Protein AF-M2B1S3-F1 (afdb_monomer_lite)

Foldseek 3Di:
DPDPPVVVLLVVVPDDDDDDDDDDDDDDDDDQPFFQQAAQFLAAAFADALFQADPPLPLPQARPQQFPDRVDFREFVTGQFQFFFDCQPPDPNQWDFGHFAFLLRHTRTHGHSLDLVVLLVLLQLCLVLVHQYYAYEDELVLCVDPSSVVSSVSSLVSRLVSCLVSSHAYAYEYEQPPAFAPSLVSVVVSVCCCCPPVVSVVRSRQHHHPRFGEYEYEDQFFPVQPPPGHYDNVSLQVSLVVVVVVRYAYEYAYAQCVVVCDDGGHVPPSSVVSVLSHQEYEHDCVVVDQALVSLLVSLVVGLLVVCVVCVVSNHAYEYEFFQFWDRCSVVQNPTDSGNRPNVLVLRRLSNLLSNVVSVHRHYYQHHCPNRSGPRHQAFTAQRDTDDPRDHHDHSPPAGSNSSSNSSSVSSCVSVVVDDRDNGDDVCSSDDDDDDDDDDDDDDDDDDDPVVVVVVLLLVLLVLLVVCCVVFPCVQQDDPRHPPRHNPVPDDSPDCLLQDLPNPLQVLLLVLQCLLQQLGPFPVDDGDDPVSSVSNSVSSLVSLLVNCVVFPALAFFDQKFFAALLALQQALCVQQVDGDRSSVQARHQDDDLLASLFPRHDDDPSRLVSLLVVLLVSLCLLLLHQPPFKDKDKDFDDLQDAFQADDPPADPQWTAFDKDKDAHSFWAKKKKAFDWRAAPVRDQFQQPAKWKKFKDKQNHGQDIDIFHFAQLPDPVSHGDCPCRRVPRMDIGTDHGEMIMITITTRHDDDPDDDDPDDQFPGARHCPFRGHNHMHTGMIMMIDDPGGPGRPDYPSCCSQQNPPDPLVPDDLVSVLVSLQVSLCQQLLHGDDPVNSVSLSVQLVVLCPPNDNSRSSSRSSSSSSSDSSRRILGFDDDPPFPPPPPHLKTFGQQSSLQQLLCCLQQVYTHDPVSSVCRVVRNCLDLVNVLVVLVVSLQDPSSLCCLVRQVCSLLVLVCLVVAAADCVQVVNDGVLLSVQLSVFLSVQVVCLSNVLHAPLQLLAFQKIWDAPSNCVLLVHPDHYHSDIDIDGDDVVSVDGHPLLGLSNLQVQQHSYWGDQQSSLQSCCCNFQVNHFDDQDPPQDDLDPPPVCPPDDPVVSVVVSCVPVSSVSRCLARNQLSLLSRLAINSNYGHQDDPNHGRQSWGARSSGHIDRHSVVVSVVSVVCVLSRLLSVLQSSLCSSSSHHDGSSCSSLSNVQSVQCVVVNRGPSSSVSSSSSTDSSGMHGDDDDDDDDDDDD

Sequence (1235 aa):
MLRPAFVFAVLLISGFVEPSLGDDSRDQSEPIQAVDCSTLTGKVMCGYQGWFNCDGDGAGLGWRHWGRNSRKPLGPGNVTVDLWPDMSEYSPEERFATEFKQSDGSVAEVFSSANEQTVRRHFQWMREYAIDGAFVQRFATSLRSPASLANRTAILNHCRRGSEENGRAFAVMYDLSGLREGELDIVRKDWARLVNEEAITDSDSYLHHNGMPLVAIWGVGFAERHQPGAYTLDDCKALIAQLKQAGCSIMLGVPTGWRELERDCVTDPAVRTIFEMADVLSPWTPGRYRNPEQAHRHAEQTWQPDQQECDANRQGYLPVVFPGFSWFNLRNGQAPLDDIPRLKGQFLWSQIVAAKKAGAKMLYVAMFDEVDEATAIFKCTSDPPQGRDAEFLTYEGLPSDHYLKIVGRAAQLLRDEIAPTETLPKEWLTAQVSTSESGDAASDPVQPTALKEKQLVSDDLSAIREFVSDQCLDCHTGNDAEAGLDLQAFDFGSDQFTQPDLATAEWEKILRRVNTRQMPPPDYGQPDETTYSQVTASLVSILDHHAQRFPRPGRMGAMRRMTRVEYQNAIRDLLAVSIDASDYLPKDESSHGFDNITVEELSPTHLNRYVSAAQKIARVAVGGLGNGPAGVTIRLPADRSQEKHVEGLPFGTRGGVLFDQHFPQTGEYEIELKLTRDRDEQVEGLHREHEIDVLVDRARVHQFKVYPPKKTGKYGGPDYTHSDSHLKQRLHFDAGRHSIGVTFPKTFSSLTEGKRQPFDANFNRHRHPRLTPAIYQVSIVGPFAPEGPGITTSRQAIFGENWSGENADRDEAKKILTRLARRAYRRPTTAEELALLMDFFDEGFSAGKFDEGIESALTALLVNPNFLFRIESVDPDASATQEKNVVAVNDNELASRLASFLWSSLPDEELLDLADAKQLRNDDVLAGQVARMLDDPRANSLVTNFASQWLQLRNLDSITPDLRLFPDFDDNLRQSFQRETQLLFQDVLTNDRSVTDLIASQDTFLNERLATHYGIRGVTGSHFRRVKVSPESHRGGILRHGSILMVTSYATRTSPTIRGNWVMENIFGTPAPPPPPNVPNLKEKDTLAAMTVRERLAMHRANPTCASCHDLIDPLGFALENFDAVGRWRQFEGTLDVDSSGQLPDGTELQSVDELEAGIVARPDIFAQTVAEKLMTYALGRAVEPHDGPAIRRIVRGASQSNYTLASLINGIVLSEPFRYREIASEPNNRHTSQ

Organism: NCBI:txid1263867

InterPro domains:
  IPR011429 Cytochrome C, Planctomycete-type [PF07635] (472-523)
  IPR011478 Domain of unknown function DUF1585 [PF07624] (1146-1219)
  IPR013036 Domain of unknown function DUF1587 [PF07626] (560-622)
  IPR013039 Domain of unknown function DUF1588 [PF07627] (1035-1131)
  IPR013042 Domain of unknown function DUF1592 [PF07631] (890-1016)
  IPR013043 Domain of unknown function DUF1595 [PF07637] (813-872)

pLDDT: mean 86.44, std 16.3, range [22.88, 98.44]

Secondary structure (DSSP, 8-state):
--SSHHHHHHHTTS--PPPP--------PPP-----TT-STT-EEEEE------TTSSS---STTTSSSTTSPSBTTB---SB-B--TTS-GGGEEEEEEE-TTSPEEEEE-TTSHHHHHHHHHHHHHTT--EEEEEEEGGGGGSHHHHHHHHHHHHHHHHHHHHHT-EEEEEEE-TTPBTTTTHHHHHHHHHHHHTS-GGGSTTB-EETTEEEEEEE-SSBGGG-STTBPPHHHHHHHHHHHHHTT-EEEEEE-TTTTTT-TTB---GGGHHHHTT-SEEEE--TTT--SHHHHHHHIIIIIHHHHHHHHHTT-EE--EE-S-B--TTTTTT-S-TTSB--GGGHHHHHHHHHHHHTT-S-EEES-SS-TTTT---S-B-SSPPBBTTB--B--TTS-TTHHHHHHHHHHHHHTTSS---SS--GGGSS-----------------THHHHHHHHHHHHHHHHHHHHHHHTTTTS-STT-GGG--STTS-TTSGGGGSTT--HHHHHHHHHHHHTT-SS-TTS-PPPHHHHHHHHHHHHHHHHHHHHHS-------SEEEPPHHHHHHHHHHHH-----GGGTSPPPPPBTTBTTSS-----HHHHHHHHHHHHHHHHHHHT--TTS-EEEEEE--TT---SSPPTTSPTTEEEEEEEEEEESSEEEEEEEEEE---TTS--TT-SS-EEEEEEETTEEEEEEEE-PPBS-STTS--B-TTSSTT-EEEEEE-SEEEEEEEEEE---------SSPPPS---BTTTB--SS--EEEEEEEE-SSEEE--S-HHHHHHH-TT---TT--HHHHHHHHHHHHHHHHTSPPPHHHHHHHHHHHHHHTTTT-HHHHHHHHHHHHHHSHHHHEEE----TT----TTT-EEEPPHHHHHHHHHHHHHSSPPPHHHHHHHHTT-TTSHHHHHHHHHHHHHSGGGGHIIIIIIHHHTTGGGGGG----TTT-TT--HHHHHHHHHHHHHHHHHHHHTT-BGGGGTS-SEEEE-HHHHHHHT--S--SSS-EEEEPPGGGT--SGGGSHHHHHHTS-SSS--HHHHHHHHIIIIIS-PPPPPPTT-------TT-TTS-HHHHHHHHHTSHHHHHHHHHHHHHHHTTTTB-TTS-B-SEETTEEP---EE-TTS-EESSHHHHHHHHHHSHHHHHHHHHHHHHHHHHTS---GGGHHHHHHHHHHHGGGTTBHHHHHHHHHHSHHHHEEE-PPPP-------

Structure (mmCIF, N/CA/C/O backbone):
data_AF-M2B1S3-F1
#
_entry.id   AF-M2B1S3-F1
#
loop_
_atom_site.group_PDB
_atom_site.id
_atom_site.type_symbol
_atom_site.label_atom_id
_atom_site.label_alt_id
_atom_site.label_comp_id
_atom_site.label_asym_id
_atom_site.label_entity_id
_atom_site.label_seq_id
_atom_site.pdbx_PDB_ins_code
_atom_site.Cartn_x
_atom_site.Cartn_y
_atom_site.Cartn_z
_atom_site.occupancy
_atom_site.B_iso_or_equiv
_atom_site.auth_seq_id
_atom_site.auth_comp_id
_atom_site.auth_asym_id
_atom_site.auth_atom_id
_atom_site.pdbx_PDB_model_num
ATOM 1 N N . MET A 1 1 ? 18.880 7.539 -32.821 1.00 27.69 1 MET A N 1
ATOM 2 C CA . MET A 1 1 ? 18.317 8.888 -32.579 1.00 27.69 1 MET A CA 1
ATOM 3 C C . MET A 1 1 ? 16.780 8.851 -32.641 1.00 27.69 1 MET A C 1
ATOM 5 O O . MET A 1 1 ? 16.177 9.655 -33.326 1.00 27.69 1 MET A O 1
ATOM 9 N N . LEU A 1 2 ? 16.134 7.921 -31.925 1.00 27.45 2 LEU A N 1
ATOM 10 C CA . LEU A 1 2 ? 14.690 7.629 -32.025 1.00 27.45 2 LEU A CA 1
ATOM 11 C C . LEU A 1 2 ? 14.097 7.503 -30.612 1.00 27.45 2 LEU A C 1
ATOM 13 O O . LEU A 1 2 ? 13.831 6.407 -30.139 1.00 27.45 2 LEU A O 1
ATOM 17 N N . ARG A 1 3 ? 14.020 8.613 -29.873 1.00 33.34 3 ARG A N 1
ATOM 18 C CA . ARG A 1 3 ? 13.458 8.647 -28.507 1.00 33.34 3 ARG A CA 1
ATOM 19 C C . ARG A 1 3 ? 12.326 9.669 -28.285 1.00 33.34 3 ARG A C 1
ATOM 21 O O . ARG A 1 3 ? 11.502 9.370 -27.433 1.00 33.34 3 ARG A O 1
ATOM 28 N N . PRO A 1 4 ? 12.196 10.793 -29.028 1.00 27.45 4 PRO A N 1
ATOM 29 C CA . PRO A 1 4 ? 11.094 11.735 -28.779 1.00 27.45 4 PRO A CA 1
ATOM 30 C C . PRO A 1 4 ? 9.766 11.375 -29.471 1.00 27.45 4 PRO A C 1
ATOM 32 O O . PRO A 1 4 ? 8.707 11.666 -28.930 1.00 27.45 4 PRO A O 1
ATOM 35 N N . ALA A 1 5 ? 9.797 10.725 -30.642 1.00 28.64 5 ALA A N 1
ATOM 36 C CA . ALA A 1 5 ? 8.591 10.501 -31.456 1.00 28.64 5 ALA A CA 1
ATOM 37 C C . ALA A 1 5 ? 7.623 9.455 -30.860 1.00 28.64 5 ALA A C 1
ATOM 39 O O . ALA A 1 5 ? 6.411 9.622 -30.932 1.00 28.64 5 ALA A O 1
ATOM 40 N N . PHE A 1 6 ? 8.153 8.427 -30.187 1.00 33.50 6 PHE A N 1
ATOM 41 C CA . PHE A 1 6 ? 7.360 7.343 -29.587 1.00 33.50 6 PHE A CA 1
ATOM 42 C C . PHE A 1 6 ? 6.558 7.796 -28.350 1.00 33.50 6 PHE A C 1
ATOM 44 O O . PHE A 1 6 ? 5.521 7.225 -28.038 1.00 33.50 6 PHE A O 1
ATOM 51 N N . VAL A 1 7 ? 7.021 8.843 -27.653 1.00 33.47 7 VAL A N 1
ATOM 52 C CA . VAL A 1 7 ? 6.317 9.443 -26.502 1.00 33.47 7 VAL A CA 1
ATOM 53 C C . VAL A 1 7 ? 5.223 10.408 -26.975 1.00 33.47 7 VAL A C 1
ATOM 55 O O . VAL A 1 7 ? 4.168 10.494 -26.356 1.00 33.47 7 VAL A O 1
ATOM 58 N N . PHE A 1 8 ? 5.439 11.079 -28.110 1.00 29.84 8 PHE A N 1
ATOM 59 C CA . PHE A 1 8 ? 4.474 12.009 -28.704 1.00 29.84 8 PHE A CA 1
ATOM 60 C C . PHE A 1 8 ? 3.248 11.301 -29.308 1.00 29.84 8 PHE A C 1
ATOM 62 O O . PHE A 1 8 ? 2.134 11.794 -29.169 1.00 29.84 8 PHE A O 1
ATOM 69 N N . ALA A 1 9 ? 3.421 10.118 -29.908 1.00 31.81 9 ALA A N 1
ATOM 70 C CA . ALA A 1 9 ? 2.310 9.351 -30.485 1.00 31.81 9 ALA A CA 1
ATOM 71 C C . ALA A 1 9 ? 1.351 8.767 -29.425 1.00 31.81 9 ALA A C 1
ATOM 73 O O . ALA A 1 9 ? 0.152 8.666 -29.666 1.00 31.81 9 ALA A O 1
ATOM 74 N N . VAL A 1 10 ? 1.847 8.449 -28.222 1.00 33.88 10 VAL A N 1
ATOM 75 C CA . VAL A 1 10 ? 1.008 7.970 -27.103 1.00 33.88 10 VAL A CA 1
ATOM 76 C C . VAL A 1 10 ? 0.190 9.111 -26.472 1.00 33.88 10 VAL A C 1
ATOM 78 O O . VAL A 1 10 ? -0.905 8.869 -25.973 1.00 33.88 10 VAL A O 1
ATOM 81 N N . LEU A 1 11 ? 0.660 10.361 -26.564 1.00 32.00 11 LEU A N 1
ATOM 82 C CA . LEU A 1 11 ? -0.074 11.559 -26.122 1.00 32.00 11 LEU A CA 1
ATOM 83 C C . LEU A 1 11 ? -1.186 11.994 -27.096 1.00 32.00 11 LEU A C 1
ATOM 85 O O . LEU A 1 11 ? -2.123 12.676 -26.690 1.00 32.00 11 LEU A O 1
ATOM 89 N N . LEU A 1 12 ? -1.125 11.578 -28.364 1.00 27.98 12 LEU A N 1
ATOM 90 C CA . LEU A 1 12 ? -2.109 11.949 -29.393 1.00 27.98 12 LEU A CA 1
ATOM 91 C C . LEU A 1 12 ? -3.414 11.131 -29.342 1.00 27.98 12 LEU A C 1
ATOM 93 O O . LEU A 1 12 ? -4.394 11.501 -29.983 1.00 27.98 12 LEU A O 1
ATOM 97 N N . ILE A 1 13 ? -3.469 10.055 -28.551 1.00 36.47 13 ILE A N 1
ATOM 98 C CA . ILE A 1 13 ? -4.661 9.192 -28.419 1.00 36.47 13 ILE A CA 1
ATOM 99 C C . ILE A 1 13 ? -5.697 9.804 -27.457 1.00 36.47 13 ILE A C 1
ATOM 101 O O . ILE A 1 13 ? -6.869 9.438 -27.473 1.00 36.47 13 ILE A O 1
ATOM 105 N N . SER A 1 14 ? -5.304 10.798 -26.661 1.00 32.06 14 SER A N 1
ATOM 106 C CA . SER A 1 14 ? -6.197 11.577 -25.804 1.00 32.06 14 SER A CA 1
ATOM 107 C C . SER A 1 14 ? -6.512 12.933 -26.434 1.00 32.06 14 SER A C 1
ATOM 109 O O . SER A 1 14 ? -6.071 13.944 -25.914 1.00 32.06 14 SER A O 1
ATOM 111 N N . GLY A 1 15 ? -7.212 12.962 -27.572 1.00 27.56 15 GLY A N 1
ATOM 112 C CA . GLY A 1 15 ? -8.035 14.088 -28.057 1.00 27.56 15 GLY A CA 1
ATOM 113 C C . GLY A 1 15 ? -7.648 15.546 -27.728 1.00 27.56 15 GLY A C 1
ATOM 114 O O . GLY A 1 15 ? -8.549 16.350 -27.501 1.00 27.56 15 GLY A O 1
ATOM 115 N N . PHE A 1 16 ? -6.368 15.923 -27.727 1.00 27.72 16 PHE A N 1
ATOM 116 C CA . PHE A 1 16 ? -5.937 17.309 -27.550 1.00 27.72 16 PHE A CA 1
ATOM 117 C C . PHE A 1 16 ? -5.551 17.889 -28.907 1.00 27.72 16 PHE A C 1
ATOM 119 O O . PHE A 1 16 ? -4.537 17.543 -29.506 1.00 27.72 16 PHE A O 1
ATOM 126 N N . VAL A 1 17 ? -6.411 18.777 -29.398 1.00 27.77 17 VAL A N 1
ATOM 127 C CA . VAL A 1 17 ? -6.134 19.675 -30.517 1.00 27.77 17 VAL A CA 1
ATOM 128 C C . VAL A 1 17 ? -4.928 20.545 -30.146 1.00 27.77 17 VAL A C 1
ATOM 130 O O . VAL A 1 17 ? -4.989 21.285 -29.166 1.00 27.77 17 VAL A O 1
ATOM 133 N N . GLU A 1 18 ? -3.842 20.477 -30.921 1.00 26.41 18 GLU A N 1
ATOM 134 C CA . GLU A 1 18 ? -2.774 21.483 -30.866 1.00 26.41 18 GLU A CA 1
ATOM 135 C C . GLU A 1 18 ? -3.346 22.853 -31.272 1.00 26.41 18 GLU A C 1
ATOM 137 O O . GLU A 1 18 ? -3.894 22.976 -32.374 1.00 26.41 18 GLU A O 1
ATOM 142 N N . PRO A 1 19 ? -3.187 23.922 -30.471 1.00 27.48 19 PRO A N 1
ATOM 143 C CA . PRO A 1 19 ? -3.256 25.260 -31.012 1.00 27.48 19 PRO A CA 1
ATOM 144 C C . PRO A 1 19 ? -1.906 25.604 -31.645 1.00 27.48 19 PRO A C 1
ATOM 146 O O . PRO A 1 19 ? -0.842 25.512 -31.033 1.00 27.48 19 PRO A O 1
ATOM 149 N N . SER A 1 20 ? -1.988 26.028 -32.901 1.00 23.58 20 SER A N 1
ATOM 150 C CA . SER A 1 20 ? -0.912 26.630 -33.673 1.00 23.58 20 SER A CA 1
ATOM 151 C C . SER A 1 20 ? -0.221 27.768 -32.923 1.00 23.58 20 SER A C 1
ATOM 153 O O . SER A 1 20 ? -0.887 28.605 -32.315 1.00 23.58 20 SER A O 1
ATOM 155 N N . LEU A 1 21 ? 1.098 27.857 -33.103 1.00 32.03 21 LEU A N 1
ATOM 156 C CA . LEU A 1 21 ? 1.920 29.041 -32.852 1.00 32.03 21 LEU A CA 1
ATOM 157 C C . LEU A 1 21 ? 1.231 30.307 -33.394 1.00 32.03 21 LEU A C 1
ATOM 159 O O . LEU A 1 21 ? 1.199 30.538 -34.604 1.00 32.03 21 LEU A O 1
ATOM 163 N N . GLY A 1 22 ? 0.681 31.109 -32.486 1.00 23.58 22 GLY A N 1
ATOM 164 C CA . GLY A 1 22 ? 0.008 32.367 -32.771 1.00 23.58 22 GLY A CA 1
ATOM 165 C C . GLY A 1 22 ? 0.273 33.365 -31.651 1.00 23.58 22 GLY A C 1
ATOM 166 O O . GLY A 1 22 ? -0.320 33.253 -30.589 1.00 23.58 22 GLY A O 1
ATOM 167 N N . ASP A 1 23 ? 1.207 34.272 -31.936 1.00 26.19 23 ASP A N 1
ATOM 168 C CA . ASP A 1 23 ? 1.380 35.642 -31.430 1.00 26.19 23 ASP A CA 1
ATOM 169 C C . ASP A 1 23 ? 0.871 35.971 -30.009 1.00 26.19 23 ASP A C 1
ATOM 171 O O . ASP A 1 23 ? -0.330 36.091 -29.757 1.00 26.19 23 ASP A O 1
ATOM 175 N N . ASP A 1 24 ? 1.832 36.203 -29.109 1.00 34.38 24 ASP A N 1
ATOM 176 C CA . ASP A 1 24 ? 1.674 36.783 -27.773 1.00 34.38 24 ASP A CA 1
ATOM 177 C C . ASP A 1 24 ? 0.819 38.065 -27.804 1.00 34.38 24 ASP A C 1
ATOM 179 O O . ASP A 1 24 ? 1.304 39.150 -28.122 1.00 34.38 24 ASP A O 1
ATOM 183 N N . SER A 1 25 ? -0.458 37.977 -27.420 1.00 38.81 25 SER A N 1
ATOM 184 C CA . SER A 1 25 ? -1.159 39.065 -26.717 1.00 38.81 25 SER A CA 1
ATOM 185 C C . SER A 1 25 ? -2.528 38.624 -26.175 1.00 38.81 25 SER A C 1
ATOM 187 O O . SER A 1 25 ? -3.394 38.212 -26.948 1.00 38.81 25 SER A O 1
ATOM 189 N N . ARG A 1 26 ? -2.704 38.813 -24.848 1.00 30.09 26 ARG A N 1
ATOM 190 C CA . ARG A 1 26 ? -3.867 38.629 -23.929 1.00 30.09 26 ARG A CA 1
ATOM 191 C C . ARG A 1 26 ? -3.518 37.567 -22.874 1.00 30.09 26 ARG A C 1
ATOM 193 O O . ARG A 1 26 ? -3.667 36.384 -23.132 1.00 30.09 26 ARG A O 1
ATOM 200 N N . ASP A 1 27 ? -2.954 37.872 -21.706 1.00 40.31 27 ASP A N 1
ATOM 201 C CA . ASP A 1 27 ? -3.386 38.836 -20.679 1.00 40.31 27 ASP A CA 1
ATOM 202 C C . ASP A 1 27 ? -4.906 39.016 -20.601 1.00 40.31 27 ASP A C 1
ATOM 204 O O . ASP A 1 27 ? -5.467 39.851 -21.308 1.00 40.31 27 ASP A O 1
ATOM 208 N N . GLN A 1 28 ? -5.543 38.181 -19.774 1.00 33.03 28 GLN A N 1
ATOM 209 C CA . GLN A 1 28 ? -6.455 38.619 -18.711 1.00 33.03 28 GLN A CA 1
ATOM 210 C C . GLN A 1 28 ? -6.371 37.595 -17.567 1.00 33.03 28 GLN A C 1
ATOM 212 O O . GLN A 1 28 ? -7.202 36.696 -17.454 1.00 33.03 28 GLN A O 1
ATOM 217 N N . SER A 1 29 ? -5.323 37.694 -16.745 1.00 35.97 29 SER A N 1
ATOM 218 C CA . SER A 1 29 ? -5.337 37.084 -15.412 1.00 35.97 29 SER A CA 1
ATOM 219 C C . SER A 1 29 ? -6.337 37.848 -14.547 1.00 35.97 29 SER A C 1
ATOM 221 O O . SER A 1 29 ? -6.275 39.080 -14.501 1.00 35.97 29 SER A O 1
ATOM 223 N N . GLU A 1 30 ? -7.214 37.154 -13.821 1.00 35.94 30 GLU A N 1
ATOM 224 C CA . GLU A 1 30 ? -7.828 37.771 -12.644 1.00 35.94 30 GLU A CA 1
ATOM 225 C C . GLU A 1 30 ? -6.710 38.366 -11.765 1.00 35.94 30 GLU A C 1
ATOM 227 O O . GLU A 1 30 ? -5.652 37.741 -11.617 1.00 35.94 30 GLU A O 1
ATOM 232 N N . PRO A 1 31 ? -6.872 39.590 -11.237 1.00 38.09 31 PRO A N 1
ATOM 233 C CA . PRO A 1 31 ? -5.813 40.246 -10.487 1.00 38.09 31 PRO A CA 1
ATOM 234 C C . PRO A 1 31 ? -5.434 39.399 -9.268 1.00 38.09 31 PRO A C 1
ATOM 236 O O . PRO A 1 31 ? -6.287 39.055 -8.452 1.00 38.09 31 PRO A O 1
ATOM 239 N N . ILE A 1 32 ? -4.141 39.083 -9.138 1.00 50.06 32 ILE A N 1
ATOM 240 C CA . ILE A 1 32 ? -3.570 38.433 -7.953 1.00 50.06 32 ILE A CA 1
ATOM 241 C C . ILE A 1 32 ? -3.979 39.267 -6.733 1.00 50.06 32 ILE A C 1
ATOM 243 O O . ILE A 1 32 ? -3.533 40.408 -6.593 1.00 50.06 32 ILE A O 1
ATOM 247 N N . GLN A 1 33 ? -4.816 38.724 -5.842 1.00 69.06 33 GLN A N 1
ATOM 248 C CA . GLN A 1 33 ? -5.141 39.399 -4.586 1.00 69.06 33 GLN A CA 1
ATOM 249 C C . GLN A 1 33 ? -3.907 39.352 -3.676 1.00 69.06 33 GLN A C 1
ATOM 251 O O . GLN A 1 33 ? -3.669 38.380 -2.951 1.00 69.06 33 GLN A O 1
ATOM 256 N N . ALA A 1 34 ? -3.077 40.388 -3.777 1.00 82.50 34 ALA A N 1
ATOM 257 C CA . ALA A 1 34 ? -1.895 40.559 -2.951 1.00 82.50 34 ALA A CA 1
ATOM 258 C C . ALA A 1 34 ? -2.287 40.699 -1.473 1.00 82.50 34 ALA A C 1
ATOM 260 O O . ALA A 1 34 ? -3.279 41.346 -1.129 1.00 82.50 34 ALA A O 1
ATOM 261 N N . VAL A 1 35 ? -1.496 40.082 -0.598 1.00 91.94 35 VAL A N 1
ATOM 262 C CA . VAL A 1 35 ? -1.657 40.206 0.852 1.00 91.94 35 VAL A CA 1
ATOM 263 C C . VAL A 1 35 ? -1.312 41.631 1.272 1.00 91.94 35 VAL A C 1
ATOM 265 O O . VAL A 1 35 ? -0.269 42.161 0.895 1.00 91.94 35 VAL A O 1
ATOM 268 N N . ASP A 1 36 ? -2.165 42.243 2.095 1.00 93.00 36 ASP A N 1
ATOM 269 C CA . ASP A 1 36 ? -1.907 43.567 2.670 1.00 93.00 36 ASP A CA 1
ATOM 270 C C . ASP A 1 36 ? -0.669 43.540 3.579 1.00 93.00 36 ASP A C 1
ATOM 272 O O . ASP A 1 36 ? -0.760 43.201 4.754 1.00 93.00 36 ASP A O 1
ATOM 276 N N . CYS A 1 37 ? 0.499 43.911 3.071 1.00 95.88 37 CYS A N 1
ATOM 277 C CA . CYS A 1 37 ? 1.734 43.870 3.849 1.00 95.88 37 CYS A CA 1
ATOM 278 C C . CYS A 1 37 ? 1.880 45.038 4.842 1.00 95.88 37 CYS A C 1
ATOM 280 O O . CYS A 1 37 ? 2.911 45.127 5.499 1.00 95.88 37 CYS A O 1
ATOM 282 N N . SER A 1 38 ? 0.878 45.911 5.014 1.00 94.81 38 SER A N 1
ATOM 283 C CA . SER A 1 38 ? 0.952 47.048 5.949 1.00 94.81 38 SER A CA 1
ATOM 284 C C . SER A 1 38 ? 0.755 46.668 7.426 1.00 94.81 38 SER A C 1
ATOM 286 O O . SER A 1 38 ? 1.123 47.437 8.323 1.00 94.81 38 SER A O 1
ATOM 288 N N . THR A 1 39 ? 0.179 45.490 7.696 1.00 94.62 39 THR A N 1
ATOM 289 C CA . THR A 1 39 ? -0.085 45.005 9.055 1.00 94.62 39 THR A CA 1
ATOM 290 C C . THR A 1 39 ? -0.050 43.482 9.171 1.00 94.62 39 THR A C 1
ATOM 292 O O . THR A 1 39 ? -0.570 42.771 8.315 1.00 94.62 39 THR A O 1
ATOM 295 N N . LEU A 1 40 ? 0.487 42.962 10.282 1.00 95.62 40 LEU A N 1
ATOM 296 C CA . LEU A 1 40 ? 0.368 41.544 10.652 1.00 95.62 40 LEU A CA 1
ATOM 297 C C . LEU A 1 40 ? -1.063 41.144 11.068 1.00 95.62 40 LEU A C 1
ATOM 299 O O . LEU A 1 40 ? -1.425 39.971 11.005 1.00 95.62 40 LEU A O 1
ATOM 303 N N . THR A 1 41 ? -1.895 42.093 11.499 1.00 92.69 41 THR A N 1
ATOM 304 C CA . THR A 1 41 ? -3.263 41.796 11.946 1.00 92.69 41 THR A CA 1
ATOM 305 C C . THR A 1 41 ? -4.102 41.202 10.810 1.00 92.69 41 THR A C 1
ATOM 307 O O . THR A 1 41 ? -4.048 41.676 9.679 1.00 92.69 41 THR A O 1
ATOM 310 N N . GLY A 1 42 ? -4.892 40.171 11.114 1.00 90.44 42 GLY A N 1
ATOM 311 C CA . GLY A 1 42 ? -5.728 39.462 10.143 1.00 90.44 42 GLY A CA 1
ATOM 312 C C . GLY A 1 42 ? -4.980 38.424 9.305 1.00 90.44 42 GLY A C 1
ATOM 313 O O . GLY A 1 42 ? -5.548 37.943 8.326 1.00 90.44 42 GLY A O 1
ATOM 314 N N . LYS A 1 43 ? -3.724 38.099 9.652 1.00 94.31 43 LYS A N 1
ATOM 315 C CA . LYS A 1 43 ? -2.880 37.171 8.885 1.00 94.31 43 LYS A CA 1
ATOM 316 C C . LYS A 1 43 ? -2.626 35.845 9.582 1.00 94.31 43 LYS A C 1
ATOM 318 O O . LYS A 1 43 ? -2.461 35.785 10.803 1.00 94.31 43 LYS A O 1
ATOM 323 N N . VAL A 1 44 ? -2.478 34.811 8.764 1.00 96.38 44 VAL A N 1
ATOM 324 C CA . VAL A 1 44 ? -1.862 33.534 9.123 1.00 96.38 44 VAL A CA 1
ATOM 325 C C . VAL A 1 44 ? -0.477 33.474 8.494 1.00 96.38 44 VAL A C 1
ATOM 327 O O . VAL A 1 44 ? -0.330 33.296 7.285 1.00 96.38 44 VAL A O 1
ATOM 330 N N . MET A 1 45 ? 0.546 33.628 9.330 1.00 97.06 45 MET A N 1
ATOM 331 C CA . MET A 1 45 ? 1.946 33.553 8.918 1.00 97.06 45 MET A CA 1
ATOM 332 C C . MET A 1 45 ? 2.547 32.237 9.401 1.00 97.06 45 MET A C 1
ATOM 334 O O . MET A 1 45 ? 2.297 31.808 10.526 1.00 97.06 45 MET A O 1
ATOM 338 N N . CYS A 1 46 ? 3.373 31.602 8.581 1.00 97.75 46 CYS A N 1
ATOM 339 C CA . CYS A 1 46 ? 4.097 30.394 8.973 1.00 97.75 46 CYS A CA 1
ATOM 340 C C . CYS A 1 46 ? 5.558 30.701 9.320 1.00 97.75 46 CYS A C 1
ATOM 342 O O . CYS A 1 46 ? 6.151 31.646 8.799 1.00 97.75 46 CYS A O 1
ATOM 344 N N . GLY A 1 47 ? 6.157 29.908 10.204 1.00 97.44 47 GLY A N 1
ATOM 345 C CA . GLY A 1 47 ? 7.611 29.883 10.355 1.00 97.44 47 GLY A CA 1
ATOM 346 C C . GLY A 1 47 ? 8.267 29.180 9.171 1.00 97.44 47 GLY A C 1
ATOM 347 O O . GLY A 1 47 ? 7.812 28.106 8.788 1.00 97.44 47 GLY A O 1
ATOM 348 N N . TYR A 1 48 ? 9.320 29.766 8.602 1.00 98.00 48 TYR A N 1
ATOM 349 C CA . TYR A 1 48 ? 10.064 29.198 7.476 1.00 98.00 48 TYR A CA 1
ATOM 350 C C . TYR A 1 48 ? 11.549 29.103 7.812 1.00 98.00 48 TYR A C 1
ATOM 352 O O . TYR A 1 48 ? 12.234 30.118 7.973 1.00 98.00 48 TYR A O 1
ATOM 360 N N . GLN A 1 49 ? 12.047 27.879 7.913 1.00 94.94 49 GLN A N 1
ATOM 361 C CA . GLN A 1 49 ? 13.376 27.569 8.427 1.00 94.94 49 GLN A CA 1
ATOM 362 C C . GLN A 1 49 ? 14.443 27.698 7.350 1.00 94.94 49 GLN A C 1
ATOM 364 O O . GLN A 1 49 ? 15.513 28.276 7.580 1.00 94.94 49 GLN A O 1
ATOM 369 N N . GLY A 1 50 ? 14.156 27.174 6.155 1.00 94.00 50 GLY A N 1
ATOM 370 C CA . GLY A 1 50 ? 15.002 27.287 4.974 1.00 94.00 50 GLY A CA 1
ATOM 371 C C . GLY A 1 50 ? 16.426 26.771 5.184 1.00 94.00 50 GLY A C 1
ATOM 372 O O . GLY A 1 50 ? 17.360 27.327 4.619 1.00 94.00 50 GLY A O 1
ATOM 373 N N . TRP A 1 51 ? 16.638 25.781 6.053 1.00 92.56 51 TRP A N 1
ATOM 374 C CA . TRP A 1 51 ? 17.978 25.361 6.490 1.00 92.56 51 TRP A CA 1
ATOM 375 C C . TRP A 1 51 ? 18.430 23.985 6.014 1.00 92.56 51 TRP A C 1
ATOM 377 O O . TRP A 1 51 ? 19.526 23.543 6.366 1.00 92.56 51 TRP A O 1
ATOM 387 N N . PHE A 1 52 ? 17.602 23.332 5.205 1.00 96.44 52 PHE A N 1
ATOM 388 C CA . PHE A 1 52 ? 17.876 22.022 4.641 1.00 96.44 52 PHE A CA 1
ATOM 389 C C . PHE A 1 52 ? 18.815 22.175 3.443 1.00 96.44 52 PHE A C 1
ATOM 391 O O . PHE A 1 52 ? 18.432 22.713 2.407 1.00 96.44 52 PHE A O 1
ATOM 398 N N . ASN A 1 53 ? 20.066 21.742 3.594 1.00 96.94 53 ASN A N 1
ATOM 399 C CA . ASN A 1 53 ? 21.091 21.819 2.549 1.00 96.94 53 ASN A CA 1
ATOM 400 C C . ASN A 1 53 ? 21.492 20.422 2.087 1.00 96.94 53 ASN A C 1
ATOM 402 O O . ASN A 1 53 ? 21.544 19.502 2.900 1.00 96.94 53 ASN A O 1
ATOM 406 N N . CYS A 1 54 ? 21.840 20.285 0.811 1.00 97.12 54 CYS A N 1
ATOM 407 C CA . CYS A 1 54 ? 22.281 19.021 0.224 1.00 97.12 54 CYS A CA 1
ATOM 408 C C . CYS A 1 54 ? 23.731 19.116 -0.251 1.00 97.12 54 CYS A C 1
ATOM 410 O O . CYS A 1 54 ? 24.243 20.195 -0.549 1.00 97.12 54 CYS A O 1
ATOM 412 N N . ASP A 1 55 ? 24.417 17.979 -0.352 1.00 93.56 55 ASP A N 1
ATOM 413 C CA . ASP A 1 55 ? 25.706 17.970 -1.041 1.00 93.56 55 ASP A CA 1
ATOM 414 C C . ASP A 1 55 ? 25.508 18.271 -2.537 1.00 93.56 55 ASP A C 1
ATOM 416 O O . ASP A 1 55 ? 24.580 17.763 -3.164 1.00 93.56 55 ASP A O 1
ATOM 420 N N . GLY A 1 56 ? 26.357 19.131 -3.103 1.00 90.62 56 GLY A N 1
ATOM 421 C CA . GLY A 1 56 ? 26.228 19.592 -4.492 1.00 90.62 56 GLY A CA 1
ATOM 422 C C . GLY A 1 56 ? 25.219 20.725 -4.744 1.00 90.62 56 GLY A C 1
ATOM 423 O O . GLY A 1 56 ? 25.071 21.132 -5.891 1.00 90.62 56 GLY A O 1
ATOM 424 N N . ASP A 1 57 ? 24.578 21.290 -3.714 1.00 92.94 57 ASP A N 1
ATOM 425 C CA . ASP A 1 57 ? 23.584 22.376 -3.851 1.00 92.94 57 ASP A CA 1
ATOM 426 C C . ASP A 1 57 ? 24.169 23.784 -4.089 1.00 92.94 57 ASP A C 1
ATOM 428 O O . ASP A 1 57 ? 23.435 24.764 -4.200 1.00 92.94 57 ASP A O 1
ATOM 432 N N . GLY A 1 58 ? 25.498 23.903 -4.140 1.00 89.88 58 GLY A N 1
ATOM 433 C CA . GLY A 1 58 ? 26.212 25.170 -4.311 1.00 89.88 58 GLY A CA 1
ATOM 434 C C . GLY A 1 58 ? 26.458 25.962 -3.019 1.00 89.88 58 GLY A C 1
ATOM 435 O O . GLY A 1 58 ? 27.312 26.849 -3.024 1.00 89.88 58 GLY A O 1
ATOM 436 N N . ALA A 1 59 ? 25.816 25.623 -1.894 1.00 91.12 59 ALA A N 1
ATOM 437 C CA . ALA A 1 59 ? 26.038 26.287 -0.605 1.00 91.12 59 ALA A CA 1
ATOM 438 C C . ALA A 1 59 ? 27.288 25.770 0.129 1.00 91.12 59 ALA A C 1
ATOM 440 O O . ALA A 1 59 ? 27.845 26.457 0.990 1.00 91.12 59 ALA A O 1
ATOM 441 N N . GLY A 1 60 ? 27.738 24.549 -0.187 1.00 91.31 60 GLY A N 1
ATOM 442 C CA . GLY A 1 60 ? 28.943 23.950 0.400 1.00 91.31 60 GLY A CA 1
ATOM 443 C C . GLY A 1 60 ? 28.804 23.601 1.888 1.00 91.31 60 GLY A C 1
ATOM 444 O O . GLY A 1 60 ? 29.801 23.540 2.611 1.00 91.31 60 GLY A O 1
ATOM 445 N N . LEU A 1 61 ? 27.571 23.395 2.366 1.00 93.25 61 LEU A N 1
ATOM 446 C CA . LEU A 1 61 ? 27.269 23.060 3.765 1.00 93.25 61 LEU A CA 1
ATOM 447 C C . LEU A 1 61 ? 27.036 21.553 3.995 1.00 93.25 61 LEU A C 1
ATOM 449 O O . LEU A 1 61 ? 26.984 21.118 5.154 1.00 93.25 61 LEU A O 1
ATOM 453 N N . GLY A 1 62 ? 26.977 20.773 2.908 1.00 94.56 62 GLY A N 1
ATOM 454 C CA . GLY A 1 62 ? 26.664 19.344 2.906 1.00 94.56 62 GLY A CA 1
ATOM 455 C C . GLY A 1 62 ? 25.214 19.072 3.314 1.00 94.56 62 GLY A C 1
ATOM 456 O O . GLY A 1 62 ? 24.385 19.974 3.259 1.00 94.56 62 GLY A O 1
ATOM 457 N N . TRP A 1 63 ? 24.931 17.856 3.787 1.00 96.44 63 TRP A N 1
ATOM 458 C CA . TRP A 1 63 ? 23.615 17.361 4.227 1.00 96.44 63 TRP A CA 1
ATOM 459 C C . TRP A 1 63 ? 23.168 17.940 5.580 1.00 96.44 63 TRP A C 1
ATOM 461 O O . TRP A 1 63 ? 22.907 17.215 6.544 1.00 96.44 63 TRP A O 1
ATOM 471 N N . ARG A 1 64 ? 23.184 19.268 5.708 1.00 93.62 64 ARG A N 1
ATOM 472 C CA . ARG A 1 64 ? 22.860 19.975 6.952 1.00 93.62 64 ARG A CA 1
ATOM 473 C C . ARG A 1 64 ? 21.348 19.924 7.205 1.00 93.62 64 ARG A C 1
ATOM 475 O O . ARG A 1 64 ? 20.574 20.098 6.272 1.00 93.62 64 ARG A O 1
ATOM 482 N N . HIS A 1 65 ? 20.957 19.683 8.460 1.00 93.38 65 HIS A N 1
ATOM 483 C CA . HIS A 1 65 ? 19.574 19.460 8.931 1.00 93.38 65 HIS A CA 1
ATOM 484 C C . HIS A 1 65 ? 18.865 18.209 8.377 1.00 93.38 65 HIS A C 1
ATOM 486 O O . HIS A 1 65 ? 17.948 17.706 9.015 1.00 93.38 65 HIS A O 1
ATOM 492 N N . TRP A 1 66 ? 19.356 17.616 7.287 1.00 95.81 66 TRP A N 1
ATOM 493 C CA . TRP A 1 66 ? 18.928 16.289 6.842 1.00 95.81 66 TRP A CA 1
ATOM 494 C C . TRP A 1 66 ? 19.549 15.137 7.649 1.00 95.81 66 TRP A C 1
ATOM 496 O O . TRP A 1 66 ? 18.874 14.148 7.942 1.00 95.81 66 TRP A O 1
ATOM 506 N N . GLY A 1 67 ? 20.842 15.239 7.984 1.00 92.81 67 GLY A N 1
ATOM 507 C CA . GLY A 1 67 ? 21.598 14.179 8.654 1.00 92.81 67 GLY A CA 1
ATOM 508 C C . GLY A 1 67 ? 22.432 14.668 9.839 1.00 92.81 67 GLY A C 1
ATOM 509 O O . GLY A 1 67 ? 22.887 15.812 9.898 1.00 92.81 67 GLY A O 1
ATOM 510 N N . ARG A 1 68 ? 22.703 13.755 10.782 1.00 91.31 68 ARG A N 1
ATOM 511 C CA . ARG A 1 68 ? 23.478 14.018 12.014 1.00 91.31 68 ARG A CA 1
ATOM 512 C C . ARG A 1 68 ? 24.893 14.516 11.737 1.00 91.31 68 ARG A C 1
ATOM 514 O O . ARG A 1 68 ? 25.461 15.276 12.520 1.00 91.31 68 ARG A O 1
ATOM 521 N N . ASN A 1 69 ? 25.488 14.043 10.649 1.00 93.19 69 ASN A N 1
ATOM 522 C CA . ASN A 1 69 ? 26.780 14.481 10.159 1.00 93.19 69 ASN A CA 1
ATOM 523 C C . ASN A 1 69 ? 26.616 15.017 8.739 1.00 93.19 69 ASN A C 1
ATOM 525 O O . ASN A 1 69 ? 26.533 14.241 7.788 1.00 93.19 69 ASN A O 1
ATOM 529 N N . SER A 1 70 ? 26.654 16.343 8.595 1.00 91.62 70 SER A N 1
ATOM 530 C CA . SER A 1 70 ? 26.434 17.005 7.305 1.00 91.62 70 SER A CA 1
ATOM 531 C C . SER A 1 70 ? 27.487 16.670 6.241 1.00 91.62 70 SER A C 1
ATOM 533 O O . SER A 1 70 ? 27.270 16.931 5.065 1.00 91.62 70 SER A O 1
ATOM 535 N N . ARG A 1 71 ? 28.637 16.090 6.615 1.00 92.25 71 ARG A N 1
ATOM 536 C CA . ARG A 1 71 ? 29.683 15.665 5.664 1.00 92.25 71 ARG A CA 1
ATOM 537 C C . ARG A 1 71 ? 29.489 14.245 5.134 1.00 92.25 71 ARG A C 1
ATOM 539 O O . ARG A 1 71 ? 30.285 13.805 4.311 1.00 92.25 71 ARG A O 1
ATOM 546 N N . LYS A 1 72 ? 28.512 13.503 5.655 1.00 94.19 72 LYS A N 1
ATOM 547 C CA . LYS A 1 72 ? 28.153 12.170 5.167 1.00 94.19 72 LYS A CA 1
ATOM 548 C C . LYS A 1 72 ? 26.866 12.262 4.344 1.00 94.19 72 LYS A C 1
ATOM 550 O O . LYS A 1 72 ? 26.034 13.104 4.679 1.00 94.19 72 LYS A O 1
ATOM 555 N N . PRO A 1 73 ? 26.691 11.411 3.318 1.00 92.44 73 PRO A N 1
ATOM 556 C CA . PRO A 1 73 ? 25.430 11.317 2.593 1.00 92.44 73 PRO A CA 1
ATOM 557 C C . PRO A 1 73 ? 24.235 11.088 3.526 1.00 92.44 73 PRO A C 1
ATOM 559 O O . PRO A 1 73 ? 24.374 10.440 4.570 1.00 92.44 73 PRO A O 1
ATOM 562 N N . LEU A 1 74 ? 23.074 11.636 3.166 1.00 94.75 74 LEU A N 1
ATOM 563 C CA . LEU A 1 74 ? 21.811 11.328 3.835 1.00 94.75 74 LEU A CA 1
ATOM 564 C C . LEU A 1 74 ? 21.446 9.869 3.550 1.00 94.75 74 LEU A C 1
ATOM 566 O O . LEU A 1 74 ? 21.319 9.489 2.389 1.00 94.75 74 LEU A O 1
ATOM 570 N N . GLY A 1 75 ? 21.292 9.057 4.592 1.00 92.31 75 GLY A N 1
ATOM 571 C CA . GLY A 1 75 ? 21.131 7.612 4.447 1.00 92.31 75 GLY A CA 1
ATOM 572 C C . GLY A 1 75 ? 20.877 6.893 5.769 1.00 92.31 75 GLY A C 1
ATOM 573 O O . GLY A 1 75 ? 20.894 7.532 6.829 1.00 92.31 75 GLY A O 1
ATOM 574 N N . PRO A 1 76 ? 20.686 5.561 5.740 1.00 87.69 76 PRO A N 1
ATOM 575 C CA . PRO A 1 76 ? 20.568 4.749 6.949 1.00 87.69 76 PRO A CA 1
ATOM 576 C C . PRO A 1 76 ? 21.726 5.009 7.929 1.00 87.69 76 PRO A C 1
ATOM 578 O O . PRO A 1 76 ? 22.900 4.937 7.566 1.00 87.69 76 PRO A O 1
ATOM 581 N N . GLY A 1 77 ? 21.400 5.357 9.177 1.00 86.88 77 GLY A N 1
ATOM 582 C CA . GLY A 1 77 ? 22.380 5.725 10.208 1.00 86.88 77 GLY A CA 1
ATOM 583 C C . GLY A 1 77 ? 22.894 7.176 10.157 1.00 86.88 77 GLY A C 1
ATOM 584 O O . GLY A 1 77 ? 23.664 7.579 11.033 1.00 86.88 77 GLY A O 1
ATOM 585 N N . ASN A 1 78 ? 22.473 7.985 9.178 1.00 93.25 78 ASN A N 1
ATOM 586 C CA . ASN A 1 78 ? 22.753 9.421 9.096 1.00 93.25 78 ASN A CA 1
ATOM 587 C C . ASN A 1 78 ? 21.512 10.211 8.650 1.00 93.25 78 ASN A C 1
ATOM 589 O O . ASN A 1 78 ? 21.493 10.793 7.569 1.00 93.25 78 ASN A O 1
ATOM 593 N N . VAL A 1 79 ? 20.495 10.248 9.511 1.00 93.88 79 VAL A N 1
ATOM 594 C CA . VAL A 1 79 ? 19.223 10.950 9.292 1.00 93.88 79 VAL A CA 1
ATOM 595 C C . VAL A 1 79 ? 18.769 11.638 10.579 1.00 93.88 79 VAL A C 1
ATOM 597 O O . VAL A 1 79 ? 19.074 11.163 11.678 1.00 93.88 79 VAL A O 1
ATOM 600 N N . THR A 1 80 ? 18.095 12.775 10.445 1.00 94.69 80 THR A N 1
ATOM 601 C CA . THR A 1 80 ? 17.485 13.517 11.561 1.00 94.69 80 THR A CA 1
ATOM 602 C C . THR A 1 80 ? 16.017 13.854 11.345 1.00 94.69 80 THR A C 1
ATOM 604 O O . THR A 1 80 ? 15.388 14.302 12.294 1.00 94.69 80 THR A O 1
ATOM 607 N N . VAL A 1 81 ? 15.484 13.642 10.139 1.00 95.38 81 VAL A N 1
ATOM 608 C CA . VAL A 1 81 ? 14.123 14.053 9.771 1.00 95.38 81 VAL A CA 1
ATOM 609 C C . VAL A 1 81 ? 13.086 12.984 10.061 1.00 95.38 81 VAL A C 1
ATOM 611 O O . VAL A 1 81 ? 13.370 11.814 9.842 1.00 95.38 81 VAL A O 1
ATOM 614 N N . ASP A 1 82 ? 11.897 13.380 10.506 1.00 94.94 82 ASP A N 1
ATOM 615 C CA . ASP A 1 82 ? 10.781 12.476 10.809 1.00 94.94 82 ASP A CA 1
ATOM 616 C C . ASP A 1 82 ? 9.666 12.547 9.761 1.00 94.94 82 ASP A C 1
ATOM 618 O O . ASP A 1 82 ? 8.847 11.643 9.692 1.00 94.94 82 ASP A O 1
ATOM 622 N N . LEU A 1 83 ? 9.649 13.566 8.898 1.00 95.50 83 LEU A N 1
ATOM 623 C CA . LEU A 1 83 ? 8.807 13.616 7.699 1.00 95.50 83 LEU A CA 1
ATOM 624 C C . LEU A 1 83 ? 9.670 13.592 6.439 1.00 95.50 83 LEU A C 1
ATOM 626 O O . LEU A 1 83 ? 10.766 14.155 6.415 1.00 95.50 83 LEU A O 1
ATOM 630 N N . TRP A 1 84 ? 9.146 12.989 5.373 1.00 96.25 84 TRP A N 1
ATOM 631 C CA . TRP A 1 84 ? 9.789 13.009 4.063 1.00 96.25 84 TRP A CA 1
ATOM 632 C C . TRP A 1 84 ? 9.010 13.906 3.088 1.00 96.25 84 TRP A C 1
ATOM 634 O O . TRP A 1 84 ? 7.790 13.749 2.977 1.00 96.25 84 TRP A O 1
ATOM 644 N N . PRO A 1 85 ? 9.667 14.846 2.382 1.00 96.44 85 PRO A N 1
ATOM 645 C CA . PRO A 1 85 ? 8.982 15.739 1.450 1.00 96.44 85 PRO A CA 1
ATOM 646 C C . PRO A 1 85 ? 8.403 14.982 0.249 1.00 96.44 85 PRO A C 1
ATOM 648 O O . PRO A 1 85 ? 8.991 14.016 -0.244 1.00 96.44 85 PRO A O 1
ATOM 651 N N . ASP A 1 86 ? 7.256 15.441 -0.245 1.00 96.06 86 ASP A N 1
ATOM 652 C CA . ASP A 1 86 ? 6.686 14.977 -1.507 1.00 96.06 86 ASP A CA 1
ATOM 653 C C . ASP A 1 86 ? 7.427 15.638 -2.672 1.00 96.06 86 ASP A C 1
ATOM 655 O O . ASP A 1 86 ? 7.236 16.813 -2.978 1.00 96.06 86 ASP A O 1
ATOM 659 N N . MET A 1 87 ? 8.284 14.866 -3.337 1.00 95.88 87 MET A N 1
ATOM 660 C CA . MET A 1 87 ? 9.128 15.366 -4.419 1.00 95.88 87 MET A CA 1
ATOM 661 C C . MET A 1 87 ? 8.434 15.380 -5.794 1.00 95.88 87 MET A C 1
ATOM 663 O O . MET A 1 87 ? 9.082 15.699 -6.792 1.00 95.88 87 MET A O 1
ATOM 667 N N . SER A 1 88 ? 7.143 15.033 -5.884 1.00 92.25 88 SER A N 1
ATOM 668 C CA . SER A 1 88 ? 6.429 14.840 -7.157 1.00 92.25 88 SER A CA 1
ATOM 669 C C . SER A 1 88 ? 6.370 16.098 -8.035 1.00 92.25 88 SER A C 1
ATOM 671 O O . SER A 1 88 ? 6.565 15.996 -9.247 1.00 92.25 88 SER A O 1
ATOM 673 N N . GLU A 1 89 ? 6.195 17.277 -7.431 1.00 92.75 89 GLU A N 1
ATOM 674 C CA . GLU A 1 89 ? 6.067 18.569 -8.129 1.00 92.75 89 GLU A CA 1
ATOM 675 C C . GLU A 1 89 ? 7.399 19.297 -8.374 1.00 92.75 89 GLU A C 1
ATOM 677 O O . GLU A 1 89 ? 7.434 20.282 -9.111 1.00 92.75 89 GLU A O 1
ATOM 682 N N . TYR A 1 90 ? 8.499 18.833 -7.780 1.00 95.31 90 TYR A N 1
ATOM 683 C CA . TYR A 1 90 ? 9.817 19.461 -7.918 1.00 95.31 90 TYR A CA 1
ATOM 684 C C . TYR A 1 90 ? 10.443 19.125 -9.275 1.00 95.31 90 TYR A C 1
ATOM 686 O O . TYR A 1 90 ? 10.332 17.993 -9.743 1.00 95.31 90 TYR A O 1
ATOM 694 N N . SER A 1 91 ? 11.131 20.063 -9.920 1.00 92.12 91 SER A N 1
ATOM 695 C CA . SER A 1 91 ? 11.886 19.799 -11.150 1.00 92.12 91 SER A CA 1
ATOM 696 C C . SER A 1 91 ? 13.150 18.969 -10.864 1.00 92.12 91 SER A C 1
ATOM 698 O O . SER A 1 91 ? 13.591 18.895 -9.715 1.00 92.12 91 SER A O 1
ATOM 700 N N . PRO A 1 92 ? 13.769 18.324 -11.870 1.00 91.75 92 PRO A N 1
ATOM 701 C CA . PRO A 1 92 ? 15.022 17.591 -11.677 1.00 91.75 92 PRO A CA 1
ATOM 702 C C . PRO A 1 92 ? 16.145 18.425 -11.039 1.00 91.75 92 PRO A C 1
ATOM 704 O O . PRO A 1 92 ? 16.960 17.882 -10.303 1.00 91.75 92 PRO A O 1
ATOM 707 N N . GLU A 1 93 ? 16.183 19.736 -11.282 1.00 90.00 93 GLU A N 1
ATOM 708 C CA . GLU A 1 93 ? 17.183 20.653 -10.722 1.00 90.00 93 GLU A CA 1
ATOM 709 C C . GLU A 1 93 ? 16.978 20.924 -9.224 1.00 90.00 93 GLU A C 1
ATOM 711 O O . GLU A 1 93 ? 17.901 21.359 -8.534 1.00 90.00 93 GLU A O 1
ATOM 716 N N . GLU A 1 94 ? 15.771 20.684 -8.717 1.00 94.69 94 GLU A N 1
ATOM 717 C CA . GLU A 1 94 ? 15.401 20.844 -7.311 1.00 94.69 94 GLU A CA 1
ATOM 718 C C . GLU A 1 94 ? 15.630 19.560 -6.487 1.00 94.69 94 GLU A C 1
ATOM 720 O O . GLU A 1 94 ? 15.580 19.609 -5.257 1.00 94.69 94 GLU A O 1
ATOM 725 N N . ARG A 1 95 ? 15.879 18.415 -7.140 1.00 97.12 95 ARG A N 1
ATOM 726 C CA . ARG A 1 95 ? 15.943 17.084 -6.514 1.00 97.12 95 ARG A CA 1
ATOM 727 C C . ARG A 1 95 ? 17.383 16.635 -6.261 1.00 97.12 95 ARG A C 1
ATOM 729 O O . ARG A 1 95 ? 18.217 16.613 -7.162 1.00 97.12 95 ARG A O 1
ATOM 736 N N . PHE A 1 96 ? 17.660 16.208 -5.031 1.00 96.94 96 PHE A N 1
ATOM 737 C CA . PHE A 1 96 ? 18.965 15.721 -4.589 1.00 96.94 96 PHE A CA 1
ATOM 738 C C . PHE A 1 96 ? 18.867 14.268 -4.119 1.00 96.94 96 PHE A C 1
ATOM 740 O O . PHE A 1 96 ? 18.137 13.938 -3.184 1.00 96.94 96 PHE A O 1
ATOM 747 N N . ALA A 1 97 ? 19.634 13.400 -4.776 1.00 96.12 97 ALA A N 1
ATOM 748 C CA . ALA A 1 97 ? 19.691 11.967 -4.517 1.00 96.12 97 ALA A CA 1
ATOM 749 C C . ALA A 1 97 ? 20.288 11.629 -3.142 1.00 96.12 97 ALA A C 1
ATOM 751 O O . ALA A 1 97 ? 21.351 12.130 -2.776 1.00 96.12 97 ALA A O 1
ATOM 752 N N . THR A 1 98 ? 19.645 10.712 -2.419 1.00 95.31 98 THR A N 1
ATOM 753 C CA . THR A 1 98 ? 20.087 10.222 -1.103 1.00 95.31 98 THR A CA 1
ATOM 754 C C . THR A 1 98 ? 20.583 8.768 -1.185 1.00 95.31 98 THR A C 1
ATOM 756 O O . THR A 1 98 ? 20.497 8.115 -2.227 1.00 95.31 98 THR A O 1
ATOM 759 N N . GLU A 1 99 ? 21.118 8.222 -0.093 1.00 93.94 99 GLU A N 1
ATOM 760 C CA . GLU A 1 99 ? 21.408 6.783 0.021 1.00 93.94 99 GLU A CA 1
ATOM 761 C C . GLU A 1 99 ? 20.170 5.956 0.398 1.00 93.94 99 GLU A C 1
ATOM 763 O O . GLU A 1 99 ? 20.198 4.726 0.292 1.00 93.94 99 GLU A O 1
ATOM 768 N N . PHE A 1 100 ? 19.079 6.606 0.814 1.00 92.94 100 PHE A N 1
ATOM 769 C CA . PHE A 1 100 ? 17.809 5.933 1.041 1.00 92.94 100 PHE A CA 1
ATOM 770 C C . PHE A 1 100 ? 17.203 5.432 -0.273 1.00 92.94 100 PHE A C 1
ATOM 772 O O . PHE A 1 100 ? 17.429 5.974 -1.361 1.00 92.94 100 PHE A O 1
ATOM 779 N N . LYS A 1 101 ? 16.420 4.360 -0.159 1.00 90.69 101 LYS A N 1
ATOM 780 C CA . LYS A 1 101 ? 15.664 3.779 -1.263 1.00 90.69 101 LYS A CA 1
ATOM 781 C C . LYS A 1 101 ? 14.181 3.869 -0.957 1.00 90.69 101 LYS A C 1
ATOM 783 O O . LYS A 1 101 ? 13.776 3.620 0.177 1.00 90.69 101 LYS A O 1
ATOM 788 N N . GLN A 1 102 ? 13.402 4.203 -1.976 1.00 85.38 102 GLN A N 1
ATOM 789 C CA . GLN A 1 102 ? 11.954 4.077 -1.903 1.00 85.38 102 GLN A CA 1
ATOM 790 C C . GLN A 1 102 ? 11.551 2.601 -1.871 1.00 85.38 102 GLN A C 1
ATOM 792 O O . GLN A 1 102 ? 12.358 1.707 -2.156 1.00 85.38 102 GLN A O 1
ATOM 797 N N . SER A 1 103 ? 10.287 2.353 -1.541 1.00 77.62 103 SER A N 1
ATOM 798 C CA . SER A 1 103 ? 9.669 1.024 -1.521 1.00 77.62 103 SER A CA 1
ATOM 799 C C . SER A 1 103 ? 9.837 0.263 -2.855 1.00 77.62 103 SER A C 1
ATOM 801 O O . SER A 1 103 ? 9.981 -0.962 -2.865 1.00 77.62 103 SER A O 1
ATOM 803 N N . ASP A 1 104 ? 9.917 0.981 -3.982 1.00 74.62 104 ASP A N 1
ATOM 804 C CA . ASP A 1 104 ? 10.141 0.456 -5.338 1.00 74.62 104 ASP A CA 1
ATOM 805 C C . ASP A 1 104 ? 11.629 0.261 -5.726 1.00 74.62 104 ASP A C 1
ATOM 807 O O . ASP A 1 104 ? 11.944 -0.135 -6.854 1.00 74.62 104 ASP A O 1
ATOM 811 N N . GLY A 1 105 ? 12.560 0.539 -4.807 1.00 78.44 105 GLY A N 1
ATOM 812 C CA . GLY A 1 105 ? 14.007 0.442 -5.010 1.00 78.44 105 GLY A CA 1
ATOM 813 C C . GLY A 1 105 ? 14.646 1.627 -5.746 1.00 78.44 105 GLY A C 1
ATOM 814 O O . GLY A 1 105 ? 15.871 1.634 -5.933 1.00 78.44 105 GLY A O 1
ATOM 815 N N . SER A 1 106 ? 13.868 2.634 -6.156 1.00 85.69 106 SER A N 1
ATOM 816 C CA . SER A 1 106 ? 14.402 3.893 -6.679 1.00 85.69 106 SER A CA 1
ATOM 817 C C . SER A 1 106 ? 15.154 4.671 -5.593 1.00 85.69 106 SER A C 1
ATOM 819 O O . SER A 1 106 ? 15.037 4.401 -4.396 1.00 85.69 106 SER A O 1
ATOM 821 N N . VAL A 1 107 ? 16.022 5.593 -6.012 1.00 92.06 107 VAL A N 1
ATOM 822 C CA . VAL A 1 107 ? 16.729 6.479 -5.079 1.00 92.06 107 VAL A CA 1
ATOM 823 C C . VAL A 1 107 ? 15.711 7.443 -4.485 1.00 92.06 107 VAL A C 1
ATOM 825 O O . VAL A 1 107 ? 15.026 8.127 -5.236 1.00 92.06 107 VAL A O 1
ATOM 828 N N . ALA A 1 108 ? 15.621 7.500 -3.157 1.00 94.62 108 ALA A N 1
ATOM 829 C CA . ALA A 1 108 ? 14.828 8.529 -2.505 1.00 94.62 108 ALA A CA 1
ATOM 830 C C . ALA A 1 108 ? 15.544 9.875 -2.642 1.00 94.62 108 ALA A C 1
ATOM 832 O O . ALA A 1 108 ? 16.767 9.958 -2.484 1.00 94.62 108 ALA A O 1
ATOM 833 N N . GLU A 1 109 ? 14.787 10.918 -2.945 1.00 96.94 109 GLU A N 1
ATOM 834 C CA . GLU A 1 109 ? 15.298 12.263 -3.200 1.00 96.94 109 GLU A CA 1
ATOM 835 C C . GLU A 1 109 ? 14.699 13.241 -2.188 1.00 96.94 109 GLU A C 1
ATOM 837 O O . GLU A 1 109 ? 13.619 13.000 -1.643 1.00 96.94 109 GLU A O 1
ATOM 842 N N . VAL A 1 110 ? 15.411 14.338 -1.939 1.00 97.56 110 VAL A N 1
ATOM 843 C CA . VAL A 1 110 ? 14.956 15.480 -1.129 1.00 97.56 110 VAL A CA 1
ATOM 844 C C . VAL A 1 110 ? 15.326 16.791 -1.825 1.00 97.56 110 VAL A C 1
ATOM 846 O O . VAL A 1 110 ? 16.078 16.784 -2.799 1.00 97.56 110 VAL A O 1
ATOM 849 N N . PHE A 1 111 ? 14.818 17.923 -1.340 1.00 97.50 111 PHE A N 1
ATOM 850 C CA . PHE A 1 111 ? 15.169 19.249 -1.859 1.00 97.50 111 PHE A CA 1
ATOM 851 C C . PHE A 1 111 ? 16.330 19.902 -1.085 1.00 97.50 111 PHE A C 1
ATOM 853 O O . PHE A 1 111 ? 16.694 19.486 0.019 1.00 97.50 111 PHE A O 1
ATOM 860 N N . SER A 1 112 ? 16.879 20.989 -1.640 1.00 97.38 112 SER A N 1
ATOM 861 C CA . SER A 1 112 ? 17.725 21.937 -0.900 1.00 97.38 112 SER A CA 1
ATOM 862 C C . SER A 1 112 ? 17.088 23.324 -0.867 1.00 97.38 112 SER A C 1
ATOM 864 O O . SER A 1 112 ? 16.736 23.876 -1.906 1.00 97.38 112 SER A O 1
ATOM 866 N N . SER A 1 113 ? 17.013 23.935 0.317 1.00 96.12 113 SER A N 1
ATOM 867 C CA . SER A 1 113 ? 16.583 25.327 0.497 1.00 96.12 113 SER A CA 1
ATOM 868 C C . SER A 1 113 ? 17.538 26.336 -0.155 1.00 96.12 113 SER A C 1
ATOM 870 O O . SER A 1 113 ? 17.157 27.487 -0.361 1.00 96.12 113 SER A O 1
ATOM 872 N N . ALA A 1 114 ? 18.772 25.935 -0.488 1.00 95.94 114 ALA A N 1
ATOM 873 C CA . ALA A 1 114 ? 19.693 26.777 -1.252 1.00 95.94 114 ALA A CA 1
ATOM 874 C C . ALA A 1 114 ? 19.255 26.956 -2.715 1.00 95.94 114 ALA A C 1
ATOM 876 O O . ALA A 1 114 ? 19.682 27.915 -3.359 1.00 95.94 114 ALA A O 1
ATOM 877 N N . ASN A 1 115 ? 18.403 26.064 -3.235 1.00 96.81 115 ASN A N 1
ATOM 878 C CA . ASN A 1 115 ? 17.862 26.171 -4.582 1.00 96.81 115 ASN A CA 1
ATOM 879 C C . ASN A 1 115 ? 16.725 27.210 -4.630 1.00 96.81 115 ASN A C 1
ATOM 881 O O . ASN A 1 115 ? 15.737 27.121 -3.903 1.00 96.81 115 ASN A O 1
ATOM 885 N N . GLU A 1 116 ? 16.853 28.192 -5.525 1.00 95.69 116 GLU A N 1
ATOM 886 C CA . GLU A 1 116 ? 15.863 29.256 -5.710 1.00 95.69 116 GLU A CA 1
ATOM 887 C C . GLU A 1 116 ? 14.477 28.739 -6.114 1.00 95.69 116 GLU A C 1
ATOM 889 O O . GLU A 1 116 ? 13.471 29.215 -5.587 1.00 95.69 116 GLU A O 1
ATOM 894 N N . GLN A 1 117 ? 14.414 27.778 -7.040 1.00 96.06 117 GLN A N 1
ATOM 895 C CA . GLN A 1 117 ? 13.150 27.255 -7.569 1.00 96.06 117 GLN A CA 1
ATOM 896 C C . GLN A 1 117 ? 12.342 26.563 -6.470 1.00 96.06 117 GLN A C 1
ATOM 898 O O . GLN A 1 117 ? 11.140 26.796 -6.369 1.00 96.06 117 GLN A O 1
ATOM 903 N N . THR A 1 118 ? 13.024 25.836 -5.580 1.00 97.31 118 THR A N 1
ATOM 904 C CA . THR A 1 118 ? 12.424 25.199 -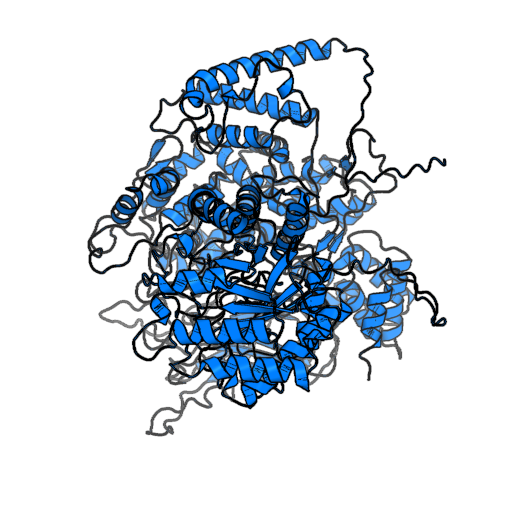4.400 1.00 97.31 118 THR A CA 1
ATOM 905 C C . THR A 1 118 ? 11.716 26.220 -3.519 1.00 97.31 118 THR A C 1
ATOM 907 O O . THR A 1 118 ? 10.544 26.057 -3.186 1.00 97.31 118 THR A O 1
ATOM 910 N N . VAL A 1 119 ? 12.394 27.313 -3.168 1.00 97.75 119 VAL A N 1
ATOM 911 C CA . VAL A 1 119 ? 11.793 28.347 -2.315 1.00 97.75 119 VAL A CA 1
ATOM 912 C C . VAL A 1 119 ? 10.651 29.060 -3.042 1.00 97.75 119 VAL A C 1
ATOM 914 O O . VAL A 1 119 ? 9.596 29.284 -2.454 1.00 97.75 119 VAL A O 1
ATOM 917 N N . ARG A 1 120 ? 10.802 29.377 -4.333 1.00 96.94 120 ARG A N 1
ATOM 918 C CA . ARG A 1 120 ? 9.729 30.008 -5.122 1.00 96.94 120 ARG A CA 1
ATOM 919 C C . ARG A 1 120 ? 8.484 29.122 -5.207 1.00 96.94 120 ARG A C 1
ATOM 921 O O . ARG A 1 120 ? 7.377 29.632 -5.049 1.00 96.94 120 ARG A O 1
ATOM 928 N N . ARG A 1 121 ? 8.655 27.805 -5.353 1.00 96.81 121 ARG A N 1
ATOM 929 C CA . ARG A 1 121 ? 7.570 26.814 -5.305 1.00 96.81 121 ARG A CA 1
ATOM 930 C C . ARG A 1 121 ? 6.852 26.805 -3.961 1.00 96.81 121 ARG A C 1
ATOM 932 O O . ARG A 1 121 ? 5.628 26.767 -3.920 1.00 96.81 121 ARG A O 1
ATOM 939 N N . HIS A 1 122 ? 7.587 26.902 -2.857 1.00 98.25 122 HIS A N 1
ATOM 940 C CA . HIS A 1 122 ? 6.977 26.981 -1.530 1.00 98.25 122 HIS A CA 1
ATOM 941 C C . HIS A 1 122 ? 6.056 28.207 -1.394 1.00 98.25 122 HIS A C 1
ATOM 943 O O . HIS A 1 122 ? 4.941 28.085 -0.888 1.00 98.25 122 HIS A O 1
ATOM 949 N N . PHE A 1 123 ? 6.468 29.370 -1.910 1.00 97.88 123 PHE A N 1
ATOM 950 C CA . PHE A 1 123 ? 5.623 30.574 -1.937 1.00 97.88 123 PHE A CA 1
ATOM 951 C C . PHE A 1 123 ? 4.475 30.492 -2.953 1.00 97.88 123 PHE A C 1
ATOM 953 O O . PHE A 1 123 ? 3.401 31.049 -2.711 1.00 97.88 123 PHE A O 1
ATOM 960 N N . GLN A 1 124 ? 4.657 29.755 -4.051 1.00 96.62 124 GLN A N 1
ATOM 961 C CA . GLN A 1 124 ? 3.572 29.422 -4.971 1.00 96.62 124 GLN A CA 1
ATOM 962 C C . GLN A 1 124 ? 2.482 28.609 -4.263 1.00 96.62 124 GLN A C 1
ATOM 964 O O . GLN A 1 124 ? 1.309 28.972 -4.350 1.00 96.62 124 GLN A O 1
ATOM 969 N N . TRP A 1 125 ? 2.853 27.578 -3.498 1.00 97.31 125 TRP A N 1
ATOM 970 C CA . TRP A 1 125 ? 1.898 26.835 -2.676 1.00 97.31 125 TRP A CA 1
ATOM 971 C C . TRP A 1 125 ? 1.225 27.739 -1.639 1.00 97.31 125 TRP A C 1
ATOM 973 O O . TRP A 1 125 ? 0.008 27.698 -1.498 1.00 97.31 125 TRP A O 1
ATOM 983 N N . MET A 1 126 ? 1.965 28.621 -0.956 1.00 97.25 126 MET A N 1
ATOM 984 C CA . MET A 1 126 ? 1.341 29.572 -0.023 1.00 97.25 126 MET A CA 1
ATOM 985 C C . MET A 1 126 ? 0.241 30.403 -0.700 1.00 97.25 126 MET A C 1
ATOM 987 O O . MET A 1 126 ? -0.819 30.597 -0.115 1.00 97.25 126 MET A O 1
ATOM 991 N N . ARG A 1 127 ? 0.438 30.842 -1.948 1.00 94.69 127 ARG A N 1
ATOM 992 C CA . ARG A 1 127 ? -0.612 31.522 -2.722 1.00 94.69 127 ARG A CA 1
ATOM 993 C C . ARG A 1 127 ? -1.775 30.594 -3.064 1.00 94.69 127 ARG A C 1
ATOM 995 O O . ARG A 1 127 ? -2.917 30.973 -2.829 1.00 94.69 127 ARG A O 1
ATOM 1002 N N . GLU A 1 128 ? -1.496 29.413 -3.612 1.00 93.25 128 GLU A N 1
ATOM 1003 C CA . GLU A 1 128 ? -2.518 28.434 -4.023 1.00 93.25 128 GLU A CA 1
ATOM 1004 C C . GLU A 1 128 ? -3.456 28.045 -2.876 1.00 93.25 128 GLU A C 1
ATOM 1006 O O . GLU A 1 128 ? -4.658 27.902 -3.084 1.00 93.25 128 GLU A O 1
ATOM 1011 N N . TYR A 1 129 ? -2.920 27.944 -1.659 1.00 92.88 129 TYR A N 1
ATOM 1012 C CA . TYR A 1 129 ? -3.676 27.577 -0.463 1.00 92.88 129 TYR A CA 1
ATOM 1013 C C . TYR A 1 129 ? -4.024 28.774 0.429 1.00 92.88 129 TYR A C 1
ATOM 1015 O O . TYR A 1 129 ? -4.380 28.579 1.584 1.00 92.88 129 TYR A O 1
ATOM 1023 N N . ALA A 1 130 ? -3.942 30.008 -0.079 1.00 91.12 130 ALA A N 1
ATOM 1024 C CA . ALA A 1 130 ? -4.334 31.226 0.641 1.00 91.12 130 ALA A CA 1
ATOM 1025 C C . ALA A 1 130 ? -3.644 31.437 2.011 1.00 91.12 130 ALA A C 1
ATOM 1027 O O . ALA A 1 130 ? -4.228 32.006 2.934 1.00 91.12 130 ALA A O 1
ATOM 1028 N N . ILE A 1 131 ? -2.387 31.013 2.137 1.00 94.81 131 ILE A N 1
ATOM 1029 C CA . ILE A 1 131 ? -1.504 31.315 3.269 1.00 94.81 131 ILE A CA 1
ATOM 1030 C C . ILE A 1 131 ? -0.910 32.713 3.045 1.00 94.81 131 ILE A C 1
ATOM 1032 O O . ILE A 1 131 ? -0.445 33.032 1.947 1.00 94.81 131 ILE A O 1
ATOM 1036 N N . ASP A 1 132 ? -0.939 33.577 4.063 1.00 96.00 132 ASP A N 1
ATOM 1037 C CA . ASP A 1 132 ? -0.623 35.000 3.877 1.00 96.00 132 ASP A CA 1
ATOM 1038 C C . ASP A 1 132 ? 0.878 35.264 3.686 1.00 96.00 132 ASP A C 1
ATOM 1040 O O . ASP A 1 132 ? 1.256 36.237 3.033 1.00 96.00 132 ASP A O 1
ATOM 1044 N N . GLY A 1 133 ? 1.748 34.406 4.219 1.00 96.94 133 GLY A N 1
ATOM 1045 C CA . GLY A 1 133 ? 3.189 34.577 4.088 1.00 96.94 133 GLY A CA 1
ATOM 1046 C C . GLY A 1 133 ? 4.003 33.829 5.134 1.00 96.94 133 GLY A C 1
ATOM 1047 O O . GLY A 1 133 ? 3.495 32.947 5.835 1.00 96.94 133 GLY A O 1
ATOM 1048 N N . ALA A 1 134 ? 5.279 34.204 5.253 1.00 98.06 134 ALA A N 1
ATOM 1049 C CA . ALA A 1 134 ? 6.212 33.519 6.139 1.00 98.06 134 ALA A CA 1
ATOM 1050 C C . ALA A 1 134 ? 7.165 34.434 6.927 1.00 98.06 134 ALA A C 1
ATOM 1052 O O . ALA A 1 134 ? 7.670 35.441 6.429 1.00 98.06 134 ALA A O 1
ATOM 1053 N N . PHE A 1 135 ? 7.470 34.035 8.160 1.00 98.44 135 PHE A N 1
ATOM 1054 C CA . PHE A 1 135 ? 8.602 34.543 8.925 1.00 98.44 135 PHE A CA 1
ATOM 1055 C C . PHE A 1 135 ? 9.845 33.717 8.596 1.00 98.44 135 PHE A C 1
ATOM 1057 O O . PHE A 1 135 ? 9.934 32.546 8.959 1.00 98.44 135 PHE A O 1
ATOM 1064 N N . VAL A 1 136 ? 10.813 34.328 7.916 1.00 97.88 136 VAL A N 1
ATOM 1065 C CA . VAL A 1 136 ? 12.042 33.665 7.468 1.00 97.88 136 VAL A CA 1
ATOM 1066 C C . VAL A 1 136 ? 13.055 33.654 8.609 1.00 97.88 136 VAL A C 1
ATOM 1068 O O . VAL A 1 136 ? 13.578 34.703 9.005 1.00 97.88 136 VAL A O 1
ATOM 1071 N N . GLN A 1 137 ? 13.333 32.468 9.144 1.00 94.00 137 GLN A N 1
ATOM 1072 C CA . GLN A 1 137 ? 14.114 32.298 10.360 1.00 94.00 137 GLN A CA 1
ATOM 1073 C C . GLN A 1 137 ? 15.625 32.379 10.115 1.00 94.00 137 GLN A C 1
ATOM 1075 O O . GLN A 1 137 ? 16.197 31.826 9.171 1.00 94.00 137 GLN A O 1
ATOM 1080 N N . ARG A 1 138 ? 16.303 33.092 11.015 1.00 93.12 138 ARG A N 1
ATOM 1081 C CA . ARG A 1 138 ? 17.743 33.344 11.018 1.00 93.12 138 ARG A CA 1
ATOM 1082 C C . ARG A 1 138 ? 18.289 33.091 12.416 1.00 93.12 138 ARG A C 1
ATOM 1084 O O . ARG A 1 138 ? 18.226 33.946 13.296 1.00 93.12 138 ARG A O 1
ATOM 1091 N N . PHE A 1 139 ? 18.893 31.927 12.623 1.00 91.81 139 PHE A N 1
ATOM 1092 C CA . PHE A 1 139 ? 19.618 31.650 13.863 1.00 91.81 139 PHE A CA 1
ATOM 1093 C C . PHE A 1 139 ? 20.863 32.526 13.934 1.00 91.81 139 PHE A C 1
ATOM 1095 O O . PHE A 1 139 ? 21.774 32.382 13.114 1.00 91.81 139 PHE A O 1
ATOM 1102 N N . ALA A 1 140 ? 20.931 33.411 14.923 1.00 92.00 140 ALA A N 1
ATOM 1103 C CA . ALA A 1 140 ? 22.002 34.396 15.030 1.00 92.00 140 ALA A CA 1
ATOM 1104 C C . ALA A 1 140 ? 23.390 33.746 15.177 1.00 92.00 140 ALA A C 1
ATOM 1106 O O . ALA A 1 140 ? 24.385 34.245 14.650 1.00 92.00 140 ALA A O 1
ATOM 1107 N N . THR A 1 141 ? 23.466 32.574 15.811 1.00 90.69 141 THR A N 1
ATOM 1108 C CA . THR A 1 141 ? 24.696 31.769 15.898 1.00 90.69 141 THR A CA 1
ATOM 1109 C C . THR A 1 141 ? 25.228 31.338 14.531 1.00 90.69 141 THR A C 1
ATOM 1111 O O . THR A 1 141 ? 26.446 31.279 14.341 1.00 90.69 141 THR A O 1
ATOM 1114 N N . SER A 1 142 ? 24.345 31.082 13.560 1.00 87.31 142 SER A N 1
ATOM 1115 C CA . SER A 1 142 ? 24.732 30.671 12.206 1.00 87.31 142 SER A CA 1
ATOM 1116 C C . SER A 1 142 ? 25.402 31.799 11.415 1.00 87.31 142 SER A C 1
ATOM 1118 O O . SER A 1 142 ? 26.231 31.533 10.549 1.00 87.31 142 SER A O 1
ATOM 1120 N N . LEU A 1 143 ? 25.141 33.059 11.773 1.00 91.19 143 LEU A N 1
ATOM 1121 C CA . LEU A 1 143 ? 25.665 34.240 11.079 1.00 91.19 143 LEU A CA 1
ATOM 1122 C C . LEU A 1 143 ? 27.155 34.502 11.363 1.00 91.19 143 LEU A C 1
ATOM 1124 O O . LEU A 1 143 ? 27.779 35.322 10.697 1.00 91.19 143 LEU A O 1
ATOM 1128 N N . ARG A 1 144 ? 27.760 33.775 12.315 1.00 88.12 144 ARG A N 1
ATOM 1129 C CA . ARG A 1 144 ? 29.205 33.844 12.613 1.00 88.12 144 ARG A CA 1
ATOM 1130 C C . ARG A 1 144 ? 30.075 33.341 11.467 1.00 88.12 144 ARG A C 1
ATOM 1132 O O . ARG A 1 144 ? 31.217 33.766 11.318 1.00 88.12 144 ARG A O 1
ATOM 1139 N N . SER A 1 145 ? 29.570 32.366 10.716 1.00 89.25 145 SER A N 1
ATOM 1140 C CA . SER A 1 145 ? 30.299 31.754 9.612 1.00 89.25 145 SER A CA 1
ATOM 1141 C C . SER A 1 145 ? 29.977 32.503 8.321 1.00 89.25 145 SER A C 1
ATOM 1143 O O . SER A 1 145 ? 28.804 32.539 7.954 1.00 89.25 145 SER A O 1
ATOM 1145 N N . PRO A 1 146 ? 30.977 33.015 7.578 1.00 89.56 146 PRO A N 1
ATOM 1146 C CA . PRO A 1 146 ? 30.736 33.680 6.297 1.00 89.56 146 PRO A CA 1
ATOM 1147 C C . PRO A 1 146 ? 29.936 32.822 5.307 1.00 89.56 146 PRO A C 1
ATOM 1149 O O . PRO A 1 146 ? 29.033 33.326 4.651 1.00 89.56 146 PRO A O 1
ATOM 1152 N N . ALA A 1 147 ? 30.207 31.513 5.251 1.00 88.81 147 ALA A N 1
ATOM 1153 C CA . ALA A 1 147 ? 29.483 30.589 4.375 1.00 88.81 147 ALA A CA 1
ATOM 1154 C C . ALA A 1 147 ? 28.010 30.428 4.787 1.00 88.81 147 ALA A C 1
ATOM 1156 O O . ALA A 1 147 ? 27.117 30.443 3.947 1.00 88.81 147 ALA A O 1
ATOM 1157 N N . SER A 1 148 ? 27.738 30.313 6.092 1.00 90.38 148 SER A N 1
ATOM 1158 C CA . SER A 1 148 ? 26.357 30.206 6.580 1.00 90.38 148 SER A CA 1
ATOM 1159 C C . SER A 1 148 ? 25.608 31.536 6.455 1.00 90.38 148 SER A C 1
ATOM 1161 O O . SER A 1 148 ? 24.443 31.526 6.079 1.00 90.38 148 SER A O 1
ATOM 1163 N N . LEU A 1 149 ? 26.274 32.673 6.680 1.00 92.56 149 LEU A N 1
ATOM 1164 C CA . LEU A 1 149 ? 25.725 34.008 6.438 1.00 92.56 149 LEU A CA 1
ATOM 1165 C C . LEU A 1 149 ? 25.338 34.206 4.964 1.00 92.56 149 LEU A C 1
ATOM 1167 O O . LEU A 1 149 ? 24.233 34.672 4.681 1.00 92.56 149 LEU A O 1
ATOM 1171 N N . ALA A 1 150 ? 26.217 33.821 4.034 1.00 92.31 150 ALA A N 1
ATOM 1172 C CA . ALA A 1 150 ? 25.947 33.891 2.601 1.00 92.31 150 ALA A CA 1
ATOM 1173 C C . ALA A 1 150 ? 24.738 33.024 2.217 1.00 92.31 150 ALA A C 1
ATOM 1175 O O . ALA A 1 150 ? 23.800 33.530 1.606 1.00 92.31 150 ALA A O 1
ATOM 1176 N N . ASN A 1 151 ? 24.703 31.764 2.667 1.00 94.81 151 ASN A N 1
ATOM 1177 C CA . ASN A 1 151 ? 23.574 30.861 2.429 1.00 94.81 151 ASN A CA 1
ATOM 1178 C C . ASN A 1 151 ? 22.254 31.441 2.972 1.00 94.81 151 ASN A C 1
ATOM 1180 O O . ASN A 1 151 ? 21.274 31.550 2.242 1.00 94.81 151 ASN A O 1
ATOM 1184 N N . ARG A 1 152 ? 22.235 31.904 4.230 1.00 94.56 152 ARG A N 1
ATOM 1185 C CA . ARG A 1 152 ? 21.040 32.508 4.848 1.00 94.56 152 ARG A CA 1
ATOM 1186 C C . ARG A 1 152 ? 20.570 33.762 4.123 1.00 94.56 152 ARG A C 1
ATOM 1188 O O . ARG A 1 152 ? 19.377 34.044 4.098 1.00 94.56 152 ARG A O 1
ATOM 1195 N N . THR A 1 153 ? 21.489 34.547 3.575 1.00 94.19 153 THR A N 1
ATOM 1196 C CA . THR A 1 153 ? 21.143 35.744 2.797 1.00 94.19 153 THR A CA 1
ATOM 1197 C C . THR A 1 153 ? 20.552 35.359 1.443 1.00 94.19 153 THR A C 1
ATOM 1199 O O . THR A 1 153 ? 19.516 35.898 1.073 1.00 94.19 153 THR A O 1
ATOM 1202 N N . ALA A 1 154 ? 21.118 34.354 0.767 1.00 94.62 154 ALA A N 1
ATOM 1203 C CA . ALA A 1 154 ? 20.558 33.824 -0.474 1.00 94.62 154 ALA A CA 1
ATOM 1204 C C . ALA A 1 154 ? 19.125 33.306 -0.279 1.00 94.62 154 ALA A C 1
ATOM 1206 O O . ALA A 1 154 ? 18.228 33.732 -0.997 1.00 94.62 154 ALA A O 1
ATOM 1207 N N . ILE A 1 155 ? 18.885 32.474 0.743 1.00 96.69 155 ILE A N 1
ATOM 1208 C CA . ILE A 1 155 ? 17.548 31.953 1.079 1.00 96.69 155 ILE A CA 1
ATOM 1209 C C . ILE A 1 155 ? 16.550 33.084 1.341 1.00 96.69 155 ILE A C 1
ATOM 1211 O O . ILE A 1 155 ? 15.449 33.053 0.805 1.00 96.69 155 ILE A O 1
ATOM 1215 N N . LEU A 1 156 ? 16.939 34.114 2.100 1.00 97.06 156 LEU A N 1
ATOM 1216 C CA . LEU A 1 156 ? 16.080 35.278 2.336 1.00 97.06 156 LEU A CA 1
ATOM 1217 C C . LEU A 1 156 ? 15.717 35.999 1.027 1.00 97.06 156 LEU A C 1
ATOM 1219 O O . LEU A 1 156 ? 14.561 36.362 0.830 1.00 97.06 156 LEU A O 1
ATOM 1223 N N . ASN A 1 157 ? 16.674 36.146 0.110 1.00 96.00 157 ASN A N 1
ATOM 1224 C CA . ASN A 1 157 ? 16.434 36.743 -1.204 1.00 96.00 157 ASN A CA 1
ATOM 1225 C C . ASN A 1 157 ? 15.596 35.830 -2.123 1.00 96.00 157 ASN A C 1
ATOM 1227 O O . ASN A 1 157 ? 14.847 36.326 -2.965 1.00 96.00 157 ASN A O 1
ATOM 1231 N N . HIS A 1 158 ? 15.676 34.503 -1.974 1.00 97.62 158 HIS A N 1
ATOM 1232 C CA . HIS A 1 158 ? 14.746 33.571 -2.621 1.00 97.62 158 HIS A CA 1
ATOM 1233 C C . HIS A 1 158 ? 13.321 33.748 -2.083 1.00 97.62 158 HIS A C 1
ATOM 1235 O O . HIS A 1 158 ? 12.390 33.842 -2.878 1.00 97.62 158 HIS A O 1
ATOM 1241 N N . CYS A 1 159 ? 13.155 33.863 -0.759 1.00 97.81 159 CYS A N 1
ATOM 1242 C CA . CYS A 1 159 ? 11.856 34.114 -0.134 1.00 97.81 159 CYS A CA 1
ATOM 1243 C C . CYS A 1 159 ? 11.265 35.448 -0.593 1.00 97.81 159 CYS A C 1
ATOM 1245 O O . CYS A 1 159 ? 10.110 35.478 -0.987 1.00 97.81 159 CYS A O 1
ATOM 1247 N N . ARG A 1 160 ? 12.063 36.528 -0.624 1.00 97.31 160 ARG A N 1
ATOM 1248 C CA . ARG A 1 160 ? 11.635 37.835 -1.148 1.00 97.31 160 ARG A CA 1
ATOM 1249 C C . ARG A 1 160 ? 11.058 37.716 -2.560 1.00 97.31 160 ARG A C 1
ATOM 1251 O O . ARG A 1 160 ? 9.948 38.172 -2.800 1.00 97.31 160 ARG A O 1
ATOM 1258 N N . ARG A 1 161 ? 11.789 37.076 -3.476 1.00 96.62 161 ARG A N 1
ATOM 1259 C CA . ARG A 1 161 ? 11.338 36.897 -4.866 1.00 96.62 161 ARG A CA 1
ATOM 1260 C C . ARG A 1 161 ? 10.091 36.023 -4.956 1.00 96.62 161 ARG A C 1
ATOM 1262 O O . ARG A 1 161 ? 9.139 36.389 -5.634 1.00 96.62 161 ARG A O 1
ATOM 1269 N N . GLY A 1 162 ? 10.068 34.905 -4.229 1.00 96.88 162 GLY A N 1
ATOM 1270 C CA . GLY A 1 162 ? 8.891 34.040 -4.139 1.00 96.88 162 GLY A CA 1
ATOM 1271 C C . GLY A 1 162 ? 7.659 34.790 -3.626 1.00 96.88 162 GLY A C 1
ATOM 1272 O O . GLY A 1 162 ? 6.578 34.638 -4.190 1.00 96.88 162 GLY A O 1
ATOM 1273 N N . SER A 1 163 ? 7.829 35.637 -2.612 1.00 97.44 163 SER A N 1
ATOM 1274 C CA . SER A 1 163 ? 6.797 36.521 -2.073 1.00 97.44 163 SER A CA 1
ATOM 1275 C C . SER A 1 163 ? 6.290 37.534 -3.096 1.00 97.44 163 SER A C 1
ATOM 1277 O O . SER A 1 163 ? 5.082 37.598 -3.319 1.00 97.44 163 SER A O 1
ATOM 1279 N N . GLU A 1 164 ? 7.194 38.275 -3.744 1.00 95.06 164 GLU A N 1
ATOM 1280 C CA . GLU A 1 164 ? 6.868 39.309 -4.738 1.00 95.06 164 GLU A CA 1
ATOM 1281 C C . GLU A 1 164 ? 6.088 38.726 -5.928 1.00 95.06 164 GLU A C 1
ATOM 1283 O O . GLU A 1 164 ? 5.077 39.282 -6.348 1.00 95.06 164 GLU A O 1
ATOM 1288 N N . GLU A 1 165 ? 6.496 37.558 -6.428 1.00 95.00 165 GLU A N 1
ATOM 1289 C CA . GLU A 1 165 ? 5.844 36.887 -7.560 1.00 95.00 165 GLU A CA 1
ATOM 1290 C C . GLU A 1 165 ? 4.464 36.310 -7.227 1.00 95.00 165 GLU A C 1
ATOM 1292 O O . GLU A 1 165 ? 3.607 36.178 -8.102 1.00 95.00 165 GLU A O 1
ATOM 1297 N N . ASN A 1 166 ? 4.245 35.935 -5.967 1.00 95.06 166 ASN A N 1
ATOM 1298 C CA . ASN A 1 166 ? 3.026 35.262 -5.524 1.00 95.06 166 ASN A CA 1
ATOM 1299 C C . ASN A 1 166 ? 2.117 36.164 -4.672 1.00 95.06 166 ASN A C 1
ATOM 1301 O O . ASN A 1 166 ? 1.087 35.711 -4.160 1.00 95.06 166 ASN A O 1
ATOM 1305 N N . GLY A 1 167 ? 2.481 37.440 -4.509 1.00 95.31 167 GLY A N 1
ATOM 1306 C CA . GLY A 1 167 ? 1.761 38.417 -3.695 1.00 95.31 167 GLY A CA 1
ATOM 1307 C C . GLY A 1 167 ? 1.604 37.988 -2.234 1.00 95.31 167 GLY A C 1
ATOM 1308 O O . GLY A 1 167 ? 0.527 38.186 -1.669 1.00 95.31 167 GLY A O 1
ATOM 1309 N N . ARG A 1 168 ? 2.615 37.323 -1.660 1.00 97.00 168 ARG A N 1
ATOM 1310 C CA . ARG A 1 168 ? 2.639 36.846 -0.263 1.00 97.00 168 ARG A CA 1
ATOM 1311 C C . ARG A 1 168 ? 3.559 37.719 0.588 1.00 97.00 168 ARG A C 1
ATOM 1313 O O . ARG A 1 168 ? 4.520 38.277 0.077 1.00 97.00 168 ARG A O 1
ATOM 1320 N N . ALA A 1 169 ? 3.321 37.789 1.893 1.00 97.69 169 ALA A N 1
ATOM 1321 C CA . ALA A 1 169 ? 4.161 38.550 2.813 1.00 97.69 169 ALA A CA 1
ATOM 1322 C C . ALA A 1 169 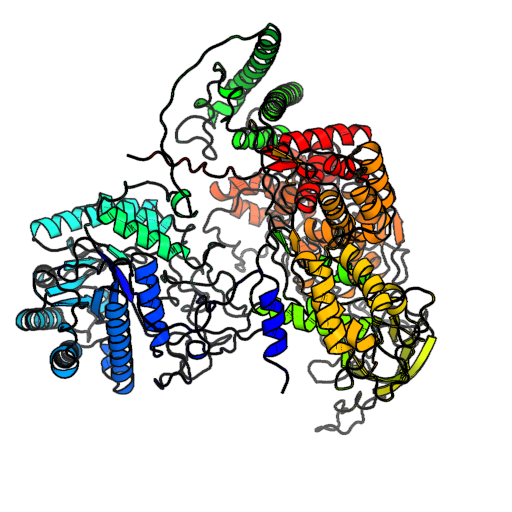? 5.423 37.773 3.235 1.00 97.69 169 ALA A C 1
ATOM 1324 O O . ALA A 1 169 ? 5.416 36.544 3.339 1.00 97.69 169 ALA A O 1
ATOM 1325 N N . PHE A 1 170 ? 6.504 38.482 3.558 1.00 98.38 170 PHE A N 1
ATOM 1326 C CA . PHE A 1 170 ? 7.628 37.910 4.301 1.00 98.38 170 PHE A CA 1
ATOM 1327 C C . PHE A 1 170 ? 8.184 38.880 5.350 1.00 98.38 170 PHE A C 1
ATOM 1329 O O . PHE A 1 170 ? 8.116 40.095 5.187 1.00 98.38 170 PHE A O 1
ATOM 1336 N N . ALA A 1 171 ? 8.746 38.347 6.434 1.00 98.19 171 ALA A N 1
ATOM 1337 C CA . ALA A 1 171 ? 9.469 39.128 7.442 1.00 98.19 171 ALA A CA 1
ATOM 1338 C C . ALA A 1 171 ? 10.670 38.361 7.988 1.00 98.19 171 ALA A C 1
ATOM 1340 O O . ALA A 1 171 ? 10.667 37.131 8.038 1.00 98.19 171 ALA A O 1
ATOM 1341 N N . VAL A 1 172 ? 11.692 39.088 8.440 1.00 98.06 172 VAL A N 1
ATOM 1342 C CA . VAL A 1 172 ? 12.870 38.486 9.074 1.00 98.06 172 VAL A CA 1
ATOM 1343 C C . VAL A 1 172 ? 12.569 38.120 10.527 1.00 98.06 172 VAL A C 1
ATOM 1345 O O . VAL A 1 172 ? 12.074 38.944 11.299 1.00 98.06 172 VAL A O 1
ATOM 1348 N N . MET A 1 173 ? 12.935 36.897 10.912 1.00 97.88 173 MET A N 1
ATOM 1349 C CA . MET A 1 173 ? 12.887 36.415 12.290 1.00 97.88 173 MET A CA 1
ATOM 1350 C C . MET A 1 173 ? 14.280 35.993 12.760 1.00 97.88 173 MET A C 1
ATOM 1352 O O . MET A 1 173 ? 14.871 35.085 12.188 1.00 97.88 173 MET A O 1
ATOM 1356 N N . TYR A 1 174 ? 14.805 36.604 13.820 1.00 97.38 174 TYR A N 1
ATOM 1357 C CA . TYR A 1 174 ? 16.063 36.187 14.441 1.00 97.38 174 TYR A CA 1
ATOM 1358 C C . TYR A 1 174 ? 15.820 35.256 15.622 1.00 97.38 174 TYR A C 1
ATOM 1360 O O . TYR A 1 174 ? 15.062 35.603 16.518 1.00 97.38 174 TYR A O 1
ATOM 1368 N N . ASP A 1 175 ? 16.526 34.128 15.677 1.00 94.06 175 ASP A N 1
ATOM 1369 C CA . ASP A 1 175 ? 16.550 33.255 16.855 1.00 94.06 175 ASP A CA 1
ATOM 1370 C C . ASP A 1 175 ? 17.857 33.441 17.638 1.00 94.06 175 ASP A C 1
ATOM 1372 O O . ASP A 1 175 ? 18.959 33.344 17.081 1.00 94.06 175 ASP A O 1
ATOM 1376 N N . LEU A 1 176 ? 17.729 33.729 18.936 1.00 93.69 176 LEU A N 1
ATOM 1377 C CA . LEU A 1 176 ? 18.846 34.031 19.835 1.00 93.69 176 LEU A CA 1
ATOM 1378 C C . LEU A 1 176 ? 19.503 32.782 20.457 1.00 93.69 176 LEU A C 1
ATOM 1380 O O . LEU A 1 176 ? 20.484 32.903 21.194 1.00 93.69 176 LEU A O 1
ATOM 1384 N N . SER A 1 177 ? 18.996 31.578 20.178 1.00 88.88 177 SER A N 1
ATOM 1385 C CA . SER A 1 177 ? 19.486 30.318 20.751 1.00 88.88 177 SER A CA 1
ATOM 1386 C C . SER A 1 177 ? 20.992 30.141 20.555 1.00 88.88 177 SER A C 1
ATOM 1388 O O . SER A 1 177 ? 21.509 30.188 19.436 1.00 88.88 177 SER A O 1
ATOM 1390 N N . GLY A 1 178 ? 21.701 29.883 21.657 1.00 86.81 178 GLY A N 1
ATOM 1391 C CA . GLY A 1 178 ? 23.138 29.592 21.667 1.00 86.81 178 GLY A CA 1
ATOM 1392 C C . GLY A 1 178 ? 24.065 30.813 21.590 1.00 86.81 178 GLY A C 1
ATOM 1393 O O . GLY A 1 178 ? 25.284 30.637 21.473 1.00 86.81 178 GLY A O 1
ATOM 1394 N N . LEU A 1 179 ? 23.528 32.036 21.648 1.00 89.62 179 LEU A N 1
ATOM 1395 C CA . LEU A 1 179 ? 24.333 33.246 21.821 1.00 89.62 179 LEU A CA 1
ATOM 1396 C C . LEU A 1 179 ? 24.837 33.387 23.265 1.00 89.62 179 LEU A C 1
ATOM 1398 O O . LEU A 1 179 ? 24.161 33.014 24.222 1.00 89.62 179 LEU A O 1
ATOM 1402 N N . ARG A 1 180 ? 26.039 33.941 23.410 1.00 88.44 180 ARG A N 1
ATOM 1403 C CA . ARG A 1 180 ? 26.688 34.246 24.688 1.00 88.44 180 ARG A CA 1
ATOM 1404 C C . ARG A 1 180 ? 26.552 35.731 25.010 1.00 88.44 180 ARG A C 1
ATOM 1406 O O . ARG A 1 180 ? 26.158 36.534 24.160 1.00 88.44 180 ARG A O 1
ATOM 1413 N N . GLU A 1 181 ? 26.924 36.088 26.231 1.00 84.69 181 GLU A N 1
ATOM 1414 C CA . GLU A 1 181 ? 27.028 37.481 26.671 1.00 84.69 181 GLU A CA 1
ATOM 1415 C C . GLU A 1 181 ? 27.828 38.337 25.667 1.00 84.69 181 GLU A C 1
ATOM 1417 O O . GLU A 1 181 ? 28.889 37.931 25.181 1.00 84.69 181 GLU A O 1
ATOM 1422 N N . GLY A 1 182 ? 27.286 39.505 25.307 1.00 83.19 182 GLY A N 1
ATOM 1423 C CA . GLY A 1 182 ? 27.884 40.430 24.337 1.00 83.19 182 GLY A CA 1
ATOM 1424 C C . GLY A 1 182 ? 27.739 40.057 22.851 1.00 83.19 182 GLY A C 1
ATOM 1425 O O . GLY A 1 182 ? 28.146 40.840 21.992 1.00 83.19 182 GLY A O 1
ATOM 1426 N N . GLU A 1 183 ? 27.149 38.908 22.498 1.00 88.44 183 GLU A N 1
ATOM 1427 C CA . GLU A 1 183 ? 27.031 38.468 21.094 1.00 88.44 183 GLU A CA 1
ATOM 1428 C C . GLU A 1 183 ? 25.734 38.910 20.386 1.00 88.44 183 GLU A C 1
ATOM 1430 O O . GLU A 1 183 ? 25.618 38.719 19.173 1.00 88.44 183 GLU A O 1
ATOM 1435 N N . LEU A 1 184 ? 24.777 39.547 21.080 1.00 89.12 184 LEU A N 1
ATOM 1436 C CA . LEU A 1 184 ? 23.538 40.065 20.459 1.00 89.12 184 LEU A CA 1
ATOM 1437 C C . LEU A 1 184 ? 23.800 41.122 19.376 1.00 89.12 184 LEU A C 1
ATOM 1439 O O . LEU A 1 184 ? 22.978 41.319 18.481 1.00 89.12 184 LEU A O 1
ATOM 1443 N N . ASP A 1 185 ? 24.975 41.752 19.400 1.00 88.12 185 ASP A N 1
ATOM 1444 C CA . ASP A 1 185 ? 25.403 42.712 18.385 1.00 88.12 185 ASP A CA 1
ATOM 1445 C C . ASP A 1 185 ? 25.458 42.119 16.961 1.00 88.12 185 ASP A C 1
ATOM 1447 O O . ASP A 1 185 ? 25.386 42.850 15.973 1.00 88.12 185 ASP A O 1
ATOM 1451 N N . ILE A 1 186 ? 25.543 40.788 16.838 1.00 93.12 186 ILE A N 1
ATOM 1452 C CA . ILE A 1 186 ? 25.452 40.079 15.553 1.00 93.12 186 ILE A CA 1
ATOM 1453 C C . ILE A 1 186 ? 24.106 40.357 14.871 1.00 93.12 186 ILE A C 1
ATOM 1455 O O . ILE A 1 186 ? 24.085 40.635 13.674 1.00 93.12 186 ILE A O 1
ATOM 1459 N N . VAL A 1 187 ? 23.002 40.333 15.625 1.00 94.69 187 VAL A N 1
ATOM 1460 C CA . VAL A 1 187 ? 21.651 40.584 15.095 1.00 94.69 187 VAL A CA 1
ATOM 1461 C C . VAL A 1 187 ? 21.547 42.008 14.570 1.00 94.69 187 VAL A C 1
ATOM 1463 O O . VAL A 1 187 ? 21.087 42.235 13.455 1.00 94.69 187 VAL A O 1
ATOM 1466 N N . ARG A 1 188 ? 22.049 42.976 15.344 1.00 90.88 188 ARG A N 1
ATOM 1467 C CA . ARG A 1 188 ? 22.055 44.388 14.951 1.00 90.88 188 ARG A CA 1
ATOM 1468 C C . ARG A 1 188 ? 22.847 44.612 13.665 1.00 90.88 188 ARG A C 1
ATOM 1470 O O . ARG A 1 188 ? 22.378 45.314 12.772 1.00 90.88 188 ARG A O 1
ATOM 1477 N N . LYS A 1 189 ? 24.047 44.032 13.575 1.00 92.56 189 LYS A N 1
ATOM 1478 C CA . LYS A 1 189 ? 24.908 44.153 12.393 1.00 92.56 189 LYS A CA 1
ATOM 1479 C C . LYS A 1 189 ? 24.272 43.518 11.162 1.00 92.56 189 LYS A C 1
ATOM 1481 O O . LYS A 1 189 ? 24.298 44.144 10.108 1.00 92.56 189 LYS A O 1
ATOM 1486 N N . ASP A 1 190 ? 23.690 42.323 11.288 1.00 95.50 190 ASP A N 1
ATOM 1487 C CA . ASP A 1 190 ? 23.012 41.678 10.157 1.00 95.50 190 ASP A CA 1
ATOM 1488 C C . ASP A 1 190 ? 21.776 42.472 9.730 1.00 95.50 190 ASP A C 1
ATOM 1490 O O . ASP A 1 190 ? 21.613 42.724 8.546 1.00 95.50 190 ASP A O 1
ATOM 1494 N N . TRP A 1 191 ? 20.957 42.965 10.665 1.00 95.88 191 TRP A N 1
ATOM 1495 C CA . TRP A 1 191 ? 19.797 43.791 10.322 1.00 95.88 191 TRP A CA 1
ATOM 1496 C C . TRP A 1 191 ? 20.193 45.073 9.584 1.00 95.88 191 TRP A C 1
ATOM 1498 O O . TRP A 1 191 ? 19.657 45.362 8.517 1.00 95.88 191 TRP A O 1
ATOM 1508 N N . ALA A 1 192 ? 21.187 45.803 10.098 1.00 93.81 192 ALA A N 1
ATOM 1509 C CA . ALA A 1 192 ? 21.701 46.992 9.428 1.00 93.81 192 ALA A CA 1
ATOM 1510 C C . ALA A 1 192 ? 22.234 46.669 8.023 1.00 93.81 192 ALA A C 1
ATOM 1512 O O . ALA A 1 192 ? 22.033 47.454 7.102 1.00 93.81 192 ALA A O 1
ATOM 1513 N N . ARG A 1 193 ? 22.882 45.515 7.843 1.00 95.06 193 ARG A N 1
ATOM 1514 C CA . ARG A 1 193 ? 23.345 45.039 6.537 1.00 95.06 193 ARG A CA 1
ATOM 1515 C C . ARG A 1 193 ? 22.174 44.737 5.598 1.00 95.06 193 ARG A C 1
ATOM 1517 O O . ARG A 1 193 ? 22.166 45.214 4.474 1.00 95.06 193 ARG A O 1
ATOM 1524 N N . LEU A 1 194 ? 21.165 43.994 6.052 1.00 95.94 194 LEU A N 1
ATOM 1525 C CA . LEU A 1 194 ? 19.996 43.644 5.237 1.00 95.94 194 LEU A CA 1
ATOM 1526 C C . LEU A 1 194 ? 19.202 44.881 4.789 1.00 95.94 194 LEU A C 1
ATOM 1528 O O . LEU A 1 194 ? 18.729 44.931 3.658 1.00 95.94 194 LEU A O 1
ATOM 1532 N N . VAL A 1 195 ? 19.074 45.890 5.650 1.00 94.38 195 VAL A N 1
ATOM 1533 C CA . VAL A 1 195 ? 18.389 47.142 5.297 1.00 94.38 195 VAL A CA 1
ATOM 1534 C C . VAL A 1 195 ? 19.242 47.991 4.355 1.00 94.38 195 VAL A C 1
ATOM 1536 O O . VAL A 1 195 ? 18.757 48.422 3.317 1.00 94.38 195 VAL A O 1
ATOM 1539 N N . ASN A 1 196 ? 20.516 48.221 4.683 1.00 92.56 196 ASN A N 1
ATOM 1540 C CA . ASN A 1 196 ? 21.338 49.182 3.942 1.00 92.56 196 ASN A CA 1
ATOM 1541 C C . ASN A 1 196 ? 21.959 48.613 2.658 1.00 92.56 196 ASN A C 1
ATOM 1543 O O . ASN A 1 196 ? 22.205 49.369 1.722 1.00 92.56 196 ASN A O 1
ATOM 1547 N N . GLU A 1 197 ? 22.271 47.316 2.626 1.00 92.31 197 GLU A N 1
ATOM 1548 C CA . GLU A 1 197 ? 22.970 46.673 1.504 1.00 92.31 197 GLU A CA 1
ATOM 1549 C C . GLU A 1 197 ? 22.021 45.842 0.631 1.00 92.31 197 GLU A C 1
ATOM 1551 O O . GLU A 1 197 ? 22.130 45.900 -0.590 1.00 92.31 197 GLU A O 1
ATOM 1556 N N . GLU A 1 198 ? 21.078 45.101 1.229 1.00 90.62 198 GLU A N 1
ATOM 1557 C CA . GLU A 1 198 ? 20.130 44.244 0.485 1.00 90.62 198 GLU A CA 1
ATOM 1558 C C . GLU A 1 198 ? 18.780 44.930 0.207 1.00 90.62 198 GLU A C 1
ATOM 1560 O O . GLU A 1 198 ? 17.937 44.364 -0.494 1.00 90.62 198 GLU A O 1
ATOM 1565 N N . ALA A 1 199 ? 18.552 46.126 0.770 1.00 92.88 199 ALA A N 1
ATOM 1566 C CA . ALA A 1 199 ? 17.293 46.867 0.668 1.00 92.88 199 ALA A CA 1
ATOM 1567 C C . ALA A 1 199 ? 16.070 45.973 0.954 1.00 92.88 199 ALA A C 1
ATOM 1569 O O . ALA A 1 199 ? 15.085 45.971 0.211 1.00 92.88 199 ALA A O 1
ATOM 1570 N N . ILE A 1 200 ? 16.163 45.126 1.991 1.00 93.62 200 ILE A N 1
ATOM 1571 C CA . ILE A 1 200 ? 15.176 44.060 2.213 1.00 93.62 200 ILE A CA 1
ATOM 1572 C C . ILE A 1 200 ? 13.777 44.613 2.515 1.00 93.62 200 ILE A C 1
ATOM 1574 O O . ILE A 1 200 ? 12.778 44.019 2.117 1.00 93.62 200 ILE A O 1
ATOM 1578 N N . THR A 1 201 ? 13.715 45.761 3.191 1.00 94.06 201 THR A N 1
ATOM 1579 C CA . THR A 1 201 ? 12.477 46.431 3.612 1.00 94.06 201 THR A CA 1
ATOM 1580 C C . THR A 1 201 ? 11.820 47.248 2.506 1.00 94.06 201 THR A C 1
ATOM 1582 O O . THR A 1 201 ? 10.684 47.668 2.678 1.00 94.06 201 THR A O 1
ATOM 1585 N N . ASP A 1 202 ? 12.509 47.456 1.382 1.00 92.44 202 ASP A N 1
ATOM 1586 C CA . ASP A 1 202 ? 11.990 48.219 0.239 1.00 92.44 202 ASP A CA 1
ATOM 1587 C C . ASP A 1 202 ? 11.058 47.369 -0.641 1.00 92.44 202 ASP A C 1
ATOM 1589 O O . ASP A 1 202 ? 10.465 47.870 -1.591 1.00 92.44 202 ASP A O 1
ATOM 1593 N N . SER A 1 203 ? 10.949 46.066 -0.360 1.00 94.38 203 SER A N 1
ATOM 1594 C CA . SER A 1 203 ? 9.994 45.184 -1.026 1.00 94.38 203 SER A CA 1
ATOM 1595 C C . SER A 1 203 ? 8.570 45.488 -0.562 1.00 94.38 203 SER A C 1
ATOM 1597 O O . SER A 1 203 ? 8.293 45.448 0.637 1.00 94.38 203 SER A O 1
ATOM 1599 N N . ASP A 1 204 ? 7.642 45.661 -1.506 1.00 92.12 204 ASP A N 1
ATOM 1600 C CA . ASP A 1 204 ? 6.203 45.801 -1.218 1.00 92.12 204 ASP A CA 1
ATOM 1601 C C . ASP A 1 204 ? 5.615 44.561 -0.519 1.00 92.12 204 ASP A C 1
ATOM 1603 O O . ASP A 1 204 ? 4.546 44.622 0.086 1.00 92.12 204 ASP A O 1
ATOM 1607 N N . SER A 1 205 ? 6.322 43.428 -0.589 1.00 96.38 205 SER A N 1
ATOM 1608 C CA . SER A 1 205 ? 5.965 42.179 0.088 1.00 96.38 205 SER A CA 1
ATOM 1609 C C . SER A 1 205 ? 6.589 42.033 1.485 1.00 96.38 205 SER A C 1
ATOM 1611 O O . SER A 1 205 ? 6.318 41.047 2.175 1.00 96.38 205 SER A O 1
ATOM 1613 N N . TYR A 1 206 ? 7.431 42.978 1.926 1.00 98.06 206 TYR A N 1
ATOM 1614 C CA . TYR A 1 206 ? 7.979 42.963 3.283 1.00 98.06 206 TYR A CA 1
ATOM 1615 C C . TYR A 1 206 ? 6.896 43.375 4.284 1.00 98.06 206 TYR A C 1
ATOM 1617 O O . TYR A 1 206 ? 6.271 44.430 4.159 1.00 98.06 206 TYR A O 1
ATOM 1625 N N . LEU A 1 207 ? 6.674 42.559 5.311 1.00 98.19 207 LEU A N 1
ATOM 1626 C CA . LEU A 1 207 ? 5.610 42.801 6.275 1.00 98.19 207 LEU A CA 1
ATOM 1627 C C . LEU A 1 207 ? 5.944 43.977 7.199 1.00 98.19 207 LEU A C 1
ATOM 1629 O O . LEU A 1 207 ? 6.981 44.019 7.864 1.00 98.19 207 LEU A O 1
ATOM 1633 N N . HIS A 1 208 ? 5.004 44.903 7.288 1.00 97.75 208 HIS A N 1
ATOM 1634 C CA . HIS A 1 208 ? 5.007 46.030 8.199 1.00 97.75 208 HIS A CA 1
ATOM 1635 C C . HIS A 1 208 ? 3.955 45.828 9.290 1.00 97.75 208 HIS A C 1
ATOM 1637 O O . HIS A 1 208 ? 3.004 45.057 9.158 1.00 97.75 208 HIS A O 1
ATOM 1643 N N . HIS A 1 209 ? 4.136 46.524 10.404 1.00 96.88 209 HIS A N 1
ATOM 1644 C CA . HIS A 1 209 ? 3.133 46.653 11.446 1.00 96.88 209 HIS A CA 1
ATOM 1645 C C . HIS A 1 209 ? 3.297 48.019 12.111 1.00 96.88 209 HIS A C 1
ATOM 1647 O O . HIS A 1 209 ? 4.414 48.507 12.278 1.00 96.88 209 HIS A O 1
ATOM 1653 N N . ASN A 1 210 ? 2.186 48.683 12.431 1.00 93.38 210 ASN A N 1
ATOM 1654 C CA . ASN A 1 210 ? 2.190 50.059 12.946 1.00 93.38 210 ASN A CA 1
ATOM 1655 C C . ASN A 1 210 ? 2.980 51.052 12.061 1.00 93.38 210 ASN A C 1
ATOM 1657 O O . ASN A 1 210 ? 3.607 51.983 12.563 1.00 93.38 210 ASN A O 1
ATOM 1661 N N . GLY A 1 211 ? 2.958 50.845 10.737 1.00 91.88 211 GLY A N 1
ATOM 1662 C CA . GLY A 1 211 ? 3.641 51.699 9.756 1.00 91.88 211 GLY A CA 1
ATOM 1663 C C . GLY A 1 211 ? 5.165 51.539 9.697 1.00 91.88 211 GLY A C 1
ATOM 1664 O O . GLY A 1 211 ? 5.823 52.324 9.021 1.00 91.88 211 GLY A O 1
ATOM 1665 N N . MET A 1 212 ? 5.728 50.546 10.389 1.00 97.06 212 MET A N 1
ATOM 1666 C CA . MET A 1 212 ? 7.165 50.261 10.434 1.00 97.06 212 MET A CA 1
ATOM 1667 C C . MET A 1 212 ? 7.449 48.823 9.973 1.00 97.06 212 MET A C 1
ATOM 1669 O O . MET A 1 212 ? 6.610 47.951 10.211 1.00 97.06 212 MET A O 1
ATOM 1673 N N . PRO A 1 213 ? 8.613 48.534 9.360 1.00 97.62 213 PRO A N 1
ATOM 1674 C CA . PRO A 1 213 ? 9.005 47.167 9.023 1.00 97.62 213 PRO A CA 1
ATOM 1675 C C . PRO A 1 213 ? 8.999 46.274 10.266 1.00 97.62 213 PRO A C 1
ATOM 1677 O O . PRO A 1 213 ? 9.569 46.639 11.299 1.00 97.62 213 PRO A O 1
ATOM 1680 N N . LEU A 1 214 ? 8.355 45.109 10.182 1.00 98.25 214 LEU A N 1
ATOM 1681 C CA . LEU A 1 214 ? 8.289 44.166 11.292 1.00 98.25 214 LEU A CA 1
ATOM 1682 C C . LEU A 1 214 ? 9.558 43.301 11.341 1.00 98.25 214 LEU A C 1
ATOM 1684 O O . LEU A 1 214 ? 9.973 42.716 10.337 1.00 98.25 214 LEU A O 1
ATOM 1688 N N . VAL A 1 215 ? 10.150 43.184 12.528 1.00 97.81 215 VAL A N 1
ATOM 1689 C CA . VAL A 1 215 ? 11.262 42.273 12.823 1.00 97.81 215 VAL A CA 1
ATOM 1690 C C . VAL A 1 215 ? 10.868 41.387 13.996 1.00 97.81 215 VAL A C 1
ATOM 1692 O O . VAL A 1 215 ? 10.504 41.884 15.064 1.00 97.81 215 VAL A O 1
ATOM 1695 N N . ALA A 1 216 ? 10.949 40.072 13.809 1.00 97.88 216 ALA A N 1
ATOM 1696 C CA . ALA A 1 216 ? 10.667 39.111 14.867 1.00 97.88 216 ALA A CA 1
ATOM 1697 C C . ALA A 1 216 ? 11.956 38.679 15.580 1.00 97.88 216 ALA A C 1
ATOM 1699 O O . ALA A 1 216 ? 12.961 38.391 14.933 1.00 97.88 216 ALA A O 1
ATOM 1700 N N . ILE A 1 217 ? 11.936 38.615 16.912 1.00 97.25 217 ILE A N 1
ATOM 1701 C CA . ILE A 1 217 ? 13.063 38.184 17.749 1.00 97.25 217 ILE A CA 1
ATOM 1702 C C . ILE A 1 217 ? 12.598 37.056 18.671 1.00 97.25 217 ILE A C 1
ATOM 1704 O O . ILE A 1 217 ? 11.758 37.260 19.545 1.00 97.25 217 ILE A O 1
ATOM 1708 N N . TRP A 1 218 ? 13.162 35.867 18.494 1.00 94.19 218 TRP A N 1
ATOM 1709 C CA . TRP A 1 218 ? 12.818 34.658 19.229 1.00 94.19 218 TRP A CA 1
ATOM 1710 C C . TRP A 1 218 ? 13.825 34.353 20.339 1.00 94.19 218 TRP A C 1
ATOM 1712 O O . TRP A 1 218 ? 15.038 34.369 20.110 1.00 94.19 218 TRP A O 1
ATOM 1722 N N . GLY A 1 219 ? 13.334 34.018 21.537 1.00 87.75 219 GLY A N 1
ATOM 1723 C CA . GLY A 1 219 ? 14.179 33.582 22.655 1.00 87.75 219 GLY A CA 1
ATOM 1724 C C . GLY A 1 219 ? 14.341 34.580 23.798 1.00 87.75 219 GLY A C 1
ATOM 1725 O O . GLY A 1 219 ? 15.239 34.412 24.623 1.00 87.75 219 GLY A O 1
ATOM 1726 N N . VAL A 1 220 ? 13.505 35.614 23.870 1.00 91.25 220 VAL A N 1
ATOM 1727 C CA . VAL A 1 220 ? 13.572 36.617 24.941 1.00 91.25 220 VAL A CA 1
ATOM 1728 C C . VAL A 1 220 ? 12.779 36.130 26.154 1.00 91.25 220 VAL A C 1
ATOM 1730 O O . VAL A 1 220 ? 11.591 35.858 26.039 1.00 91.25 220 VAL A O 1
ATOM 1733 N N . GLY A 1 221 ? 13.423 36.036 27.322 1.00 89.69 221 GLY A N 1
ATOM 1734 C CA . GLY A 1 221 ? 12.762 35.739 28.599 1.00 89.69 221 GLY A CA 1
ATOM 1735 C C . GLY A 1 221 ? 12.640 34.258 28.976 1.00 89.69 221 GLY A C 1
ATOM 1736 O O . GLY A 1 221 ? 12.074 33.959 30.025 1.00 89.69 221 GLY A O 1
ATOM 1737 N N . PHE A 1 222 ? 13.172 33.328 28.177 1.00 90.31 222 PHE A N 1
ATOM 1738 C CA . PHE A 1 222 ? 13.174 31.891 28.491 1.00 90.31 222 PHE A CA 1
ATOM 1739 C C . PHE A 1 222 ? 14.176 31.554 29.600 1.00 90.31 222 PHE A C 1
ATOM 1741 O O . PHE A 1 222 ? 15.372 31.797 29.447 1.00 90.31 222 PHE A O 1
ATOM 1748 N N . ALA A 1 223 ? 13.718 30.928 30.688 1.00 84.31 223 ALA A N 1
ATOM 1749 C CA . ALA A 1 223 ? 14.543 30.612 31.858 1.00 84.31 223 ALA A CA 1
ATOM 1750 C C . ALA A 1 223 ? 15.776 29.757 31.521 1.00 84.31 223 ALA A C 1
ATOM 1752 O O . ALA A 1 223 ? 16.872 30.001 32.025 1.00 84.31 223 ALA A O 1
ATOM 1753 N N . GLU A 1 224 ? 15.625 28.796 30.607 1.00 75.88 224 GLU A N 1
ATOM 1754 C CA . GLU A 1 224 ? 16.718 27.936 30.135 1.00 75.88 224 GLU A CA 1
ATOM 1755 C C . GLU A 1 224 ? 17.837 28.703 29.406 1.00 75.88 224 GLU A C 1
ATOM 1757 O O . GLU A 1 224 ? 18.962 28.211 29.317 1.00 75.88 224 GLU A O 1
ATOM 1762 N N . ARG A 1 225 ? 17.550 29.917 28.913 1.00 73.19 225 ARG A N 1
ATOM 1763 C CA . ARG A 1 225 ? 18.467 30.745 28.115 1.00 73.19 225 ARG A CA 1
ATOM 1764 C C . ARG A 1 225 ? 19.219 31.793 28.938 1.00 73.19 225 ARG A C 1
ATOM 1766 O O . ARG A 1 225 ? 20.017 32.528 28.373 1.00 73.19 225 ARG A O 1
ATOM 1773 N N . HIS A 1 226 ? 19.026 31.827 30.258 1.00 68.88 226 HIS A N 1
ATOM 1774 C CA . HIS A 1 226 ? 19.697 32.757 31.177 1.00 68.88 226 HIS A CA 1
ATOM 1775 C C . HIS A 1 226 ? 20.652 32.051 32.160 1.00 68.88 226 HIS A C 1
ATOM 1777 O O . HIS A 1 226 ? 20.813 32.458 33.310 1.00 68.88 226 HIS A O 1
ATOM 1783 N N . GLN A 1 227 ? 21.309 30.977 31.708 1.00 72.12 227 GLN A N 1
ATOM 1784 C CA . GLN A 1 227 ? 22.390 30.329 32.461 1.00 72.12 227 GLN A CA 1
ATOM 1785 C C . GLN A 1 227 ? 23.678 31.182 32.462 1.00 72.12 227 GLN A C 1
ATOM 1787 O O . GLN A 1 227 ? 23.871 31.993 31.552 1.00 72.12 227 GLN A O 1
ATOM 1792 N N . PRO A 1 228 ? 24.595 31.005 33.439 1.00 69.75 228 PRO A N 1
ATOM 1793 C CA . PRO A 1 228 ? 25.854 31.751 33.485 1.00 69.75 228 PRO A CA 1
ATOM 1794 C C . PRO A 1 228 ? 26.632 31.688 32.156 1.00 69.75 228 PRO A C 1
ATOM 1796 O O . PRO A 1 228 ? 26.992 30.605 31.696 1.00 69.75 228 PRO A O 1
ATOM 1799 N N . GLY A 1 229 ? 26.900 32.852 31.551 1.00 69.81 229 GLY A N 1
ATOM 1800 C CA . GLY A 1 229 ? 27.603 32.995 30.266 1.00 69.81 229 GLY A CA 1
ATOM 1801 C C . GLY A 1 229 ? 26.708 33.149 29.023 1.00 69.81 229 GLY A C 1
ATOM 1802 O O . GLY A 1 229 ? 27.237 33.366 27.929 1.00 69.81 229 GLY A O 1
ATOM 1803 N N . ALA A 1 230 ? 25.382 33.057 29.163 1.00 82.50 230 ALA A N 1
ATOM 1804 C CA . ALA A 1 230 ? 24.418 33.420 28.119 1.00 82.50 230 ALA A CA 1
ATOM 1805 C C . ALA A 1 230 ? 24.165 34.943 28.072 1.00 82.50 230 ALA A C 1
ATOM 1807 O O . ALA A 1 230 ? 24.594 35.674 28.964 1.00 82.50 230 ALA A O 1
ATOM 1808 N N . TYR A 1 231 ? 23.482 35.432 27.031 1.00 87.19 231 TYR A N 1
ATOM 1809 C CA . TYR A 1 231 ? 23.106 36.849 26.934 1.00 87.19 231 TYR A CA 1
ATOM 1810 C C . TYR A 1 231 ? 22.152 37.271 28.063 1.00 87.19 231 TYR A C 1
ATOM 1812 O O . TYR A 1 231 ? 21.335 36.491 28.560 1.00 87.19 231 TYR A O 1
ATOM 1820 N N . THR A 1 232 ? 22.257 38.529 28.480 1.00 89.50 232 THR A N 1
ATOM 1821 C CA . THR A 1 232 ? 21.502 39.063 29.619 1.00 89.50 232 THR A CA 1
ATOM 1822 C C . THR A 1 232 ? 20.168 39.685 29.194 1.00 89.50 232 THR A C 1
ATOM 1824 O O . THR A 1 232 ? 19.911 39.937 28.012 1.00 89.50 232 THR A O 1
ATOM 1827 N N . LEU A 1 233 ? 19.292 39.951 30.169 1.00 90.31 233 LEU A N 1
ATOM 1828 C CA . LEU A 1 233 ? 18.076 40.739 29.936 1.00 90.31 233 LEU A CA 1
ATOM 1829 C C . LEU A 1 233 ? 18.409 42.176 29.511 1.00 90.31 233 LEU A C 1
ATOM 1831 O O . LEU A 1 233 ? 17.733 42.721 28.640 1.00 90.31 233 LEU A O 1
ATOM 1835 N N . ASP A 1 234 ? 19.482 42.756 30.051 1.00 89.56 234 ASP A N 1
ATOM 1836 C CA . ASP A 1 234 ? 19.962 44.078 29.643 1.00 89.56 234 ASP A CA 1
ATOM 1837 C C . ASP A 1 234 ? 20.428 44.085 28.182 1.00 89.56 234 ASP A C 1
ATOM 1839 O O . ASP A 1 234 ? 20.084 45.006 27.437 1.00 89.56 234 ASP A O 1
ATOM 1843 N N . ASP A 1 235 ? 21.118 43.030 27.735 1.00 88.88 235 ASP A N 1
ATOM 1844 C CA . ASP A 1 235 ? 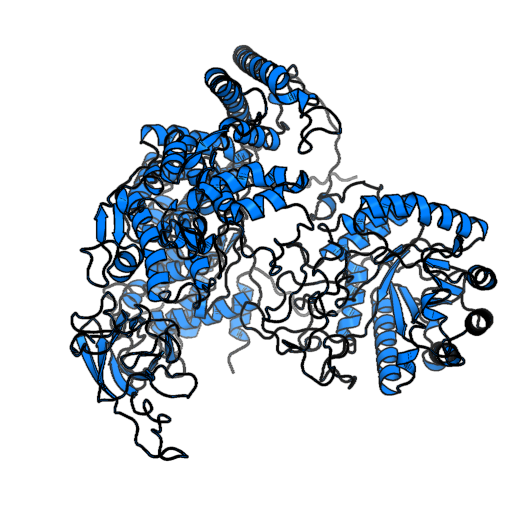21.484 42.868 26.325 1.00 88.88 235 ASP A CA 1
ATOM 1845 C C . ASP A 1 235 ? 20.225 42.809 25.437 1.00 88.88 235 ASP A C 1
ATOM 1847 O O . ASP A 1 235 ? 20.149 43.498 24.415 1.00 88.88 235 ASP A O 1
ATOM 1851 N N . CYS A 1 236 ? 19.212 42.022 25.830 1.00 92.69 236 CYS A N 1
ATOM 1852 C CA . CYS A 1 236 ? 17.948 41.913 25.086 1.00 92.69 236 CYS A CA 1
ATOM 1853 C C . CYS A 1 236 ? 17.241 43.266 24.986 1.00 92.69 236 CYS A C 1
ATOM 1855 O O . CYS A 1 236 ? 16.810 43.679 23.907 1.00 92.69 236 CYS A O 1
ATOM 1857 N N . LYS A 1 237 ? 17.156 43.978 26.114 1.00 93.44 237 LYS A N 1
ATOM 1858 C CA . LYS A 1 237 ? 16.556 45.308 26.197 1.00 93.44 237 LYS A CA 1
ATOM 1859 C C . LYS A 1 237 ? 17.281 46.301 25.294 1.00 93.44 237 LYS A C 1
ATOM 1861 O O . LYS A 1 237 ? 16.631 47.063 24.579 1.00 93.44 237 LYS A O 1
ATOM 1866 N N . ALA A 1 238 ? 18.613 46.271 25.291 1.00 92.56 238 ALA A N 1
ATOM 1867 C CA . ALA A 1 238 ? 19.432 47.122 24.438 1.00 92.56 238 ALA A CA 1
ATOM 1868 C C . ALA A 1 238 ? 19.199 46.833 22.948 1.00 92.56 238 ALA A C 1
ATOM 1870 O O . ALA A 1 238 ? 18.996 47.774 22.179 1.00 92.56 238 ALA A O 1
ATOM 1871 N N . LEU A 1 239 ? 19.163 45.558 22.545 1.00 94.31 239 LEU A N 1
ATOM 1872 C CA . LEU A 1 239 ? 18.882 45.157 21.163 1.00 94.31 239 LEU A CA 1
ATOM 1873 C C . LEU A 1 239 ? 17.508 45.664 20.697 1.00 94.31 239 LEU A C 1
ATOM 1875 O O . LEU A 1 239 ? 17.409 46.294 19.645 1.00 94.31 239 LEU A O 1
ATOM 1879 N N . ILE A 1 240 ? 16.458 45.441 21.491 1.00 96.25 240 ILE A N 1
ATOM 1880 C CA . ILE A 1 240 ? 15.086 45.844 21.140 1.00 96.25 240 ILE A CA 1
ATOM 1881 C C . ILE A 1 240 ? 14.969 47.369 21.066 1.00 96.25 240 ILE A C 1
ATOM 1883 O O . ILE A 1 240 ? 14.395 47.898 20.112 1.00 96.25 240 ILE A O 1
ATOM 1887 N N . ALA A 1 241 ? 15.560 48.094 22.022 1.00 95.19 241 ALA A N 1
ATOM 1888 C CA . ALA A 1 241 ? 15.592 49.555 21.993 1.00 95.19 241 ALA A CA 1
ATOM 1889 C C . ALA A 1 241 ? 16.273 50.086 20.722 1.00 95.19 241 ALA A C 1
ATOM 1891 O O . ALA A 1 241 ? 15.789 51.038 20.113 1.00 95.19 241 ALA A O 1
ATOM 1892 N N . GLN A 1 242 ? 17.374 49.462 20.303 1.00 93.19 242 GLN A N 1
ATOM 1893 C CA . GLN A 1 242 ? 18.116 49.861 19.108 1.00 93.19 242 GLN A CA 1
ATOM 1894 C C . GLN A 1 242 ? 17.353 49.559 17.815 1.00 93.19 242 GLN A C 1
ATOM 1896 O O . GLN A 1 242 ? 17.333 50.404 16.924 1.00 93.19 242 GLN A O 1
ATOM 1901 N N . LEU A 1 243 ? 16.689 48.404 17.708 1.00 95.75 243 LEU A N 1
ATOM 1902 C CA . LEU A 1 243 ? 15.855 48.087 16.543 1.00 95.75 243 LEU A CA 1
ATOM 1903 C C . LEU A 1 243 ? 14.653 49.039 16.436 1.00 95.75 243 LEU A C 1
ATOM 1905 O O . LEU A 1 243 ? 14.362 49.536 15.351 1.00 95.75 243 LEU A O 1
ATOM 1909 N N . LYS A 1 244 ? 14.016 49.396 17.560 1.00 95.25 244 LYS A N 1
ATOM 1910 C CA . LYS A 1 244 ? 12.976 50.439 17.573 1.00 95.25 244 LYS A CA 1
ATOM 1911 C C . LYS A 1 244 ? 13.514 51.816 17.176 1.00 95.25 244 LYS A C 1
ATOM 1913 O O . LYS A 1 244 ? 12.860 52.526 16.421 1.00 95.25 244 LYS A O 1
ATOM 1918 N N . GLN A 1 245 ? 14.711 52.195 17.633 1.00 93.56 245 GLN A N 1
ATOM 1919 C CA . GLN A 1 245 ? 15.371 53.436 17.192 1.00 93.56 245 GLN A CA 1
ATOM 1920 C C . GLN A 1 245 ? 15.697 53.425 15.693 1.00 93.56 245 GLN A C 1
ATOM 1922 O O . GLN A 1 245 ? 15.682 54.480 15.064 1.00 93.56 245 GLN A O 1
ATOM 1927 N N . ALA A 1 246 ? 15.947 52.247 15.119 1.00 91.00 246 ALA A N 1
ATOM 1928 C CA . ALA A 1 246 ? 16.104 52.044 13.682 1.00 91.00 246 ALA A CA 1
ATOM 1929 C C . ALA A 1 246 ? 14.763 52.009 12.918 1.00 91.00 246 ALA A C 1
ATOM 1931 O O . ALA A 1 246 ? 14.750 51.675 11.738 1.00 91.00 246 ALA A O 1
ATOM 1932 N N . GLY A 1 247 ? 13.644 52.348 13.569 1.00 93.88 247 GLY A N 1
ATOM 1933 C CA . GLY A 1 247 ? 12.331 52.456 12.934 1.00 93.88 247 GLY A CA 1
ATOM 1934 C C . GLY A 1 247 ? 11.648 51.117 12.670 1.00 93.88 247 GLY A C 1
ATOM 1935 O O . GLY A 1 247 ? 10.884 51.024 11.719 1.00 93.88 247 GLY A O 1
ATOM 1936 N N . CYS A 1 248 ? 11.932 50.080 13.464 1.00 97.12 248 CYS A N 1
ATOM 1937 C CA . CYS A 1 248 ? 11.294 48.767 13.327 1.00 97.12 248 CYS A CA 1
ATOM 1938 C C . CYS A 1 248 ? 10.119 48.593 14.293 1.00 97.12 248 CYS A C 1
ATOM 1940 O O . CYS A 1 248 ? 10.178 49.016 15.453 1.00 97.12 248 CYS A O 1
ATOM 1942 N N . SER A 1 249 ? 9.096 47.870 13.838 1.00 97.94 249 SER A N 1
ATOM 1943 C CA . SER A 1 249 ? 8.140 47.225 14.731 1.00 97.94 249 SER A CA 1
ATOM 1944 C C . SER A 1 249 ? 8.697 45.876 15.192 1.00 97.94 249 SER A C 1
ATOM 1946 O O . SER A 1 249 ? 9.362 45.184 14.421 1.00 97.94 249 SER A O 1
ATOM 1948 N N . ILE A 1 250 ? 8.463 45.503 16.450 1.00 98.19 250 ILE A N 1
ATOM 1949 C CA . ILE A 1 250 ? 9.077 44.333 17.082 1.00 98.19 250 ILE A CA 1
ATOM 1950 C C . ILE A 1 250 ? 8.022 43.302 17.460 1.00 98.19 250 ILE A C 1
ATOM 1952 O O . ILE A 1 250 ? 7.142 43.571 18.277 1.00 98.19 250 ILE A O 1
ATOM 1956 N N . MET A 1 251 ? 8.181 42.091 16.934 1.00 98.19 251 MET A N 1
ATOM 1957 C CA . MET A 1 251 ? 7.516 40.897 17.446 1.00 98.19 251 MET A CA 1
ATOM 1958 C C . MET A 1 251 ? 8.486 40.126 18.350 1.00 98.19 251 MET A C 1
ATOM 1960 O O . MET A 1 251 ? 9.597 39.817 17.921 1.00 98.19 251 MET A O 1
ATOM 1964 N N . LEU A 1 252 ? 8.084 39.768 19.570 1.00 98.00 252 LEU A N 1
ATOM 1965 C CA . LEU A 1 252 ? 8.879 38.902 20.448 1.00 98.00 252 LEU A CA 1
ATOM 1966 C C . LEU A 1 252 ? 8.283 37.497 20.547 1.00 98.00 252 LEU A C 1
ATOM 1968 O O . LEU A 1 252 ? 7.120 37.329 20.908 1.00 98.00 252 LEU A O 1
ATOM 1972 N N . GLY A 1 253 ? 9.123 36.498 20.285 1.00 96.38 253 GLY A N 1
ATOM 1973 C CA . GLY A 1 253 ? 8.890 35.106 20.651 1.00 96.38 253 GLY A CA 1
ATOM 1974 C C . GLY A 1 253 ? 9.225 34.891 22.122 1.00 96.38 253 GLY A C 1
ATOM 1975 O O . GLY A 1 253 ? 10.406 34.944 22.495 1.00 96.38 253 GLY A O 1
ATOM 1976 N N . VAL A 1 254 ? 8.198 34.678 22.943 1.00 95.62 254 VAL A N 1
ATOM 1977 C CA . VAL A 1 254 ? 8.277 34.672 24.412 1.00 95.62 254 VAL A CA 1
ATOM 1978 C C . VAL A 1 254 ? 7.921 33.300 25.010 1.00 95.62 254 VAL A C 1
ATOM 1980 O O . VAL A 1 254 ? 7.352 32.448 24.321 1.00 95.62 254 VAL A O 1
ATOM 1983 N N . PRO A 1 255 ? 8.258 33.048 26.288 1.00 94.69 255 PRO A N 1
ATOM 1984 C CA . PRO A 1 255 ? 7.838 31.846 27.003 1.00 94.69 255 PRO A CA 1
ATOM 1985 C C . PRO A 1 255 ? 6.321 31.764 27.143 1.00 94.69 255 PRO A C 1
ATOM 1987 O O . PRO A 1 255 ? 5.629 32.780 27.149 1.00 94.69 255 PRO A O 1
ATOM 1990 N N . THR A 1 256 ? 5.796 30.559 27.341 1.00 93.12 256 THR A N 1
ATOM 1991 C CA . THR A 1 256 ? 4.360 30.349 27.553 1.00 93.12 256 THR A CA 1
ATOM 1992 C C . THR A 1 256 ? 3.867 31.025 28.838 1.00 93.12 256 THR A C 1
ATOM 1994 O O . THR A 1 256 ? 2.754 31.533 28.875 1.00 93.12 256 THR A O 1
ATOM 1997 N N . GLY A 1 257 ? 4.685 31.052 29.897 1.00 92.62 257 GLY A N 1
ATOM 1998 C CA . GLY A 1 257 ? 4.355 31.672 31.188 1.00 92.62 257 GLY A CA 1
ATOM 1999 C C . GLY A 1 257 ? 4.710 33.160 31.327 1.00 92.62 257 GLY A C 1
ATOM 2000 O O . GLY A 1 257 ? 4.876 33.631 32.453 1.00 92.62 257 GLY A O 1
ATOM 2001 N N . TRP A 1 258 ? 4.877 33.905 30.227 1.00 95.31 258 TRP A N 1
ATOM 2002 C CA . TRP A 1 258 ? 5.399 35.284 30.234 1.00 95.31 258 TRP A CA 1
ATOM 2003 C C . TRP A 1 258 ? 4.568 36.278 31.067 1.00 95.31 258 TRP A C 1
ATOM 2005 O O . TRP A 1 258 ? 5.139 37.142 31.733 1.00 95.31 258 TRP A O 1
ATOM 2015 N N . ARG A 1 259 ? 3.232 36.157 31.070 1.00 94.69 259 ARG A N 1
ATOM 2016 C CA . ARG A 1 259 ? 2.334 37.083 31.783 1.00 94.69 259 ARG A CA 1
ATOM 2017 C C . ARG A 1 259 ? 2.510 36.994 33.298 1.00 94.69 259 ARG A C 1
ATOM 2019 O O . ARG A 1 259 ? 2.508 38.011 33.996 1.00 94.69 259 ARG A O 1
ATOM 2026 N N . GLU A 1 260 ? 2.702 35.786 33.817 1.00 93.75 260 GLU A N 1
ATOM 2027 C CA . GLU A 1 260 ? 2.807 35.514 35.258 1.00 93.75 260 GLU A CA 1
ATOM 2028 C C . GLU A 1 260 ? 4.265 35.418 35.739 1.00 93.75 260 GLU A C 1
ATOM 2030 O O . GLU A 1 260 ? 4.512 35.536 36.935 1.00 93.75 260 GLU A O 1
ATOM 2035 N N . LEU A 1 261 ? 5.236 35.350 34.816 1.00 93.75 261 LEU A N 1
ATOM 2036 C CA . LEU A 1 261 ? 6.654 35.054 35.083 1.00 93.75 261 LEU A CA 1
ATOM 2037 C C . LEU A 1 261 ? 6.856 33.689 35.747 1.00 93.75 261 LEU A C 1
ATOM 2039 O O . LEU A 1 261 ? 7.661 33.526 36.664 1.00 93.75 261 LEU A O 1
ATOM 2043 N N . GLU A 1 262 ? 6.108 32.703 35.266 1.00 90.00 262 GLU A N 1
ATOM 2044 C CA . GLU A 1 262 ? 6.134 31.339 35.779 1.00 90.00 262 GLU A CA 1
ATOM 2045 C C . GLU A 1 262 ? 6.562 30.340 34.696 1.00 90.00 262 GLU A C 1
ATOM 2047 O O . GLU A 1 262 ? 6.779 30.684 33.531 1.00 90.00 262 GLU A O 1
ATOM 2052 N N . ARG A 1 263 ? 6.656 29.064 35.091 1.00 86.38 263 ARG A N 1
ATOM 2053 C CA . ARG A 1 263 ? 6.977 27.918 34.228 1.00 86.38 263 ARG A CA 1
ATOM 2054 C C . ARG A 1 263 ? 8.325 28.061 33.515 1.00 86.38 263 ARG A C 1
ATOM 2056 O O . ARG A 1 263 ? 9.360 27.756 34.094 1.00 86.38 263 ARG A O 1
ATOM 2063 N N . ASP A 1 264 ? 8.292 28.438 32.243 1.00 89.94 264 ASP A N 1
ATOM 2064 C CA . ASP A 1 264 ? 9.425 28.537 31.330 1.00 89.94 264 ASP A CA 1
ATOM 2065 C C . ASP A 1 264 ? 9.967 29.967 31.203 1.00 89.94 264 ASP A C 1
ATOM 2067 O O . ASP A 1 264 ? 10.968 30.186 30.518 1.00 89.94 264 ASP A O 1
ATOM 2071 N N . CYS A 1 265 ? 9.338 30.934 31.873 1.00 92.88 265 CYS A N 1
ATOM 2072 C CA . CYS A 1 265 ? 9.795 32.314 31.921 1.00 92.88 265 CYS A CA 1
ATOM 2073 C C . CYS A 1 265 ? 10.797 32.550 33.059 1.00 92.88 265 CYS A C 1
ATOM 2075 O O . CYS A 1 265 ? 10.724 31.927 34.119 1.00 92.88 265 CYS A O 1
ATOM 2077 N N . VAL A 1 266 ? 11.741 33.470 32.853 1.00 91.12 266 VAL A N 1
ATOM 2078 C CA . VAL A 1 266 ? 12.566 33.989 33.948 1.00 91.12 266 VAL A CA 1
ATOM 2079 C C . VAL A 1 266 ? 11.702 34.683 34.992 1.00 91.12 266 VAL A C 1
ATOM 2081 O O . VAL A 1 266 ? 10.803 35.454 34.673 1.00 91.12 266 VAL A O 1
ATOM 2084 N N . THR A 1 267 ? 12.037 34.466 36.260 1.00 90.06 267 THR A N 1
ATOM 2085 C CA . THR A 1 267 ? 11.321 35.071 37.389 1.00 90.06 267 THR A CA 1
ATOM 2086 C C . THR A 1 267 ? 11.762 36.508 37.682 1.00 90.06 267 THR A C 1
ATOM 2088 O O . THR A 1 267 ? 11.212 37.135 38.583 1.00 90.06 267 THR A O 1
ATOM 2091 N N . ASP A 1 268 ? 12.782 37.025 36.984 1.00 88.88 268 ASP A N 1
ATOM 2092 C CA . ASP A 1 268 ? 13.260 38.401 37.151 1.00 88.88 268 ASP A CA 1
ATOM 2093 C C . ASP A 1 268 ? 12.204 39.392 36.623 1.00 88.88 268 ASP A C 1
ATOM 2095 O O . ASP A 1 268 ? 11.944 39.414 35.415 1.00 88.88 268 ASP A O 1
ATOM 2099 N N . PRO A 1 269 ? 11.616 40.251 37.480 1.00 88.31 269 PRO A N 1
ATOM 2100 C CA . PRO A 1 269 ? 10.600 41.212 37.061 1.00 88.31 269 PRO A CA 1
ATOM 2101 C C . PRO A 1 269 ? 11.057 42.177 35.959 1.00 88.31 269 PRO A C 1
ATOM 2103 O O . PRO A 1 269 ? 10.212 42.723 35.249 1.00 88.31 269 PRO A O 1
ATOM 2106 N N . ALA A 1 270 ? 12.368 42.385 35.782 1.00 87.56 270 ALA A N 1
ATOM 2107 C CA . ALA A 1 270 ? 12.916 43.265 34.752 1.00 87.56 270 ALA A CA 1
ATOM 2108 C C . ALA A 1 270 ? 12.512 42.849 33.326 1.00 87.56 270 ALA A C 1
ATOM 2110 O O . ALA A 1 270 ? 12.384 43.720 32.456 1.00 87.56 270 ALA A O 1
ATOM 2111 N N . VAL A 1 271 ? 12.242 41.557 33.085 1.00 93.19 271 VAL A N 1
ATOM 2112 C CA . VAL A 1 271 ? 11.820 41.050 31.768 1.00 93.19 271 VAL A CA 1
ATOM 2113 C C . VAL A 1 271 ? 10.479 41.636 31.312 1.00 93.19 271 VAL A C 1
ATOM 2115 O O . VAL A 1 271 ? 10.287 41.840 30.116 1.00 93.19 271 VAL A O 1
ATOM 2118 N N . ARG A 1 272 ? 9.583 42.009 32.241 1.00 92.50 272 ARG A N 1
ATOM 2119 C CA . ARG A 1 272 ? 8.290 42.640 31.906 1.00 92.50 272 ARG A CA 1
ATOM 2120 C C . ARG A 1 272 ? 8.484 43.926 31.114 1.00 92.50 272 ARG A C 1
ATOM 2122 O O . ARG A 1 272 ? 7.826 44.125 30.102 1.00 92.50 272 ARG A O 1
ATOM 2129 N N . THR A 1 273 ? 9.484 44.723 31.497 1.00 92.38 273 THR A N 1
ATOM 2130 C CA . THR A 1 273 ? 9.814 45.966 30.783 1.00 92.38 273 THR A CA 1
ATOM 2131 C C . THR A 1 273 ? 10.282 45.721 29.351 1.00 92.38 273 THR A C 1
ATOM 2133 O O . THR A 1 273 ? 10.227 46.630 28.535 1.00 92.38 273 THR A O 1
ATOM 2136 N N . ILE A 1 274 ? 10.756 44.512 29.038 1.00 94.94 274 ILE A N 1
ATOM 2137 C CA . ILE A 1 274 ? 11.156 44.114 27.688 1.00 94.94 274 ILE A CA 1
ATOM 2138 C C . ILE A 1 274 ? 9.933 43.648 26.896 1.00 94.94 274 ILE A C 1
ATOM 2140 O O . ILE A 1 274 ? 9.786 44.020 25.735 1.00 94.94 274 ILE A O 1
ATOM 2144 N N . PHE A 1 275 ? 9.034 42.881 27.519 1.00 96.25 275 PHE A N 1
ATOM 2145 C CA . PHE A 1 275 ? 7.775 42.474 26.891 1.00 96.25 275 PHE A CA 1
ATOM 2146 C C . PHE A 1 275 ? 6.896 43.680 26.551 1.00 96.25 275 PHE A C 1
ATOM 2148 O O . PHE A 1 275 ? 6.382 43.741 25.443 1.00 96.25 275 PHE A O 1
ATOM 2155 N N . GLU A 1 276 ? 6.817 44.684 27.426 1.00 93.81 276 GLU A N 1
ATOM 2156 C CA . GLU A 1 276 ? 6.121 45.961 27.182 1.00 93.81 276 GLU A CA 1
ATOM 2157 C C . GLU A 1 276 ? 6.716 46.765 26.010 1.00 93.81 276 GLU A C 1
ATOM 2159 O O . GLU A 1 276 ? 6.033 47.590 25.406 1.00 93.81 276 GLU A O 1
ATOM 2164 N N . MET A 1 277 ? 7.989 46.537 25.662 1.00 95.25 277 MET A N 1
ATOM 2165 C CA . MET A 1 277 ? 8.619 47.162 24.495 1.00 95.25 277 MET A CA 1
ATOM 2166 C C . MET A 1 277 ? 8.240 46.478 23.177 1.00 95.25 277 MET A C 1
ATOM 2168 O O . MET A 1 277 ? 8.576 47.015 22.126 1.00 95.25 277 MET A O 1
ATOM 2172 N N . ALA A 1 278 ? 7.602 45.308 23.182 1.00 97.06 278 ALA A N 1
ATOM 2173 C CA . ALA A 1 278 ? 7.175 44.646 21.954 1.00 97.06 278 ALA A CA 1
ATOM 2174 C C . ALA A 1 278 ? 5.930 45.320 21.362 1.00 97.06 278 ALA A C 1
ATOM 2176 O O . ALA A 1 278 ? 5.079 45.820 22.091 1.00 97.06 278 ALA A O 1
ATOM 2177 N N . ASP A 1 279 ? 5.788 45.289 20.041 1.00 98.12 279 ASP A N 1
ATOM 2178 C CA . ASP A 1 279 ? 4.521 45.627 19.387 1.00 98.12 279 ASP A CA 1
ATOM 2179 C C . ASP A 1 279 ? 3.634 44.385 19.236 1.00 98.12 279 ASP A C 1
ATOM 2181 O O . ASP A 1 279 ? 2.415 44.509 19.236 1.00 98.12 279 ASP A O 1
ATOM 2185 N N . VAL A 1 280 ? 4.236 43.191 19.139 1.00 98.25 280 VAL A N 1
ATOM 2186 C CA . VAL A 1 280 ? 3.537 41.899 19.086 1.00 98.25 280 VAL A CA 1
ATOM 2187 C C . VAL A 1 280 ? 4.227 40.885 20.003 1.00 98.25 280 VAL A C 1
ATOM 2189 O O . VAL A 1 280 ? 5.450 40.754 19.971 1.00 98.25 280 VAL A O 1
ATOM 2192 N N . LEU A 1 281 ? 3.461 40.131 20.788 1.00 98.06 281 LEU A N 1
ATOM 2193 C CA . LEU A 1 281 ? 3.949 39.009 21.593 1.00 98.06 281 LEU A CA 1
ATOM 2194 C C . LEU A 1 281 ? 3.445 37.682 21.021 1.00 98.06 281 LEU A C 1
ATOM 2196 O O . LEU A 1 281 ? 2.272 37.546 20.676 1.00 98.06 281 LEU A O 1
ATOM 2200 N N . SER A 1 282 ? 4.338 36.697 20.930 1.00 97.50 282 SER A N 1
ATOM 2201 C CA . SER A 1 282 ? 4.034 35.358 20.427 1.00 97.50 282 SER A CA 1
ATOM 2202 C C . SER A 1 282 ? 4.606 34.289 21.361 1.00 97.50 282 SER A C 1
ATOM 2204 O O . SER A 1 282 ? 5.819 34.062 21.365 1.00 97.50 282 SER A O 1
ATOM 2206 N N . PRO A 1 283 ? 3.777 33.659 22.210 1.00 95.56 283 PRO A N 1
ATOM 2207 C CA . PRO A 1 283 ? 4.248 32.629 23.124 1.00 95.56 283 PRO A CA 1
ATOM 2208 C C . PRO A 1 283 ? 4.461 31.291 22.405 1.00 95.56 283 PRO A C 1
ATOM 2210 O O . PRO A 1 283 ? 3.598 30.840 21.653 1.00 95.56 283 PRO A O 1
ATOM 2213 N N . TRP A 1 284 ? 5.584 30.616 22.672 1.00 93.31 284 TRP A N 1
ATOM 2214 C CA . TRP A 1 284 ? 5.843 29.280 22.117 1.00 93.31 284 TRP A CA 1
ATOM 2215 C C . TRP A 1 284 ? 4.926 28.229 22.749 1.00 93.31 284 TRP A C 1
ATOM 2217 O O . TRP A 1 284 ? 4.894 28.081 23.973 1.00 93.31 284 TRP A O 1
ATOM 2227 N N . THR A 1 285 ? 4.205 27.474 21.925 1.00 92.00 285 THR A N 1
ATOM 2228 C CA . THR A 1 285 ? 3.248 26.439 22.349 1.00 92.00 285 THR A CA 1
ATOM 2229 C C . THR A 1 285 ? 3.553 25.006 21.887 1.00 92.00 285 THR A C 1
ATOM 2231 O O . THR A 1 285 ? 3.032 24.098 22.545 1.00 92.00 285 THR A O 1
ATOM 2234 N N . PRO A 1 286 ? 4.387 24.731 20.854 1.00 91.81 286 PRO A N 1
ATOM 2235 C CA . PRO A 1 286 ? 4.797 23.366 20.537 1.00 91.81 286 PRO A CA 1
ATOM 2236 C C . PRO A 1 286 ? 5.337 22.634 21.770 1.00 91.81 286 PRO A C 1
ATOM 2238 O O . PRO A 1 286 ? 6.172 23.151 22.516 1.00 91.81 286 PRO A O 1
ATOM 2241 N N . GLY A 1 287 ? 4.788 21.447 22.035 1.00 86.88 287 GLY A N 1
ATOM 2242 C CA . GLY A 1 287 ? 5.115 20.639 23.214 1.00 86.88 287 GLY A CA 1
ATOM 2243 C C . GLY A 1 287 ? 4.397 21.022 24.520 1.00 86.88 287 GLY A C 1
ATOM 2244 O O . GLY A 1 287 ? 4.604 20.349 25.531 1.00 86.88 287 GLY A O 1
ATOM 2245 N N . ARG A 1 288 ? 3.550 22.065 24.548 1.00 90.44 288 ARG A N 1
ATOM 2246 C CA . ARG A 1 288 ? 2.816 22.495 25.764 1.00 90.44 288 ARG A CA 1
ATOM 2247 C C . ARG A 1 288 ? 1.509 21.748 26.006 1.00 90.44 288 ARG A C 1
ATOM 2249 O O . ARG A 1 288 ? 1.078 21.628 27.150 1.00 90.44 288 ARG A O 1
ATOM 2256 N N . TYR A 1 289 ? 0.907 21.239 24.945 1.00 92.94 289 TYR A N 1
ATOM 2257 C CA . TYR A 1 289 ? -0.297 20.418 24.952 1.00 92.94 289 TYR A CA 1
ATOM 2258 C C . TYR A 1 289 ? -0.197 19.390 23.825 1.00 92.94 289 TYR A C 1
ATOM 2260 O O . TYR A 1 289 ? 0.571 19.575 22.882 1.00 92.94 289 TYR A O 1
ATOM 2268 N N . ARG A 1 290 ? -0.936 18.284 23.946 1.00 92.56 290 ARG A N 1
ATOM 2269 C CA . ARG A 1 290 ? -0.760 17.094 23.095 1.00 92.56 290 ARG A CA 1
ATOM 2270 C C . ARG A 1 290 ? -2.046 16.580 22.444 1.00 92.56 290 ARG A C 1
ATOM 2272 O O . ARG A 1 290 ? -1.999 15.610 21.700 1.00 92.56 290 ARG A O 1
ATOM 2279 N N . ASN A 1 291 ? -3.193 17.182 22.754 1.00 92.06 291 ASN A N 1
ATOM 2280 C CA . ASN A 1 291 ? -4.494 16.802 22.201 1.00 92.06 291 ASN A CA 1
ATOM 2281 C C . ASN A 1 291 ? -5.467 18.002 22.178 1.00 92.06 291 ASN A C 1
ATOM 2283 O O . ASN A 1 291 ? -5.169 19.028 22.808 1.00 92.06 291 ASN A O 1
ATOM 2287 N N . PRO A 1 292 ? -6.601 17.906 21.455 1.00 93.00 292 PRO A N 1
ATOM 2288 C CA . PRO A 1 292 ? -7.581 18.989 21.345 1.00 93.00 292 PRO A CA 1
ATOM 2289 C C . PRO A 1 292 ? -8.106 19.507 22.691 1.00 93.00 292 PRO A C 1
ATOM 2291 O O . PRO A 1 292 ? -8.243 20.714 22.878 1.00 93.00 292 PRO A O 1
ATOM 2294 N N . GLU A 1 293 ? -8.335 18.631 23.670 1.00 91.81 293 GLU A N 1
ATOM 2295 C CA . GLU A 1 293 ? -8.876 19.011 24.981 1.00 91.81 293 GLU A CA 1
ATOM 2296 C C . GLU A 1 293 ? -7.865 19.834 25.791 1.00 91.81 293 GLU A C 1
ATOM 2298 O O . GLU A 1 293 ? -8.216 20.778 26.502 1.00 91.81 293 GLU A O 1
ATOM 2303 N N . GLN A 1 294 ? -6.580 19.482 25.712 1.00 93.88 294 GLN A N 1
ATOM 2304 C CA . GLN A 1 294 ? -5.503 20.262 26.317 1.00 93.88 294 GLN A CA 1
ATOM 2305 C C . GLN A 1 294 ? -5.294 21.592 25.591 1.00 93.88 294 GLN A C 1
ATOM 2307 O O . GLN A 1 294 ? -5.052 22.591 26.263 1.00 93.88 294 GLN A O 1
ATOM 2312 N N . ALA A 1 295 ? -5.416 21.625 24.260 1.00 92.62 295 ALA A N 1
ATOM 2313 C CA . ALA A 1 295 ? -5.352 22.863 23.486 1.00 92.62 295 ALA A CA 1
ATOM 2314 C C . ALA A 1 295 ? -6.499 23.818 23.862 1.00 92.62 295 ALA A C 1
ATOM 2316 O O . ALA A 1 295 ? -6.261 25.002 24.089 1.00 92.62 295 ALA A O 1
ATOM 2317 N N . HIS A 1 296 ? -7.720 23.301 24.026 1.00 92.06 296 HIS A N 1
ATOM 2318 C CA . HIS A 1 296 ? -8.868 24.086 24.480 1.00 92.06 296 HIS A CA 1
ATOM 2319 C C . HIS A 1 296 ? -8.651 24.659 25.888 1.00 92.06 296 HIS A C 1
ATOM 2321 O O . HIS A 1 296 ? -8.762 25.867 26.086 1.00 92.06 296 HIS A O 1
ATOM 2327 N N . ARG A 1 297 ? -8.219 23.828 26.848 1.00 94.19 297 ARG A N 1
ATOM 2328 C CA . ARG A 1 297 ? -7.866 24.307 28.198 1.00 94.19 297 ARG A CA 1
ATOM 2329 C C . ARG A 1 297 ? -6.746 25.341 28.178 1.00 94.19 297 ARG A C 1
ATOM 2331 O O . ARG A 1 297 ? -6.780 26.292 28.950 1.00 94.19 297 ARG A O 1
ATOM 2338 N N . HIS A 1 298 ? -5.748 25.168 27.314 1.00 94.69 298 HIS A N 1
ATOM 2339 C CA . HIS A 1 298 ? -4.674 26.143 27.152 1.00 94.69 298 HIS A CA 1
ATOM 2340 C C . HIS A 1 298 ? -5.195 27.475 26.601 1.00 94.69 298 HIS A C 1
ATOM 2342 O O . HIS A 1 298 ? -4.772 28.536 27.060 1.00 94.69 298 HIS A O 1
ATOM 2348 N N . ALA A 1 299 ? -6.150 27.431 25.672 1.00 94.50 299 ALA A N 1
ATOM 2349 C CA . ALA A 1 299 ? -6.779 28.628 25.145 1.00 94.50 299 ALA A CA 1
ATOM 2350 C C . ALA A 1 299 ? -7.535 29.406 26.234 1.00 94.50 299 ALA A C 1
ATOM 2352 O O . ALA A 1 299 ? -7.346 30.613 26.358 1.00 94.50 299 ALA A O 1
ATOM 2353 N N . GLU A 1 300 ? -8.320 28.722 27.069 1.00 93.25 300 GLU A N 1
ATOM 2354 C CA . GLU A 1 300 ? -9.073 29.348 28.166 1.00 93.25 300 GLU A CA 1
ATOM 2355 C C . GLU A 1 300 ? -8.165 29.876 29.288 1.00 93.25 300 GLU A C 1
ATOM 2357 O O . GLU A 1 300 ? -8.366 30.972 29.804 1.00 93.25 300 GLU A O 1
ATOM 2362 N N . GLN A 1 301 ? -7.155 29.099 29.685 1.00 93.62 301 GLN A N 1
ATOM 2363 C CA . GLN A 1 301 ? -6.328 29.402 30.859 1.00 93.62 301 GLN A CA 1
ATOM 2364 C C . GLN A 1 301 ? -5.126 30.294 30.549 1.00 93.62 301 GLN A C 1
ATOM 2366 O O . GLN A 1 301 ? -4.559 30.897 31.460 1.00 93.62 301 GLN A O 1
ATOM 2371 N N . THR A 1 302 ? -4.678 30.332 29.295 1.00 94.75 302 THR A N 1
ATOM 2372 C CA . THR A 1 302 ? -3.460 31.047 28.898 1.00 94.75 302 THR A CA 1
ATOM 2373 C C . THR A 1 302 ? -3.739 32.034 27.776 1.00 94.75 302 THR A C 1
ATOM 2375 O O . THR A 1 302 ? -3.575 33.229 28.000 1.00 94.75 302 THR A O 1
ATOM 2378 N N . TRP A 1 303 ? -4.220 31.592 26.609 1.00 96.44 303 TRP A N 1
ATOM 2379 C CA . TRP A 1 303 ? -4.377 32.509 25.470 1.00 96.44 303 TRP A CA 1
ATOM 2380 C C . TRP A 1 303 ? -5.395 33.617 25.713 1.00 96.44 303 TRP A C 1
ATOM 2382 O O . TRP A 1 303 ? -5.126 34.757 25.358 1.00 96.44 303 TRP A O 1
ATOM 2392 N N . GLN A 1 304 ? -6.540 33.323 26.326 1.00 96.62 304 GLN A N 1
ATOM 2393 C CA . GLN A 1 304 ? -7.574 34.328 26.564 1.00 96.62 304 GLN A CA 1
ATOM 2394 C C . GLN A 1 304 ? -7.116 35.403 27.575 1.00 96.62 304 GLN A C 1
ATOM 2396 O O . GLN A 1 304 ? -7.247 36.588 27.260 1.00 96.62 304 GLN A O 1
ATOM 2401 N N . PRO A 1 305 ? -6.535 35.063 28.745 1.00 96.94 305 PRO A N 1
ATOM 2402 C CA . PRO A 1 305 ? -5.928 36.060 29.631 1.00 96.94 305 PRO A CA 1
ATOM 2403 C C . PRO A 1 305 ? -4.762 36.828 28.995 1.00 96.94 305 PRO A C 1
ATOM 2405 O O . PRO A 1 305 ? -4.646 38.035 29.191 1.00 96.94 305 PRO A O 1
ATOM 2408 N N . ASP A 1 306 ? -3.907 36.155 28.223 1.00 96.62 306 ASP A N 1
ATOM 2409 C CA . ASP A 1 306 ? -2.777 36.799 27.547 1.00 96.62 306 ASP A CA 1
ATOM 2410 C C . ASP A 1 306 ? -3.243 37.780 26.463 1.00 96.62 306 ASP A C 1
ATOM 2412 O O . ASP A 1 306 ? -2.718 38.888 26.369 1.00 96.62 306 ASP A O 1
ATOM 2416 N N . GLN A 1 307 ? -4.264 37.409 25.684 1.00 96.62 307 GLN A N 1
ATOM 2417 C CA . GLN A 1 307 ? -4.904 38.280 24.699 1.00 96.62 307 GLN A CA 1
ATOM 2418 C C . GLN A 1 307 ? -5.473 39.534 25.374 1.00 96.62 307 GLN A C 1
ATOM 2420 O O . GLN A 1 307 ? -5.256 40.638 24.880 1.00 96.62 307 GLN A O 1
ATOM 2425 N N . GLN A 1 308 ? -6.152 39.384 26.518 1.00 96.06 308 GLN A N 1
ATOM 2426 C CA . GLN A 1 308 ? -6.688 40.514 27.286 1.00 96.06 308 GLN A CA 1
ATOM 2427 C C . GLN A 1 308 ? -5.582 41.448 27.797 1.00 96.06 308 GLN A C 1
ATOM 2429 O O . GLN A 1 308 ? -5.735 42.668 27.730 1.00 96.06 308 GLN A O 1
ATOM 2434 N N . GLU A 1 309 ? -4.469 40.893 28.281 1.00 95.94 309 GLU A N 1
ATOM 2435 C CA . GLU A 1 309 ? -3.303 41.666 28.724 1.00 95.94 309 GLU A CA 1
ATOM 2436 C C . GLU A 1 309 ? -2.666 42.433 27.553 1.00 95.94 309 GLU A C 1
ATOM 2438 O O . GLU A 1 309 ? -2.404 43.633 27.657 1.00 95.94 309 GLU A O 1
ATOM 2443 N N . CYS A 1 310 ? -2.468 41.778 26.406 1.00 96.69 310 CYS A N 1
ATOM 2444 C CA . CYS A 1 310 ? -1.959 42.431 25.201 1.00 96.69 310 CYS A CA 1
ATOM 2445 C C . CYS A 1 310 ? -2.901 43.538 24.709 1.00 96.69 310 CYS A C 1
ATOM 2447 O O . CYS A 1 310 ? -2.437 44.642 24.423 1.00 96.69 310 CYS A O 1
ATOM 2449 N N . ASP A 1 311 ? -4.215 43.298 24.679 1.00 94.44 311 ASP A N 1
ATOM 2450 C CA . ASP A 1 311 ? -5.207 44.307 24.297 1.00 94.44 311 ASP A CA 1
ATOM 2451 C C . ASP A 1 311 ? -5.177 45.518 25.250 1.00 94.44 311 ASP A C 1
ATOM 2453 O O . ASP A 1 311 ? -5.212 46.667 24.794 1.00 94.44 311 ASP A O 1
ATOM 2457 N N . ALA A 1 312 ? -5.041 45.289 26.563 1.00 94.88 312 ALA A N 1
ATOM 2458 C CA . ALA A 1 312 ? -4.906 46.350 27.565 1.00 94.88 312 ALA A CA 1
ATOM 2459 C C . ALA A 1 312 ? -3.641 47.199 27.348 1.00 94.88 312 ALA A C 1
ATOM 2461 O O . ALA A 1 312 ? -3.684 48.427 27.481 1.00 94.88 312 ALA A O 1
ATOM 2462 N N . ASN A 1 313 ? -2.545 46.559 26.936 1.00 94.25 313 ASN A N 1
ATOM 2463 C CA . ASN A 1 313 ? -1.263 47.202 26.647 1.00 94.25 313 ASN A CA 1
ATOM 2464 C C . ASN A 1 313 ? -1.139 47.712 25.199 1.00 94.25 313 ASN A C 1
ATOM 2466 O O . ASN A 1 313 ? -0.118 48.299 24.841 1.00 94.25 313 ASN A O 1
ATOM 2470 N N . ARG A 1 314 ? -2.187 47.553 24.374 1.00 94.06 314 ARG A N 1
ATOM 2471 C CA . ARG A 1 314 ? -2.209 47.899 22.938 1.00 94.06 314 ARG A CA 1
ATOM 2472 C C . ARG A 1 314 ? -1.117 47.190 22.128 1.00 94.06 314 ARG A C 1
ATOM 2474 O O . ARG A 1 314 ? -0.562 47.765 21.194 1.00 94.06 314 ARG A O 1
ATOM 2481 N N . GLN A 1 315 ? -0.828 45.948 22.493 1.00 96.06 315 GLN A N 1
ATOM 2482 C CA . GLN A 1 315 ? 0.093 45.057 21.800 1.00 96.06 315 GLN A CA 1
ATOM 2483 C C . GLN A 1 315 ? -0.694 44.024 20.991 1.00 96.06 315 GLN A C 1
ATOM 2485 O O . GLN A 1 315 ? -1.795 43.620 21.358 1.00 96.06 315 GLN A O 1
ATOM 2490 N N . GLY A 1 316 ? -0.118 43.565 19.889 1.00 96.12 316 GLY A N 1
ATOM 2491 C CA . GLY A 1 316 ? -0.608 42.403 19.172 1.00 96.12 316 GLY A CA 1
ATOM 2492 C C . GLY A 1 316 ? -0.330 41.111 19.938 1.00 96.12 316 GLY A C 1
ATOM 2493 O O . GLY A 1 316 ? 0.745 40.945 20.509 1.00 96.12 316 GLY A O 1
ATOM 2494 N N . TYR A 1 317 ? -1.264 40.166 19.888 1.00 97.56 317 TYR A N 1
ATOM 2495 C CA . TYR A 1 317 ? -1.058 38.806 20.379 1.00 97.56 317 TYR A CA 1
ATOM 2496 C C . TYR A 1 317 ? -1.114 37.814 19.215 1.00 97.56 317 TYR A C 1
ATOM 2498 O O . TYR A 1 317 ? -2.050 37.842 18.412 1.00 97.56 317 TYR A O 1
ATOM 2506 N N . LEU A 1 318 ? -0.082 36.979 19.098 1.00 97.50 318 LEU A N 1
ATOM 2507 C CA . LEU A 1 318 ? 0.110 36.034 18.000 1.00 97.50 318 LEU A CA 1
ATOM 2508 C C . LEU A 1 318 ? 0.306 34.617 18.566 1.00 97.50 318 LEU A C 1
ATOM 2510 O O . LEU A 1 318 ? 1.450 34.191 18.762 1.00 97.50 318 LEU A O 1
ATOM 2514 N N . PRO A 1 319 ? -0.778 33.879 18.862 1.00 97.19 319 PRO A N 1
ATOM 2515 C CA . PRO A 1 319 ? -0.668 32.510 19.341 1.00 97.19 319 PRO A CA 1
ATOM 2516 C C . PRO A 1 319 ? -0.052 31.594 18.281 1.00 97.19 319 PRO A C 1
ATOM 2518 O O . PRO A 1 319 ? -0.286 31.744 17.076 1.00 97.19 319 PRO A O 1
ATOM 2521 N N . VAL A 1 320 ? 0.739 30.635 18.760 1.00 97.75 320 VAL A N 1
ATOM 2522 C CA . VAL A 1 320 ? 1.377 29.607 17.936 1.00 97.75 320 VAL A CA 1
ATOM 2523 C C . VAL A 1 320 ? 0.491 28.361 17.892 1.00 97.75 320 VAL A C 1
ATOM 2525 O O . VAL A 1 320 ? 0.020 27.894 18.934 1.00 97.75 320 VAL A O 1
ATOM 2528 N N . VAL A 1 321 ? 0.291 27.811 16.696 1.00 97.69 321 VAL A N 1
ATOM 2529 C CA . VAL A 1 321 ? -0.406 26.539 16.445 1.00 97.69 321 VAL A CA 1
ATOM 2530 C C . VAL A 1 321 ? 0.471 25.614 15.602 1.00 97.69 321 VAL A C 1
ATOM 2532 O O . VAL A 1 321 ? 1.313 26.091 14.840 1.00 97.69 321 VAL A O 1
ATOM 2535 N N . PHE A 1 322 ? 0.300 24.299 15.729 1.00 97.88 322 PHE A N 1
ATOM 2536 C CA . PHE A 1 322 ? 1.162 23.313 15.063 1.00 97.88 322 PHE A CA 1
ATOM 2537 C C . PHE A 1 322 ? 0.404 22.025 14.692 1.00 97.88 322 PHE A C 1
ATOM 2539 O O . PHE A 1 322 ? -0.537 21.640 15.393 1.00 97.88 322 PHE A O 1
ATOM 2546 N N . PRO A 1 323 ? 0.767 21.353 13.579 1.00 95.94 323 PRO A N 1
ATOM 2547 C CA . PRO A 1 323 ? -0.010 20.233 13.049 1.00 95.94 323 PRO A CA 1
ATOM 2548 C C . PRO A 1 323 ? 0.136 18.934 13.839 1.00 95.94 323 PRO A C 1
ATOM 2550 O O . PRO A 1 323 ? -0.761 18.103 13.790 1.00 95.94 323 PRO A O 1
ATOM 2553 N N . GLY A 1 324 ? 1.254 18.772 14.538 1.00 95.81 324 GLY A N 1
ATOM 2554 C CA . GLY A 1 324 ? 1.688 17.609 15.309 1.00 95.81 324 GLY A CA 1
ATOM 2555 C C . GLY A 1 324 ? 3.193 17.727 15.542 1.00 95.81 324 GLY A C 1
ATOM 2556 O O . GLY A 1 324 ? 3.771 18.761 15.202 1.00 95.81 324 GLY A O 1
ATOM 2557 N N . PHE A 1 325 ? 3.818 16.721 16.148 1.00 95.38 325 PHE A N 1
ATOM 2558 C CA . PHE A 1 325 ? 5.219 16.821 16.562 1.00 95.38 325 PHE A CA 1
ATOM 2559 C C . PHE A 1 325 ? 5.885 15.452 16.738 1.00 95.38 325 PHE A C 1
ATOM 2561 O O . PHE A 1 325 ? 5.259 14.521 17.252 1.00 95.38 325 PHE A O 1
ATOM 2568 N N . SER A 1 326 ? 7.165 15.364 16.369 1.00 93.62 326 SER A N 1
ATOM 2569 C CA . SER A 1 326 ? 8.027 14.196 16.570 1.00 93.62 326 SER A CA 1
ATOM 2570 C C . SER A 1 326 ? 9.495 14.585 16.699 1.00 93.62 326 SER A C 1
ATOM 2572 O O . SER A 1 326 ? 9.908 15.627 16.213 1.00 93.62 326 SER A O 1
ATOM 2574 N N . TRP A 1 327 ? 10.281 13.726 17.343 1.00 92.56 327 TRP A N 1
ATOM 2575 C CA . TRP A 1 327 ? 11.745 13.817 17.376 1.00 92.56 327 TRP A CA 1
ATOM 2576 C C . TRP A 1 327 ? 12.395 12.430 17.323 1.00 92.56 327 TRP A C 1
ATOM 2578 O O . TRP A 1 327 ? 13.483 12.221 17.869 1.00 92.56 327 TRP A O 1
ATOM 2588 N N . PHE A 1 328 ? 11.726 11.444 16.742 1.00 93.25 328 PHE A N 1
ATOM 2589 C CA . PHE A 1 328 ? 12.162 10.054 16.749 1.00 93.25 328 PHE A CA 1
ATOM 2590 C C . PHE A 1 328 ? 13.555 9.897 16.135 1.00 93.25 328 PHE A C 1
ATOM 2592 O O . PHE A 1 328 ? 14.501 9.521 16.840 1.00 93.25 328 PHE A O 1
ATOM 2599 N N . ASN A 1 329 ? 13.746 10.268 14.869 1.00 93.31 329 ASN A N 1
ATOM 2600 C CA . ASN A 1 329 ? 15.037 10.150 14.197 1.00 93.31 329 ASN A CA 1
ATOM 2601 C C . ASN A 1 329 ? 16.048 11.136 14.769 1.00 93.31 329 ASN A C 1
ATOM 2603 O O . ASN A 1 329 ? 17.212 10.766 14.945 1.00 93.31 329 ASN A O 1
ATOM 2607 N N . LEU A 1 330 ? 15.627 12.341 15.171 1.00 91.00 330 LEU A N 1
ATOM 2608 C CA . LEU A 1 330 ? 16.492 13.322 15.836 1.00 91.00 330 LEU A CA 1
ATOM 2609 C C . LEU A 1 330 ? 17.022 12.817 17.197 1.00 91.00 330 LEU A C 1
ATOM 2611 O O . LEU A 1 330 ? 18.165 13.109 17.577 1.00 91.00 330 LEU A O 1
ATOM 2615 N N . ARG A 1 331 ? 16.270 11.960 17.900 1.00 89.69 331 ARG A N 1
ATOM 2616 C CA . ARG A 1 331 ? 16.628 11.344 19.195 1.00 89.69 331 ARG A CA 1
ATOM 2617 C C . ARG A 1 331 ? 17.049 9.873 19.097 1.00 89.69 331 ARG A C 1
ATOM 2619 O O . ARG A 1 331 ? 17.172 9.228 20.132 1.00 89.69 331 ARG A O 1
ATOM 2626 N N . ASN A 1 332 ? 17.353 9.356 17.903 1.00 87.38 332 ASN A N 1
ATOM 2627 C CA . ASN A 1 332 ? 17.785 7.962 17.684 1.00 87.38 332 ASN A CA 1
ATOM 2628 C C . ASN A 1 332 ? 16.754 6.933 18.191 1.00 87.38 332 ASN A C 1
ATOM 2630 O O . ASN A 1 332 ? 17.112 6.002 18.913 1.00 87.38 332 ASN A O 1
ATOM 2634 N N . GLY A 1 333 ? 15.474 7.141 17.890 1.00 84.81 333 GLY A N 1
ATOM 2635 C CA . GLY A 1 333 ? 14.373 6.260 18.288 1.00 84.81 333 GLY A CA 1
ATOM 2636 C C . GLY A 1 333 ? 14.055 6.260 19.788 1.00 84.81 333 GLY A C 1
ATOM 2637 O O . GLY A 1 333 ? 13.337 5.389 20.267 1.00 84.81 333 GLY A O 1
ATOM 2638 N N . GLN A 1 334 ? 14.611 7.201 20.564 1.00 85.12 334 GLN A N 1
ATOM 2639 C CA . GLN A 1 334 ? 14.355 7.302 22.010 1.00 85.12 334 GLN A CA 1
ATOM 2640 C C . GLN A 1 334 ? 13.068 8.064 22.355 1.00 85.12 334 GLN A C 1
ATOM 2642 O O . GLN A 1 334 ? 12.592 7.965 23.486 1.00 85.12 334 GLN A O 1
ATOM 2647 N N . ALA A 1 335 ? 12.538 8.843 21.412 1.00 84.31 335 ALA A N 1
ATOM 2648 C CA . ALA A 1 335 ? 11.249 9.520 21.517 1.00 84.31 335 ALA A CA 1
ATOM 2649 C C . ALA A 1 335 ? 10.213 8.779 20.654 1.00 84.31 335 ALA A C 1
ATOM 2651 O O . ALA A 1 335 ? 10.629 8.154 19.682 1.00 84.31 335 ALA A O 1
ATOM 2652 N N . PRO A 1 336 ? 8.908 8.825 20.975 1.00 85.38 336 PRO A N 1
ATOM 2653 C CA . PRO A 1 336 ? 7.862 8.289 20.101 1.00 85.38 336 PRO A CA 1
ATOM 2654 C C . PRO A 1 336 ? 7.868 8.959 18.719 1.00 85.38 336 PRO A C 1
ATOM 2656 O O . PRO A 1 336 ? 8.153 10.153 18.621 1.00 85.38 336 PRO A O 1
ATOM 2659 N N . LEU A 1 337 ? 7.535 8.198 17.669 1.00 85.56 337 LEU A N 1
ATOM 2660 C CA . LEU A 1 337 ? 7.441 8.711 16.297 1.00 85.56 337 LEU A CA 1
ATOM 2661 C C . LEU A 1 337 ? 6.278 9.687 16.117 1.00 85.56 337 LEU A C 1
ATOM 2663 O O . LEU A 1 337 ? 6.396 10.613 15.333 1.00 85.56 337 LEU A O 1
ATOM 2667 N N . ASP A 1 338 ? 5.202 9.550 16.875 1.00 87.75 338 ASP A N 1
ATOM 2668 C CA . ASP A 1 338 ? 4.009 10.395 16.859 1.00 87.75 338 ASP A CA 1
ATOM 2669 C C . ASP A 1 338 ? 3.764 11.051 18.233 1.00 87.75 338 ASP A C 1
ATOM 2671 O O . ASP A 1 338 ? 2.643 11.060 18.738 1.00 87.75 338 ASP A O 1
ATOM 2675 N N . ASP A 1 339 ? 4.817 11.608 18.856 1.00 90.19 339 ASP A N 1
ATOM 2676 C CA . ASP A 1 339 ? 4.778 12.159 20.229 1.00 90.19 339 ASP A CA 1
ATOM 2677 C C . ASP A 1 339 ? 3.630 13.164 20.461 1.00 90.19 339 ASP A C 1
ATOM 2679 O O . ASP A 1 339 ? 3.066 13.234 21.563 1.00 90.19 339 ASP A O 1
ATOM 2683 N N . ILE A 1 340 ? 3.261 13.921 19.419 1.00 95.06 340 ILE A N 1
ATOM 2684 C CA . ILE A 1 340 ? 1.977 14.624 19.336 1.00 95.06 340 ILE A CA 1
ATOM 2685 C C . ILE A 1 340 ? 1.292 14.260 18.009 1.00 95.06 340 ILE A C 1
ATOM 2687 O O . ILE A 1 340 ? 1.751 14.707 16.950 1.00 95.06 340 ILE A O 1
ATOM 2691 N N . PRO A 1 341 ? 0.192 13.484 18.043 1.00 92.69 341 PRO A N 1
ATOM 2692 C CA . PRO A 1 341 ? -0.456 12.991 16.837 1.00 92.69 341 PRO A CA 1
ATOM 2693 C C . PRO A 1 341 ? -1.163 14.117 16.081 1.00 92.69 341 PRO A C 1
ATOM 2695 O O . PRO A 1 341 ? -1.742 15.029 16.675 1.00 92.69 341 PRO A O 1
ATOM 2698 N N . ARG A 1 342 ? -1.164 14.024 14.747 1.00 93.81 342 ARG A N 1
ATOM 2699 C CA . ARG A 1 342 ? -1.780 15.039 13.882 1.00 93.81 342 ARG A CA 1
ATOM 2700 C C . ARG A 1 342 ? -3.300 14.894 13.747 1.00 93.81 342 ARG A C 1
ATOM 2702 O O . ARG A 1 342 ? -3.979 15.857 13.375 1.00 93.81 342 ARG A O 1
ATOM 2709 N N . LEU A 1 343 ? -3.838 13.714 14.074 1.00 93.31 343 LEU A N 1
ATOM 2710 C CA . LEU A 1 343 ? -5.271 13.396 14.108 1.00 93.31 343 LEU A CA 1
ATOM 2711 C C . LEU A 1 343 ? -5.996 13.799 12.819 1.00 93.31 343 LEU A C 1
ATOM 2713 O O . LEU A 1 343 ? -7.052 14.435 12.859 1.00 93.31 343 LEU A O 1
ATOM 2717 N N . LYS A 1 344 ? -5.394 13.504 11.666 1.00 91.50 344 LYS A N 1
ATOM 2718 C CA . LYS A 1 344 ? -5.902 13.855 10.334 1.00 91.50 344 LYS A CA 1
ATOM 2719 C C . LYS A 1 344 ? -6.212 15.346 10.171 1.00 91.50 344 LYS A C 1
ATOM 2721 O O . LYS A 1 344 ? -7.089 15.733 9.404 1.00 91.50 344 LYS A O 1
ATOM 2726 N N . GLY A 1 345 ? -5.507 16.205 10.908 1.00 93.06 345 GLY A N 1
ATOM 2727 C CA . GLY A 1 345 ? -5.696 17.655 10.902 1.00 93.06 345 GLY A CA 1
ATOM 2728 C C . GLY A 1 345 ? -6.659 18.192 11.964 1.00 93.06 345 GLY A C 1
ATOM 2729 O O . GLY A 1 345 ? -6.676 19.402 12.192 1.00 93.06 345 GLY A O 1
ATOM 2730 N N . GLN A 1 346 ? -7.401 17.333 12.674 1.00 93.88 346 GLN A N 1
ATOM 2731 C CA . GLN A 1 346 ? -8.293 17.760 13.759 1.00 93.88 346 GLN A CA 1
ATOM 2732 C C . GLN A 1 346 ? -7.514 18.432 14.899 1.00 93.88 346 GLN A C 1
ATOM 2734 O O . GLN A 1 346 ? -7.999 19.395 15.494 1.00 93.88 346 GLN A O 1
ATOM 2739 N N . PHE A 1 347 ? -6.288 17.975 15.179 1.00 96.00 347 PHE A N 1
ATOM 2740 C CA . PHE A 1 347 ? -5.442 18.595 16.198 1.00 96.00 347 PHE A CA 1
ATOM 2741 C C . PHE A 1 347 ? -5.106 20.051 15.846 1.00 96.00 347 PHE A C 1
ATOM 2743 O O . PHE A 1 347 ? -5.320 20.940 16.672 1.00 96.00 347 PHE A O 1
ATOM 2750 N N . LEU A 1 348 ? -4.670 20.315 14.610 1.00 96.50 348 LEU A N 1
ATOM 2751 C CA . LEU A 1 348 ? -4.393 21.671 14.125 1.00 96.50 348 LEU A CA 1
ATOM 2752 C C . LEU A 1 348 ? -5.653 22.547 14.125 1.00 96.50 348 LEU A C 1
ATOM 2754 O O . LEU A 1 348 ? -5.631 23.672 14.624 1.00 96.50 348 LEU A O 1
ATOM 2758 N N . TRP A 1 349 ? -6.761 22.025 13.591 1.00 95.88 349 TRP A N 1
ATOM 2759 C CA . TRP A 1 349 ? -8.015 22.770 13.479 1.00 95.88 349 TRP A CA 1
ATOM 2760 C C . TRP A 1 349 ? -8.575 23.185 14.845 1.00 95.88 349 TRP A C 1
ATOM 2762 O O . TRP A 1 349 ? -8.975 24.334 15.031 1.00 95.88 349 TRP A O 1
ATOM 2772 N N . SER A 1 350 ? -8.521 22.286 15.832 1.00 95.25 350 SER A N 1
ATOM 2773 C CA . SER A 1 350 ? -8.971 22.579 17.198 1.00 95.25 350 SER A CA 1
ATOM 2774 C C . SER A 1 350 ? -8.211 23.751 17.828 1.00 95.25 350 SER A C 1
ATOM 2776 O O . SER A 1 350 ? -8.821 24.613 18.458 1.00 95.25 350 SER A O 1
ATOM 2778 N N . GLN A 1 351 ? -6.897 23.842 17.594 1.00 96.56 351 GLN A N 1
ATOM 2779 C CA . GLN A 1 351 ? -6.071 24.954 18.069 1.00 96.56 351 GLN A CA 1
ATOM 2780 C C . GLN A 1 351 ? -6.454 26.268 17.383 1.00 96.56 351 GLN A C 1
ATOM 2782 O O . GLN A 1 351 ? -6.587 27.288 18.054 1.00 96.56 351 GLN A O 1
ATOM 2787 N N . ILE A 1 352 ? -6.664 26.240 16.062 1.00 96.06 352 ILE A N 1
ATOM 2788 C CA . ILE A 1 352 ? -7.071 27.407 15.267 1.00 96.06 352 ILE A CA 1
ATOM 2789 C C . ILE A 1 352 ? -8.392 27.986 15.796 1.00 96.06 352 ILE A C 1
ATOM 2791 O O . ILE A 1 352 ? -8.490 29.185 16.067 1.00 96.06 352 ILE A O 1
ATOM 2795 N N . VAL A 1 353 ? -9.396 27.130 16.000 1.00 95.12 353 VAL A N 1
ATOM 2796 C CA . VAL A 1 353 ? -10.710 27.537 16.517 1.00 95.12 353 VAL A CA 1
ATOM 2797 C C . VAL A 1 353 ? -10.606 28.030 17.958 1.00 95.12 353 VAL A C 1
ATOM 2799 O O . VAL A 1 353 ? -11.194 29.057 18.300 1.00 95.12 353 VAL A O 1
ATOM 2802 N N . ALA A 1 354 ? -9.831 27.346 18.802 1.00 95.44 354 ALA A N 1
ATOM 2803 C CA . ALA A 1 354 ? -9.622 27.749 20.188 1.00 95.44 354 ALA A CA 1
ATOM 2804 C C . ALA A 1 354 ? -8.909 29.110 20.292 1.00 95.44 354 ALA A C 1
ATOM 2806 O O . ALA A 1 354 ? -9.317 29.953 21.089 1.00 95.44 354 ALA A O 1
ATOM 2807 N N . ALA A 1 355 ? -7.913 29.374 19.443 1.00 95.19 355 ALA A N 1
ATOM 2808 C CA . ALA A 1 355 ? -7.238 30.666 19.370 1.00 95.19 355 ALA A CA 1
ATOM 2809 C C . ALA A 1 355 ? -8.190 31.786 18.918 1.00 95.19 355 ALA A C 1
ATOM 2811 O O . ALA A 1 355 ? -8.232 32.845 19.547 1.00 95.19 355 ALA A O 1
ATOM 2812 N N . LYS A 1 356 ? -9.016 31.549 17.886 1.00 94.12 356 LYS A N 1
ATOM 2813 C CA . LYS A 1 356 ? -10.051 32.507 17.449 1.00 94.12 356 LYS A CA 1
ATOM 2814 C C . LYS A 1 356 ? -11.040 32.813 18.580 1.00 94.12 356 LYS A C 1
ATOM 2816 O O . LYS A 1 356 ? -11.322 33.981 18.835 1.00 94.12 356 LYS A O 1
ATOM 2821 N N . LYS A 1 357 ? -11.519 31.789 19.299 1.00 93.38 357 LYS A N 1
ATOM 2822 C CA . LYS A 1 357 ? -12.413 31.944 20.465 1.00 93.38 357 LYS A CA 1
ATOM 2823 C C . LYS A 1 357 ? -11.753 32.697 21.625 1.00 93.38 357 LYS A C 1
ATOM 2825 O O . LYS A 1 357 ? -12.431 33.456 22.311 1.00 93.38 357 LYS A O 1
ATOM 2830 N N . ALA A 1 358 ? -10.443 32.537 21.814 1.00 93.81 358 ALA A N 1
ATOM 2831 C CA . ALA A 1 358 ? -9.667 33.293 22.797 1.00 93.81 358 ALA A CA 1
ATOM 2832 C C . ALA A 1 358 ? -9.481 34.779 22.421 1.00 93.81 358 ALA A C 1
ATOM 2834 O O . ALA A 1 358 ? -9.019 35.556 23.252 1.00 93.81 358 ALA A O 1
ATOM 2835 N N . GLY A 1 359 ? -9.872 35.184 21.205 1.00 93.44 359 GLY A N 1
ATOM 2836 C CA . GLY A 1 359 ? -9.813 36.565 20.718 1.00 93.44 359 GLY A CA 1
ATOM 2837 C C . GLY A 1 359 ? -8.655 36.855 19.760 1.00 93.44 359 GLY A C 1
ATOM 2838 O O . GLY A 1 359 ? -8.450 38.016 19.399 1.00 93.44 359 GLY A O 1
ATOM 2839 N N . ALA A 1 360 ? -7.915 35.831 19.322 1.00 93.94 360 ALA A N 1
ATOM 2840 C CA . ALA A 1 360 ? -6.781 36.005 18.422 1.00 93.94 360 ALA A CA 1
ATOM 2841 C C . ALA A 1 360 ? -7.208 36.591 17.067 1.00 93.94 360 ALA A C 1
ATOM 2843 O O . ALA A 1 360 ? -8.171 36.141 16.440 1.00 93.94 360 ALA A O 1
ATOM 2844 N N . LYS A 1 361 ? -6.444 37.580 16.591 1.00 93.12 361 LYS A N 1
ATOM 2845 C CA . LYS A 1 361 ? -6.653 38.254 15.291 1.00 93.12 361 LYS A CA 1
ATOM 2846 C C . LYS A 1 361 ? -5.611 37.876 14.241 1.00 93.12 361 LYS A C 1
ATOM 2848 O O . LYS A 1 361 ? -5.639 38.392 13.132 1.00 93.12 361 LYS A O 1
ATOM 2853 N N . MET A 1 362 ? -4.647 37.049 14.612 1.00 95.31 362 MET A N 1
ATOM 2854 C CA . MET A 1 362 ? -3.524 36.618 13.787 1.00 95.31 362 MET A CA 1
ATOM 2855 C C . MET A 1 362 ? -3.002 35.300 14.345 1.00 95.31 362 MET A C 1
ATOM 2857 O O . MET A 1 362 ? -3.163 35.036 15.537 1.00 95.31 362 MET A O 1
ATOM 2861 N N . LEU A 1 363 ? -2.398 34.473 13.496 1.00 97.44 363 LEU A N 1
ATOM 2862 C CA . LEU A 1 363 ? -1.882 33.159 13.881 1.00 97.44 363 LEU A CA 1
ATOM 2863 C C . LEU A 1 363 ? -0.469 32.947 13.354 1.00 97.44 363 LEU A C 1
ATOM 2865 O O . LEU A 1 363 ? -0.160 33.308 12.216 1.00 97.44 363 LEU A O 1
ATOM 2869 N N . TYR A 1 364 ? 0.360 32.317 14.183 1.00 97.94 364 TYR A N 1
ATOM 2870 C CA . TYR A 1 364 ? 1.645 31.776 13.770 1.00 97.94 364 TYR A CA 1
ATOM 2871 C C . TYR A 1 364 ? 1.543 30.257 13.638 1.00 97.94 364 TYR A C 1
ATOM 2873 O O . TYR A 1 364 ? 1.223 29.571 14.608 1.00 97.94 364 TYR A O 1
ATOM 2881 N N . VAL A 1 365 ? 1.843 29.719 12.459 1.00 98.12 365 VAL A N 1
ATOM 2882 C CA . VAL A 1 365 ? 1.899 28.268 12.238 1.00 98.12 365 VAL A CA 1
ATOM 2883 C C . VAL A 1 365 ? 3.340 27.789 12.355 1.00 98.12 365 VAL A C 1
ATOM 2885 O O . VAL A 1 365 ? 4.193 28.181 11.555 1.00 98.12 365 VAL A O 1
ATOM 2888 N N . ALA A 1 366 ? 3.600 26.928 13.337 1.00 95.62 366 ALA A N 1
ATOM 2889 C CA . ALA A 1 366 ? 4.872 26.248 13.508 1.00 95.62 366 ALA A CA 1
ATOM 2890 C C . ALA A 1 366 ? 4.774 24.826 12.916 1.00 95.62 366 ALA A C 1
ATOM 2892 O O . ALA A 1 366 ? 4.114 23.983 13.514 1.00 95.62 366 ALA A O 1
ATOM 2893 N N . MET A 1 367 ? 5.346 24.519 11.747 1.00 94.50 367 MET A N 1
ATOM 2894 C CA . MET A 1 367 ? 6.103 25.379 10.816 1.00 94.50 367 MET A CA 1
ATOM 2895 C C . MET A 1 367 ? 5.789 25.013 9.353 1.00 94.50 367 MET A C 1
ATOM 2897 O O . MET A 1 367 ? 5.090 24.039 9.091 1.00 94.50 367 MET A O 1
ATOM 2901 N N . PHE A 1 368 ? 6.296 25.773 8.378 1.00 98.19 368 PHE A N 1
ATOM 2902 C CA . PHE A 1 368 ? 6.126 25.450 6.958 1.00 98.19 368 PHE A CA 1
ATOM 2903 C C . PHE A 1 368 ? 6.919 24.201 6.547 1.00 98.19 368 PHE A C 1
ATOM 2905 O O . PHE A 1 368 ? 6.319 23.239 6.071 1.00 98.19 368 PHE A O 1
ATOM 2912 N N . ASP A 1 369 ? 8.237 24.202 6.776 1.00 97.00 369 ASP A N 1
ATOM 2913 C CA . ASP A 1 369 ? 9.206 23.234 6.234 1.00 97.00 369 ASP A CA 1
ATOM 2914 C C . ASP A 1 369 ? 9.969 22.406 7.291 1.00 97.00 369 ASP A C 1
ATOM 2916 O O . ASP A 1 369 ? 10.855 21.636 6.930 1.00 97.00 369 ASP A O 1
ATOM 2920 N N . GLU A 1 370 ? 9.641 22.518 8.583 1.00 94.62 370 GLU A N 1
ATOM 2921 C CA . GLU A 1 370 ? 10.355 21.835 9.681 1.00 94.62 370 GLU A CA 1
ATOM 2922 C C . GLU A 1 370 ? 10.034 20.328 9.759 1.00 94.62 370 GLU A C 1
ATOM 2924 O O . GLU A 1 370 ? 9.128 19.872 10.472 1.00 94.62 370 GLU A O 1
ATOM 2929 N N . VAL A 1 371 ? 10.760 19.537 8.970 1.00 95.38 371 VAL A N 1
ATOM 2930 C CA . VAL A 1 371 ? 10.583 18.079 8.866 1.00 95.38 371 VAL A CA 1
ATOM 2931 C C . VAL A 1 371 ? 11.350 17.268 9.914 1.00 95.38 371 VAL A C 1
ATOM 2933 O O . VAL A 1 371 ? 11.033 16.097 10.115 1.00 95.38 371 VAL A O 1
ATOM 2936 N N . ASP A 1 372 ? 12.329 17.855 10.601 1.00 92.12 372 ASP A N 1
ATOM 2937 C CA . ASP A 1 372 ? 13.084 17.243 11.707 1.00 92.12 372 ASP A CA 1
ATOM 2938 C C . ASP A 1 372 ? 12.356 17.234 13.045 1.00 92.12 372 ASP A C 1
ATOM 2940 O O . ASP A 1 372 ? 12.587 16.327 13.841 1.00 92.12 372 ASP A O 1
ATOM 2944 N N . GLU A 1 373 ? 11.424 18.163 13.255 1.00 93.00 373 GLU A N 1
ATOM 2945 C CA . GLU A 1 373 ? 10.493 18.126 14.394 1.00 93.00 373 GLU A CA 1
ATOM 2946 C C . GLU A 1 373 ? 9.090 17.624 14.013 1.00 93.00 373 GLU A C 1
ATOM 2948 O O . GLU A 1 373 ? 8.147 17.655 14.809 1.00 93.00 373 GLU A O 1
ATOM 2953 N N . ALA A 1 374 ? 8.927 17.214 12.752 1.00 94.06 374 ALA A N 1
ATOM 2954 C CA . ALA A 1 374 ? 7.654 16.857 12.139 1.00 94.06 374 ALA A CA 1
ATOM 2955 C C . ALA A 1 374 ? 6.527 17.879 12.382 1.00 94.06 374 ALA A C 1
ATOM 2957 O O . ALA A 1 374 ? 5.359 17.499 12.496 1.00 94.06 374 ALA A O 1
ATOM 2958 N N . THR A 1 375 ? 6.851 19.174 12.418 1.00 95.69 375 THR A N 1
ATOM 2959 C CA . THR A 1 375 ? 5.873 20.271 12.525 1.00 95.69 375 THR A CA 1
ATOM 2960 C C . THR A 1 375 ? 5.538 20.890 11.162 1.00 95.69 375 THR A C 1
ATOM 2962 O O . THR A 1 375 ? 4.660 21.744 11.080 1.00 95.69 375 THR A O 1
ATOM 2965 N N . ALA A 1 376 ? 6.173 20.430 10.078 1.00 96.62 376 ALA A N 1
ATOM 2966 C CA . ALA A 1 376 ? 5.941 20.905 8.713 1.00 96.62 376 ALA A CA 1
ATOM 2967 C C . ALA A 1 376 ? 4.479 20.756 8.230 1.00 96.62 376 ALA A C 1
ATOM 2969 O O . ALA A 1 376 ? 3.845 19.710 8.444 1.00 96.62 376 ALA A O 1
ATOM 2970 N N . ILE A 1 377 ? 3.972 21.773 7.524 1.00 97.25 377 ILE A N 1
ATOM 2971 C CA . ILE A 1 377 ? 2.661 21.778 6.839 1.00 97.25 377 ILE A CA 1
ATOM 2972 C C . ILE A 1 377 ? 2.760 21.660 5.312 1.00 97.25 377 ILE A C 1
ATOM 2974 O O . ILE A 1 377 ? 1.733 21.485 4.662 1.00 97.25 377 ILE A O 1
ATOM 2978 N N . PHE A 1 378 ? 3.956 21.814 4.736 1.00 96.50 378 PHE A N 1
ATOM 2979 C CA . PHE A 1 378 ? 4.177 21.669 3.295 1.00 96.50 378 PHE A CA 1
ATOM 2980 C C . PHE A 1 378 ? 3.991 20.222 2.806 1.00 96.50 378 PHE A C 1
ATOM 2982 O O . PHE A 1 378 ? 3.821 19.306 3.606 1.00 96.50 378 PHE A O 1
ATOM 2989 N N . LYS A 1 379 ? 4.020 20.001 1.490 1.00 96.81 379 LYS A N 1
ATOM 2990 C CA . LYS A 1 379 ? 3.676 18.691 0.930 1.00 96.81 379 LYS A CA 1
ATOM 2991 C C . LYS A 1 379 ? 4.675 17.603 1.348 1.00 96.81 379 LYS A C 1
ATOM 2993 O O . LYS A 1 379 ? 5.838 17.639 0.950 1.00 96.81 379 LYS A O 1
ATOM 2998 N N . CYS A 1 380 ? 4.206 16.624 2.123 1.00 95.44 380 CYS A N 1
ATOM 2999 C CA . CYS A 1 380 ? 4.961 15.433 2.526 1.00 95.44 380 CYS A CA 1
ATOM 3000 C C . CYS A 1 380 ? 4.354 14.172 1.913 1.00 95.44 380 CYS A C 1
ATOM 3002 O O . CYS A 1 380 ? 3.137 14.073 1.752 1.00 95.44 380 CYS A O 1
ATOM 3004 N N . THR A 1 381 ? 5.202 13.196 1.596 1.00 90.50 381 THR A N 1
ATOM 3005 C CA . THR A 1 381 ? 4.750 11.919 1.036 1.00 90.50 381 THR A CA 1
ATOM 3006 C C . THR A 1 381 ? 4.152 11.021 2.121 1.00 90.50 381 THR A C 1
ATOM 3008 O O . THR A 1 381 ? 4.622 10.998 3.262 1.00 90.50 381 THR A O 1
ATOM 3011 N N . SER A 1 382 ? 3.128 10.249 1.753 1.00 87.62 382 SER A N 1
ATOM 3012 C CA . SER A 1 382 ? 2.629 9.137 2.573 1.00 87.62 382 SER A CA 1
ATOM 3013 C C . SER A 1 382 ? 3.379 7.819 2.317 1.00 87.62 382 SER A C 1
ATOM 3015 O O . SER A 1 382 ? 3.165 6.860 3.052 1.00 87.62 382 SER A O 1
ATOM 3017 N N . ASP A 1 383 ? 4.299 7.798 1.346 1.00 87.44 383 ASP A N 1
ATOM 3018 C CA . ASP A 1 383 ? 5.259 6.715 1.081 1.00 87.44 383 ASP A CA 1
ATOM 3019 C C . ASP A 1 383 ? 6.703 7.233 1.268 1.00 87.44 383 ASP A C 1
ATOM 3021 O O . ASP A 1 383 ? 7.380 7.574 0.290 1.00 87.44 383 ASP A O 1
ATOM 3025 N N . PRO A 1 384 ? 7.169 7.426 2.518 1.00 92.44 384 PRO A N 1
ATOM 3026 C CA . PRO A 1 384 ? 8.556 7.780 2.800 1.00 92.44 384 PRO A CA 1
ATOM 3027 C C . PRO A 1 384 ? 9.492 6.573 2.583 1.00 92.44 384 PRO A C 1
ATOM 3029 O O . PRO A 1 384 ? 9.058 5.419 2.656 1.00 92.44 384 PRO A O 1
ATOM 3032 N N . PRO A 1 385 ? 10.801 6.795 2.364 1.00 90.38 385 PRO A N 1
ATOM 3033 C CA . PRO A 1 385 ? 11.736 5.703 2.126 1.00 90.38 385 PRO A CA 1
ATOM 3034 C C . PRO A 1 385 ? 11.863 4.756 3.319 1.00 90.38 385 PRO A C 1
ATOM 3036 O O . PRO A 1 385 ? 11.812 5.166 4.476 1.00 90.38 385 PRO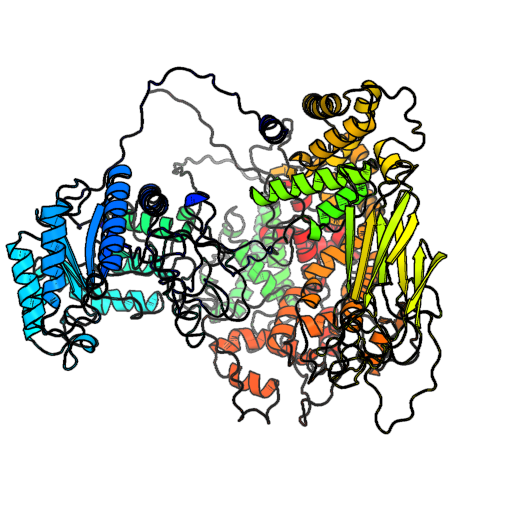 A O 1
ATOM 3039 N N . GLN A 1 386 ? 12.122 3.478 3.041 1.00 75.06 386 GLN A N 1
ATOM 3040 C CA . GLN A 1 386 ? 12.256 2.454 4.079 1.00 75.06 386 GLN A CA 1
ATOM 3041 C C . GLN A 1 386 ? 13.729 2.230 4.449 1.00 75.06 386 GLN A C 1
ATOM 3043 O O . GLN A 1 386 ? 14.592 2.056 3.584 1.00 75.06 386 GLN A O 1
ATOM 3048 N N . GLY A 1 387 ? 14.036 2.191 5.749 1.00 60.06 387 GLY A N 1
ATOM 3049 C CA . GLY A 1 387 ? 15.382 1.933 6.265 1.00 60.06 387 GLY A CA 1
ATOM 3050 C C . GLY A 1 387 ? 15.352 1.139 7.570 1.00 60.06 387 GLY A C 1
ATOM 3051 O O . GLY A 1 387 ? 14.463 1.318 8.386 1.00 60.06 387 GLY A O 1
ATOM 3052 N N . ARG A 1 388 ? 16.337 0.255 7.792 1.00 58.03 388 ARG A N 1
ATOM 3053 C CA . ARG A 1 388 ? 16.399 -0.592 9.005 1.00 58.03 388 ARG A CA 1
ATOM 3054 C C . ARG A 1 388 ? 16.581 0.188 10.317 1.00 58.03 388 ARG A C 1
ATOM 3056 O O . ARG A 1 388 ? 16.307 -0.374 11.368 1.00 58.03 388 ARG A O 1
ATOM 3063 N N . ASP A 1 389 ? 17.048 1.436 10.236 1.00 70.12 389 ASP A N 1
ATOM 3064 C CA . ASP A 1 389 ? 17.469 2.260 11.380 1.00 70.12 389 ASP A CA 1
ATOM 3065 C C . ASP A 1 389 ? 16.790 3.650 11.404 1.00 70.12 389 ASP A C 1
ATOM 3067 O O . ASP A 1 389 ? 17.291 4.564 12.061 1.00 70.12 389 ASP A O 1
ATOM 3071 N N . ALA A 1 390 ? 15.710 3.843 10.636 1.00 82.56 390 ALA A N 1
ATOM 3072 C CA . ALA A 1 390 ? 14.971 5.104 10.552 1.00 82.56 390 ALA A CA 1
ATOM 3073 C C . ALA A 1 390 ? 13.488 4.839 10.274 1.00 82.56 390 ALA A C 1
ATOM 3075 O O . ALA A 1 390 ? 13.169 4.015 9.418 1.00 82.56 390 ALA A O 1
ATOM 3076 N N . GLU A 1 391 ? 12.604 5.554 10.964 1.00 90.19 391 GLU A N 1
ATOM 3077 C CA . GLU A 1 391 ? 11.153 5.494 10.751 1.00 90.19 391 GLU A CA 1
ATOM 3078 C C . GLU A 1 391 ? 10.621 6.898 10.479 1.00 90.19 391 GLU A C 1
ATOM 3080 O O . GLU A 1 391 ? 11.100 7.856 11.075 1.00 90.19 391 GLU A O 1
ATOM 3085 N N . PHE A 1 392 ? 9.645 7.033 9.588 1.00 93.69 392 PHE A N 1
ATOM 3086 C CA . PHE A 1 392 ? 9.108 8.332 9.185 1.00 93.69 392 PHE A CA 1
ATOM 3087 C C . PHE A 1 392 ? 7.601 8.384 9.434 1.00 93.69 392 PHE A C 1
ATOM 3089 O O . PHE A 1 392 ? 6.883 7.414 9.191 1.00 93.69 392 PHE A O 1
ATOM 3096 N N . LEU A 1 393 ? 7.125 9.537 9.890 1.00 92.25 393 LEU A N 1
ATOM 3097 C CA . LEU A 1 393 ? 5.719 9.900 9.896 1.00 92.25 393 LEU A CA 1
ATOM 3098 C C . LEU A 1 393 ? 5.198 10.097 8.471 1.00 92.25 393 LEU A C 1
ATOM 3100 O O . LEU A 1 393 ? 5.930 10.447 7.545 1.00 92.25 393 LEU A O 1
ATOM 3104 N N . THR A 1 394 ? 3.887 9.935 8.331 1.00 91.31 394 THR A N 1
ATOM 3105 C CA . THR A 1 394 ? 3.143 10.193 7.097 1.00 91.31 394 THR A CA 1
ATOM 3106 C C . THR A 1 394 ? 2.008 11.171 7.372 1.00 91.31 394 THR A C 1
ATOM 3108 O O . THR A 1 394 ? 1.708 11.499 8.523 1.00 91.31 394 THR A O 1
ATOM 3111 N N . TYR A 1 395 ? 1.325 11.621 6.321 1.00 88.50 395 TYR A N 1
ATOM 3112 C CA . TYR A 1 395 ? 0.080 12.385 6.448 1.00 88.50 395 TYR A CA 1
ATOM 3113 C C . TYR A 1 395 ? -1.134 11.472 6.677 1.00 88.50 395 TYR A C 1
ATOM 3115 O O . TYR A 1 395 ? -2.241 11.780 6.256 1.00 88.50 395 TYR A O 1
ATOM 3123 N N . GLU A 1 396 ? -0.941 10.335 7.356 1.00 86.50 396 GLU A N 1
ATOM 3124 C CA . GLU A 1 396 ? -2.013 9.420 7.774 1.00 86.50 396 GLU A CA 1
ATOM 3125 C C . GLU A 1 396 ? -2.870 8.903 6.594 1.00 86.50 396 GLU A C 1
ATOM 3127 O O . GLU A 1 396 ? -4.068 8.651 6.748 1.00 86.50 396 GLU A O 1
ATOM 3132 N N . GLY A 1 397 ? -2.253 8.756 5.411 1.00 78.56 397 GLY A N 1
ATOM 3133 C CA . GLY A 1 397 ? -2.910 8.327 4.169 1.00 78.56 397 GLY A CA 1
ATOM 3134 C C . GLY A 1 397 ? -3.725 9.420 3.467 1.00 78.56 397 GLY A C 1
ATOM 3135 O O . GLY A 1 397 ? -4.515 9.115 2.577 1.00 78.56 397 GLY A O 1
ATOM 3136 N N . LEU A 1 398 ? -3.575 10.681 3.879 1.00 86.06 398 LEU A N 1
ATOM 3137 C CA . LEU A 1 398 ? -4.244 11.836 3.278 1.00 86.06 398 LEU A CA 1
ATOM 3138 C C . LEU A 1 398 ? -3.412 12.427 2.125 1.00 86.06 398 LEU A C 1
ATOM 3140 O O . LEU A 1 398 ? -2.201 12.183 2.057 1.00 86.06 398 LEU A O 1
ATOM 3144 N N . PRO A 1 399 ? -4.032 13.234 1.239 1.00 89.88 399 PRO A N 1
ATOM 3145 C CA . PRO A 1 399 ? -3.314 13.973 0.203 1.00 89.88 399 PRO A CA 1
ATOM 3146 C C . PRO A 1 399 ? -2.156 14.801 0.774 1.00 89.88 399 PRO A C 1
ATOM 3148 O O . PRO A 1 399 ? -2.261 15.368 1.866 1.00 89.88 399 PRO A O 1
ATOM 3151 N N . SER A 1 400 ? -1.055 14.915 0.026 1.00 93.56 400 SER A N 1
ATOM 3152 C CA . SER A 1 400 ? 0.149 15.616 0.494 1.00 93.56 400 SER A CA 1
ATOM 3153 C C . SER A 1 400 ? -0.091 17.108 0.766 1.00 93.56 400 SER A C 1
ATOM 3155 O O . SER A 1 400 ? 0.613 17.709 1.568 1.00 93.56 400 SER A O 1
ATOM 3157 N N . ASP A 1 401 ? -1.133 17.714 0.194 1.00 94.12 401 ASP A N 1
ATOM 3158 C CA . ASP A 1 401 ? -1.518 19.115 0.400 1.00 94.12 401 ASP A CA 1
ATOM 3159 C C . ASP A 1 401 ? -2.479 19.365 1.584 1.00 94.12 401 ASP A C 1
ATOM 3161 O O . ASP A 1 401 ? -2.909 20.499 1.814 1.00 94.12 401 ASP A O 1
ATOM 3165 N N . HIS A 1 402 ? -2.823 18.328 2.356 1.00 93.62 402 HIS A N 1
ATOM 3166 C CA . HIS A 1 402 ? -3.876 18.372 3.378 1.00 93.62 402 HIS A CA 1
ATOM 3167 C C . HIS A 1 402 ? -3.703 19.495 4.415 1.00 93.62 402 HIS A C 1
ATOM 3169 O O . HIS A 1 402 ? -4.642 20.244 4.695 1.00 93.62 402 HIS A O 1
ATOM 3175 N N . TYR A 1 403 ? -2.499 19.669 4.968 1.00 95.19 403 TYR A N 1
ATOM 3176 C CA . TYR A 1 403 ? -2.255 20.699 5.988 1.00 95.19 403 TYR A CA 1
ATOM 3177 C C . TYR A 1 403 ? -2.176 22.112 5.399 1.00 95.19 403 TYR A C 1
ATOM 3179 O O . TYR A 1 403 ? -2.545 23.063 6.089 1.00 95.19 403 TYR A O 1
ATOM 3187 N N . LEU A 1 404 ? -1.801 22.260 4.123 1.00 95.62 404 LEU A N 1
ATOM 3188 C CA . LEU A 1 404 ? -1.880 23.545 3.422 1.00 95.62 404 LEU A CA 1
ATOM 3189 C C . LEU A 1 404 ? -3.342 24.001 3.297 1.00 95.62 404 LEU A C 1
ATOM 3191 O O . LEU A 1 404 ? -3.650 25.151 3.607 1.00 95.62 404 LEU A O 1
ATOM 3195 N N . LYS A 1 405 ? -4.265 23.088 2.954 1.00 93.62 405 LYS A N 1
ATOM 3196 C CA . LYS A 1 405 ? -5.713 23.373 2.891 1.00 93.62 405 LYS A CA 1
ATOM 3197 C C . LYS A 1 405 ? -6.274 23.840 4.235 1.00 93.62 405 LYS A C 1
ATOM 3199 O O . LYS A 1 405 ? -7.003 24.829 4.280 1.00 93.62 405 LYS A O 1
ATOM 3204 N N . ILE A 1 406 ? -5.923 23.165 5.333 1.00 94.25 406 ILE A N 1
ATOM 3205 C CA . ILE A 1 406 ? -6.390 23.534 6.684 1.00 94.25 406 ILE A CA 1
ATOM 3206 C C . ILE A 1 406 ? -5.911 24.938 7.063 1.00 94.25 406 ILE A C 1
ATOM 3208 O O . ILE A 1 406 ? -6.697 25.750 7.553 1.00 94.25 406 ILE A O 1
ATOM 3212 N N . VAL A 1 407 ? -4.635 25.240 6.818 1.00 94.75 407 VAL A N 1
ATOM 3213 C CA . VAL A 1 407 ? -4.059 26.555 7.128 1.00 94.75 407 VAL A CA 1
ATOM 3214 C C . VAL A 1 407 ? -4.688 27.651 6.263 1.00 94.75 407 VAL A C 1
ATOM 3216 O O . VAL A 1 407 ? -4.995 28.724 6.781 1.00 94.75 407 VAL A O 1
ATOM 3219 N N . GLY A 1 408 ? -4.997 27.364 4.997 1.00 90.81 408 GLY A N 1
ATOM 3220 C CA . GLY A 1 408 ? -5.777 28.262 4.143 1.00 90.81 408 GLY A CA 1
ATOM 3221 C C . GLY A 1 408 ? -7.149 28.614 4.716 1.00 90.81 408 GLY A C 1
ATOM 3222 O O . GLY A 1 408 ? -7.547 29.780 4.733 1.00 90.81 408 GLY A O 1
ATOM 3223 N N . ARG A 1 409 ? -7.866 27.628 5.273 1.00 90.31 409 ARG A N 1
ATOM 3224 C CA . ARG A 1 409 ? -9.150 27.863 5.961 1.00 90.31 409 ARG A CA 1
ATOM 3225 C C . ARG A 1 409 ? -8.990 28.653 7.258 1.00 90.31 409 ARG A C 1
ATOM 3227 O O . ARG A 1 409 ? -9.868 29.445 7.589 1.00 90.31 409 ARG A O 1
ATOM 3234 N N . ALA A 1 410 ? -7.870 28.509 7.967 1.00 88.81 410 ALA A N 1
ATOM 3235 C CA . ALA A 1 410 ? -7.580 29.319 9.152 1.00 88.81 410 ALA A CA 1
ATOM 3236 C C . ALA A 1 410 ? -7.560 30.822 8.827 1.00 88.81 410 ALA A C 1
ATOM 3238 O O . ALA A 1 410 ? -8.065 31.629 9.608 1.00 88.81 410 ALA A O 1
ATOM 3239 N N . ALA A 1 411 ? -7.029 31.194 7.658 1.00 83.69 411 ALA A N 1
ATOM 3240 C CA . ALA A 1 411 ? -6.985 32.583 7.212 1.00 83.69 411 ALA A CA 1
ATOM 3241 C C . ALA A 1 411 ? -8.392 33.147 6.958 1.00 83.69 411 ALA A C 1
ATOM 3243 O O . ALA A 1 411 ? -8.703 34.254 7.398 1.00 83.69 411 ALA A O 1
ATOM 3244 N N . GLN A 1 412 ? -9.268 32.349 6.344 1.00 87.44 412 GLN A N 1
ATOM 3245 C CA . GLN A 1 412 ? -10.681 32.692 6.145 1.00 87.44 412 GLN A CA 1
ATOM 3246 C C . GLN A 1 412 ? -11.422 32.833 7.485 1.00 87.44 412 GLN A C 1
ATOM 3248 O O . GLN A 1 412 ? -12.169 33.788 7.689 1.00 87.44 412 GLN A O 1
ATOM 3253 N N . LEU A 1 413 ? -11.171 31.927 8.440 1.00 90.38 413 LEU A N 1
ATOM 3254 C CA . LEU A 1 413 ? -11.775 31.978 9.776 1.00 90.38 413 LEU A CA 1
ATOM 3255 C C . LEU A 1 413 ? -11.344 33.227 10.557 1.00 90.38 413 LEU A C 1
ATOM 3257 O O . LEU A 1 413 ? -12.164 33.872 11.210 1.00 90.38 413 LEU A O 1
ATOM 3261 N N . LEU A 1 414 ? -10.059 33.590 10.510 1.00 88.50 414 LEU A N 1
ATOM 3262 C CA . LEU A 1 414 ? -9.570 34.794 11.184 1.00 88.50 414 LEU A CA 1
ATOM 3263 C C . LEU A 1 414 ? -10.234 36.061 10.644 1.00 88.50 414 LEU A C 1
ATOM 3265 O O . LEU A 1 414 ? -10.540 36.946 11.445 1.00 88.50 414 LEU A O 1
ATOM 3269 N N . ARG A 1 415 ? -10.489 36.114 9.332 1.00 85.88 415 ARG A N 1
ATOM 3270 C CA . ARG A 1 415 ? -11.170 37.217 8.639 1.00 85.88 415 ARG A CA 1
ATOM 3271 C C . ARG A 1 415 ? -12.700 37.173 8.732 1.00 85.88 415 ARG A C 1
ATOM 3273 O O . ARG A 1 415 ? -13.357 38.001 8.112 1.00 85.88 415 ARG A O 1
ATOM 3280 N N . ASP A 1 416 ? -13.254 36.246 9.518 1.00 87.06 416 ASP A N 1
ATOM 3281 C CA . ASP A 1 416 ? -14.699 36.055 9.705 1.00 87.06 416 ASP A CA 1
ATOM 3282 C C . ASP A 1 416 ? -15.452 35.732 8.394 1.00 87.06 416 ASP A C 1
ATOM 3284 O O . ASP A 1 416 ? -16.651 35.972 8.273 1.00 87.06 416 ASP A O 1
ATOM 3288 N N . GLU A 1 417 ? -14.753 35.153 7.411 1.00 85.88 417 GLU A N 1
ATOM 3289 C CA . GLU A 1 417 ? -15.325 34.712 6.128 1.00 85.88 417 GLU A CA 1
ATOM 3290 C C . GLU A 1 417 ? -16.056 33.365 6.261 1.00 85.88 417 GLU A C 1
ATOM 3292 O O . GLU A 1 417 ? -16.956 33.056 5.482 1.00 85.88 417 GLU A O 1
ATOM 3297 N N . ILE A 1 418 ? -15.674 32.562 7.259 1.00 87.25 418 ILE A N 1
ATOM 3298 C CA . ILE A 1 418 ? -16.300 31.282 7.606 1.00 87.25 418 ILE A CA 1
ATOM 3299 C C . ILE A 1 418 ? -16.558 31.215 9.114 1.00 87.25 418 ILE A C 1
ATOM 3301 O O . ILE A 1 418 ? -15.832 31.817 9.905 1.00 87.25 418 ILE A O 1
ATOM 3305 N N . ALA A 1 419 ? -17.586 30.469 9.523 1.00 82.75 419 ALA A N 1
ATOM 3306 C CA . ALA A 1 419 ? -17.911 30.284 10.935 1.00 82.75 419 ALA A CA 1
ATOM 3307 C C . ALA A 1 419 ? -16.961 29.271 11.612 1.00 82.75 419 ALA A C 1
ATOM 3309 O O . ALA A 1 419 ? -16.542 28.303 10.971 1.00 82.75 419 ALA A O 1
ATOM 3310 N N . PRO A 1 420 ? -16.638 29.444 12.909 1.00 85.94 420 PRO A N 1
ATOM 3311 C CA . PRO A 1 420 ? -15.892 28.442 13.663 1.00 85.94 420 PRO A CA 1
ATOM 3312 C C . PRO A 1 420 ? -16.710 27.152 13.800 1.00 85.94 420 PRO A C 1
ATOM 3314 O O . PRO A 1 420 ? -17.874 27.188 14.195 1.00 85.94 420 PRO A O 1
ATOM 3317 N N . THR A 1 421 ? -16.082 26.010 13.530 1.00 87.62 421 THR A N 1
ATOM 3318 C CA . THR A 1 421 ? -16.671 24.672 13.685 1.00 87.62 421 THR A CA 1
ATOM 3319 C C . THR A 1 421 ? -15.855 23.854 14.683 1.00 87.62 421 THR A C 1
ATOM 3321 O O . THR A 1 421 ? -14.628 23.894 14.652 1.00 87.62 421 THR A O 1
ATOM 3324 N N . GLU A 1 422 ? -16.507 23.095 15.570 1.00 76.25 422 GLU A N 1
ATOM 3325 C CA . GLU A 1 422 ? -15.793 22.279 16.576 1.00 76.25 422 GLU A CA 1
ATOM 3326 C C . GLU A 1 422 ? -14.990 21.133 15.936 1.00 76.25 422 GLU A C 1
ATOM 3328 O O . GLU A 1 422 ? -13.894 20.782 16.375 1.00 76.25 422 GLU A O 1
ATOM 3333 N N . THR A 1 423 ? -15.515 20.564 14.851 1.00 79.31 423 THR A N 1
ATOM 3334 C CA . THR A 1 423 ? -14.852 19.523 14.062 1.00 79.31 423 THR A CA 1
ATOM 3335 C C . THR A 1 423 ? -14.462 20.057 12.696 1.00 79.31 423 THR A C 1
ATOM 3337 O O . THR A 1 423 ? -15.212 20.836 12.102 1.00 79.31 423 THR A O 1
ATOM 3340 N N . LEU A 1 424 ? -13.321 19.599 12.178 1.00 80.19 424 LEU A N 1
ATOM 3341 C CA . LEU A 1 424 ? -12.872 19.909 10.826 1.00 80.19 424 LEU A CA 1
ATOM 3342 C C . LEU A 1 424 ? -13.916 19.399 9.808 1.00 80.19 424 LEU A C 1
ATOM 3344 O O . LEU A 1 424 ? -14.125 18.185 9.713 1.00 80.19 424 LEU A O 1
ATOM 3348 N N . PRO A 1 425 ? -14.601 20.285 9.063 1.00 75.56 425 PRO A N 1
ATOM 3349 C CA . PRO A 1 425 ? -15.646 19.882 8.130 1.00 75.56 425 PRO A CA 1
ATOM 3350 C C . PRO A 1 425 ? -15.080 19.035 6.993 1.00 75.56 425 PRO A C 1
ATOM 3352 O O . PRO A 1 425 ? -14.173 19.456 6.272 1.00 75.56 425 PRO A O 1
ATOM 3355 N N . LYS A 1 426 ? -15.646 17.840 6.800 1.00 66.88 426 LYS A N 1
ATOM 3356 C CA . LYS A 1 426 ? -15.223 16.899 5.746 1.00 66.88 426 LYS A CA 1
ATOM 3357 C C . LYS A 1 426 ? -15.422 17.472 4.334 1.00 66.88 426 LYS A C 1
ATOM 3359 O O . LYS A 1 426 ? -14.682 17.133 3.415 1.00 66.88 426 LYS A O 1
ATOM 3364 N N . GLU A 1 427 ? -16.373 18.390 4.190 1.00 62.00 427 GLU A N 1
ATOM 3365 C CA . GLU A 1 427 ? -16.694 19.117 2.956 1.00 62.00 427 GLU A CA 1
ATOM 3366 C C . GLU A 1 427 ? -15.577 20.070 2.513 1.00 62.00 427 GLU A C 1
ATOM 3368 O O . GLU A 1 427 ? -15.434 20.346 1.332 1.00 62.00 427 GLU A O 1
ATOM 3373 N N . TRP A 1 428 ? -14.736 20.561 3.433 1.00 61.16 428 TRP A N 1
ATOM 3374 C CA . TRP A 1 428 ? -13.593 21.417 3.077 1.00 61.16 428 TRP A CA 1
ATOM 3375 C C . TRP A 1 428 ? -12.380 20.622 2.593 1.00 61.16 428 TRP A C 1
ATOM 3377 O O . TRP A 1 428 ? -11.436 21.202 2.054 1.00 61.16 428 TRP A O 1
ATOM 3387 N N . LEU A 1 429 ? -12.412 19.306 2.811 1.00 58.06 429 LEU A N 1
ATOM 3388 C CA . LEU A 1 429 ? -11.378 18.339 2.448 1.00 58.06 429 LEU A CA 1
ATOM 3389 C C . LEU A 1 429 ? -11.720 17.584 1.156 1.00 58.06 429 LEU A C 1
ATOM 3391 O O . LEU A 1 429 ? -10.882 16.868 0.616 1.00 58.06 429 LEU A O 1
ATOM 3395 N N . THR A 1 430 ? -12.936 17.776 0.647 1.00 48.28 430 THR A N 1
ATOM 3396 C CA . THR A 1 430 ? -13.397 17.326 -0.666 1.00 48.28 430 THR A CA 1
ATOM 3397 C C . THR A 1 430 ? -13.617 18.556 -1.544 1.00 48.28 430 THR A C 1
ATOM 3399 O O . THR A 1 430 ? -14.099 19.583 -1.081 1.00 48.28 430 THR A O 1
ATOM 3402 N N . ALA A 1 431 ? -13.225 18.511 -2.817 1.00 33.94 431 ALA A N 1
ATOM 3403 C CA . ALA A 1 431 ? -13.600 19.574 -3.744 1.00 33.94 431 ALA A CA 1
ATOM 3404 C C . ALA A 1 431 ? -15.132 19.541 -3.909 1.00 33.94 431 ALA A C 1
ATOM 3406 O O . ALA A 1 431 ? -15.650 18.601 -4.509 1.00 33.94 431 ALA A O 1
ATOM 3407 N N . GLN A 1 432 ? -15.865 20.511 -3.350 1.00 31.48 432 GLN A N 1
ATOM 3408 C CA . GLN A 1 432 ? -17.322 20.588 -3.499 1.00 31.48 432 GLN A CA 1
ATOM 3409 C C . GLN A 1 432 ? -17.813 21.946 -4.015 1.00 31.48 432 GLN A C 1
ATOM 3411 O O . GLN A 1 432 ? -17.495 23.011 -3.489 1.00 31.48 432 GLN A O 1
ATOM 3416 N N . VAL A 1 433 ? -18.631 21.833 -5.062 1.00 27.44 433 VAL A N 1
ATOM 3417 C CA . VAL A 1 433 ? -19.594 22.800 -5.594 1.00 27.44 433 VAL A CA 1
ATOM 3418 C C . VAL A 1 433 ? -20.795 22.852 -4.641 1.00 27.44 433 VAL A C 1
ATOM 3420 O O . VAL A 1 433 ? -21.289 21.803 -4.234 1.00 27.44 433 VAL A O 1
ATOM 3423 N N . SER A 1 434 ? -21.270 24.050 -4.294 1.00 26.58 434 SER A N 1
ATOM 3424 C CA . SER A 1 434 ? -22.431 24.269 -3.421 1.00 26.58 434 SER A CA 1
ATOM 3425 C C . SER A 1 434 ? -23.699 24.605 -4.218 1.00 26.58 434 SER A C 1
ATOM 3427 O O . SER A 1 434 ? -23.643 25.330 -5.211 1.00 26.58 434 SER A O 1
ATOM 3429 N N . THR A 1 435 ? -24.864 24.140 -3.752 1.00 26.98 435 THR A N 1
ATOM 3430 C CA . THR A 1 435 ? -26.180 24.676 -4.147 1.00 26.98 435 THR A CA 1
ATOM 3431 C C . THR A 1 435 ? -27.126 24.714 -2.949 1.00 26.98 435 THR A C 1
ATOM 3433 O O . THR A 1 435 ? -27.244 23.739 -2.213 1.00 26.98 435 THR A O 1
ATOM 3436 N N . SER A 1 436 ? -27.790 25.858 -2.782 1.00 25.39 436 SER A N 1
ATOM 3437 C CA . SER A 1 436 ? -28.750 26.214 -1.734 1.00 25.39 436 SER A CA 1
ATOM 3438 C C . SER A 1 436 ? -30.182 25.744 -2.024 1.00 25.39 436 SER A C 1
ATOM 3440 O O . SER A 1 436 ? -30.618 25.750 -3.175 1.00 25.39 436 SER A O 1
ATOM 3442 N N . GLU A 1 437 ? -30.930 25.441 -0.962 1.00 30.28 437 GLU A N 1
ATOM 3443 C CA . GLU A 1 437 ? -32.358 25.095 -0.959 1.00 30.28 437 GLU A CA 1
ATOM 3444 C C . GLU A 1 437 ? -33.296 26.271 -1.299 1.00 30.28 437 GLU A C 1
ATOM 3446 O O . GLU A 1 437 ? -33.093 27.402 -0.859 1.00 30.28 437 GLU A O 1
ATOM 3451 N N . SER A 1 438 ? -34.406 25.968 -1.983 1.00 25.00 438 SER A N 1
ATOM 3452 C CA . SER A 1 438 ? -35.731 26.547 -1.695 1.00 25.00 438 SER A CA 1
ATOM 3453 C C . SER A 1 438 ? -36.824 25.609 -2.231 1.00 25.00 438 SER A C 1
ATOM 3455 O O . SER A 1 438 ? -36.667 25.024 -3.302 1.00 25.00 438 SER A O 1
ATOM 3457 N N . GLY A 1 439 ? -37.874 25.394 -1.433 1.00 28.42 439 GLY A N 1
ATOM 3458 C CA . GLY A 1 439 ? -38.880 24.353 -1.650 1.00 28.42 439 GLY A CA 1
ATOM 3459 C C . GLY A 1 439 ? -40.088 24.761 -2.491 1.00 28.42 439 GLY A C 1
ATOM 3460 O O . GLY A 1 439 ? -40.255 25.924 -2.833 1.00 28.42 439 GLY A O 1
ATOM 3461 N N . ASP A 1 440 ? -40.951 23.781 -2.765 1.00 23.34 440 ASP A N 1
ATOM 3462 C CA . ASP A 1 440 ? -42.404 23.932 -2.647 1.00 23.34 440 ASP A CA 1
ATOM 3463 C C . ASP A 1 440 ? -43.109 22.568 -2.709 1.00 23.34 440 ASP A C 1
ATOM 3465 O O . ASP A 1 440 ? -42.684 21.640 -3.399 1.00 23.34 440 ASP A O 1
ATOM 3469 N N . ALA A 1 441 ? -44.184 22.454 -1.933 1.00 35.09 441 ALA A N 1
ATOM 3470 C CA . ALA A 1 441 ? -44.972 21.248 -1.726 1.00 35.09 441 ALA A CA 1
ATOM 3471 C C . ALA A 1 441 ? -45.991 21.004 -2.854 1.00 35.09 441 ALA A C 1
ATOM 3473 O O . ALA A 1 441 ? -46.663 21.930 -3.306 1.00 35.09 441 ALA A O 1
ATOM 3474 N N . ALA A 1 442 ? -46.207 19.735 -3.216 1.00 22.88 442 ALA A N 1
ATOM 3475 C CA . ALA A 1 442 ? -47.414 19.297 -3.914 1.00 22.88 442 ALA A CA 1
ATOM 3476 C C . ALA A 1 442 ? -47.825 17.886 -3.460 1.00 22.88 442 ALA A C 1
ATOM 3478 O O . ALA A 1 442 ? -47.073 16.921 -3.571 1.00 22.88 442 ALA A O 1
ATOM 3479 N N . SER A 1 443 ? -49.035 17.811 -2.915 1.00 32.12 443 SER A N 1
ATOM 3480 C CA . SER A 1 443 ? -49.765 16.628 -2.461 1.00 32.12 443 SER A CA 1
ATOM 3481 C C . SER A 1 443 ? -50.481 15.913 -3.611 1.00 32.12 443 SER A C 1
ATOM 3483 O O . SER A 1 443 ? -51.060 16.615 -4.435 1.00 32.12 443 SER A O 1
ATOM 3485 N N . ASP A 1 444 ? -50.510 14.569 -3.605 1.00 25.50 444 ASP A N 1
ATOM 3486 C CA . ASP A 1 444 ? -51.650 13.687 -3.979 1.00 25.50 444 ASP A CA 1
ATOM 3487 C C . ASP A 1 444 ? -51.208 12.187 -4.032 1.00 25.50 444 ASP A C 1
ATOM 3489 O O . ASP A 1 444 ? -50.018 11.904 -3.912 1.00 25.50 444 ASP A O 1
ATOM 3493 N N . PRO A 1 445 ? -52.104 11.174 -4.119 1.00 31.50 445 PRO A N 1
ATOM 3494 C CA . PRO A 1 445 ? -52.777 10.508 -3.000 1.00 31.50 445 PRO A CA 1
ATOM 3495 C C . PRO A 1 445 ? -52.398 9.008 -2.881 1.00 31.50 445 PRO A C 1
ATOM 3497 O O . PRO A 1 445 ? -52.184 8.308 -3.869 1.00 31.50 445 PRO A O 1
ATOM 3500 N N . VAL A 1 446 ? -52.367 8.455 -1.664 1.00 28.33 446 VAL A N 1
ATOM 3501 C CA . VAL A 1 446 ? -51.920 7.067 -1.429 1.00 28.33 446 VAL A CA 1
ATOM 3502 C C . VAL A 1 446 ? -53.075 6.049 -1.473 1.00 28.33 446 VAL A C 1
ATOM 3504 O O . VAL A 1 446 ? -54.095 6.203 -0.802 1.00 28.33 446 VAL A O 1
ATOM 3507 N N . GLN A 1 447 ? -52.877 4.989 -2.269 1.00 31.52 447 GLN A N 1
ATOM 3508 C CA . GLN A 1 447 ? -53.739 3.813 -2.471 1.00 31.52 447 GLN A CA 1
ATOM 3509 C C . GLN A 1 447 ? -53.477 2.664 -1.446 1.00 31.52 447 GLN A C 1
ATOM 3511 O O . GLN A 1 447 ? -52.462 2.672 -0.752 1.00 31.52 447 GLN A O 1
ATOM 3516 N N . PRO A 1 448 ? -54.369 1.649 -1.340 1.00 32.03 448 PRO A N 1
ATOM 3517 C CA . PRO A 1 448 ? -54.540 0.747 -0.180 1.00 32.03 448 PRO A CA 1
ATOM 3518 C C . PRO A 1 448 ? -53.380 -0.192 0.207 1.00 32.03 448 PRO A C 1
ATOM 3520 O O . PRO A 1 448 ? -53.465 -0.846 1.246 1.00 32.03 448 PRO A O 1
ATOM 3523 N N . THR A 1 449 ? -52.317 -0.300 -0.592 1.00 45.75 449 THR A N 1
ATOM 3524 C CA . THR A 1 449 ? -51.127 -1.119 -0.289 1.00 45.75 449 THR A CA 1
ATOM 3525 C C . THR A 1 449 ? -50.274 -0.523 0.831 1.00 45.75 449 THR A C 1
ATOM 3527 O O . THR A 1 449 ? -49.786 -1.265 1.680 1.00 45.75 449 THR A O 1
ATOM 3530 N N . ALA A 1 450 ? -50.205 0.806 0.919 1.00 49.56 450 ALA A N 1
ATOM 3531 C CA . ALA A 1 450 ? -49.394 1.496 1.920 1.00 49.56 450 ALA A CA 1
ATOM 3532 C C . ALA A 1 450 ? -49.890 1.302 3.363 1.00 49.56 450 ALA A C 1
ATOM 3534 O O . ALA A 1 450 ? -49.107 1.394 4.298 1.00 49.56 450 ALA A O 1
ATOM 3535 N N . LEU A 1 451 ? -51.183 1.018 3.572 1.00 47.28 451 LEU A N 1
ATOM 3536 C CA . LEU A 1 451 ? -51.744 0.825 4.918 1.00 47.28 451 LEU A CA 1
ATOM 3537 C C . LEU A 1 451 ? -51.315 -0.507 5.547 1.00 47.28 451 LEU A C 1
ATOM 3539 O O . LEU A 1 451 ? -51.065 -0.562 6.745 1.00 47.28 451 LEU A O 1
ATOM 3543 N N . LYS A 1 452 ? -51.202 -1.572 4.742 1.00 52.44 452 LYS A N 1
ATOM 3544 C CA . LYS A 1 452 ? -50.727 -2.886 5.206 1.00 52.44 452 LYS A CA 1
ATOM 3545 C C . LYS A 1 452 ? -49.222 -2.876 5.475 1.00 52.44 452 LYS A C 1
ATOM 3547 O O . LYS A 1 452 ? -48.760 -3.499 6.421 1.00 52.44 452 LYS A O 1
ATOM 3552 N N . GLU A 1 453 ? -48.490 -2.140 4.648 1.00 54.56 453 GLU A N 1
ATOM 3553 C CA . GLU A 1 453 ? -47.045 -1.937 4.754 1.00 54.56 453 GLU A CA 1
ATOM 3554 C C . GLU A 1 453 ? -46.687 -1.082 5.979 1.00 54.56 453 GLU A C 1
ATOM 3556 O O . GLU A 1 453 ? -45.835 -1.469 6.772 1.00 54.56 453 GLU A O 1
ATOM 3561 N N . LYS A 1 454 ? -47.430 0.006 6.227 1.00 60.16 454 LYS A N 1
ATOM 3562 C CA . LYS A 1 454 ? -47.256 0.852 7.419 1.00 60.16 454 LYS A CA 1
ATOM 3563 C C . LYS A 1 454 ? -47.552 0.103 8.727 1.00 60.16 454 LYS A C 1
ATOM 3565 O O . LYS A 1 454 ? -46.944 0.406 9.746 1.00 60.16 454 LYS A O 1
ATOM 3570 N N . GLN A 1 455 ? -48.449 -0.886 8.689 1.00 62.03 455 GLN A N 1
ATOM 3571 C CA . GLN A 1 455 ? -48.796 -1.715 9.847 1.00 62.03 455 GLN A CA 1
ATOM 3572 C C . GLN A 1 455 ? -47.727 -2.778 10.166 1.00 62.03 455 GLN A C 1
ATOM 3574 O O . GLN A 1 455 ? -47.390 -2.967 11.327 1.00 62.03 455 GLN A O 1
ATOM 3579 N N . LEU A 1 456 ? -47.137 -3.416 9.148 1.00 62.50 456 LEU A N 1
ATOM 3580 C CA . LEU A 1 456 ? -45.998 -4.332 9.328 1.00 62.50 456 LEU A CA 1
ATOM 3581 C C . LEU A 1 456 ? -44.772 -3.612 9.903 1.00 62.50 456 LEU A C 1
ATOM 3583 O O . LEU A 1 456 ? -44.195 -4.069 10.884 1.00 62.50 456 LEU A O 1
ATOM 3587 N N . VAL A 1 457 ? -44.431 -2.443 9.348 1.00 70.12 457 VAL A N 1
ATOM 3588 C CA . VAL A 1 457 ? -43.327 -1.616 9.858 1.00 70.12 457 VAL A CA 1
ATOM 3589 C C . VAL A 1 457 ? -43.606 -1.141 11.289 1.00 70.12 457 VAL A C 1
ATOM 3591 O O . VAL A 1 457 ? -42.680 -1.085 12.092 1.00 70.12 457 VAL A O 1
ATOM 3594 N N . SER A 1 458 ? -44.863 -0.848 11.657 1.00 74.62 458 SER A N 1
ATOM 3595 C CA . SER A 1 458 ? -45.184 -0.451 13.037 1.00 74.62 458 SER A CA 1
ATOM 3596 C C . SER A 1 458 ? -45.036 -1.588 14.048 1.00 74.62 458 SER A C 1
ATOM 3598 O O . SER A 1 458 ? -44.589 -1.340 15.167 1.00 74.62 458 SER A O 1
ATOM 3600 N N . ASP A 1 459 ? -45.396 -2.817 13.667 1.00 76.75 459 ASP A N 1
ATOM 3601 C CA . ASP A 1 459 ? -45.263 -3.989 14.538 1.00 76.75 459 ASP A CA 1
ATOM 3602 C C . ASP A 1 459 ? -43.774 -4.330 14.764 1.00 76.75 459 ASP A C 1
ATOM 3604 O O . ASP A 1 459 ? -43.353 -4.520 15.907 1.00 76.75 459 ASP A O 1
ATOM 3608 N N . ASP A 1 460 ? -42.956 -4.301 13.701 1.00 83.44 460 ASP A N 1
ATOM 3609 C CA . ASP A 1 460 ? -41.499 -4.506 13.776 1.00 83.44 460 ASP A CA 1
ATOM 3610 C C . ASP A 1 460 ? -40.801 -3.420 14.619 1.00 83.44 460 ASP A C 1
ATOM 3612 O O . ASP A 1 460 ? -39.943 -3.721 15.453 1.00 83.44 460 ASP A O 1
ATOM 3616 N N . LEU A 1 461 ? -41.196 -2.150 14.463 1.00 84.44 461 LEU A N 1
ATOM 3617 C CA . LEU A 1 461 ? -40.657 -1.041 15.258 1.00 84.44 461 LEU A CA 1
ATOM 3618 C C . LEU A 1 461 ? -41.016 -1.146 16.741 1.00 84.44 461 LEU A C 1
ATOM 3620 O O . LEU A 1 461 ? -40.207 -0.762 17.587 1.00 84.44 461 LEU A O 1
ATOM 3624 N N . SER A 1 462 ? -42.195 -1.680 17.072 1.00 84.50 462 SER A N 1
ATOM 3625 C CA . SER A 1 462 ? -42.586 -1.907 18.466 1.00 84.50 462 SER A CA 1
ATOM 3626 C C . SER A 1 462 ? -41.662 -2.917 19.145 1.00 84.50 462 SER A C 1
ATOM 3628 O O . SER A 1 462 ? -41.210 -2.661 20.260 1.00 84.50 462 SER A O 1
ATOM 3630 N N . ALA A 1 463 ? -41.345 -4.027 18.470 1.00 84.81 463 ALA A N 1
ATOM 3631 C CA . ALA A 1 463 ? -40.446 -5.050 19.002 1.00 84.81 463 ALA A CA 1
ATOM 3632 C C . ALA A 1 463 ? -39.019 -4.511 19.209 1.00 84.81 463 ALA A C 1
ATOM 3634 O O . ALA A 1 463 ? -38.401 -4.749 20.246 1.00 84.81 463 ALA A O 1
ATOM 3635 N N . ILE A 1 464 ? -38.507 -3.728 18.252 1.00 88.12 464 ILE A N 1
ATOM 3636 C CA . ILE A 1 464 ? -37.183 -3.095 18.368 1.00 88.12 464 ILE A CA 1
ATOM 3637 C C . ILE A 1 464 ? -37.169 -2.074 19.506 1.00 88.12 464 ILE A C 1
ATOM 3639 O O . ILE A 1 464 ? -36.209 -2.025 20.270 1.00 88.12 464 ILE A O 1
ATOM 3643 N N . ARG A 1 465 ? -38.227 -1.270 19.643 1.00 89.44 465 ARG A N 1
ATOM 3644 C CA . ARG A 1 465 ? -38.341 -0.272 20.708 1.00 89.44 465 ARG A CA 1
ATOM 3645 C C . ARG A 1 465 ? -38.318 -0.912 22.093 1.00 89.44 465 ARG A C 1
ATOM 3647 O O . ARG A 1 465 ? -37.637 -0.392 22.972 1.00 89.44 465 ARG A O 1
ATOM 3654 N N . GLU A 1 466 ? -39.070 -1.993 22.290 1.00 89.19 466 GLU A N 1
ATOM 3655 C CA . GLU A 1 466 ? -39.100 -2.733 23.557 1.00 89.19 466 GLU A CA 1
ATOM 3656 C C . GLU A 1 466 ? -37.708 -3.282 23.886 1.00 89.19 466 GLU A C 1
ATOM 3658 O O . GLU A 1 466 ? -37.179 -3.017 24.961 1.00 89.19 466 GLU A O 1
ATOM 3663 N N . PHE A 1 467 ? -37.044 -3.905 22.909 1.00 90.94 467 PHE A N 1
ATOM 3664 C CA . PHE A 1 467 ? -35.676 -4.388 23.076 1.00 90.94 467 PHE A CA 1
ATOM 3665 C C . PHE A 1 467 ? -34.676 -3.276 23.418 1.00 90.94 467 PHE A C 1
ATOM 3667 O O . PHE A 1 467 ? -33.922 -3.404 24.376 1.00 90.94 467 PHE A O 1
ATOM 3674 N N . VAL A 1 468 ? -34.669 -2.173 22.663 1.00 90.75 468 VAL A N 1
ATOM 3675 C CA . VAL A 1 468 ? -33.764 -1.039 22.909 1.00 90.75 468 VAL A CA 1
ATOM 3676 C C . VAL A 1 468 ? -34.001 -0.465 24.304 1.00 90.75 468 VAL A C 1
ATOM 3678 O O . VAL A 1 468 ? -33.037 -0.221 25.030 1.00 90.75 468 VAL A O 1
ATOM 3681 N N . SER A 1 469 ? -35.270 -0.297 24.688 1.00 89.31 469 SER A N 1
ATOM 3682 C CA . SER A 1 469 ? -35.665 0.205 26.004 1.00 89.31 469 SER A CA 1
ATOM 3683 C C . SER A 1 469 ? -35.169 -0.686 27.137 1.00 89.31 469 SER A C 1
ATOM 3685 O O . SER A 1 469 ? -34.644 -0.170 28.119 1.00 89.31 469 SER A O 1
ATOM 3687 N N . ASP A 1 470 ? -35.320 -2.001 26.995 1.00 88.38 470 ASP A N 1
ATOM 3688 C CA . ASP A 1 470 ? -35.046 -2.952 28.072 1.00 88.38 470 ASP A CA 1
ATOM 3689 C C . ASP A 1 470 ? -33.574 -3.377 28.148 1.00 88.38 470 ASP A C 1
ATOM 3691 O O . ASP A 1 470 ? -33.117 -3.786 29.212 1.00 88.38 470 ASP A O 1
ATOM 3695 N N . GLN A 1 471 ? -32.844 -3.330 27.028 1.00 90.31 471 GLN A N 1
ATOM 3696 C CA . GLN A 1 471 ? -31.525 -3.962 26.895 1.00 90.31 471 GLN A CA 1
ATOM 3697 C C . GLN A 1 471 ? -30.395 -2.995 26.520 1.00 90.31 471 GLN A C 1
ATOM 3699 O O . GLN A 1 471 ? -29.228 -3.353 26.665 1.00 90.31 471 GLN A O 1
ATOM 3704 N N . CYS A 1 472 ? -30.696 -1.800 25.994 1.00 89.75 472 CYS A N 1
ATOM 3705 C CA . CYS A 1 472 ? -29.669 -0.921 25.418 1.00 89.75 472 CYS A CA 1
ATOM 3706 C C . CYS A 1 472 ? -29.604 0.475 26.051 1.00 89.75 472 CYS A C 1
ATOM 3708 O O . CYS A 1 472 ? -28.514 1.042 26.134 1.00 89.75 472 CYS A O 1
ATOM 3710 N N . LEU A 1 473 ? -30.732 1.045 26.492 1.00 89.25 473 LEU A N 1
ATOM 3711 C CA . LEU A 1 473 ? -30.772 2.435 26.970 1.00 89.25 473 LEU A CA 1
ATOM 3712 C C . LEU A 1 473 ? -29.966 2.681 28.253 1.00 89.25 473 LEU A C 1
ATOM 3714 O O . LEU A 1 473 ? -29.562 3.817 28.485 1.00 89.25 473 LEU A O 1
ATOM 3718 N N . ASP A 1 474 ? -29.656 1.659 29.047 1.00 86.00 474 ASP A N 1
ATOM 3719 C CA . ASP A 1 474 ? -28.814 1.833 30.238 1.00 86.00 474 ASP A CA 1
ATOM 3720 C C . ASP A 1 474 ? -27.397 2.341 29.895 1.00 86.00 474 ASP A C 1
ATOM 3722 O O . ASP A 1 474 ? -26.830 3.124 30.657 1.00 86.00 474 ASP A O 1
ATOM 3726 N N . CYS A 1 475 ? -26.851 1.955 28.733 1.00 86.25 475 CYS A N 1
ATOM 3727 C CA . CYS A 1 475 ? -25.513 2.357 28.268 1.00 86.25 475 CYS A CA 1
ATOM 3728 C C . CYS A 1 475 ? -25.542 3.324 27.070 1.00 86.25 475 CYS A C 1
ATOM 3730 O O . CYS A 1 475 ? -24.613 4.108 26.880 1.00 86.25 475 CYS A O 1
ATOM 3732 N N . HIS A 1 476 ? -26.596 3.285 26.251 1.00 90.19 476 HIS A N 1
ATOM 3733 C CA . HIS A 1 476 ? -26.706 4.042 24.999 1.00 90.19 476 HIS A CA 1
ATOM 3734 C C . HIS A 1 476 ? -27.680 5.224 25.098 1.00 90.19 476 HIS A C 1
ATOM 3736 O O . HIS A 1 476 ? -28.522 5.410 24.218 1.00 90.19 476 HIS A O 1
ATOM 3742 N N . THR A 1 477 ? -27.582 6.013 26.173 1.00 87.88 477 THR A N 1
ATOM 3743 C CA . THR A 1 477 ? -28.440 7.188 26.398 1.00 87.88 477 THR A CA 1
ATOM 3744 C C . THR A 1 477 ? -27.627 8.445 26.703 1.00 87.88 477 THR A C 1
ATOM 3746 O O . THR A 1 477 ? -26.800 8.457 27.615 1.00 87.88 477 THR A O 1
ATOM 3749 N N . GLY A 1 478 ? -27.936 9.539 26.002 1.00 79.62 478 GLY A N 1
ATOM 3750 C CA . GLY A 1 478 ? -27.426 10.880 26.301 1.00 79.62 478 GLY A CA 1
ATOM 3751 C C . GLY A 1 478 ? -25.965 11.121 25.899 1.00 79.62 478 GLY A C 1
ATOM 3752 O O . GLY A 1 478 ? -25.367 10.372 25.135 1.00 79.62 478 GLY A O 1
ATOM 3753 N N . ASN A 1 479 ? -25.374 12.207 26.412 1.00 72.38 479 ASN A N 1
ATOM 3754 C CA . ASN A 1 479 ? -24.054 12.692 25.972 1.00 72.38 479 ASN A CA 1
ATOM 3755 C C . ASN A 1 479 ? -22.871 11.776 26.342 1.00 72.38 479 ASN A C 1
ATOM 3757 O O . ASN A 1 479 ? -21.810 11.902 25.736 1.00 72.38 479 ASN A O 1
ATOM 3761 N N . ASP A 1 480 ? -23.053 10.879 27.315 1.00 72.62 480 ASP A N 1
ATOM 3762 C CA . ASP A 1 480 ? -22.039 9.918 27.772 1.00 72.62 480 ASP A CA 1
ATOM 3763 C C . ASP A 1 480 ? -22.292 8.503 27.216 1.00 72.62 480 ASP A C 1
ATOM 3765 O O . ASP A 1 480 ? -21.738 7.528 27.725 1.00 72.62 480 ASP A O 1
ATOM 3769 N N . ALA A 1 481 ? -23.142 8.377 26.188 1.00 80.06 481 ALA A N 1
ATOM 3770 C CA . ALA A 1 481 ? -23.499 7.094 25.601 1.00 80.06 481 ALA A CA 1
ATOM 3771 C C . ALA A 1 481 ? -22.268 6.321 25.103 1.00 80.06 481 ALA A C 1
ATOM 3773 O O . ALA A 1 481 ? -21.387 6.861 24.420 1.00 80.06 481 ALA A O 1
ATOM 3774 N N . GLU A 1 482 ? -22.227 5.024 25.408 1.00 75.69 482 GLU A N 1
ATOM 3775 C CA . GLU A 1 482 ? -21.107 4.173 25.023 1.00 75.69 482 GLU A CA 1
ATOM 3776 C C . GLU A 1 482 ? -20.916 4.144 23.502 1.00 75.69 482 GLU A C 1
ATOM 3778 O O . GLU A 1 482 ? -21.868 4.133 22.715 1.00 75.69 482 GLU A O 1
ATOM 3783 N N . ALA A 1 483 ? -19.647 4.168 23.082 1.00 70.94 483 ALA A N 1
ATOM 3784 C CA . ALA A 1 483 ? -19.233 4.270 21.682 1.00 70.94 483 ALA A CA 1
ATOM 3785 C C . ALA A 1 483 ? -19.822 5.479 20.911 1.00 70.94 483 ALA A C 1
ATOM 3787 O O . ALA A 1 483 ? -19.763 5.498 19.680 1.00 70.94 483 ALA A O 1
ATOM 3788 N N . GLY A 1 484 ? -20.359 6.488 21.612 1.00 73.38 484 GLY A N 1
ATOM 3789 C CA . GLY A 1 484 ? -20.992 7.664 21.011 1.00 73.38 484 GLY A CA 1
ATOM 3790 C C . GLY A 1 484 ? -22.322 7.367 20.310 1.00 73.38 484 GLY A C 1
ATOM 3791 O O . GLY A 1 484 ? -22.734 8.143 19.449 1.00 73.38 484 GLY A O 1
ATOM 3792 N N . LEU A 1 485 ? -22.970 6.239 20.627 1.00 84.00 485 LEU A N 1
ATOM 3793 C CA . LEU A 1 485 ? -24.257 5.837 20.057 1.00 84.00 485 LEU A CA 1
ATOM 3794 C C . LEU A 1 485 ? -25.392 6.154 21.040 1.00 84.00 485 LEU A C 1
ATOM 3796 O O . LEU A 1 485 ? -25.603 5.397 21.984 1.00 84.00 485 LEU A O 1
ATOM 3800 N N . ASP A 1 486 ? -26.134 7.236 20.793 1.00 86.88 486 ASP A N 1
ATOM 3801 C CA . ASP A 1 486 ? -27.328 7.603 21.568 1.00 86.88 486 ASP A CA 1
ATOM 3802 C C . ASP A 1 486 ? -28.597 7.032 20.916 1.00 86.88 486 ASP A C 1
ATOM 3804 O O . ASP A 1 486 ? -29.096 7.546 19.912 1.00 86.88 486 ASP A O 1
ATOM 3808 N N . LEU A 1 487 ? -29.120 5.942 21.481 1.00 87.69 487 LEU A N 1
ATOM 3809 C CA . LEU A 1 487 ? -30.333 5.284 20.994 1.00 87.69 487 LEU A CA 1
ATOM 3810 C C . LEU A 1 487 ? -31.614 6.003 21.438 1.00 87.69 487 LEU A C 1
ATOM 3812 O O . LEU A 1 487 ? -32.664 5.788 20.830 1.00 87.69 487 LEU A O 1
ATOM 3816 N N . GLN A 1 488 ? -31.541 6.885 22.443 1.00 84.56 488 GLN A N 1
ATOM 3817 C CA . GLN A 1 488 ? -32.683 7.693 22.878 1.00 84.56 488 GLN A CA 1
ATOM 3818 C C . GLN A 1 488 ? -33.060 8.761 21.839 1.00 84.56 488 GLN A C 1
ATOM 3820 O O . GLN A 1 488 ? -34.219 9.173 21.769 1.00 84.56 488 GLN A O 1
ATOM 3825 N N . ALA A 1 489 ? -32.104 9.181 21.004 1.00 81.06 489 ALA A N 1
ATOM 3826 C CA . ALA A 1 489 ? -32.320 10.163 19.946 1.00 81.06 489 ALA A CA 1
ATOM 3827 C C . ALA A 1 489 ? -33.219 9.657 18.797 1.00 81.06 489 ALA A C 1
ATOM 3829 O O . ALA A 1 489 ? -33.718 10.467 18.015 1.00 81.06 489 ALA A O 1
ATOM 3830 N N . PHE A 1 490 ? -33.446 8.343 18.680 1.00 80.88 490 PHE A N 1
ATOM 3831 C CA . PHE A 1 490 ? -34.275 7.765 17.621 1.00 80.88 490 PHE A CA 1
ATOM 3832 C C . PHE A 1 490 ? -35.755 7.702 18.027 1.00 80.88 490 PHE A C 1
ATOM 3834 O O . PHE A 1 490 ? -36.123 7.038 18.996 1.00 80.88 490 PHE A O 1
ATOM 3841 N N . ASP A 1 491 ? -36.636 8.315 17.229 1.00 80.19 491 ASP A N 1
ATOM 3842 C CA . ASP A 1 491 ? -38.085 8.211 17.432 1.00 80.19 491 ASP A CA 1
ATOM 3843 C C . ASP A 1 491 ? -38.682 6.993 16.703 1.00 80.19 491 ASP A C 1
ATOM 3845 O O . ASP A 1 491 ? -39.084 7.063 15.536 1.00 80.19 491 ASP A O 1
ATOM 3849 N N . PHE A 1 492 ? -38.795 5.878 17.431 1.00 79.56 492 PHE A N 1
ATOM 3850 C CA . PHE A 1 492 ? -39.430 4.626 16.987 1.00 79.56 492 PHE A CA 1
ATOM 3851 C C . PHE A 1 492 ? -40.944 4.724 16.726 1.00 79.56 492 PHE A C 1
ATOM 3853 O O . PHE A 1 492 ? -41.542 3.750 16.275 1.00 79.56 492 PHE A O 1
ATOM 3860 N N . GLY A 1 493 ? -41.585 5.862 17.019 1.00 68.94 493 GLY A N 1
ATOM 3861 C CA . GLY A 1 493 ? -42.991 6.129 16.705 1.00 68.94 493 GLY A CA 1
ATOM 3862 C C . GLY A 1 493 ? -43.215 6.998 15.461 1.00 68.94 493 GLY A C 1
ATOM 3863 O O . GLY A 1 493 ? -44.368 7.191 15.070 1.00 68.94 493 GLY A O 1
ATOM 3864 N N . SER A 1 494 ? -42.150 7.531 14.853 1.00 64.50 494 SER A N 1
ATOM 3865 C CA . SER A 1 494 ? -42.224 8.439 13.701 1.00 64.50 494 SER A CA 1
ATOM 3866 C C . SER A 1 494 ? -42.058 7.727 12.354 1.00 64.50 494 SER A C 1
ATOM 3868 O O . SER A 1 494 ? -41.565 6.603 12.265 1.00 64.50 494 SER A O 1
ATOM 3870 N N . ASP A 1 495 ? -42.398 8.426 11.267 1.00 71.69 495 ASP A N 1
ATOM 3871 C CA . ASP A 1 495 ? -42.192 7.942 9.897 1.00 71.69 495 ASP A CA 1
ATOM 3872 C C . ASP A 1 495 ? -40.688 7.906 9.491 1.00 71.69 495 ASP A C 1
ATOM 3874 O O . ASP A 1 495 ? -40.392 7.573 8.342 1.00 71.69 495 ASP A O 1
ATOM 3878 N N . GLN A 1 496 ? -39.729 8.205 10.393 1.00 77.19 496 GLN A N 1
ATOM 3879 C CA . GLN A 1 496 ? -38.282 8.309 10.098 1.00 77.19 496 GLN A CA 1
ATOM 3880 C C . GLN A 1 496 ? -37.694 7.051 9.434 1.00 77.19 496 GLN A C 1
ATOM 3882 O O . GLN A 1 496 ? -36.865 7.146 8.535 1.00 77.19 496 GLN A O 1
ATOM 3887 N N . PHE A 1 497 ? -38.173 5.859 9.807 1.00 76.19 497 PHE A N 1
ATOM 3888 C CA . PHE A 1 497 ? -37.710 4.579 9.249 1.00 76.19 497 PHE A CA 1
ATOM 3889 C C . PHE A 1 497 ? -38.198 4.316 7.817 1.00 76.19 497 PHE A C 1
ATOM 3891 O O . PHE A 1 497 ? -37.779 3.351 7.182 1.00 76.19 497 PHE A O 1
ATOM 3898 N N . THR A 1 498 ? -39.067 5.182 7.293 1.00 78.75 498 THR A N 1
ATOM 3899 C CA . THR A 1 498 ? -39.579 5.124 5.916 1.00 78.75 498 THR A CA 1
ATOM 3900 C C . THR A 1 498 ? -39.029 6.238 5.021 1.00 78.75 498 THR A C 1
ATOM 3902 O O . THR A 1 498 ? -39.335 6.265 3.828 1.00 78.75 498 THR A O 1
ATOM 3905 N N . GLN A 1 499 ? -38.217 7.146 5.574 1.00 81.25 499 GLN A N 1
ATOM 3906 C CA . GLN A 1 499 ? -37.627 8.271 4.849 1.00 81.25 499 GLN A CA 1
ATOM 3907 C C . GLN A 1 499 ? -36.307 7.882 4.160 1.00 81.25 499 GLN A C 1
ATOM 3909 O O . GLN A 1 499 ? -35.604 6.987 4.636 1.00 81.25 499 GLN A O 1
ATOM 3914 N N . PRO A 1 500 ? -35.936 8.533 3.041 1.00 77.06 500 PRO A N 1
ATOM 3915 C CA . PRO A 1 500 ? -34.708 8.219 2.303 1.00 77.06 500 PRO A CA 1
ATOM 3916 C C . PRO A 1 500 ? -33.410 8.454 3.096 1.00 77.06 500 PRO A C 1
ATOM 3918 O O . PRO A 1 500 ? -32.394 7.839 2.780 1.00 77.06 500 PRO A O 1
ATOM 3921 N N . ASP A 1 501 ? -33.432 9.315 4.111 1.00 77.50 501 ASP A N 1
ATOM 3922 C CA . ASP A 1 501 ? -32.292 9.745 4.930 1.00 77.50 501 ASP A CA 1
ATOM 3923 C C . ASP A 1 501 ? -32.085 8.915 6.210 1.00 77.50 501 ASP A C 1
ATOM 3925 O O . ASP A 1 501 ? -31.272 9.285 7.058 1.00 77.50 501 ASP A O 1
ATOM 3929 N N . LEU A 1 502 ? -32.766 7.767 6.345 1.00 82.56 502 LEU A N 1
ATOM 3930 C CA . LEU A 1 502 ? -32.537 6.827 7.444 1.00 82.56 502 LEU A CA 1
ATOM 3931 C C . LEU A 1 502 ? -31.035 6.535 7.615 1.00 82.56 502 LEU A C 1
ATOM 3933 O O . LEU A 1 502 ? -30.343 6.171 6.657 1.00 82.56 502 LEU A O 1
ATOM 3937 N N . ALA A 1 503 ? -30.571 6.618 8.866 1.00 82.38 503 ALA A N 1
ATOM 3938 C CA . ALA A 1 503 ? -29.224 6.293 9.345 1.00 82.38 503 ALA A CA 1
ATOM 3939 C C . ALA A 1 503 ? -28.896 4.785 9.218 1.00 82.38 503 ALA A C 1
ATOM 3941 O O . ALA A 1 503 ? -28.626 4.075 10.186 1.00 82.38 503 ALA A O 1
ATOM 3942 N N . THR A 1 504 ? -28.989 4.252 7.999 1.00 84.44 504 THR A N 1
ATOM 3943 C CA . THR A 1 504 ? -28.812 2.830 7.666 1.00 84.44 504 THR A CA 1
ATOM 3944 C C . THR A 1 504 ? -27.428 2.319 8.055 1.00 84.44 504 THR A C 1
ATOM 3946 O O . THR A 1 504 ? -27.290 1.157 8.424 1.00 84.44 504 THR A O 1
ATOM 3949 N N . ALA A 1 505 ? -26.407 3.181 8.050 1.00 86.31 505 ALA A N 1
ATOM 3950 C CA . ALA A 1 505 ? -25.054 2.817 8.452 1.00 86.31 505 ALA A CA 1
ATOM 3951 C C . ALA A 1 505 ? -24.951 2.422 9.931 1.00 86.31 505 ALA A C 1
ATOM 3953 O O . ALA A 1 505 ? -24.256 1.468 10.279 1.00 86.31 505 ALA A O 1
ATOM 3954 N N . GLU A 1 506 ? -25.639 3.149 10.799 1.00 87.12 506 GLU A N 1
ATOM 3955 C CA . GLU A 1 506 ? -25.707 2.927 12.235 1.00 87.12 506 GLU A CA 1
ATOM 3956 C C . GLU A 1 506 ? -26.514 1.659 12.530 1.00 87.12 506 GLU A C 1
ATOM 3958 O O . GLU A 1 506 ? -26.052 0.788 13.267 1.00 87.12 506 GLU A O 1
ATOM 3963 N N . TRP A 1 507 ? -27.664 1.493 11.872 1.00 90.19 507 TRP A N 1
ATOM 3964 C CA . TRP A 1 507 ? -28.528 0.322 12.046 1.00 90.19 507 TRP A CA 1
ATOM 3965 C C . TRP A 1 507 ? -27.908 -0.986 11.546 1.00 90.19 507 TRP A C 1
ATOM 3967 O O . TRP A 1 507 ? -28.046 -2.010 12.211 1.00 90.19 507 TRP A O 1
ATOM 3977 N N . GLU A 1 508 ? -27.163 -0.966 10.440 1.00 91.56 508 GLU A N 1
ATOM 3978 C CA . GLU A 1 508 ? -26.412 -2.136 9.963 1.00 91.56 508 GLU A CA 1
ATOM 3979 C C . GLU A 1 508 ? -25.300 -2.538 10.952 1.00 91.56 508 GLU A C 1
ATOM 3981 O O . GLU A 1 508 ? -25.078 -3.726 11.199 1.00 91.56 508 GLU A O 1
ATOM 3986 N N . LYS A 1 509 ? -24.638 -1.568 11.604 1.00 89.31 509 LYS A N 1
ATOM 3987 C CA . LYS A 1 509 ? -23.661 -1.851 12.675 1.00 89.31 509 LYS A CA 1
ATOM 3988 C C . LYS A 1 509 ? -24.329 -2.459 13.910 1.00 89.31 509 LYS A C 1
ATOM 3990 O O . LYS A 1 509 ? -23.790 -3.420 14.463 1.00 89.31 509 LYS A O 1
ATOM 3995 N N . ILE A 1 510 ? -25.479 -1.922 14.329 1.00 90.94 510 ILE A N 1
ATOM 3996 C CA . ILE A 1 510 ? -26.263 -2.447 15.460 1.00 90.94 510 ILE A CA 1
ATOM 3997 C C . ILE A 1 510 ? -26.691 -3.884 15.166 1.00 90.94 510 ILE A C 1
ATOM 3999 O O . ILE A 1 510 ? -26.383 -4.784 15.948 1.00 90.94 510 ILE A O 1
ATOM 4003 N N . LEU A 1 511 ? -27.314 -4.118 14.004 1.00 92.75 511 LEU A N 1
ATOM 4004 C CA . LEU A 1 511 ? -27.724 -5.448 13.559 1.00 92.75 511 LEU A CA 1
ATOM 4005 C C . LEU A 1 511 ? -26.549 -6.425 13.619 1.00 92.75 511 LEU A C 1
ATOM 4007 O O . LEU A 1 511 ? -26.699 -7.534 14.125 1.00 92.75 511 LEU A O 1
ATOM 4011 N N . ARG A 1 512 ? -25.368 -6.007 13.155 1.00 90.31 512 ARG A N 1
ATOM 4012 C CA . ARG A 1 512 ? -24.174 -6.848 13.171 1.00 90.31 512 ARG A CA 1
ATOM 4013 C C . ARG A 1 512 ? -23.749 -7.243 14.585 1.00 90.31 512 ARG A C 1
ATOM 4015 O O . ARG A 1 512 ? -23.563 -8.431 14.834 1.00 90.31 512 ARG A O 1
ATOM 4022 N N . ARG A 1 513 ? -23.634 -6.283 15.511 1.00 89.44 513 ARG A N 1
ATOM 4023 C CA . ARG A 1 513 ? -23.209 -6.544 16.902 1.00 89.44 513 ARG A CA 1
ATOM 4024 C C . ARG A 1 513 ? -24.224 -7.410 17.661 1.00 89.44 513 ARG A C 1
ATOM 4026 O O . ARG A 1 513 ? -23.808 -8.328 18.369 1.00 89.44 513 ARG A O 1
ATOM 4033 N N . VAL A 1 514 ? -25.525 -7.184 17.455 1.00 91.62 514 VAL A N 1
ATOM 4034 C CA . VAL A 1 514 ? -26.612 -8.003 18.029 1.00 91.62 514 VAL A CA 1
ATOM 4035 C C . VAL A 1 514 ? -26.622 -9.412 17.418 1.00 91.62 514 VAL A C 1
ATOM 4037 O O . VAL A 1 514 ? -26.744 -10.412 18.129 1.00 91.62 514 VAL A O 1
ATOM 4040 N N . ASN A 1 515 ? -26.418 -9.541 16.102 1.00 89.94 515 ASN A N 1
ATOM 4041 C CA . ASN A 1 515 ? -26.383 -10.849 15.440 1.00 89.94 515 ASN A CA 1
ATOM 4042 C C . ASN A 1 515 ? -25.204 -11.717 15.911 1.00 89.94 515 ASN A C 1
ATOM 4044 O O . ASN A 1 515 ? -25.343 -12.934 16.032 1.00 89.94 515 ASN A O 1
ATOM 4048 N N . THR A 1 516 ? -24.072 -11.091 16.245 1.00 88.50 516 THR A N 1
ATOM 4049 C CA . THR A 1 516 ? -22.901 -11.754 16.841 1.00 88.50 516 THR A CA 1
ATOM 4050 C C . THR A 1 516 ? -22.946 -11.854 18.369 1.00 88.50 516 THR A C 1
ATOM 4052 O O . THR A 1 516 ? -21.954 -12.278 18.950 1.00 88.50 516 THR A O 1
ATOM 4055 N N . ARG A 1 517 ? -24.052 -11.445 19.016 1.00 89.19 517 ARG A N 1
ATOM 4056 C CA . ARG A 1 517 ? -24.259 -11.470 20.483 1.00 89.19 517 ARG A CA 1
ATOM 4057 C C . ARG A 1 517 ? -23.187 -10.718 21.277 1.00 89.19 517 ARG A C 1
ATOM 4059 O O . ARG A 1 517 ? -22.910 -11.019 22.424 1.00 89.19 517 ARG A O 1
ATOM 4066 N N . GLN A 1 518 ? -22.600 -9.699 20.657 1.00 87.19 518 GLN A N 1
ATOM 4067 C CA . GLN A 1 518 ? -21.700 -8.772 21.346 1.00 87.19 518 GLN A CA 1
ATOM 4068 C C . GLN A 1 518 ? -22.477 -7.701 22.109 1.00 87.19 518 GLN A C 1
ATOM 4070 O O . GLN A 1 518 ? -21.902 -7.011 22.946 1.00 87.19 518 GLN A O 1
ATOM 4075 N N . MET A 1 519 ? -23.754 -7.521 21.755 1.00 89.06 519 MET A N 1
ATOM 4076 C CA . MET A 1 519 ? -24.659 -6.565 22.374 1.00 89.06 519 MET A CA 1
ATOM 4077 C C . MET A 1 519 ? -26.014 -7.224 22.678 1.00 89.06 519 MET A C 1
ATOM 4079 O O . MET A 1 519 ? -26.638 -7.727 21.735 1.00 89.06 519 MET A O 1
ATOM 4083 N N . PRO A 1 520 ? -26.489 -7.162 23.938 1.00 89.75 520 PRO A N 1
ATOM 4084 C CA . PRO A 1 520 ? -25.765 -6.652 25.115 1.00 89.75 520 PRO A CA 1
ATOM 4085 C C . PRO A 1 520 ? -24.456 -7.423 25.401 1.00 89.75 520 PRO A C 1
ATOM 4087 O O . PRO A 1 520 ? -24.323 -8.552 24.930 1.00 89.75 520 PRO A O 1
ATOM 4090 N N . PRO A 1 521 ? -23.467 -6.855 26.116 1.00 83.12 521 PRO A N 1
ATOM 4091 C CA . PRO A 1 521 ? -22.237 -7.574 26.458 1.00 83.12 521 PRO A CA 1
ATOM 4092 C C . PRO A 1 521 ? -22.488 -8.706 27.476 1.00 83.12 521 PRO A C 1
ATOM 4094 O O . PRO A 1 521 ? -23.421 -8.591 28.275 1.00 83.12 521 PRO A O 1
ATOM 4097 N N . PRO A 1 522 ? -21.660 -9.771 27.522 1.00 75.81 522 PRO A N 1
ATOM 4098 C CA . PRO A 1 522 ? -21.888 -10.941 28.386 1.00 75.81 522 PRO A CA 1
ATOM 4099 C C . PRO A 1 522 ? -22.013 -10.641 29.887 1.00 75.81 522 PRO A C 1
ATOM 4101 O O . PRO A 1 522 ? -22.711 -11.359 30.600 1.00 75.81 522 PRO A O 1
ATOM 4104 N N . ASP A 1 523 ? -21.371 -9.571 30.363 1.00 74.38 523 ASP A N 1
ATOM 4105 C CA . ASP A 1 523 ? -21.425 -9.134 31.766 1.00 74.38 523 ASP A CA 1
ATOM 4106 C C . ASP A 1 523 ? -22.766 -8.468 32.152 1.00 74.38 523 ASP A C 1
ATOM 4108 O O . ASP A 1 523 ? -23.001 -8.156 33.322 1.00 74.38 523 ASP A O 1
ATOM 4112 N N . TYR A 1 524 ? -23.662 -8.277 31.179 1.00 78.50 524 TYR A N 1
ATOM 4113 C CA . TYR A 1 524 ? -25.015 -7.746 31.334 1.00 78.50 524 TYR A CA 1
ATOM 4114 C C . TYR A 1 524 ? -26.057 -8.831 31.033 1.00 78.50 524 TYR A C 1
ATOM 4116 O O . TYR A 1 524 ? -25.757 -9.864 30.434 1.00 78.50 524 TYR A O 1
ATOM 4124 N N . GLY A 1 525 ? -27.302 -8.615 31.471 1.00 77.88 525 GLY A N 1
ATOM 4125 C CA . GLY A 1 525 ? -28.390 -9.569 31.257 1.00 77.88 525 GLY A CA 1
ATOM 4126 C C . GLY A 1 525 ? -28.573 -9.892 29.772 1.00 77.88 525 GLY A C 1
ATOM 4127 O O . GLY A 1 525 ? -28.997 -9.036 29.007 1.00 77.88 525 GLY A O 1
ATOM 4128 N N . GLN A 1 526 ? -28.250 -11.124 29.374 1.00 83.38 526 GLN A N 1
ATOM 4129 C CA . GLN A 1 526 ? -28.395 -11.575 27.993 1.00 83.38 526 GLN A CA 1
ATOM 4130 C C . GLN A 1 526 ? -29.861 -11.923 27.683 1.00 83.38 526 GLN A C 1
ATOM 4132 O O . GLN A 1 526 ? -30.469 -12.701 28.429 1.00 83.38 526 GLN A O 1
ATOM 4137 N N . PRO A 1 527 ? -30.426 -11.410 26.578 1.00 88.94 527 PRO A N 1
ATOM 4138 C CA . PRO A 1 527 ? -31.684 -11.892 26.025 1.00 88.94 527 PRO A CA 1
ATOM 4139 C C . PRO A 1 527 ? -31.625 -13.389 25.708 1.00 88.94 527 PRO A C 1
ATOM 4141 O O . PRO A 1 527 ? -30.564 -13.943 25.417 1.00 88.94 527 PRO A O 1
ATOM 4144 N N . ASP A 1 528 ? -32.783 -14.051 25.701 1.00 89.06 528 ASP A N 1
ATOM 4145 C CA . ASP A 1 528 ? -32.850 -15.411 25.173 1.00 89.06 528 ASP A CA 1
ATOM 4146 C C . ASP A 1 528 ? -32.715 -15.428 23.636 1.00 89.06 528 ASP A C 1
ATOM 4148 O O . ASP A 1 528 ? -32.935 -14.433 22.937 1.00 89.06 528 ASP A O 1
ATOM 4152 N N . GLU A 1 529 ? -32.362 -16.588 23.075 1.00 87.25 529 GLU A N 1
ATOM 4153 C CA . GLU A 1 529 ? -32.173 -16.738 21.623 1.00 87.25 529 GLU A CA 1
ATOM 4154 C C . GLU A 1 529 ? -33.445 -16.450 20.810 1.00 87.25 529 GLU A C 1
ATOM 4156 O O . GLU A 1 529 ? -33.365 -16.058 19.642 1.00 87.25 529 GLU A O 1
ATOM 4161 N N . THR A 1 530 ? -34.627 -16.596 21.419 1.00 89.50 530 THR A N 1
ATOM 4162 C CA . THR A 1 530 ? -35.900 -16.263 20.765 1.00 89.50 530 THR A CA 1
ATOM 4163 C C . THR A 1 530 ? -36.008 -14.756 20.567 1.00 89.50 530 THR A C 1
ATOM 4165 O O . THR A 1 530 ? -36.318 -14.304 19.466 1.00 89.50 530 THR A O 1
ATOM 4168 N N . THR A 1 531 ? -35.680 -13.987 21.601 1.00 90.50 531 THR A N 1
ATOM 4169 C CA . THR A 1 531 ? -35.672 -12.523 21.598 1.00 90.50 531 THR A CA 1
ATOM 4170 C C . THR A 1 531 ? -34.640 -11.998 20.605 1.00 90.50 531 THR A C 1
ATOM 4172 O O . THR A 1 531 ? -34.973 -11.183 19.745 1.00 90.50 531 THR A O 1
ATOM 4175 N N . TYR A 1 532 ? -33.412 -12.533 20.632 1.00 91.38 532 TYR A N 1
ATOM 4176 C CA . TYR A 1 532 ? -32.385 -12.183 19.647 1.00 91.38 532 TYR A CA 1
ATOM 4177 C C . TYR A 1 532 ? -32.845 -12.433 18.208 1.00 91.38 532 TYR A C 1
ATOM 4179 O O . TYR A 1 532 ? -32.655 -11.586 17.332 1.00 91.38 532 TYR A O 1
ATOM 4187 N N . SER A 1 533 ? -33.461 -13.587 17.950 1.00 89.38 533 SER A N 1
ATOM 4188 C CA . SER A 1 533 ? -33.951 -13.953 16.618 1.00 89.38 533 SER A CA 1
ATOM 4189 C C . SER A 1 533 ? -35.094 -13.048 16.153 1.00 89.38 533 SER A C 1
ATOM 4191 O O . SER A 1 533 ? -35.133 -12.663 14.988 1.00 89.38 533 SER A O 1
ATOM 4193 N N . GLN A 1 534 ? -36.008 -12.674 17.052 1.00 90.44 534 GLN A N 1
ATOM 4194 C CA . GLN A 1 534 ? -37.120 -11.771 16.742 1.00 90.44 534 GLN A CA 1
ATOM 4195 C C . GLN A 1 534 ? -36.624 -10.365 16.393 1.00 90.44 534 GLN A C 1
ATOM 4197 O O . GLN A 1 534 ? -36.954 -9.848 15.330 1.00 90.44 534 GLN A O 1
ATOM 4202 N N . VAL A 1 535 ? -35.772 -9.775 17.234 1.00 92.38 535 VAL A N 1
ATOM 4203 C CA . VAL A 1 535 ? -35.278 -8.402 17.039 1.00 92.38 535 VAL A CA 1
ATOM 4204 C C . VAL A 1 535 ? -34.409 -8.293 15.790 1.00 92.38 535 VAL A C 1
ATOM 4206 O O . VAL A 1 535 ? -34.564 -7.358 15.005 1.00 92.38 535 VAL A O 1
ATOM 4209 N N . THR A 1 536 ? -33.519 -9.264 15.559 1.00 92.38 536 THR A N 1
ATOM 4210 C CA . THR A 1 536 ? -32.710 -9.293 14.331 1.00 92.38 536 THR A CA 1
ATOM 4211 C C . THR A 1 536 ? -33.579 -9.469 13.088 1.00 92.38 536 THR A C 1
ATOM 4213 O O . THR A 1 536 ? -33.340 -8.783 12.097 1.00 92.38 536 THR A O 1
ATOM 4216 N N . ALA A 1 537 ? -34.620 -10.309 13.129 1.00 90.75 537 ALA A N 1
ATOM 4217 C CA . ALA A 1 537 ? -35.557 -10.457 12.016 1.00 90.75 537 ALA A CA 1
ATOM 4218 C C . ALA A 1 537 ? -36.319 -9.155 11.714 1.00 90.75 537 ALA A C 1
ATOM 4220 O O . ALA A 1 537 ? -36.411 -8.780 10.544 1.00 90.75 537 ALA A O 1
ATOM 4221 N N . SER A 1 538 ? -36.797 -8.440 12.737 1.00 90.81 538 SER A N 1
ATOM 4222 C CA . SER A 1 538 ? -37.472 -7.144 12.574 1.00 90.81 538 SER A CA 1
ATOM 4223 C C . SER A 1 538 ? -36.528 -6.056 12.047 1.00 90.81 538 SER A C 1
ATOM 4225 O O . SER A 1 538 ? -36.889 -5.317 11.133 1.00 90.81 538 SER A O 1
ATOM 4227 N N . LEU A 1 539 ? -35.282 -5.989 12.534 1.00 91.25 539 LEU A N 1
ATOM 4228 C CA . LEU A 1 539 ? -34.272 -5.064 11.995 1.00 91.25 539 LEU A CA 1
ATOM 4229 C C . LEU A 1 539 ? -33.951 -5.356 10.525 1.00 91.25 539 LEU A C 1
ATOM 4231 O O . LEU A 1 539 ? -33.905 -4.439 9.707 1.00 91.25 539 LEU A O 1
ATOM 4235 N N . VAL A 1 540 ? -33.761 -6.632 10.176 1.00 92.56 540 VAL A N 1
ATOM 4236 C CA . VAL A 1 540 ? -33.534 -7.064 8.789 1.00 92.56 540 VAL A CA 1
ATOM 4237 C C . VAL A 1 540 ? -34.726 -6.709 7.907 1.00 92.56 540 VAL A C 1
ATOM 4239 O O . VAL A 1 540 ? -34.522 -6.188 6.816 1.00 92.56 540 VAL A O 1
ATOM 4242 N N . SER A 1 541 ? -35.951 -6.955 8.381 1.00 89.75 541 SER A N 1
ATOM 4243 C CA . SER A 1 541 ? -37.196 -6.599 7.691 1.00 89.75 541 SER A CA 1
ATOM 4244 C C . SER A 1 541 ? -37.208 -5.112 7.323 1.00 89.75 541 SER A C 1
ATOM 4246 O O . SER A 1 541 ? -37.310 -4.772 6.143 1.00 89.75 541 SER A O 1
ATOM 4248 N N . ILE A 1 542 ? -36.989 -4.223 8.298 1.00 88.19 542 ILE A N 1
ATOM 4249 C CA . ILE A 1 542 ? -36.987 -2.768 8.085 1.00 88.19 542 ILE A CA 1
ATOM 4250 C C . ILE A 1 542 ? -35.897 -2.336 7.099 1.00 88.19 542 ILE A C 1
ATOM 4252 O O . ILE A 1 542 ? -36.182 -1.593 6.159 1.00 88.19 542 ILE A O 1
ATOM 4256 N N . LEU A 1 543 ? -34.659 -2.803 7.285 1.00 90.62 543 LEU A N 1
ATOM 4257 C CA . LEU A 1 543 ? -33.529 -2.410 6.437 1.00 90.62 543 LEU A CA 1
ATOM 4258 C C . LEU A 1 543 ? -33.677 -2.927 4.999 1.00 90.62 543 LEU A C 1
ATOM 4260 O O . LEU A 1 543 ? -33.403 -2.196 4.047 1.00 90.62 543 LEU A O 1
ATOM 4264 N N . ASP A 1 544 ? -34.158 -4.159 4.822 1.00 89.94 544 ASP A N 1
ATOM 4265 C CA . ASP A 1 544 ? -34.401 -4.738 3.499 1.00 89.94 544 ASP A CA 1
ATOM 4266 C C . ASP A 1 544 ? -35.569 -4.029 2.788 1.00 89.94 544 ASP A C 1
ATOM 4268 O O . ASP A 1 544 ? -35.491 -3.777 1.582 1.00 89.94 544 ASP A O 1
ATOM 4272 N N . HIS A 1 545 ? -36.636 -3.668 3.512 1.00 85.69 545 HIS A N 1
ATOM 4273 C CA . HIS A 1 545 ? -37.746 -2.877 2.970 1.00 85.69 545 HIS A CA 1
ATOM 4274 C C . HIS A 1 545 ? -37.301 -1.468 2.560 1.00 85.69 545 HIS A C 1
ATOM 4276 O O . HIS A 1 545 ? -37.643 -1.004 1.468 1.00 85.69 545 HIS A O 1
ATOM 4282 N N . HIS A 1 546 ? -36.493 -0.806 3.392 1.00 86.75 546 HIS A N 1
ATOM 4283 C CA . HIS A 1 546 ? -35.921 0.504 3.079 1.00 86.75 546 HIS A CA 1
ATOM 4284 C C . HIS A 1 546 ? -35.075 0.457 1.803 1.00 86.75 546 HIS A C 1
ATOM 4286 O O . HIS A 1 546 ? -35.301 1.243 0.882 1.00 86.75 546 HIS A O 1
ATOM 4292 N N . ALA A 1 547 ? -34.188 -0.533 1.682 1.00 86.12 547 ALA A N 1
ATOM 4293 C CA . ALA A 1 547 ? -33.336 -0.703 0.509 1.00 86.12 547 ALA A CA 1
ATOM 4294 C C . ALA A 1 547 ? -34.117 -1.010 -0.781 1.00 86.12 547 ALA A C 1
ATOM 4296 O O . ALA A 1 547 ? -33.722 -0.571 -1.859 1.00 86.12 547 ALA A O 1
ATOM 4297 N N . GLN A 1 548 ? -35.255 -1.712 -0.702 1.00 84.50 548 GLN A N 1
ATOM 4298 C CA . GLN A 1 548 ? -36.142 -1.909 -1.859 1.00 84.50 548 GLN A CA 1
ATOM 4299 C C . GLN A 1 548 ? -36.784 -0.595 -2.325 1.00 84.50 548 GLN A C 1
ATOM 4301 O O . GLN A 1 548 ? -36.953 -0.364 -3.528 1.00 84.50 548 GLN A O 1
ATOM 4306 N N . ARG A 1 549 ? -37.145 0.279 -1.379 1.00 83.12 549 ARG A N 1
ATOM 4307 C CA . ARG A 1 549 ? -37.726 1.595 -1.669 1.00 83.12 549 ARG A CA 1
ATOM 4308 C C . ARG A 1 549 ? -36.678 2.555 -2.238 1.00 83.12 549 ARG A C 1
ATOM 4310 O O . ARG A 1 549 ? -36.978 3.261 -3.206 1.00 83.12 549 ARG A O 1
ATOM 4317 N N . PHE A 1 550 ? -35.471 2.534 -1.673 1.00 83.56 550 PHE A N 1
ATOM 4318 C CA . PHE A 1 550 ? -34.356 3.437 -1.966 1.00 83.56 550 PHE A CA 1
ATOM 4319 C C . PHE A 1 550 ? -33.081 2.650 -2.338 1.00 83.56 550 PHE A C 1
ATOM 4321 O O . PHE A 1 550 ? -32.127 2.604 -1.559 1.00 83.56 550 PHE A O 1
ATOM 4328 N N . PRO A 1 551 ? -33.042 2.008 -3.522 1.00 82.44 551 PRO A N 1
ATOM 4329 C CA . PRO A 1 551 ? -31.930 1.143 -3.903 1.00 82.44 551 PRO A CA 1
ATOM 4330 C C . PRO A 1 551 ? -30.634 1.934 -4.086 1.00 82.44 551 PRO A C 1
ATOM 4332 O O . PRO A 1 551 ? -30.597 2.915 -4.831 1.00 82.44 551 PRO A O 1
ATOM 4335 N N . ARG A 1 552 ? -29.558 1.463 -3.446 1.00 83.88 552 ARG A N 1
ATOM 4336 C CA . ARG A 1 552 ? -28.199 2.004 -3.579 1.00 83.88 552 ARG A CA 1
ATOM 4337 C C . ARG A 1 552 ? -27.220 0.875 -3.916 1.00 83.88 552 ARG A C 1
ATOM 4339 O O . ARG A 1 552 ? -26.752 0.208 -3.004 1.00 83.88 552 ARG A O 1
ATOM 4346 N N . PRO A 1 553 ? -26.909 0.631 -5.203 1.00 79.50 553 PRO A N 1
ATOM 4347 C CA . PRO A 1 553 ? -25.925 -0.382 -5.610 1.00 79.50 553 PRO A CA 1
ATOM 4348 C C . PRO A 1 553 ? -24.464 0.056 -5.368 1.00 79.50 553 PRO A C 1
ATOM 4350 O O . PRO A 1 553 ? -23.529 -0.713 -5.606 1.00 79.50 553 PRO A O 1
ATOM 4353 N N . GLY A 1 554 ? -24.269 1.295 -4.910 1.00 79.00 554 GLY A N 1
ATOM 4354 C CA . GLY A 1 554 ? -22.972 1.899 -4.645 1.00 79.00 554 GLY A CA 1
ATOM 4355 C C . GLY A 1 554 ? -22.340 2.549 -5.872 1.00 79.00 554 GLY A C 1
ATOM 4356 O O . GLY A 1 554 ? -22.745 2.340 -7.023 1.00 79.00 554 GLY A O 1
ATOM 4357 N N . ARG A 1 555 ? -21.319 3.365 -5.607 1.00 75.00 555 ARG A N 1
ATOM 4358 C CA . ARG A 1 555 ? -20.494 4.004 -6.635 1.00 75.00 555 ARG A CA 1
ATOM 4359 C C . ARG A 1 555 ? -19.286 3.135 -6.930 1.00 75.00 555 ARG A C 1
ATOM 4361 O O . ARG A 1 555 ? -18.666 2.591 -6.024 1.00 75.00 555 ARG A O 1
ATOM 4368 N N . MET A 1 556 ? -18.952 3.030 -8.205 1.00 67.56 556 MET A N 1
ATOM 4369 C CA . MET A 1 556 ? -17.719 2.413 -8.683 1.00 67.56 556 MET A CA 1
ATOM 4370 C C . MET A 1 556 ? -16.917 3.511 -9.378 1.00 67.56 556 MET A C 1
ATOM 4372 O O . MET A 1 556 ? -17.504 4.307 -10.117 1.00 67.56 556 MET A O 1
ATOM 4376 N N . GLY A 1 557 ? -15.604 3.576 -9.145 1.00 61.78 557 GLY A N 1
ATOM 4377 C CA . GLY A 1 557 ? -14.731 4.462 -9.912 1.00 61.78 557 GLY A CA 1
ATOM 4378 C C . GLY A 1 557 ? -14.896 4.177 -11.408 1.00 61.78 557 GLY A C 1
ATOM 4379 O O . GLY A 1 557 ? -14.911 3.018 -11.823 1.00 61.78 557 GLY A O 1
ATOM 4380 N N . ALA A 1 558 ? -15.062 5.219 -12.230 1.00 63.97 558 ALA A N 1
ATOM 4381 C CA . ALA A 1 558 ? -15.312 5.056 -13.668 1.00 63.97 558 ALA A CA 1
ATOM 4382 C C . ALA A 1 558 ? -14.150 4.358 -14.402 1.00 63.97 558 ALA A C 1
ATOM 4384 O O . ALA A 1 558 ? -14.339 3.809 -15.488 1.00 63.97 558 ALA A O 1
ATOM 4385 N N . MET A 1 559 ? -12.952 4.381 -13.809 1.00 78.19 559 MET A N 1
ATOM 4386 C CA . MET A 1 559 ? -11.743 3.764 -14.334 1.00 78.19 559 MET A CA 1
ATOM 4387 C C . MET A 1 559 ? -10.971 3.086 -13.205 1.00 78.19 559 MET A C 1
ATOM 4389 O O . MET A 1 559 ? -10.684 3.709 -12.188 1.00 78.19 559 MET A O 1
ATOM 4393 N N . ARG A 1 560 ? -10.585 1.825 -13.414 1.00 86.19 560 ARG A N 1
ATOM 4394 C CA . ARG A 1 560 ? -9.714 1.086 -12.494 1.00 86.19 560 ARG A CA 1
ATOM 4395 C C . ARG A 1 560 ? -8.585 0.399 -13.245 1.00 86.19 560 ARG A C 1
ATOM 4397 O O . ARG A 1 560 ? -8.849 -0.413 -14.130 1.00 86.19 560 ARG A O 1
ATOM 4404 N N . ARG A 1 561 ? -7.336 0.654 -12.867 1.00 90.00 561 ARG A N 1
ATOM 4405 C CA . ARG A 1 561 ? -6.164 -0.025 -13.427 1.00 90.00 561 ARG A CA 1
ATOM 4406 C C . ARG A 1 561 ? -6.179 -1.520 -13.076 1.00 90.00 561 ARG A C 1
ATOM 4408 O O . ARG A 1 561 ? -6.702 -1.927 -12.038 1.00 90.00 561 ARG A O 1
ATOM 4415 N N . MET A 1 562 ? -5.595 -2.351 -13.936 1.00 91.81 562 MET A N 1
ATOM 4416 C CA . MET A 1 562 ? -5.286 -3.746 -13.607 1.00 91.81 562 MET A CA 1
ATOM 4417 C C . MET A 1 562 ? -4.160 -3.822 -12.566 1.00 91.81 562 MET A C 1
ATOM 4419 O O . MET A 1 562 ? -3.152 -3.120 -12.687 1.00 91.81 562 MET A O 1
ATOM 4423 N N . THR A 1 563 ? -4.291 -4.694 -11.565 1.00 92.56 563 THR A N 1
ATOM 4424 C CA . THR A 1 563 ? -3.191 -4.979 -10.622 1.00 92.56 563 THR A CA 1
ATOM 4425 C C . THR A 1 563 ? -2.037 -5.703 -11.326 1.00 92.56 563 THR A C 1
ATOM 4427 O O . THR A 1 563 ? -2.203 -6.224 -12.431 1.00 92.56 563 THR A O 1
ATOM 4430 N N . ARG A 1 564 ? -0.857 -5.806 -10.700 1.00 92.06 564 ARG A N 1
ATOM 4431 C CA . ARG A 1 564 ? 0.275 -6.612 -11.203 1.00 92.06 564 ARG A CA 1
ATOM 4432 C C . ARG A 1 564 ? -0.145 -8.034 -11.577 1.00 92.06 564 ARG A C 1
ATOM 4434 O O . ARG A 1 564 ? 0.265 -8.546 -12.617 1.00 92.06 564 ARG A O 1
ATOM 4441 N N . VAL A 1 565 ? -0.954 -8.667 -10.725 1.00 93.44 565 VAL A N 1
ATOM 4442 C CA . VAL A 1 565 ? -1.440 -10.040 -10.928 1.00 93.44 565 VAL A CA 1
ATOM 4443 C C . VAL A 1 565 ? -2.393 -10.102 -12.118 1.00 93.44 565 VAL A C 1
ATOM 4445 O O . VAL A 1 565 ? -2.268 -10.993 -12.956 1.00 93.44 565 VAL A O 1
ATOM 4448 N N . GLU A 1 566 ? -3.308 -9.139 -12.228 1.00 95.38 566 GLU A N 1
ATOM 4449 C CA . GLU A 1 566 ? -4.240 -9.061 -13.354 1.00 95.38 566 GLU A CA 1
ATOM 4450 C C . GLU A 1 566 ? -3.524 -8.776 -14.675 1.00 95.38 566 GLU A C 1
ATOM 4452 O O . GLU A 1 566 ? -3.821 -9.422 -15.673 1.00 95.38 566 GLU A O 1
ATOM 4457 N N . TYR A 1 567 ? -2.530 -7.884 -14.682 1.00 95.62 567 TYR A N 1
ATOM 4458 C CA . TYR A 1 567 ? -1.693 -7.615 -15.850 1.00 95.62 567 TYR A CA 1
ATOM 4459 C C . TYR A 1 567 ? -0.942 -8.878 -16.291 1.00 95.62 567 TYR A C 1
ATOM 4461 O O . TYR A 1 567 ? -0.995 -9.256 -17.458 1.00 95.62 567 TYR A O 1
ATOM 4469 N N . GLN A 1 568 ? -0.302 -9.589 -15.358 1.00 95.56 568 GLN A N 1
ATOM 4470 C CA . GLN A 1 568 ? 0.393 -10.847 -15.640 1.00 95.56 568 GLN A CA 1
ATOM 4471 C C . GLN A 1 568 ? -0.534 -11.912 -16.244 1.00 95.56 568 GLN A C 1
ATOM 4473 O O . GLN A 1 568 ? -0.181 -12.552 -17.237 1.00 95.56 568 GLN A O 1
ATOM 4478 N N . ASN A 1 569 ? -1.721 -12.094 -15.665 1.00 96.75 569 ASN A N 1
ATOM 4479 C CA . ASN A 1 569 ? -2.709 -13.043 -16.170 1.00 96.75 569 ASN A CA 1
ATOM 4480 C C . ASN A 1 569 ? -3.283 -12.608 -17.524 1.00 96.75 569 ASN A C 1
ATOM 4482 O O . ASN A 1 569 ? -3.437 -13.447 -18.408 1.00 96.75 569 ASN A O 1
ATOM 4486 N N . ALA A 1 570 ? -3.527 -11.310 -17.721 1.00 97.00 570 ALA A N 1
ATOM 4487 C CA . ALA A 1 570 ? -4.010 -10.769 -18.984 1.00 97.00 570 ALA A CA 1
ATOM 4488 C C . ALA A 1 570 ? -2.997 -10.992 -20.114 1.00 97.00 570 ALA A C 1
ATOM 4490 O O . ALA A 1 570 ? -3.384 -11.413 -21.199 1.00 97.00 570 ALA A O 1
ATOM 4491 N N . ILE A 1 571 ? -1.698 -10.794 -19.859 1.00 96.75 571 ILE A N 1
ATOM 4492 C CA . ILE A 1 571 ? -0.633 -11.112 -20.822 1.00 96.75 571 ILE A CA 1
ATOM 4493 C C . ILE A 1 571 ? -0.597 -12.612 -21.134 1.00 96.75 571 ILE A C 1
ATOM 4495 O O . ILE A 1 571 ? -0.519 -12.990 -22.306 1.00 96.75 571 ILE A O 1
ATOM 4499 N N . ARG A 1 572 ? -0.712 -13.471 -20.114 1.00 95.19 572 ARG A N 1
ATOM 4500 C CA . ARG A 1 572 ? -0.789 -14.927 -20.301 1.00 95.19 572 ARG A CA 1
ATOM 4501 C C . ARG A 1 572 ? -1.980 -15.314 -21.176 1.00 95.19 572 ARG A C 1
ATOM 4503 O O . ARG A 1 572 ? -1.809 -16.102 -22.098 1.00 95.19 572 ARG A O 1
ATOM 4510 N N . ASP A 1 573 ? -3.163 -14.772 -20.917 1.00 95.56 573 ASP A N 1
ATOM 4511 C CA . ASP A 1 573 ? -4.390 -15.192 -21.602 1.00 95.56 573 ASP A CA 1
ATOM 4512 C C . ASP A 1 573 ? -4.549 -14.551 -22.990 1.00 95.56 573 ASP A C 1
ATOM 4514 O O . ASP A 1 573 ? -5.189 -15.134 -23.873 1.00 95.56 573 ASP A O 1
ATOM 4518 N N . LEU A 1 574 ? -3.956 -13.372 -23.204 1.00 96.75 574 LEU A N 1
ATOM 4519 C CA . LEU A 1 574 ? -3.946 -12.681 -24.492 1.00 96.75 574 LEU A CA 1
ATOM 4520 C C . LEU A 1 574 ? -2.874 -13.237 -25.435 1.00 96.75 574 LEU A C 1
ATOM 4522 O O . LEU A 1 574 ? -3.158 -13.455 -26.611 1.00 96.75 574 LEU A O 1
ATOM 4526 N N . LEU A 1 575 ? -1.656 -13.456 -24.925 1.00 95.94 575 LEU A N 1
ATOM 4527 C CA . LEU A 1 575 ? -0.460 -13.722 -25.732 1.00 95.94 575 LEU A CA 1
ATOM 4528 C C . LEU A 1 575 ? 0.179 -15.090 -25.465 1.00 95.94 575 LEU A C 1
ATOM 4530 O O . LEU A 1 575 ? 1.173 -15.411 -26.095 1.00 95.94 575 LEU A O 1
ATOM 4534 N N . ALA A 1 576 ? -0.327 -15.899 -24.529 1.00 93.44 576 ALA A N 1
ATOM 4535 C CA . ALA A 1 576 ? 0.299 -17.164 -24.114 1.00 93.44 576 ALA A CA 1
ATOM 4536 C C . ALA A 1 576 ? 1.770 -17.022 -23.656 1.00 93.44 576 ALA A C 1
ATOM 4538 O O . ALA A 1 576 ? 2.555 -17.975 -23.720 1.00 93.44 576 ALA A O 1
ATOM 4539 N N . VAL A 1 577 ? 2.139 -15.841 -23.144 1.00 91.00 577 VAL A N 1
ATOM 4540 C CA . VAL A 1 577 ? 3.456 -15.553 -22.558 1.00 91.00 577 VAL A CA 1
ATOM 4541 C C . VAL A 1 577 ? 3.334 -15.467 -21.042 1.00 91.00 577 VAL A C 1
ATOM 4543 O O . VAL A 1 577 ? 2.493 -14.747 -20.511 1.00 91.00 577 VAL A O 1
ATOM 4546 N N . SER A 1 578 ? 4.187 -16.197 -20.326 1.00 88.25 578 SER A N 1
ATOM 4547 C CA . SER A 1 578 ? 4.297 -16.091 -18.869 1.00 88.25 578 SER A CA 1
ATOM 4548 C C . SER A 1 578 ? 5.362 -15.065 -18.504 1.00 88.25 578 SER A C 1
ATOM 4550 O O . SER A 1 578 ? 6.488 -15.139 -18.991 1.00 88.25 578 SER A O 1
ATOM 4552 N N . ILE A 1 579 ? 4.994 -14.121 -17.643 1.00 89.69 579 ILE A N 1
ATOM 4553 C CA . ILE A 1 579 ? 5.887 -13.096 -17.100 1.00 89.69 579 ILE A CA 1
ATOM 4554 C C . ILE A 1 579 ? 5.815 -13.109 -15.577 1.00 89.69 579 ILE A C 1
ATOM 4556 O O . ILE A 1 579 ? 4.823 -13.578 -15.025 1.00 89.69 579 ILE A O 1
ATOM 4560 N N . ASP A 1 580 ? 6.830 -12.552 -14.924 1.00 88.50 580 ASP A N 1
ATOM 4561 C CA . ASP A 1 580 ? 6.741 -12.106 -13.536 1.00 88.50 580 ASP A CA 1
ATOM 4562 C C . ASP A 1 580 ? 6.542 -10.586 -13.536 1.00 88.50 580 ASP A C 1
ATOM 4564 O O . ASP A 1 580 ? 7.455 -9.831 -13.868 1.00 88.50 580 ASP A O 1
ATOM 4568 N N . ALA A 1 581 ? 5.336 -10.112 -13.215 1.00 90.25 581 ALA A N 1
ATOM 4569 C CA . ALA A 1 581 ? 5.041 -8.678 -13.216 1.00 90.25 581 ALA A CA 1
ATOM 4570 C C . ALA A 1 581 ? 5.858 -7.887 -12.178 1.00 90.25 581 ALA A C 1
ATOM 4572 O O . ALA A 1 581 ? 6.011 -6.673 -12.339 1.00 90.25 581 ALA A O 1
ATOM 4573 N N . SER A 1 582 ? 6.409 -8.541 -11.147 1.00 87.75 582 SER A N 1
ATOM 4574 C CA . SER A 1 582 ? 7.233 -7.879 -10.129 1.00 87.75 582 SER A CA 1
ATOM 4575 C C . SER A 1 582 ? 8.587 -7.400 -10.664 1.00 87.75 582 SER A C 1
ATOM 4577 O O . SER A 1 582 ? 9.126 -6.423 -10.143 1.00 87.75 582 SER A O 1
ATOM 4579 N N . ASP A 1 583 ? 9.073 -7.990 -11.764 1.00 85.38 583 ASP A N 1
ATOM 4580 C CA . ASP A 1 583 ? 10.279 -7.542 -12.476 1.00 85.38 583 ASP A CA 1
ATOM 4581 C C . ASP A 1 583 ? 10.064 -6.223 -13.241 1.00 85.38 583 ASP A C 1
ATOM 4583 O O . ASP A 1 583 ? 11.022 -5.528 -13.602 1.00 85.38 583 ASP A O 1
ATOM 4587 N N . TYR A 1 584 ? 8.804 -5.878 -13.526 1.00 85.94 584 TYR A N 1
ATOM 4588 C CA . TYR A 1 584 ? 8.446 -4.781 -14.425 1.00 85.94 584 TYR A CA 1
ATOM 4589 C C . TYR A 1 584 ? 7.745 -3.624 -13.725 1.00 85.94 584 TYR A C 1
ATOM 4591 O O . TYR A 1 584 ? 8.059 -2.471 -14.011 1.00 85.94 584 TYR A O 1
ATOM 4599 N N . LEU A 1 585 ? 6.800 -3.913 -12.838 1.00 88.19 585 LEU A N 1
ATOM 4600 C CA . LEU A 1 585 ? 5.883 -2.943 -12.233 1.00 88.19 585 LEU A CA 1
ATOM 4601 C C . LEU A 1 585 ? 6.119 -2.895 -10.719 1.00 88.19 585 LEU A C 1
ATOM 4603 O O . LEU A 1 585 ? 6.527 -3.923 -10.197 1.00 88.19 585 LEU A O 1
ATOM 4607 N N . PRO A 1 586 ? 5.874 -1.787 -9.992 1.00 84.81 586 PRO A N 1
ATOM 4608 C CA . PRO A 1 586 ? 5.955 -1.684 -8.519 1.00 84.81 586 PRO A CA 1
ATOM 4609 C C . PRO A 1 586 ? 4.702 -2.256 -7.817 1.00 84.81 586 PRO A C 1
ATOM 4611 O O . PRO A 1 586 ? 3.715 -2.559 -8.485 1.00 84.81 586 PRO A O 1
ATOM 4614 N N . LYS A 1 587 ? 4.788 -2.531 -6.501 1.00 83.50 587 LYS A N 1
ATOM 4615 C CA . LYS A 1 587 ? 3.787 -3.332 -5.763 1.00 83.50 587 LYS A CA 1
ATOM 4616 C C . LYS A 1 587 ? 2.514 -2.522 -5.594 1.00 83.50 587 LYS A C 1
ATOM 4618 O O . LYS A 1 587 ? 2.594 -1.370 -5.199 1.00 83.50 587 LYS A O 1
ATOM 4623 N N . ASP A 1 588 ? 1.371 -3.141 -5.873 1.00 86.44 588 ASP A N 1
ATOM 4624 C CA . ASP A 1 588 ? 0.078 -2.519 -5.612 1.00 86.44 588 ASP A CA 1
ATOM 4625 C C . ASP A 1 588 ? -0.165 -2.437 -4.094 1.00 86.44 588 ASP A C 1
ATOM 4627 O O . ASP A 1 588 ? 0.168 -3.364 -3.341 1.00 86.44 588 ASP A O 1
ATOM 4631 N N . GLU A 1 589 ? -0.723 -1.317 -3.643 1.00 81.06 589 GLU A N 1
ATOM 4632 C CA . GLU A 1 589 ? -1.116 -1.125 -2.250 1.00 81.06 589 GLU A CA 1
ATOM 4633 C C . GLU A 1 589 ? -2.369 -1.937 -1.924 1.00 81.06 589 GLU A C 1
ATOM 4635 O O . GLU A 1 589 ? -3.265 -2.079 -2.750 1.00 81.06 589 GLU A O 1
ATOM 4640 N N . SER A 1 590 ? -2.440 -2.463 -0.702 1.00 79.75 590 SER A N 1
ATOM 4641 C CA . SER A 1 590 ? -3.609 -3.200 -0.223 1.00 79.75 590 SER A CA 1
ATOM 4642 C C . SER A 1 590 ? -4.487 -2.292 0.628 1.00 79.75 590 SER A C 1
ATOM 4644 O O . SER A 1 590 ? -4.013 -1.717 1.605 1.00 79.75 590 SER A O 1
ATOM 4646 N N . SER A 1 591 ? -5.782 -2.258 0.333 1.00 81.94 591 SER A N 1
ATOM 4647 C CA . SER A 1 591 ? -6.811 -1.604 1.143 1.00 81.94 591 SER A CA 1
ATOM 4648 C C . SER A 1 591 ? -7.925 -2.598 1.460 1.00 81.94 591 SER A C 1
ATOM 4650 O O . SER A 1 591 ? -8.227 -3.468 0.650 1.00 81.94 591 SER A O 1
ATOM 4652 N N . HIS A 1 592 ? -8.491 -2.550 2.670 1.00 85.12 592 HIS A N 1
ATOM 4653 C CA . HIS A 1 592 ? -9.489 -3.524 3.156 1.00 85.12 592 HIS A CA 1
ATOM 4654 C C . HIS A 1 592 ? -9.102 -5.012 2.956 1.00 85.12 592 HIS A C 1
ATOM 4656 O O . HIS A 1 592 ? -9.964 -5.886 2.858 1.00 85.12 592 HIS A O 1
ATOM 4662 N N . GLY A 1 593 ? -7.796 -5.304 2.914 1.00 85.69 593 GLY A N 1
ATOM 4663 C CA . GLY A 1 593 ? -7.241 -6.643 2.689 1.00 85.69 593 GLY A CA 1
ATOM 4664 C C . GLY A 1 593 ? -7.039 -7.043 1.222 1.00 85.69 593 GLY A C 1
ATOM 4665 O O . GLY A 1 593 ? -6.647 -8.184 0.990 1.00 85.69 593 GLY A O 1
ATOM 4666 N N . PHE A 1 594 ? -7.279 -6.151 0.252 1.00 92.38 594 PHE A N 1
ATOM 4667 C CA . PHE A 1 594 ? -7.141 -6.437 -1.179 1.00 92.38 594 PHE A CA 1
ATOM 4668 C C . PHE A 1 594 ? -6.388 -5.340 -1.948 1.00 92.38 594 PHE A C 1
ATOM 4670 O O . PHE A 1 594 ? -6.554 -4.147 -1.710 1.00 92.38 594 PHE A O 1
ATOM 4677 N N . ASP A 1 595 ? -5.585 -5.757 -2.923 1.00 88.88 595 ASP A N 1
ATOM 4678 C CA . ASP A 1 595 ? -4.749 -4.916 -3.789 1.00 88.88 595 ASP A CA 1
ATOM 4679 C C . ASP A 1 595 ? -5.477 -4.345 -5.015 1.00 88.88 595 ASP A C 1
ATOM 4681 O O . ASP A 1 595 ? -4.900 -3.612 -5.815 1.00 88.88 595 ASP A O 1
ATOM 4685 N N . ASN A 1 596 ? -6.754 -4.690 -5.179 1.00 87.62 596 ASN A N 1
ATOM 4686 C CA . ASN A 1 596 ? -7.550 -4.356 -6.353 1.00 87.62 596 ASN A CA 1
ATOM 4687 C C . ASN A 1 596 ? -8.574 -3.232 -6.089 1.00 87.62 596 ASN A C 1
ATOM 4689 O O . ASN A 1 596 ? -9.496 -3.064 -6.892 1.00 87.62 596 ASN A O 1
ATOM 4693 N N . ILE A 1 597 ? -8.393 -2.481 -4.989 1.00 83.12 597 ILE A N 1
ATOM 4694 C CA . ILE A 1 597 ? -9.265 -1.382 -4.538 1.00 83.12 597 ILE A CA 1
ATOM 4695 C C . ILE A 1 597 ? -8.679 0.008 -4.847 1.00 83.12 597 ILE A C 1
ATOM 4697 O O . ILE A 1 597 ? -9.377 0.845 -5.399 1.00 83.12 597 ILE A O 1
ATOM 4701 N N . THR A 1 598 ? -7.407 0.278 -4.534 1.00 65.44 598 THR A N 1
ATOM 4702 C CA . THR A 1 598 ? -6.793 1.630 -4.608 1.00 65.44 598 THR A CA 1
ATOM 4703 C C . THR A 1 598 ? -6.101 1.942 -5.941 1.00 65.44 598 THR A C 1
ATOM 4705 O O . THR A 1 598 ? -5.299 2.865 -6.054 1.00 65.44 598 THR A O 1
ATOM 4708 N N . VAL A 1 599 ? -6.376 1.161 -6.982 1.00 66.81 599 VAL A N 1
ATOM 4709 C CA . VAL A 1 599 ? -5.637 1.191 -8.254 1.00 66.81 599 VAL A CA 1
ATOM 4710 C C . VAL A 1 599 ? -6.270 2.142 -9.281 1.00 66.81 599 VAL A C 1
ATOM 4712 O O . VAL A 1 599 ? -6.593 1.736 -10.396 1.00 66.81 599 VAL A O 1
ATOM 4715 N N . GLU A 1 600 ? -6.457 3.411 -8.920 1.00 63.75 600 GLU A N 1
ATOM 4716 C CA . GLU A 1 600 ? -7.114 4.412 -9.786 1.00 63.75 600 GLU A CA 1
ATOM 4717 C C . GLU A 1 600 ? -6.122 5.303 -10.561 1.00 63.75 600 GLU A C 1
ATOM 4719 O O . GLU A 1 600 ? -6.443 5.781 -11.648 1.00 63.75 600 GLU A O 1
ATOM 4724 N N . GLU A 1 601 ? -4.883 5.454 -10.081 1.00 64.88 601 GLU A N 1
ATOM 4725 C CA . GLU A 1 601 ? -3.911 6.405 -10.639 1.00 64.88 601 GLU A CA 1
ATOM 4726 C C . GLU A 1 601 ? -2.705 5.736 -11.336 1.00 64.88 601 GLU A C 1
ATOM 4728 O O . GLU A 1 601 ? -2.246 4.646 -10.973 1.00 64.88 601 GLU A O 1
ATOM 4733 N N . LEU A 1 602 ? -2.157 6.417 -12.352 1.00 68.56 602 LEU A N 1
ATOM 4734 C CA . LEU A 1 602 ? -0.891 6.081 -13.015 1.00 68.56 602 LEU A CA 1
ATOM 4735 C C . LEU A 1 602 ? 0.102 7.231 -12.838 1.00 68.56 602 LEU A C 1
ATOM 4737 O O . LEU A 1 602 ? -0.012 8.267 -13.490 1.00 68.56 602 LEU A O 1
ATOM 4741 N N . SER A 1 603 ? 1.135 7.027 -12.022 1.00 70.25 603 SER A N 1
ATOM 4742 C CA . SER A 1 603 ? 2.263 7.964 -11.988 1.00 70.25 603 SER A CA 1
ATOM 4743 C C . SER A 1 603 ? 3.072 7.910 -13.302 1.00 70.25 603 SER A C 1
ATOM 4745 O O . SER A 1 603 ? 3.102 6.871 -13.975 1.00 70.25 603 SER A O 1
ATOM 4747 N N . PRO A 1 604 ? 3.812 8.970 -13.674 1.00 70.75 604 PRO A N 1
ATOM 4748 C CA . PRO A 1 604 ? 4.686 8.943 -14.853 1.00 70.75 604 PRO A CA 1
ATOM 4749 C C . PRO A 1 604 ? 5.708 7.791 -14.834 1.00 70.75 604 PRO A C 1
ATOM 4751 O O . PRO A 1 604 ? 6.036 7.212 -15.873 1.00 70.75 604 PRO A O 1
ATOM 4754 N N . THR A 1 605 ? 6.184 7.404 -13.644 1.00 73.31 605 THR A N 1
ATOM 4755 C CA . THR A 1 605 ? 7.063 6.240 -13.459 1.00 73.31 605 THR A CA 1
ATOM 4756 C C . THR A 1 605 ? 6.349 4.940 -13.817 1.00 73.31 605 THR A C 1
ATOM 4758 O O . THR A 1 605 ? 6.924 4.120 -14.535 1.00 73.31 605 THR A O 1
ATOM 4761 N N . HIS A 1 606 ? 5.095 4.761 -13.384 1.00 75.06 606 HIS A N 1
ATOM 4762 C CA . HIS A 1 606 ? 4.287 3.608 -13.780 1.00 75.06 606 HIS A CA 1
ATOM 4763 C C . HIS A 1 606 ? 4.138 3.530 -15.299 1.00 75.06 606 HIS A C 1
ATOM 4765 O O . HIS A 1 606 ? 4.393 2.473 -15.870 1.00 75.06 606 HIS A O 1
ATOM 4771 N N . LEU A 1 607 ? 3.806 4.637 -15.969 1.00 82.12 607 LEU A N 1
ATOM 4772 C CA . LEU A 1 607 ? 3.640 4.651 -17.424 1.00 82.12 607 LEU A CA 1
ATOM 4773 C C . LEU A 1 607 ? 4.928 4.229 -18.152 1.00 82.12 607 LEU A C 1
ATOM 4775 O O . LEU A 1 607 ? 4.896 3.349 -19.011 1.00 82.12 607 LEU A O 1
ATOM 4779 N N . ASN A 1 608 ? 6.085 4.771 -17.755 1.00 83.19 608 ASN A N 1
ATOM 4780 C CA . ASN A 1 608 ? 7.382 4.381 -18.323 1.00 83.19 608 ASN A CA 1
ATOM 4781 C C . ASN A 1 608 ? 7.706 2.892 -18.105 1.00 83.19 608 ASN A C 1
ATOM 4783 O O . ASN A 1 608 ? 8.285 2.235 -18.981 1.00 83.19 608 ASN A O 1
ATOM 4787 N N . ARG A 1 609 ? 7.332 2.343 -16.942 1.00 89.50 609 ARG A N 1
ATOM 4788 C CA . ARG A 1 609 ? 7.478 0.915 -16.629 1.00 89.50 609 ARG A CA 1
ATOM 4789 C C . ARG A 1 609 ? 6.550 0.058 -17.489 1.00 89.50 609 ARG A C 1
ATOM 4791 O O . ARG A 1 609 ? 7.032 -0.923 -18.048 1.00 89.50 609 ARG A O 1
ATOM 4798 N N . TYR A 1 610 ? 5.294 0.463 -17.687 1.00 90.69 610 TYR A N 1
ATOM 4799 C CA . TYR A 1 610 ? 4.357 -0.209 -18.595 1.00 90.69 610 TYR A CA 1
ATOM 4800 C C . TYR A 1 610 ? 4.845 -0.197 -20.043 1.00 90.69 610 TYR A C 1
ATOM 4802 O O . TYR A 1 610 ? 4.820 -1.242 -20.681 1.00 90.69 610 TYR A O 1
ATOM 4810 N N . VAL A 1 611 ? 5.375 0.922 -20.548 1.00 90.94 611 VAL A N 1
ATOM 4811 C CA . VAL A 1 611 ? 5.962 0.985 -21.901 1.00 90.94 611 VAL A CA 1
ATOM 4812 C C . VAL A 1 611 ? 7.152 0.036 -22.030 1.00 90.94 611 VAL A C 1
ATOM 4814 O O . VAL A 1 611 ? 7.235 -0.741 -22.981 1.00 90.94 611 VAL A O 1
ATOM 4817 N N . SER A 1 612 ? 8.053 0.043 -21.046 1.00 90.62 612 SER A N 1
ATOM 4818 C CA . SER A 1 612 ? 9.216 -0.852 -21.038 1.00 90.62 612 SER A CA 1
ATOM 4819 C C . SER A 1 612 ? 8.814 -2.328 -20.943 1.00 90.62 612 SER A C 1
ATOM 4821 O O . SER A 1 612 ? 9.457 -3.183 -21.556 1.00 90.62 612 SER A O 1
ATOM 4823 N N . ALA A 1 613 ? 7.764 -2.635 -20.176 1.00 92.94 613 ALA A N 1
ATOM 4824 C CA . ALA A 1 613 ? 7.193 -3.970 -20.062 1.00 92.94 613 ALA A CA 1
ATOM 4825 C C . ALA A 1 613 ? 6.555 -4.397 -21.387 1.00 92.94 613 ALA A C 1
ATOM 4827 O O . ALA A 1 613 ? 6.949 -5.419 -21.938 1.00 92.94 613 ALA A O 1
ATOM 4828 N N . ALA A 1 614 ? 5.660 -3.580 -21.944 1.00 94.81 614 ALA A N 1
ATOM 4829 C CA . ALA A 1 614 ? 4.961 -3.827 -23.200 1.00 94.81 614 ALA A CA 1
ATOM 4830 C C . ALA A 1 614 ? 5.928 -4.090 -24.357 1.00 94.81 614 ALA A C 1
ATOM 4832 O O . ALA A 1 614 ? 5.757 -5.072 -25.067 1.00 94.81 614 ALA A O 1
ATOM 4833 N N . GLN A 1 615 ? 6.994 -3.294 -24.491 1.00 91.31 615 GLN A N 1
ATOM 4834 C CA . GLN A 1 615 ? 8.028 -3.515 -25.508 1.00 91.31 615 GLN A CA 1
ATOM 4835 C C . GLN A 1 615 ? 8.719 -4.874 -25.349 1.00 91.31 615 GLN A C 1
ATOM 4837 O O . GLN A 1 615 ? 8.917 -5.596 -26.325 1.00 91.31 615 GLN A O 1
ATOM 4842 N N . LYS A 1 616 ? 9.105 -5.242 -24.120 1.00 90.31 616 LYS A N 1
ATOM 4843 C CA . LYS A 1 616 ? 9.754 -6.535 -23.853 1.00 90.31 616 LYS A CA 1
ATOM 4844 C C . LYS A 1 616 ? 8.793 -7.701 -24.080 1.00 90.31 616 LYS A C 1
ATOM 4846 O O . LYS A 1 616 ? 9.194 -8.704 -24.658 1.00 90.31 616 LYS A O 1
ATOM 4851 N N . ILE A 1 617 ? 7.544 -7.559 -23.652 1.00 93.12 617 ILE A N 1
ATOM 4852 C CA . ILE A 1 617 ? 6.508 -8.584 -23.763 1.00 93.12 617 ILE A CA 1
ATOM 4853 C C . ILE A 1 617 ? 6.116 -8.792 -25.220 1.00 93.12 617 ILE A C 1
ATOM 4855 O O . ILE A 1 617 ? 6.162 -9.926 -25.680 1.00 93.12 617 ILE A O 1
ATOM 4859 N N . ALA A 1 618 ? 5.790 -7.725 -25.955 1.00 94.06 618 ALA A N 1
ATOM 4860 C CA . ALA A 1 618 ? 5.435 -7.793 -27.369 1.00 94.06 618 ALA A CA 1
ATOM 4861 C C . ALA A 1 618 ? 6.552 -8.459 -28.175 1.00 94.06 618 ALA A C 1
ATOM 4863 O O . ALA A 1 618 ? 6.290 -9.396 -28.925 1.00 94.06 618 ALA A O 1
ATOM 4864 N N . ARG A 1 619 ? 7.805 -8.059 -27.926 1.00 90.38 619 ARG A N 1
ATOM 4865 C CA . ARG A 1 619 ? 8.983 -8.677 -28.536 1.00 90.38 619 ARG A CA 1
ATOM 4866 C C . ARG A 1 619 ? 9.079 -10.165 -28.250 1.00 90.38 619 ARG A C 1
ATOM 4868 O O . ARG A 1 619 ? 9.253 -10.949 -29.175 1.00 90.38 619 ARG A O 1
ATOM 4875 N N . VAL A 1 620 ? 8.983 -10.568 -26.984 1.00 89.81 620 VAL A N 1
ATOM 4876 C CA . VAL A 1 620 ? 9.042 -11.989 -26.618 1.00 89.81 620 VAL A CA 1
ATOM 4877 C C . VAL A 1 620 ? 7.885 -12.755 -27.256 1.00 89.81 620 VAL A C 1
ATOM 4879 O O . VAL A 1 620 ? 8.097 -13.847 -27.771 1.00 89.81 620 VAL A O 1
ATOM 4882 N N . ALA A 1 621 ? 6.694 -12.159 -27.292 1.00 92.44 621 ALA A N 1
ATOM 4883 C CA . ALA A 1 621 ? 5.487 -12.793 -27.791 1.00 92.44 621 ALA A CA 1
ATOM 4884 C C . ALA A 1 621 ? 5.528 -13.054 -29.306 1.00 92.44 621 ALA A C 1
ATOM 4886 O O . ALA A 1 621 ? 5.133 -14.135 -29.753 1.00 92.44 621 ALA A O 1
ATOM 4887 N N . VAL A 1 622 ? 6.048 -12.105 -30.094 1.00 92.31 622 VAL A N 1
ATOM 4888 C CA . VAL A 1 622 ? 6.275 -12.313 -31.534 1.00 92.31 622 VAL A CA 1
ATOM 4889 C C . VAL A 1 622 ? 7.569 -13.078 -31.820 1.00 92.31 622 VAL A C 1
ATOM 4891 O O . VAL A 1 622 ? 7.753 -13.558 -32.929 1.00 92.31 622 VAL A O 1
ATOM 4894 N N . GLY A 1 623 ? 8.473 -13.227 -30.853 1.00 89.25 623 GLY A N 1
ATOM 4895 C CA . GLY A 1 623 ? 9.781 -13.854 -31.052 1.00 89.25 623 GLY A CA 1
ATOM 4896 C C . GLY A 1 623 ? 10.830 -12.934 -31.690 1.00 89.25 623 GLY A C 1
ATOM 4897 O O . GLY A 1 623 ? 11.671 -13.385 -32.464 1.00 89.25 623 GLY A O 1
ATOM 4898 N N . GLY A 1 624 ? 10.795 -11.634 -31.399 1.00 85.25 624 GLY A N 1
ATOM 4899 C CA . GLY A 1 624 ? 11.799 -10.658 -31.827 1.00 85.25 624 GLY A CA 1
ATOM 4900 C C . GLY A 1 624 ? 13.099 -10.720 -31.003 1.00 85.25 624 GLY A C 1
ATOM 4901 O O . GLY A 1 624 ? 13.107 -11.131 -29.843 1.00 85.25 624 GLY A O 1
ATOM 4902 N N . LEU A 1 625 ? 14.223 -10.281 -31.589 1.00 75.00 625 LEU A N 1
ATOM 4903 C CA . LEU A 1 625 ? 15.562 -10.331 -30.959 1.00 75.00 625 LEU A CA 1
ATOM 4904 C C . LEU A 1 625 ? 15.976 -9.042 -30.242 1.00 75.00 625 LEU A C 1
ATOM 4906 O O . LEU A 1 625 ? 16.849 -9.062 -29.375 1.00 75.00 625 LEU A O 1
ATOM 4910 N N . GLY A 1 626 ? 15.380 -7.902 -30.593 1.00 72.94 626 GLY A N 1
ATOM 4911 C CA . GLY A 1 626 ? 15.842 -6.604 -30.104 1.00 72.94 626 GLY A CA 1
ATOM 4912 C C . GLY A 1 626 ? 17.297 -6.306 -30.494 1.00 72.94 626 GLY A C 1
ATOM 4913 O O . GLY A 1 626 ? 17.761 -6.706 -31.557 1.00 72.94 626 GLY A O 1
ATOM 4914 N N . ASN A 1 627 ? 18.028 -5.597 -29.623 1.00 67.44 627 ASN A N 1
ATOM 4915 C CA . ASN A 1 627 ? 19.394 -5.116 -29.894 1.00 67.44 627 ASN A CA 1
ATOM 4916 C C . ASN A 1 627 ? 20.512 -6.051 -29.378 1.00 67.44 627 ASN A C 1
ATOM 4918 O O . ASN A 1 627 ? 21.658 -5.614 -29.259 1.00 67.44 627 ASN A O 1
ATOM 4922 N N . GLY A 1 628 ? 20.201 -7.306 -29.038 1.00 76.19 628 GLY A N 1
ATOM 4923 C CA . GLY A 1 628 ? 21.187 -8.295 -28.587 1.00 76.19 628 GLY A CA 1
ATOM 4924 C C . GLY A 1 628 ? 20.630 -9.324 -27.595 1.00 76.19 628 GLY A C 1
ATOM 4925 O O . GLY A 1 628 ? 19.437 -9.294 -27.292 1.00 76.19 628 GLY A O 1
ATOM 4926 N N . PRO A 1 629 ? 21.490 -10.217 -27.067 1.00 80.38 629 PRO A N 1
ATOM 4927 C CA . PRO A 1 629 ? 21.097 -11.234 -26.094 1.00 80.38 629 PRO A CA 1
ATOM 4928 C C . PRO A 1 629 ? 20.441 -10.624 -24.849 1.00 80.38 629 PRO A C 1
ATOM 4930 O O . PRO A 1 629 ? 20.979 -9.692 -24.248 1.00 80.38 629 PRO A O 1
ATOM 4933 N N . ALA A 1 630 ? 19.301 -11.176 -24.443 1.00 81.94 630 ALA A N 1
ATOM 4934 C CA . ALA A 1 630 ? 18.613 -10.838 -23.201 1.00 81.94 630 ALA A CA 1
ATOM 4935 C C . ALA A 1 630 ? 18.797 -11.970 -22.187 1.00 81.94 630 ALA A C 1
ATOM 4937 O O . ALA A 1 630 ? 19.085 -13.103 -22.569 1.00 81.94 630 ALA A O 1
ATOM 4938 N N . GLY A 1 631 ? 18.643 -11.680 -20.894 1.00 84.94 631 GLY A N 1
ATOM 4939 C CA . GLY A 1 631 ? 18.789 -12.711 -19.876 1.00 84.94 631 GLY A CA 1
ATOM 4940 C C . GLY A 1 631 ? 17.811 -12.612 -18.722 1.00 84.94 631 GLY A C 1
ATOM 4941 O O . GLY A 1 631 ? 17.374 -11.524 -18.353 1.00 84.94 631 GLY A O 1
ATOM 4942 N N . VAL A 1 632 ? 17.509 -13.775 -18.152 1.00 88.94 632 VAL A N 1
ATOM 4943 C CA . VAL A 1 632 ? 16.734 -13.962 -16.924 1.00 88.94 632 VAL A CA 1
ATOM 4944 C C . VAL A 1 632 ? 17.666 -14.467 -15.828 1.00 88.94 632 VAL A C 1
ATOM 4946 O O . VAL A 1 632 ? 18.653 -15.155 -16.099 1.00 88.94 632 VAL A O 1
ATOM 4949 N N . THR A 1 633 ? 17.393 -14.108 -14.578 1.00 93.00 633 THR A N 1
ATOM 4950 C CA . THR A 1 633 ? 18.153 -14.601 -13.430 1.00 93.00 633 THR A CA 1
ATOM 4951 C C . THR A 1 633 ? 17.209 -15.015 -12.316 1.00 93.00 633 THR A C 1
ATOM 4953 O O . THR A 1 633 ? 16.517 -14.183 -11.746 1.00 93.00 633 THR A O 1
ATOM 4956 N N . ILE A 1 634 ? 17.241 -16.298 -11.972 1.00 94.00 634 ILE A N 1
ATOM 4957 C CA . ILE A 1 634 ? 16.475 -16.893 -10.882 1.00 94.00 634 ILE A CA 1
ATOM 4958 C C . ILE A 1 634 ? 17.387 -17.018 -9.665 1.00 94.00 634 ILE A C 1
ATOM 4960 O O . ILE A 1 634 ? 18.419 -17.693 -9.721 1.00 94.00 634 ILE A O 1
ATOM 4964 N N . ARG A 1 635 ? 17.020 -16.367 -8.558 1.00 94.81 635 ARG A N 1
ATOM 4965 C CA . ARG A 1 635 ? 17.741 -16.440 -7.277 1.00 94.81 635 ARG A CA 1
ATOM 4966 C C . ARG A 1 635 ? 16.938 -17.238 -6.262 1.00 94.81 635 ARG A C 1
ATOM 4968 O O . ARG A 1 635 ? 15.736 -17.039 -6.130 1.00 94.81 635 ARG A O 1
ATOM 4975 N N . LEU A 1 636 ? 17.608 -18.126 -5.535 1.00 93.69 636 LEU A N 1
ATOM 4976 C CA . LEU A 1 636 ? 16.986 -18.915 -4.475 1.00 93.69 636 LEU A CA 1
ATOM 4977 C C . LEU A 1 636 ? 17.185 -18.220 -3.113 1.00 93.69 636 LEU A C 1
ATOM 4979 O O . LEU A 1 636 ? 18.278 -17.699 -2.866 1.00 93.69 636 LEU A O 1
ATOM 4983 N N . PRO A 1 637 ? 16.181 -18.235 -2.210 1.00 92.00 637 PRO A N 1
ATOM 4984 C CA . PRO A 1 637 ? 16.328 -17.722 -0.848 1.00 92.00 637 PRO A CA 1
ATOM 4985 C C . PRO A 1 637 ? 17.499 -18.374 -0.106 1.00 92.00 637 PRO A C 1
ATOM 4987 O O . PRO A 1 637 ? 17.747 -19.578 -0.225 1.00 92.00 637 PRO A O 1
ATOM 4990 N N . ALA A 1 638 ? 18.234 -17.579 0.674 1.00 88.69 638 ALA A N 1
ATOM 4991 C CA . ALA A 1 638 ? 19.425 -18.052 1.382 1.00 88.69 638 ALA A CA 1
ATOM 4992 C C . ALA A 1 638 ? 19.096 -19.103 2.456 1.00 88.69 638 ALA A C 1
ATOM 4994 O O . ALA A 1 638 ? 19.915 -19.983 2.724 1.00 88.69 638 ALA A O 1
ATOM 4995 N N . ASP A 1 639 ? 17.894 -19.028 3.029 1.00 90.62 639 ASP A N 1
ATOM 4996 C CA . ASP A 1 639 ? 17.319 -19.956 4.001 1.00 90.62 639 ASP A CA 1
ATOM 4997 C C . ASP A 1 639 ? 16.590 -21.146 3.354 1.00 90.62 639 ASP A C 1
ATOM 4999 O O . ASP A 1 639 ? 15.935 -21.916 4.049 1.00 90.62 639 ASP A O 1
ATOM 5003 N N . ARG A 1 640 ? 16.723 -21.361 2.036 1.00 93.06 640 ARG A N 1
ATOM 5004 C CA . ARG A 1 640 ? 16.206 -22.564 1.370 1.00 93.06 640 ARG A CA 1
ATOM 5005 C C . ARG A 1 640 ? 17.145 -23.758 1.562 1.00 93.06 640 ARG A C 1
ATOM 5007 O O . ARG A 1 640 ? 18.312 -23.753 1.130 1.00 93.06 640 ARG A O 1
ATOM 5014 N N . SER A 1 641 ? 16.606 -24.823 2.148 1.00 93.12 641 SER A N 1
ATOM 5015 C CA . SER A 1 641 ? 17.256 -26.127 2.247 1.00 93.12 641 SER A CA 1
ATOM 5016 C C . SER A 1 641 ? 17.224 -26.841 0.891 1.00 93.12 641 SER A C 1
ATOM 5018 O O . SER A 1 641 ? 16.207 -26.882 0.200 1.00 93.12 641 SER A O 1
ATOM 5020 N N . GLN A 1 642 ? 18.351 -27.437 0.493 1.00 94.38 642 GLN A N 1
ATOM 5021 C CA . GLN A 1 642 ? 18.513 -28.098 -0.817 1.00 94.38 642 GLN A CA 1
ATOM 5022 C C . GLN A 1 642 ? 18.980 -29.557 -0.699 1.00 94.38 642 GLN A C 1
ATOM 5024 O O . GLN A 1 642 ? 19.585 -30.114 -1.614 1.00 94.38 642 GLN A O 1
ATOM 5029 N N . GLU A 1 643 ? 18.684 -30.186 0.438 1.00 90.12 643 GLU A N 1
ATOM 5030 C CA . GLU A 1 643 ? 19.071 -31.570 0.754 1.00 90.12 643 GLU A CA 1
ATOM 5031 C C . GLU A 1 643 ? 18.017 -32.604 0.319 1.00 90.12 643 GLU A C 1
ATOM 5033 O O . GLU A 1 643 ? 18.278 -33.808 0.245 1.00 90.12 643 GLU A O 1
ATOM 5038 N N . LYS A 1 644 ? 16.797 -32.142 0.030 1.00 90.69 644 LYS A N 1
ATOM 5039 C CA . LYS A 1 644 ? 15.640 -32.976 -0.307 1.00 90.69 644 LYS A CA 1
ATOM 5040 C C . LYS A 1 644 ? 15.200 -32.748 -1.753 1.00 90.69 644 LYS A C 1
ATOM 5042 O O . LYS A 1 644 ? 15.644 -31.819 -2.422 1.00 90.69 644 LYS A O 1
ATOM 5047 N N . HIS A 1 645 ? 14.355 -33.652 -2.236 1.00 94.06 645 HIS A N 1
ATOM 5048 C CA . HIS A 1 645 ? 13.757 -33.579 -3.565 1.00 94.06 645 HIS A CA 1
ATOM 5049 C C . HIS A 1 645 ? 12.847 -32.349 -3.690 1.00 94.06 645 HIS A C 1
ATOM 5051 O O . HIS A 1 645 ? 12.130 -32.021 -2.744 1.00 94.06 645 HIS A O 1
ATOM 5057 N N . VAL A 1 646 ? 12.861 -31.707 -4.856 1.00 93.38 646 VAL A N 1
ATOM 5058 C CA . VAL A 1 646 ? 11.970 -30.593 -5.207 1.00 93.38 646 VAL A CA 1
ATOM 5059 C C . VAL A 1 646 ? 10.851 -31.143 -6.090 1.00 93.38 646 VAL A C 1
ATOM 5061 O O . VAL A 1 646 ? 11.115 -31.901 -7.019 1.00 93.38 646 VAL A O 1
ATOM 5064 N N . GLU A 1 647 ? 9.595 -30.812 -5.788 1.00 91.69 647 GLU A N 1
ATOM 5065 C CA . GLU A 1 647 ? 8.447 -31.294 -6.565 1.00 91.69 647 GLU A CA 1
ATOM 5066 C C . GLU A 1 647 ? 8.560 -30.915 -8.053 1.00 91.69 647 GLU A C 1
ATOM 5068 O O . GLU A 1 647 ? 9.016 -29.830 -8.398 1.00 91.69 647 GLU A O 1
ATOM 5073 N N . GLY A 1 648 ? 8.184 -31.844 -8.937 1.00 92.31 648 GLY A N 1
ATOM 5074 C CA . GLY A 1 648 ? 8.266 -31.682 -10.393 1.00 92.31 648 GLY A CA 1
ATOM 5075 C C . GLY A 1 648 ? 9.595 -32.111 -11.030 1.00 92.31 648 GLY A C 1
ATOM 5076 O O . GLY A 1 648 ? 9.593 -32.466 -12.212 1.00 92.31 648 GLY A O 1
ATOM 5077 N N . LEU A 1 649 ? 10.695 -32.152 -10.268 1.00 95.19 649 LEU A N 1
ATOM 5078 C CA . LEU A 1 649 ? 11.985 -32.670 -10.742 1.00 95.19 649 LEU A CA 1
ATOM 5079 C C . LEU A 1 649 ? 12.009 -34.216 -10.754 1.00 95.19 649 LEU A C 1
ATOM 5081 O O . LEU A 1 649 ? 11.152 -34.856 -10.140 1.00 95.19 649 LEU A O 1
ATOM 5085 N N . PRO A 1 650 ? 12.947 -34.853 -11.488 1.00 94.50 650 PRO A N 1
ATOM 5086 C CA . PRO A 1 650 ? 13.048 -36.308 -11.536 1.00 94.50 650 PRO A CA 1
ATOM 5087 C C . PRO A 1 650 ? 13.340 -36.927 -10.168 1.00 94.50 650 PRO A C 1
ATOM 5089 O O . PRO A 1 650 ? 14.185 -36.442 -9.409 1.00 94.50 650 PRO A O 1
ATOM 5092 N N . PHE A 1 651 ? 12.714 -38.071 -9.886 1.00 91.50 651 PHE A N 1
ATOM 5093 C CA . PHE A 1 651 ? 13.052 -38.863 -8.708 1.00 91.50 651 PHE A CA 1
ATOM 5094 C C . PHE A 1 651 ? 14.533 -39.255 -8.708 1.00 91.50 651 PHE A C 1
ATOM 5096 O O . PHE A 1 651 ? 15.133 -39.510 -9.749 1.00 91.50 651 PHE A O 1
ATOM 5103 N N . GLY A 1 652 ? 15.122 -39.323 -7.514 1.00 91.25 652 GLY A N 1
ATOM 5104 C CA . GLY A 1 652 ? 16.563 -39.533 -7.370 1.00 91.25 652 GLY A CA 1
ATOM 5105 C C . GLY A 1 652 ? 17.390 -38.254 -7.512 1.00 91.25 652 GLY A C 1
ATOM 5106 O O . GLY A 1 652 ? 18.611 -38.350 -7.546 1.00 91.25 652 GLY A O 1
ATOM 5107 N N . THR A 1 653 ? 16.767 -37.073 -7.536 1.00 95.00 653 THR A N 1
ATOM 5108 C CA . THR A 1 653 ? 17.453 -35.774 -7.456 1.00 95.00 653 THR A CA 1
ATOM 5109 C C . THR A 1 653 ? 17.209 -35.084 -6.108 1.00 95.00 653 THR A C 1
ATOM 5111 O O . THR A 1 653 ? 16.399 -35.542 -5.288 1.00 95.00 653 THR A O 1
ATOM 5114 N N . ARG A 1 654 ? 17.956 -34.011 -5.835 1.00 94.75 654 ARG A N 1
ATOM 5115 C CA . ARG A 1 654 ? 17.831 -33.176 -4.635 1.00 94.75 654 ARG A CA 1
ATOM 5116 C C . ARG A 1 654 ? 18.247 -31.732 -4.911 1.00 94.75 654 ARG A C 1
ATOM 5118 O O . ARG A 1 654 ? 19.191 -31.485 -5.658 1.00 94.75 654 ARG A O 1
ATOM 5125 N N . GLY A 1 655 ? 17.589 -30.799 -4.231 1.00 94.50 655 GLY A N 1
ATOM 5126 C CA . GLY A 1 655 ? 17.906 -29.377 -4.292 1.00 94.50 655 GLY A CA 1
ATOM 5127 C C . GLY A 1 655 ? 17.704 -28.745 -5.667 1.00 94.50 655 GLY A C 1
ATOM 5128 O O . GLY A 1 655 ? 17.188 -29.369 -6.597 1.00 94.50 655 GLY A O 1
ATOM 5129 N N . GLY A 1 656 ? 18.147 -27.495 -5.779 1.00 95.19 656 GLY A N 1
ATOM 5130 C CA . GLY A 1 656 ? 18.017 -26.700 -6.987 1.00 95.19 656 GLY A CA 1
ATOM 5131 C C . GLY A 1 656 ? 16.633 -26.071 -7.167 1.00 95.19 656 GLY A C 1
ATOM 5132 O O . GLY A 1 656 ? 15.974 -25.721 -6.186 1.00 95.19 656 GLY A O 1
ATOM 5133 N N . VAL A 1 657 ? 16.224 -25.873 -8.419 1.00 96.44 657 VAL A N 1
ATOM 5134 C CA . VAL A 1 657 ? 15.015 -25.124 -8.793 1.00 96.44 657 VAL A CA 1
ATOM 5135 C C . VAL A 1 657 ? 14.382 -25.695 -10.063 1.00 96.44 657 VAL A C 1
ATOM 5137 O O . VAL A 1 657 ? 15.088 -26.201 -10.934 1.00 96.44 657 VAL A O 1
ATOM 5140 N N . LEU A 1 658 ? 13.056 -25.597 -10.153 1.00 95.81 658 LEU A N 1
ATOM 5141 C CA . LEU A 1 658 ? 12.259 -25.829 -11.356 1.00 95.81 658 LEU A CA 1
ATOM 5142 C C . LEU A 1 658 ? 11.462 -24.553 -11.636 1.00 95.81 658 LEU A C 1
ATOM 5144 O O . LEU A 1 658 ? 10.795 -24.053 -10.731 1.00 95.81 658 LEU A O 1
ATOM 5148 N N . PHE A 1 659 ? 11.553 -24.020 -12.848 1.00 93.88 659 PHE A N 1
ATOM 5149 C CA . PHE A 1 659 ? 10.815 -22.830 -13.271 1.00 93.88 659 PHE A CA 1
ATOM 5150 C C . PHE A 1 659 ? 10.525 -22.891 -14.769 1.00 93.88 659 PHE A C 1
ATOM 5152 O O . PHE A 1 659 ? 11.240 -23.557 -15.513 1.00 93.88 659 PHE A O 1
ATOM 5159 N N . ASP A 1 660 ? 9.493 -22.186 -15.218 1.00 91.81 660 ASP A N 1
ATOM 5160 C CA . ASP A 1 660 ? 9.188 -22.087 -16.642 1.00 91.81 660 ASP A CA 1
ATOM 5161 C C . ASP A 1 660 ? 9.882 -20.872 -17.252 1.00 91.81 660 ASP A C 1
ATOM 5163 O O . ASP A 1 660 ? 9.881 -19.787 -16.670 1.00 91.81 660 ASP A O 1
ATOM 5167 N N . GLN A 1 661 ? 10.448 -21.050 -18.442 1.00 90.69 661 GLN A N 1
ATOM 5168 C CA . GLN A 1 661 ? 11.115 -20.003 -19.200 1.00 90.69 661 GLN A CA 1
ATOM 5169 C C . GLN A 1 661 ? 10.542 -19.937 -20.613 1.00 90.69 661 GLN A C 1
ATOM 5171 O O . GLN A 1 661 ? 10.438 -20.954 -21.298 1.00 90.69 661 GLN A O 1
ATOM 5176 N N . HIS A 1 662 ? 10.196 -18.731 -21.066 1.00 90.00 662 HIS A N 1
ATOM 5177 C CA . HIS A 1 662 ? 9.838 -18.488 -22.461 1.00 90.00 662 HIS A CA 1
ATOM 5178 C C . HIS A 1 662 ? 11.080 -18.062 -23.252 1.00 90.00 662 HIS A C 1
ATOM 5180 O O . HIS A 1 662 ? 11.728 -17.067 -22.919 1.00 90.00 662 HIS A O 1
ATOM 5186 N N . PHE A 1 663 ? 11.415 -18.813 -24.296 1.00 91.06 663 PHE A N 1
ATOM 5187 C CA . PHE A 1 663 ? 12.514 -18.526 -25.209 1.00 91.06 663 PHE A CA 1
ATOM 5188 C C . PHE A 1 663 ? 11.948 -17.856 -26.467 1.00 91.06 663 PHE A C 1
ATOM 5190 O O . PHE A 1 663 ? 11.148 -18.473 -27.167 1.00 91.06 663 PHE A O 1
ATOM 5197 N N . PRO A 1 664 ? 12.310 -16.595 -26.766 1.00 88.75 664 PRO A N 1
ATOM 5198 C CA . PRO A 1 664 ? 11.725 -15.875 -27.899 1.00 88.75 664 PRO A CA 1
ATOM 5199 C C . PRO A 1 664 ? 12.116 -16.467 -29.260 1.00 88.75 664 PRO A C 1
ATOM 5201 O O . PRO A 1 664 ? 11.368 -16.315 -30.219 1.00 88.75 664 PRO A O 1
ATOM 5204 N N . GLN A 1 665 ? 13.272 -17.129 -29.365 1.00 91.62 665 GLN A N 1
ATOM 5205 C CA . GLN A 1 665 ? 13.743 -17.750 -30.600 1.00 91.62 665 GLN A CA 1
ATOM 5206 C C . GLN A 1 665 ? 14.456 -19.069 -30.322 1.00 91.62 665 GLN A C 1
ATOM 5208 O O . GLN A 1 665 ? 15.006 -19.271 -29.243 1.00 91.62 665 GLN A O 1
ATOM 5213 N N . THR A 1 666 ? 14.499 -19.930 -31.333 1.00 94.31 666 THR A N 1
ATOM 5214 C CA . THR A 1 666 ? 15.372 -21.096 -31.341 1.00 94.31 666 THR A CA 1
ATOM 5215 C C . THR A 1 666 ? 16.814 -20.619 -31.491 1.00 94.31 666 THR A C 1
ATOM 5217 O O . THR A 1 666 ? 17.092 -19.713 -32.283 1.00 94.31 666 THR A O 1
ATOM 5220 N N . GLY A 1 667 ? 17.741 -21.205 -30.739 1.00 94.44 667 GLY A N 1
ATOM 5221 C CA . GLY A 1 667 ? 19.165 -20.914 -30.879 1.00 94.44 667 GLY A CA 1
ATOM 5222 C C . GLY A 1 667 ? 19.990 -21.224 -29.636 1.00 94.44 667 GLY A C 1
ATOM 5223 O O . GLY A 1 667 ? 19.546 -21.898 -28.709 1.00 94.44 667 GLY A O 1
ATOM 5224 N N . GLU A 1 668 ? 21.223 -20.715 -29.609 1.00 96.19 668 GLU A N 1
ATOM 5225 C CA . GLU A 1 668 ? 22.137 -20.916 -28.479 1.00 96.19 668 GLU A CA 1
ATOM 5226 C C . GLU A 1 668 ? 21.891 -19.934 -27.324 1.00 96.19 668 GLU A C 1
ATOM 5228 O O . GLU A 1 668 ? 22.034 -18.722 -27.496 1.00 96.19 668 GLU A O 1
ATOM 5233 N N . TYR A 1 669 ? 21.653 -20.453 -26.120 1.00 96.56 669 TYR A N 1
ATOM 5234 C CA . TYR A 1 669 ? 21.579 -19.698 -24.868 1.00 96.56 669 TYR A CA 1
ATOM 5235 C C . TYR A 1 669 ? 22.659 -20.173 -23.896 1.00 96.56 669 TYR A C 1
ATOM 5237 O O . TYR A 1 669 ? 22.920 -21.366 -23.761 1.00 96.56 669 TYR A O 1
ATOM 5245 N N . GLU A 1 670 ? 23.298 -19.241 -23.198 1.00 97.81 670 GLU A N 1
ATOM 5246 C CA . GLU A 1 670 ? 24.238 -19.546 -22.125 1.00 97.81 670 GLU A CA 1
ATOM 5247 C C . GLU A 1 670 ? 23.487 -19.673 -20.802 1.00 97.81 670 GLU A C 1
ATOM 5249 O O . GLU A 1 670 ? 22.853 -18.718 -20.354 1.00 97.81 670 GLU A O 1
ATOM 5254 N N . ILE A 1 671 ? 23.571 -20.847 -20.177 1.00 98.00 671 ILE A N 1
ATOM 5255 C CA . ILE A 1 671 ? 23.161 -21.048 -18.790 1.00 98.00 671 ILE A CA 1
ATOM 5256 C C . ILE A 1 671 ? 24.385 -20.913 -17.884 1.00 98.00 671 ILE A C 1
ATOM 5258 O O . ILE A 1 671 ? 25.400 -21.567 -18.121 1.00 98.00 671 ILE A O 1
ATOM 5262 N N . GLU A 1 672 ? 24.290 -20.086 -16.847 1.00 98.25 672 GLU A N 1
ATOM 5263 C CA . GLU A 1 672 ? 25.307 -19.883 -15.811 1.00 98.25 672 GLU A CA 1
ATOM 5264 C C . GLU A 1 672 ? 24.717 -20.206 -14.434 1.00 98.25 672 GLU A C 1
ATOM 5266 O O . GLU A 1 672 ? 23.617 -19.763 -14.092 1.00 98.25 672 GLU A O 1
ATOM 5271 N N . LEU A 1 673 ? 25.456 -20.968 -13.627 1.00 98.25 673 LEU A N 1
ATOM 5272 C CA . LEU A 1 673 ? 25.070 -21.348 -12.272 1.00 98.25 673 LEU A CA 1
ATOM 5273 C C . LEU A 1 673 ? 26.027 -20.733 -11.251 1.00 98.25 673 LEU A C 1
ATOM 5275 O O . LEU A 1 673 ? 27.243 -20.814 -11.407 1.00 98.25 673 LEU A O 1
ATOM 5279 N N . LYS A 1 674 ? 25.485 -20.208 -10.149 1.00 97.50 674 LYS A N 1
ATOM 5280 C CA . LYS A 1 674 ? 26.279 -19.838 -8.965 1.00 97.50 674 LYS A CA 1
ATOM 5281 C C . LYS A 1 674 ? 25.894 -20.687 -7.774 1.00 97.50 674 LYS A C 1
ATOM 5283 O O . LYS A 1 674 ? 24.710 -20.959 -7.556 1.00 97.50 674 LYS A O 1
ATOM 5288 N N . LEU A 1 675 ? 26.890 -21.081 -6.990 1.00 96.12 675 LEU A N 1
ATOM 5289 C CA . LEU A 1 675 ? 26.685 -21.902 -5.800 1.00 96.12 675 LEU A CA 1
ATOM 5290 C C . LEU A 1 675 ? 26.494 -21.030 -4.560 1.00 96.12 675 LEU A C 1
ATOM 5292 O O . LEU A 1 675 ? 27.022 -19.923 -4.467 1.00 96.12 675 LEU A O 1
ATOM 5296 N N . THR A 1 676 ? 25.738 -21.536 -3.590 1.00 93.94 676 THR A N 1
ATOM 5297 C CA . THR A 1 676 ? 25.572 -20.877 -2.291 1.00 93.94 676 THR A CA 1
ATOM 5298 C C . THR A 1 676 ? 26.887 -20.880 -1.518 1.00 93.94 676 THR A C 1
ATOM 5300 O O . THR A 1 676 ? 27.557 -21.911 -1.426 1.00 93.94 676 THR A O 1
ATOM 5303 N N . ARG A 1 677 ? 27.230 -19.726 -0.939 1.00 90.56 677 ARG A N 1
ATOM 5304 C CA . ARG A 1 677 ? 28.435 -19.516 -0.131 1.00 90.56 677 ARG A CA 1
ATOM 5305 C C . ARG A 1 677 ? 28.068 -19.167 1.310 1.00 90.56 677 ARG A C 1
ATOM 5307 O O . ARG A 1 677 ? 27.033 -18.543 1.547 1.00 90.56 677 ARG A O 1
ATOM 5314 N N . ASP A 1 678 ? 28.902 -19.583 2.260 1.00 86.62 678 ASP A N 1
ATOM 5315 C CA . ASP A 1 678 ? 28.809 -19.157 3.657 1.00 86.62 678 ASP A CA 1
ATOM 5316 C C . ASP A 1 678 ? 29.417 -17.755 3.864 1.00 86.62 678 ASP A C 1
ATOM 5318 O O . ASP A 1 678 ? 29.895 -17.107 2.933 1.00 86.62 678 ASP A O 1
ATOM 5322 N N . ARG A 1 679 ? 29.402 -17.267 5.109 1.00 81.44 679 ARG A N 1
ATOM 5323 C CA . ARG A 1 679 ? 29.964 -15.950 5.469 1.00 81.44 679 ARG A CA 1
ATOM 5324 C C . ARG A 1 679 ? 31.487 -15.864 5.299 1.00 81.44 679 ARG A C 1
ATOM 5326 O O . ARG A 1 679 ? 32.016 -14.758 5.315 1.00 81.44 679 ARG A O 1
ATOM 5333 N N . ASP A 1 680 ? 32.163 -17.003 5.153 1.00 84.06 680 ASP A N 1
ATOM 5334 C CA . ASP A 1 680 ? 33.596 -17.106 4.871 1.00 84.06 680 ASP A CA 1
ATOM 5335 C C . ASP A 1 680 ? 33.858 -17.271 3.354 1.00 84.06 680 ASP A C 1
ATOM 5337 O O . ASP A 1 680 ? 34.968 -17.637 2.960 1.00 84.06 680 ASP A O 1
ATOM 5341 N N . GLU A 1 681 ? 32.848 -17.024 2.505 1.00 87.44 681 GLU A N 1
ATOM 5342 C CA . GLU A 1 681 ? 32.868 -17.182 1.042 1.00 87.44 681 GLU A CA 1
ATOM 5343 C C . GLU A 1 681 ? 33.109 -18.632 0.561 1.00 87.44 681 GLU A C 1
ATOM 5345 O O . GLU A 1 681 ? 33.468 -18.868 -0.600 1.00 87.44 681 GLU A O 1
ATOM 5350 N N . GLN A 1 682 ? 32.893 -19.629 1.430 1.00 89.25 682 GLN A N 1
ATOM 5351 C CA . GLN A 1 682 ? 33.095 -21.050 1.130 1.00 89.25 682 GLN A CA 1
ATOM 5352 C C . GLN A 1 682 ? 31.818 -21.713 0.619 1.00 89.25 682 GLN A C 1
ATOM 5354 O O . GLN A 1 682 ? 30.726 -21.454 1.118 1.00 89.25 682 GLN A O 1
ATOM 5359 N N . VAL A 1 683 ? 31.951 -22.639 -0.334 1.00 91.50 683 VAL A N 1
ATOM 5360 C CA . VAL A 1 683 ? 30.827 -23.475 -0.785 1.00 91.50 683 VAL A CA 1
ATOM 5361 C C . VAL A 1 683 ? 30.670 -24.652 0.177 1.00 91.50 683 VAL A C 1
ATOM 5363 O O . VAL A 1 683 ? 31.413 -25.635 0.109 1.00 91.50 683 VAL A O 1
ATOM 5366 N N . GLU A 1 684 ? 29.712 -24.547 1.097 1.00 88.00 684 GLU A N 1
ATOM 5367 C CA . GLU A 1 684 ? 29.448 -25.582 2.099 1.00 88.00 684 GLU A CA 1
ATOM 5368 C C . GLU A 1 684 ? 29.106 -26.940 1.468 1.00 88.00 684 GLU A C 1
ATOM 5370 O O . GLU A 1 684 ? 28.511 -27.031 0.395 1.00 88.00 684 GLU A O 1
ATOM 5375 N N . GLY A 1 685 ? 29.490 -28.025 2.143 1.00 87.06 685 GLY A N 1
ATOM 5376 C CA . GLY A 1 685 ? 29.214 -29.384 1.678 1.00 87.06 685 GLY A CA 1
ATOM 5377 C C . GLY A 1 685 ? 30.038 -29.838 0.464 1.00 87.06 685 GLY A C 1
ATOM 5378 O O . GLY A 1 685 ? 29.975 -31.017 0.123 1.00 87.06 685 GLY A O 1
ATOM 5379 N N . LEU A 1 686 ? 30.865 -28.987 -0.158 1.00 91.62 686 LEU A N 1
ATOM 5380 C CA . LEU A 1 686 ? 31.687 -29.328 -1.331 1.00 91.62 686 LEU A CA 1
ATOM 5381 C C . LEU A 1 686 ? 33.011 -30.030 -0.950 1.00 91.62 686 LEU A C 1
ATOM 5383 O O . LEU A 1 686 ? 34.112 -29.524 -1.161 1.00 91.62 686 LEU A O 1
ATOM 5387 N N . HIS A 1 687 ? 32.905 -31.221 -0.359 1.00 88.31 687 HIS A N 1
ATOM 5388 C CA . HIS A 1 687 ? 34.048 -32.035 0.094 1.00 88.31 687 HIS A CA 1
ATOM 5389 C C . HIS A 1 687 ? 34.444 -33.149 -0.890 1.00 88.31 687 HIS A C 1
ATOM 5391 O O . HIS A 1 687 ? 35.504 -33.759 -0.752 1.00 88.31 687 HIS A O 1
ATOM 5397 N N . ARG A 1 688 ? 33.597 -33.413 -1.887 1.00 90.06 688 ARG A N 1
ATOM 5398 C CA . ARG A 1 688 ? 33.822 -34.351 -2.993 1.00 90.06 688 ARG A CA 1
ATOM 5399 C C . ARG A 1 688 ? 33.299 -33.753 -4.297 1.00 90.06 688 ARG A C 1
ATOM 5401 O O . ARG A 1 688 ? 32.747 -32.658 -4.294 1.00 90.06 688 ARG A O 1
ATOM 5408 N N . GLU A 1 689 ? 33.495 -34.459 -5.402 1.00 93.44 689 GLU A N 1
ATOM 5409 C CA . GLU A 1 689 ? 32.885 -34.089 -6.679 1.00 93.44 689 GLU A CA 1
ATOM 5410 C C . GLU A 1 689 ? 31.357 -34.235 -6.609 1.00 93.44 689 GLU A C 1
ATOM 5412 O O . GLU A 1 689 ? 30.847 -35.209 -6.047 1.00 93.44 689 GLU A O 1
ATOM 5417 N N . HIS A 1 690 ? 30.635 -33.267 -7.175 1.00 94.94 690 HIS A N 1
ATOM 5418 C CA . HIS A 1 690 ? 29.185 -33.323 -7.350 1.00 94.94 690 HIS A CA 1
ATOM 5419 C C . HIS A 1 690 ? 28.811 -33.038 -8.803 1.00 94.94 690 HIS A C 1
ATOM 5421 O O . HIS A 1 690 ? 29.430 -32.207 -9.466 1.00 94.94 690 HIS A O 1
ATOM 5427 N N . GLU A 1 691 ? 27.762 -33.707 -9.267 1.00 96.88 691 GLU A N 1
ATOM 5428 C CA . GLU A 1 691 ? 27.140 -33.447 -10.561 1.00 96.88 691 GLU A CA 1
ATOM 5429 C C . GLU A 1 691 ? 25.943 -32.505 -10.386 1.00 96.88 691 GLU A C 1
ATOM 5431 O O . GLU A 1 691 ? 25.266 -32.541 -9.354 1.00 96.88 691 GLU A O 1
ATOM 5436 N N . ILE A 1 692 ? 25.695 -31.658 -11.384 1.00 98.19 692 ILE A N 1
ATOM 5437 C CA . ILE A 1 692 ? 24.533 -30.767 -11.453 1.00 98.19 692 ILE A CA 1
ATOM 5438 C C . ILE A 1 692 ? 23.881 -30.972 -12.814 1.00 98.19 692 ILE A C 1
ATOM 5440 O O . ILE A 1 692 ? 24.478 -30.650 -13.840 1.00 98.19 692 ILE A O 1
ATOM 5444 N N . ASP A 1 693 ? 22.671 -31.510 -12.819 1.00 98.25 693 ASP A N 1
ATOM 5445 C CA . ASP A 1 693 ? 21.888 -31.735 -14.024 1.00 98.25 693 ASP A CA 1
ATOM 5446 C C . ASP A 1 693 ? 21.132 -30.457 -14.397 1.00 98.25 693 ASP A C 1
ATOM 5448 O O . ASP A 1 693 ? 20.464 -29.846 -13.558 1.00 98.25 693 ASP A O 1
ATOM 5452 N N . VAL A 1 694 ? 21.219 -30.085 -15.674 1.00 98.31 694 VAL A N 1
ATOM 5453 C CA . VAL A 1 694 ? 20.333 -29.113 -16.317 1.00 98.31 694 VAL A CA 1
ATOM 5454 C C . VAL A 1 694 ? 19.330 -29.893 -17.154 1.00 98.31 694 VAL A C 1
ATOM 5456 O O . VAL A 1 694 ? 19.699 -30.695 -18.020 1.00 98.31 694 VAL A O 1
ATOM 5459 N N . LEU A 1 695 ? 18.057 -29.666 -16.869 1.00 97.81 695 LEU A N 1
ATOM 5460 C CA . LEU A 1 695 ? 16.914 -30.340 -17.449 1.00 97.81 695 LEU A CA 1
ATOM 5461 C C . LEU A 1 695 ? 16.072 -29.335 -18.232 1.00 97.81 695 LEU A C 1
ATOM 5463 O O . LEU A 1 695 ? 15.833 -28.228 -17.752 1.00 97.81 695 LEU A O 1
ATOM 5467 N N . VAL A 1 696 ? 15.581 -29.761 -19.387 1.00 96.62 696 VAL A N 1
ATOM 5468 C CA . VAL A 1 696 ? 14.601 -29.044 -20.206 1.00 96.62 696 VAL A CA 1
ATOM 5469 C C . VAL A 1 696 ? 13.462 -30.007 -20.462 1.00 96.62 696 VAL A C 1
ATOM 5471 O O . VAL A 1 696 ? 13.697 -31.121 -20.926 1.00 96.62 696 VAL A O 1
ATOM 5474 N N . ASP A 1 697 ? 12.253 -29.635 -20.055 1.00 94.75 697 ASP A N 1
ATOM 5475 C CA . ASP A 1 697 ? 11.056 -30.477 -20.156 1.00 94.75 697 ASP A CA 1
ATOM 5476 C C . ASP A 1 697 ? 11.289 -31.890 -19.596 1.00 94.75 697 ASP A C 1
ATOM 5478 O O . ASP A 1 697 ? 10.901 -32.909 -20.166 1.00 94.75 697 ASP A O 1
ATOM 5482 N N . ARG A 1 698 ? 11.969 -31.935 -18.440 1.00 92.44 698 ARG A N 1
ATOM 5483 C CA . ARG A 1 698 ? 12.418 -33.139 -17.710 1.00 92.44 698 ARG A CA 1
ATOM 5484 C C . ARG A 1 698 ? 13.520 -33.964 -18.385 1.00 92.44 698 ARG A C 1
ATOM 5486 O O . ARG A 1 698 ? 14.040 -34.878 -17.744 1.00 92.44 698 ARG A O 1
ATOM 5493 N N . ALA A 1 699 ? 13.924 -33.655 -19.613 1.00 95.12 699 ALA A N 1
ATOM 5494 C CA . ALA A 1 699 ? 15.052 -34.301 -20.273 1.00 95.12 699 ALA A CA 1
ATOM 5495 C C . ALA A 1 699 ? 16.374 -33.644 -19.856 1.00 95.12 699 ALA A C 1
ATOM 5497 O O . ALA A 1 699 ? 16.505 -32.423 -19.872 1.00 95.12 699 ALA A O 1
ATOM 5498 N N . ARG A 1 700 ? 17.384 -34.444 -19.493 1.00 96.44 700 ARG A N 1
ATOM 5499 C CA . ARG A 1 700 ? 18.715 -33.917 -19.161 1.00 96.44 700 ARG A CA 1
ATOM 5500 C C . ARG A 1 700 ? 19.455 -33.501 -20.425 1.00 96.44 700 ARG A C 1
ATOM 5502 O O . ARG A 1 700 ? 19.858 -34.361 -21.204 1.00 96.44 700 ARG A O 1
ATOM 5509 N N . VAL A 1 701 ? 19.684 -32.199 -20.572 1.00 97.00 701 VAL A N 1
ATOM 5510 C CA . VAL A 1 701 ? 20.386 -31.605 -21.721 1.00 97.00 701 VAL A CA 1
ATOM 5511 C C . VAL A 1 701 ? 21.862 -31.343 -21.434 1.00 97.00 701 VAL A C 1
ATOM 5513 O O . VAL A 1 701 ? 22.686 -31.341 -22.345 1.00 97.00 701 VAL A O 1
ATOM 5516 N N . HIS A 1 702 ? 22.220 -31.151 -20.163 1.00 98.06 702 HIS A N 1
ATOM 5517 C CA . HIS A 1 702 ? 23.600 -30.935 -19.750 1.00 98.06 702 HIS A CA 1
ATOM 5518 C C . HIS A 1 702 ? 23.838 -31.421 -18.323 1.00 98.06 702 HIS A C 1
ATOM 5520 O O . HIS A 1 702 ? 22.909 -31.515 -17.521 1.00 98.06 702 HIS A O 1
ATOM 5526 N N . GLN A 1 703 ? 25.096 -31.717 -18.008 1.00 97.88 703 GLN A N 1
ATOM 5527 C CA . GLN A 1 703 ? 25.524 -32.063 -16.663 1.00 97.88 703 GLN A CA 1
ATOM 5528 C C . GLN A 1 703 ? 26.856 -31.382 -16.359 1.00 97.88 703 GLN A C 1
ATOM 5530 O O . GLN A 1 703 ? 27.879 -31.689 -16.973 1.00 97.88 703 GLN A O 1
ATOM 5535 N N . PHE A 1 704 ? 26.844 -30.478 -15.385 1.00 98.19 704 PHE A N 1
ATOM 5536 C CA . PHE A 1 704 ? 28.062 -29.890 -14.854 1.00 98.19 704 PHE A CA 1
ATOM 5537 C C . PHE A 1 704 ? 28.691 -30.795 -13.798 1.00 98.19 704 PHE A C 1
ATOM 5539 O O . PHE A 1 704 ? 28.004 -31.538 -13.098 1.00 98.19 704 PHE A O 1
ATOM 5546 N N . LYS A 1 705 ? 30.007 -30.657 -13.626 1.00 96.50 705 LYS A N 1
ATOM 5547 C CA . LYS A 1 705 ? 30.762 -31.229 -12.507 1.00 96.50 705 LYS A CA 1
ATOM 5548 C C . LYS A 1 705 ? 31.365 -30.103 -11.684 1.00 96.50 705 LYS A C 1
ATOM 5550 O O . LYS A 1 705 ? 32.026 -29.227 -12.240 1.00 96.50 705 LYS A O 1
ATOM 5555 N N . VAL A 1 706 ? 31.164 -30.125 -10.372 1.00 94.81 706 VAL A N 1
ATOM 5556 C CA . VAL A 1 706 ? 31.818 -29.215 -9.425 1.00 94.81 706 VAL A CA 1
ATOM 5557 C C . VAL A 1 706 ? 32.779 -29.998 -8.538 1.00 94.81 706 VAL A C 1
ATOM 5559 O O . VAL A 1 706 ? 32.460 -31.084 -8.055 1.00 94.81 706 VAL A O 1
ATOM 5562 N N . TYR A 1 707 ? 33.968 -29.437 -8.334 1.00 93.75 707 TYR A N 1
ATOM 5563 C CA . TYR A 1 707 ? 35.082 -30.090 -7.654 1.00 93.75 707 TYR A CA 1
ATOM 5564 C C . TYR A 1 707 ? 35.394 -29.409 -6.318 1.00 93.75 707 TYR A C 1
ATOM 5566 O O . TYR A 1 707 ? 35.240 -28.189 -6.211 1.00 93.75 707 TYR A O 1
ATOM 5574 N N . PRO A 1 708 ? 35.910 -30.154 -5.323 1.00 90.69 708 PRO A N 1
ATOM 5575 C CA . PRO A 1 708 ? 36.454 -29.560 -4.110 1.00 90.69 708 PRO A CA 1
ATOM 5576 C C . PRO A 1 708 ? 37.543 -28.525 -4.428 1.00 90.69 708 PRO A C 1
ATOM 5578 O O . PRO A 1 708 ? 38.342 -28.729 -5.350 1.00 90.69 708 PRO A O 1
ATOM 5581 N N . PRO A 1 709 ? 37.617 -27.428 -3.664 1.00 86.00 709 PRO A N 1
ATOM 5582 C CA . PRO A 1 709 ? 38.616 -26.384 -3.871 1.00 86.00 709 PRO A CA 1
ATOM 5583 C C . PRO A 1 709 ? 40.045 -26.894 -3.653 1.00 86.00 709 PRO A C 1
ATOM 5585 O O . PRO A 1 709 ? 40.313 -27.783 -2.837 1.00 86.00 709 PRO A O 1
ATOM 5588 N N . LYS A 1 710 ? 41.007 -26.267 -4.338 1.00 80.00 710 LYS A N 1
ATOM 5589 C CA . LYS A 1 710 ? 42.436 -26.519 -4.106 1.00 80.00 710 LYS A CA 1
ATOM 5590 C C . LYS A 1 710 ? 42.864 -25.894 -2.772 1.00 80.00 710 LYS A C 1
ATOM 5592 O O . LYS A 1 710 ? 42.390 -24.825 -2.397 1.00 80.00 710 LYS A O 1
ATOM 5597 N N . LYS A 1 711 ? 43.794 -26.533 -2.053 1.00 77.38 711 LYS A N 1
ATOM 5598 C CA . LYS A 1 711 ? 44.379 -26.008 -0.800 1.00 77.38 711 LYS A CA 1
ATOM 5599 C C . LYS A 1 711 ? 45.456 -24.947 -1.079 1.00 77.38 711 LYS A C 1
ATOM 5601 O O . LYS A 1 711 ? 46.630 -25.164 -0.794 1.00 77.38 711 LYS A O 1
ATOM 5606 N N . THR A 1 712 ? 45.070 -23.841 -1.710 1.00 68.75 712 THR A N 1
ATOM 5607 C CA . THR A 1 712 ? 45.980 -22.777 -2.182 1.00 68.75 712 THR A CA 1
ATOM 5608 C C . THR A 1 712 ? 45.710 -21.406 -1.556 1.00 68.75 712 THR A C 1
ATOM 5610 O O . THR A 1 712 ? 46.346 -20.431 -1.943 1.00 68.75 712 THR A O 1
ATOM 5613 N N . GLY A 1 713 ? 44.796 -21.310 -0.586 1.00 64.38 713 GLY A N 1
ATOM 5614 C CA . GLY A 1 713 ? 44.437 -20.048 0.064 1.00 64.38 713 GLY A CA 1
ATOM 5615 C C . GLY A 1 713 ? 45.570 -19.433 0.897 1.00 64.38 713 GLY A C 1
ATOM 5616 O O . GLY A 1 713 ? 46.563 -20.089 1.213 1.00 64.38 713 GLY A O 1
ATOM 5617 N N . LYS A 1 714 ? 45.382 -18.173 1.323 1.00 54.38 714 LYS A N 1
ATOM 5618 C CA . LYS A 1 714 ? 46.373 -17.296 1.998 1.00 54.38 714 LYS A CA 1
ATOM 5619 C C . LYS A 1 714 ? 47.043 -17.890 3.259 1.00 54.38 714 LYS A C 1
ATOM 5621 O O . LYS A 1 714 ? 48.066 -17.374 3.698 1.00 54.38 714 LYS A O 1
ATOM 5626 N N . TYR A 1 715 ? 46.507 -18.991 3.798 1.00 68.31 715 TYR A N 1
ATOM 5627 C CA . TYR A 1 715 ? 47.035 -19.747 4.946 1.00 68.31 715 TYR A CA 1
ATOM 5628 C C . TYR A 1 715 ? 47.095 -21.277 4.714 1.00 68.31 715 TYR A C 1
ATOM 5630 O O . TYR A 1 715 ? 47.052 -22.049 5.667 1.00 68.31 715 TYR A O 1
ATOM 5638 N N . GLY A 1 716 ? 47.131 -21.744 3.459 1.00 65.56 716 GLY A N 1
ATOM 5639 C CA . GLY A 1 716 ? 47.075 -23.177 3.114 1.00 65.56 716 GLY A CA 1
ATOM 5640 C C . GLY A 1 716 ? 45.674 -23.805 3.204 1.00 65.56 716 GLY A C 1
ATOM 5641 O O . GLY A 1 716 ? 45.528 -25.024 3.100 1.00 65.56 716 GLY A O 1
ATOM 5642 N N . GLY A 1 717 ? 44.641 -22.980 3.402 1.00 72.56 717 GLY A N 1
ATOM 5643 C CA . GLY A 1 717 ? 43.234 -23.384 3.398 1.00 72.56 717 GLY A CA 1
ATOM 5644 C C . GLY A 1 717 ? 42.656 -23.583 1.985 1.00 72.56 717 GLY A C 1
ATOM 5645 O O . GLY A 1 717 ? 43.295 -23.205 0.999 1.00 72.56 717 GLY A O 1
ATOM 5646 N N . PRO A 1 718 ? 41.465 -24.196 1.873 1.00 79.38 718 PRO A N 1
ATOM 5647 C CA . PRO A 1 718 ? 40.744 -24.325 0.607 1.00 79.38 718 PRO A CA 1
ATOM 5648 C C . PRO A 1 718 ? 40.379 -22.954 0.009 1.00 79.38 718 PRO A C 1
ATOM 5650 O O . PRO A 1 718 ? 39.876 -22.089 0.720 1.00 79.38 718 PRO A O 1
ATOM 5653 N N . ASP A 1 719 ? 40.629 -22.768 -1.289 1.00 84.69 719 ASP A N 1
ATOM 5654 C CA . ASP A 1 719 ? 40.277 -21.565 -2.056 1.00 84.69 719 ASP A CA 1
ATOM 5655 C C . ASP A 1 719 ? 39.041 -21.813 -2.940 1.00 84.69 719 ASP A C 1
ATOM 5657 O O . ASP A 1 719 ? 39.101 -22.575 -3.909 1.00 84.69 719 ASP A O 1
ATOM 5661 N N . TYR A 1 720 ? 37.925 -21.169 -2.589 1.00 88.00 720 TYR A N 1
ATOM 5662 C CA . TYR A 1 720 ? 36.635 -21.305 -3.272 1.00 88.00 720 TYR A CA 1
ATOM 5663 C C . TYR A 1 720 ? 36.355 -20.192 -4.297 1.00 88.00 720 TYR A C 1
ATOM 5665 O O . TYR A 1 720 ? 35.273 -20.178 -4.892 1.00 88.00 720 TYR A O 1
ATOM 5673 N N . THR A 1 721 ? 37.270 -19.240 -4.523 1.00 85.75 721 THR A N 1
ATOM 5674 C CA . THR A 1 721 ? 37.011 -18.050 -5.362 1.00 85.75 721 THR A CA 1
ATOM 5675 C C . THR A 1 721 ? 36.557 -18.405 -6.782 1.00 85.75 721 THR A C 1
ATOM 5677 O O . THR A 1 721 ? 35.744 -17.696 -7.366 1.00 85.75 721 THR A O 1
ATOM 5680 N N . HIS A 1 722 ? 37.019 -19.535 -7.321 1.00 88.12 722 HIS A N 1
ATOM 5681 C CA . HIS A 1 722 ? 36.694 -19.993 -8.674 1.00 88.12 722 HIS A CA 1
ATOM 5682 C C . HIS A 1 722 ? 35.946 -21.336 -8.709 1.00 88.12 722 HIS A C 1
ATOM 5684 O O . HIS A 1 722 ? 35.982 -22.020 -9.726 1.00 88.12 722 HIS A O 1
ATOM 5690 N N . SER A 1 723 ? 35.284 -21.738 -7.616 1.00 90.00 723 SER A N 1
ATOM 5691 C CA . SER A 1 723 ? 34.576 -23.030 -7.539 1.00 90.00 723 SER A CA 1
ATOM 5692 C C . SER A 1 723 ? 33.422 -23.184 -8.535 1.00 90.00 723 SER A C 1
ATOM 5694 O O . SER A 1 723 ? 33.086 -24.311 -8.885 1.00 90.00 723 SER A O 1
ATOM 5696 N N . ASP A 1 724 ? 32.823 -22.082 -8.981 1.00 93.62 724 ASP A N 1
ATOM 5697 C CA . ASP A 1 724 ? 31.674 -22.046 -9.887 1.00 93.62 724 ASP A CA 1
ATOM 5698 C C . ASP A 1 724 ? 31.943 -21.296 -11.205 1.00 93.62 724 ASP A C 1
ATOM 5700 O O . ASP A 1 724 ? 31.064 -21.210 -12.055 1.00 93.62 724 ASP A O 1
ATOM 5704 N N . SER A 1 725 ? 33.171 -20.818 -11.446 1.00 93.19 725 SER A N 1
ATOM 5705 C CA . SER A 1 725 ? 33.499 -20.013 -12.639 1.00 93.19 725 SER A CA 1
ATOM 5706 C C . SER A 1 725 ? 33.393 -20.776 -13.968 1.00 93.19 725 SER A C 1
ATOM 5708 O O . SER A 1 725 ? 33.278 -20.162 -15.033 1.00 93.19 725 SER A O 1
ATOM 5710 N N . HIS A 1 726 ? 33.443 -22.110 -13.915 1.00 94.81 726 HIS A N 1
ATOM 5711 C CA . HIS A 1 726 ? 33.272 -23.010 -15.057 1.00 94.81 726 HIS A CA 1
ATOM 5712 C C . HIS A 1 726 ? 31.843 -23.546 -15.199 1.00 94.81 726 HIS A C 1
ATOM 5714 O O . HIS A 1 726 ? 31.581 -24.279 -16.149 1.00 94.81 726 HIS A O 1
ATOM 5720 N N . LEU A 1 727 ? 30.920 -23.207 -14.291 1.00 97.69 727 LEU A N 1
ATOM 5721 C CA . LEU A 1 727 ? 29.519 -23.641 -14.345 1.00 97.69 727 LEU A CA 1
ATOM 5722 C C . LEU A 1 727 ? 28.707 -22.766 -15.304 1.00 97.69 727 LEU A C 1
ATOM 5724 O O . LEU A 1 727 ? 27.683 -22.190 -14.942 1.00 97.69 727 LEU A O 1
ATOM 5728 N N . LYS A 1 728 ? 29.201 -22.654 -16.536 1.00 97.50 728 LYS A N 1
ATOM 5729 C CA . LYS A 1 728 ? 28.561 -21.934 -17.630 1.00 97.50 728 LYS A CA 1
ATOM 5730 C C . LYS A 1 728 ? 28.653 -22.740 -18.915 1.00 97.50 728 LYS A C 1
ATOM 5732 O O . LYS A 1 728 ? 29.715 -23.279 -19.227 1.00 97.50 728 LYS A O 1
ATOM 5737 N N . GLN A 1 729 ? 27.552 -22.834 -19.648 1.00 97.62 729 GLN A N 1
ATOM 5738 C CA . GLN A 1 729 ? 27.479 -23.631 -20.868 1.00 97.62 729 GLN A CA 1
ATOM 5739 C C . GLN A 1 729 ? 26.508 -23.005 -21.864 1.00 97.62 729 GLN A C 1
ATOM 5741 O O . GLN A 1 729 ? 25.391 -22.649 -21.499 1.00 97.62 729 GLN A O 1
ATOM 5746 N N . ARG A 1 730 ? 26.910 -22.944 -23.138 1.00 97.19 730 ARG A N 1
ATOM 5747 C CA . ARG A 1 730 ? 25.983 -22.676 -24.243 1.00 97.19 730 ARG A CA 1
ATOM 5748 C C . ARG A 1 730 ? 25.240 -23.947 -24.624 1.00 97.19 730 ARG A C 1
ATOM 5750 O O . ARG A 1 730 ? 25.868 -24.973 -24.894 1.00 97.19 730 ARG A O 1
ATOM 5757 N N . LEU A 1 731 ? 23.919 -23.866 -24.614 1.00 96.25 731 LEU A N 1
ATOM 5758 C CA . LEU A 1 731 ? 22.992 -24.934 -24.957 1.00 96.25 731 LEU A CA 1
ATOM 5759 C C . LEU A 1 731 ? 22.027 -24.429 -26.022 1.00 96.25 731 LEU A C 1
ATOM 5761 O O . LEU A 1 731 ? 21.686 -23.249 -26.049 1.00 96.25 731 LEU A O 1
ATOM 5765 N N . HIS A 1 732 ? 21.604 -25.330 -26.898 1.00 95.62 732 HIS A N 1
ATOM 5766 C CA . HIS A 1 732 ? 20.585 -25.041 -27.896 1.00 95.62 732 HIS A CA 1
ATOM 5767 C C . HIS A 1 732 ? 19.200 -25.258 -27.277 1.00 95.62 732 HIS A C 1
ATOM 5769 O O . HIS A 1 732 ? 18.983 -26.273 -26.610 1.00 95.62 732 HIS A O 1
ATOM 5775 N N . PHE A 1 733 ? 18.311 -24.283 -27.449 1.00 94.25 733 PHE A N 1
ATOM 5776 C CA . PHE A 1 733 ? 16.917 -24.342 -27.015 1.00 94.25 733 PHE A CA 1
ATOM 5777 C C . PHE A 1 733 ? 16.008 -24.015 -28.191 1.00 94.25 733 PHE A C 1
ATOM 5779 O O . PHE A 1 733 ? 16.328 -23.133 -28.992 1.00 94.25 733 PHE A O 1
ATOM 5786 N N . ASP A 1 734 ? 14.864 -24.688 -28.245 1.00 94.00 734 ASP A N 1
ATOM 5787 C CA . ASP A 1 734 ? 13.784 -24.334 -29.154 1.00 94.00 734 ASP A CA 1
ATOM 5788 C C . ASP A 1 734 ? 13.030 -23.090 -28.651 1.00 94.00 734 ASP A C 1
ATOM 5790 O O . ASP A 1 734 ? 13.029 -22.768 -27.459 1.00 94.00 734 ASP A O 1
ATOM 5794 N N . ALA A 1 735 ? 12.411 -22.350 -29.574 1.00 92.69 735 ALA A N 1
ATOM 5795 C CA . ALA A 1 735 ? 11.537 -21.237 -29.226 1.00 92.69 735 ALA A CA 1
ATOM 5796 C C . ALA A 1 735 ? 10.280 -21.731 -28.495 1.00 92.69 735 ALA A C 1
ATOM 5798 O O . ALA A 1 735 ? 9.689 -22.751 -28.852 1.00 92.69 735 ALA A O 1
ATOM 5799 N N . GLY A 1 736 ? 9.787 -20.928 -27.555 1.00 90.88 736 GLY A N 1
ATOM 5800 C CA . GLY A 1 736 ? 8.558 -21.186 -26.815 1.00 90.88 736 GLY A CA 1
ATOM 5801 C C . GLY A 1 736 ? 8.786 -21.408 -25.326 1.00 90.88 736 GLY A C 1
ATOM 5802 O O . GLY A 1 736 ? 9.835 -21.091 -24.766 1.00 90.88 736 GLY A O 1
ATOM 5803 N N . ARG A 1 737 ? 7.741 -21.884 -24.646 1.00 91.69 737 ARG A N 1
ATOM 5804 C CA . ARG A 1 737 ? 7.769 -22.125 -23.201 1.00 91.69 737 ARG A CA 1
ATOM 5805 C C . ARG A 1 737 ? 8.364 -23.501 -22.922 1.00 91.69 737 ARG A C 1
ATOM 5807 O O . ARG A 1 737 ? 7.797 -24.498 -23.351 1.00 91.69 737 ARG A O 1
ATOM 5814 N N . HIS A 1 738 ? 9.425 -23.528 -22.127 1.00 93.19 738 HIS A N 1
ATOM 5815 C CA . HIS A 1 738 ? 10.075 -24.745 -21.656 1.00 93.19 738 HIS A CA 1
ATOM 5816 C C . HIS A 1 738 ? 10.188 -24.739 -20.133 1.00 93.19 738 HIS A C 1
ATOM 5818 O O . HIS A 1 738 ? 10.389 -23.690 -19.517 1.00 93.19 738 HIS A O 1
ATOM 5824 N N . SER A 1 739 ? 10.093 -25.916 -19.521 1.00 95.69 739 SER A N 1
ATOM 5825 C CA . SER A 1 739 ? 10.324 -26.079 -18.088 1.00 95.69 739 SER A CA 1
ATOM 5826 C C . SER A 1 739 ? 11.799 -26.372 -17.828 1.00 95.69 739 SER A C 1
ATOM 5828 O O . SER A 1 739 ? 12.332 -27.380 -18.298 1.00 95.69 739 SER A O 1
ATOM 5830 N N . ILE A 1 740 ? 12.469 -25.495 -17.082 1.00 97.12 740 ILE A N 1
ATOM 5831 C CA . ILE A 1 740 ? 13.901 -25.569 -16.792 1.00 97.12 740 ILE A CA 1
ATOM 5832 C C . ILE A 1 740 ? 14.119 -26.066 -15.368 1.00 97.12 740 ILE A C 1
ATOM 5834 O O . ILE A 1 740 ? 13.723 -25.427 -14.392 1.00 97.12 740 ILE A O 1
ATOM 5838 N N . GLY A 1 741 ? 14.789 -27.209 -15.249 1.00 97.75 741 GLY A N 1
ATOM 5839 C CA . GLY A 1 741 ? 15.209 -27.779 -13.975 1.00 97.75 741 GLY A CA 1
ATOM 5840 C C . GLY A 1 741 ? 16.719 -27.701 -13.812 1.00 97.75 741 GLY A C 1
ATOM 5841 O O . GLY A 1 741 ? 17.454 -28.187 -14.661 1.00 97.75 741 GLY A O 1
ATOM 5842 N N . VAL A 1 742 ? 17.205 -27.152 -12.704 1.00 98.38 742 VAL A N 1
ATOM 5843 C CA . VAL A 1 742 ? 18.616 -27.276 -12.309 1.00 98.38 742 VAL A CA 1
ATOM 5844 C C . VAL A 1 742 ? 18.643 -27.999 -10.982 1.00 98.38 742 VAL A C 1
ATOM 5846 O O . VAL A 1 742 ? 18.054 -27.509 -10.025 1.00 98.38 742 VAL A O 1
ATOM 5849 N N . THR A 1 743 ? 19.279 -29.166 -10.907 1.00 98.00 743 THR A N 1
ATOM 5850 C CA . THR A 1 743 ? 19.224 -30.015 -9.708 1.00 98.00 743 THR A CA 1
ATOM 5851 C C . THR A 1 743 ? 20.455 -30.898 -9.560 1.00 98.00 743 THR A C 1
ATOM 5853 O O . THR A 1 743 ? 21.236 -31.058 -10.492 1.00 98.00 743 THR A O 1
ATOM 5856 N N . PHE A 1 744 ? 20.645 -31.491 -8.386 1.00 97.19 744 PHE A N 1
ATOM 5857 C CA . PHE A 1 744 ? 21.740 -32.422 -8.140 1.00 97.19 744 PHE A CA 1
ATOM 5858 C C . PHE A 1 744 ? 21.220 -33.863 -8.161 1.00 97.19 744 PHE A C 1
ATOM 5860 O O . PHE A 1 744 ? 20.246 -34.160 -7.461 1.00 97.19 744 PHE A O 1
ATOM 5867 N N . PRO A 1 745 ? 21.892 -34.804 -8.846 1.00 95.38 745 PRO A N 1
ATOM 5868 C CA . PRO A 1 745 ? 21.682 -36.223 -8.604 1.00 95.38 745 PRO A CA 1
ATOM 5869 C C . PRO A 1 745 ? 21.898 -36.546 -7.122 1.00 95.38 745 PRO A C 1
ATOM 5871 O O . PRO A 1 745 ? 22.903 -36.176 -6.501 1.00 95.38 745 PRO A O 1
ATOM 5874 N N . LYS A 1 746 ? 20.929 -37.233 -6.521 1.00 90.50 746 LYS A N 1
ATOM 5875 C CA . LYS A 1 746 ? 20.983 -37.615 -5.116 1.00 90.50 746 LYS A CA 1
ATOM 5876 C C . LYS A 1 746 ? 21.935 -38.794 -4.966 1.00 90.50 746 LYS A C 1
ATOM 5878 O O . LYS A 1 746 ? 21.644 -39.913 -5.376 1.00 90.50 746 LYS A O 1
ATOM 5883 N N . THR A 1 747 ? 23.069 -38.549 -4.323 1.00 81.88 747 THR A N 1
ATOM 5884 C CA . THR A 1 747 ? 23.992 -39.606 -3.906 1.00 81.88 747 THR A CA 1
ATOM 5885 C C . THR A 1 747 ? 23.610 -40.063 -2.504 1.00 81.88 747 THR A C 1
ATOM 5887 O O . THR A 1 747 ? 23.518 -39.255 -1.581 1.00 81.88 747 THR A O 1
ATOM 5890 N N . PHE A 1 748 ? 23.341 -41.356 -2.336 1.00 68.19 748 PHE A N 1
ATOM 5891 C CA . PHE A 1 748 ? 22.983 -41.902 -1.030 1.00 68.19 748 PHE A CA 1
ATOM 5892 C C . PHE A 1 748 ? 24.183 -41.823 -0.078 1.00 68.19 748 PHE A C 1
ATOM 5894 O O . PHE A 1 748 ? 25.304 -42.183 -0.439 1.00 68.19 748 PHE A O 1
ATOM 5901 N N . SER A 1 749 ? 23.941 -41.358 1.142 1.00 63.28 749 SER A N 1
ATOM 5902 C CA . SER A 1 749 ? 24.865 -41.473 2.266 1.00 63.28 749 SER A CA 1
ATOM 5903 C C . SER A 1 749 ? 24.228 -42.341 3.345 1.00 63.28 749 SER A C 1
ATOM 5905 O O . SER A 1 749 ? 23.002 -42.370 3.481 1.00 63.28 749 SER A O 1
ATOM 5907 N N . SER A 1 750 ? 25.054 -43.040 4.120 1.00 56.72 750 SER A N 1
ATOM 5908 C CA . SER A 1 750 ? 24.600 -43.713 5.338 1.00 56.72 750 SER A CA 1
ATOM 5909 C C . SER A 1 750 ? 23.949 -42.700 6.283 1.00 56.72 750 SER A C 1
ATOM 5911 O O . SER A 1 750 ? 24.366 -41.540 6.326 1.00 56.72 750 SER A O 1
ATOM 5913 N N . LEU A 1 751 ? 22.935 -43.130 7.040 1.00 58.69 751 LEU A N 1
ATOM 5914 C CA . LEU A 1 751 ? 22.382 -42.325 8.129 1.00 58.69 751 LEU A CA 1
ATOM 5915 C C . LEU A 1 751 ? 23.511 -41.995 9.110 1.00 58.69 751 LEU A C 1
ATOM 5917 O O . LEU A 1 751 ? 24.219 -42.890 9.572 1.00 58.69 751 LEU A O 1
ATOM 5921 N N . THR A 1 752 ? 23.703 -40.713 9.401 1.00 59.97 752 THR A N 1
ATOM 5922 C CA . THR A 1 752 ? 24.684 -40.284 10.396 1.00 59.97 752 THR A CA 1
ATOM 5923 C C . THR A 1 752 ? 24.158 -40.658 11.779 1.00 59.97 752 THR A C 1
ATOM 5925 O O . THR A 1 752 ? 23.223 -40.035 12.277 1.00 59.97 752 THR A O 1
ATOM 5928 N N . GLU A 1 753 ? 24.744 -41.675 12.411 1.00 59.59 753 GLU A N 1
ATOM 5929 C CA . GLU A 1 753 ? 24.449 -42.003 13.806 1.00 59.59 753 GLU A CA 1
ATOM 5930 C C . GLU A 1 753 ? 25.173 -41.011 14.723 1.00 59.59 753 GLU A C 1
ATOM 5932 O O . GLU A 1 753 ? 26.399 -40.993 14.831 1.00 59.59 753 GLU A O 1
ATOM 5937 N N . GLY A 1 754 ? 24.399 -40.145 15.371 1.00 67.94 754 GLY A N 1
ATOM 5938 C CA . GLY A 1 754 ? 24.888 -39.159 16.325 1.00 67.94 754 GLY A CA 1
ATOM 5939 C C . GLY A 1 754 ? 24.070 -39.177 17.611 1.00 67.94 754 GLY A C 1
ATOM 5940 O O . GLY A 1 754 ? 22.944 -39.664 17.645 1.00 67.94 754 GLY A O 1
ATOM 5941 N N . LYS A 1 755 ? 24.617 -38.597 18.687 1.00 69.62 755 LYS A N 1
ATOM 5942 C CA . LYS A 1 755 ? 23.888 -38.451 19.963 1.00 69.62 755 LYS A CA 1
ATOM 5943 C C . LYS A 1 755 ? 22.681 -37.504 19.875 1.00 69.62 755 LYS A C 1
ATOM 5945 O O . LYS A 1 755 ? 21.864 -37.498 20.787 1.00 69.62 755 LYS A O 1
ATOM 5950 N N . ARG A 1 756 ? 22.605 -36.660 18.839 1.00 69.94 756 ARG A N 1
ATOM 5951 C CA . ARG A 1 756 ? 21.532 -35.682 18.611 1.00 69.94 756 ARG A CA 1
ATOM 5952 C C . ARG A 1 756 ? 20.981 -35.857 17.202 1.00 69.94 756 ARG A C 1
ATOM 5954 O O . ARG A 1 756 ? 21.764 -36.041 16.272 1.00 69.94 756 ARG A O 1
ATOM 5961 N N . GLN A 1 757 ? 19.661 -35.770 17.067 1.00 74.12 757 GLN A N 1
ATOM 5962 C CA . GLN A 1 757 ? 19.000 -35.729 15.767 1.00 74.12 757 GLN A CA 1
ATOM 5963 C C . GLN A 1 757 ? 19.419 -34.445 15.021 1.00 74.12 757 GLN A C 1
ATOM 5965 O O . GLN A 1 757 ? 19.441 -33.379 15.643 1.00 74.12 757 GLN A O 1
ATOM 5970 N N . PRO A 1 758 ? 19.796 -34.527 13.732 1.00 78.12 758 PRO A N 1
ATOM 5971 C CA . PRO A 1 758 ? 20.054 -33.346 12.910 1.00 78.12 758 PRO A CA 1
ATOM 5972 C C . PRO A 1 758 ? 18.796 -32.491 12.722 1.00 78.12 758 PRO A C 1
ATOM 5974 O O . PRO A 1 758 ? 17.687 -33.021 12.742 1.00 78.12 758 PRO A O 1
ATOM 5977 N N . PHE A 1 759 ? 18.990 -31.194 12.484 1.00 85.88 759 PHE A N 1
ATOM 5978 C CA . PHE A 1 759 ? 17.913 -30.292 12.074 1.00 85.88 759 PHE A CA 1
ATOM 5979 C C . PHE A 1 759 ? 17.413 -30.637 10.662 1.00 85.88 759 PHE A C 1
ATOM 5981 O O . PHE A 1 759 ? 18.194 -31.039 9.793 1.00 85.88 759 PHE A O 1
ATOM 5988 N N . ASP A 1 760 ? 16.119 -30.438 10.425 1.00 87.06 760 ASP A N 1
ATOM 5989 C CA . ASP A 1 760 ? 15.505 -30.536 9.098 1.00 87.06 760 ASP A CA 1
ATOM 5990 C C . ASP A 1 760 ? 15.974 -29.385 8.196 1.00 87.06 760 ASP A C 1
ATOM 5992 O O . ASP A 1 760 ? 16.235 -29.579 7.004 1.00 87.06 760 ASP A O 1
ATOM 5996 N N . ALA A 1 761 ? 16.151 -28.198 8.782 1.00 91.12 761 ALA A N 1
ATOM 5997 C CA . ALA A 1 761 ? 16.702 -27.028 8.113 1.00 91.12 761 ALA A CA 1
ATOM 5998 C C . ALA A 1 761 ? 18.225 -27.160 7.911 1.00 91.12 761 ALA A C 1
ATOM 6000 O O . ALA A 1 761 ? 18.972 -27.375 8.870 1.00 91.12 761 ALA A O 1
ATOM 6001 N N . ASN A 1 762 ? 18.688 -27.003 6.664 1.00 89.50 762 ASN A N 1
ATOM 6002 C CA . ASN A 1 762 ? 20.088 -27.163 6.248 1.00 89.50 762 ASN A CA 1
ATOM 6003 C C . ASN A 1 762 ? 20.464 -26.100 5.200 1.00 89.50 762 ASN A C 1
ATOM 6005 O O . ASN A 1 762 ? 20.384 -26.333 3.987 1.00 89.50 762 ASN A O 1
ATOM 6009 N N . PHE A 1 763 ? 20.854 -24.912 5.668 1.00 87.69 763 PHE A N 1
ATOM 6010 C CA . PHE A 1 763 ? 21.122 -23.764 4.803 1.00 87.69 763 PHE A CA 1
ATOM 6011 C C . PHE A 1 763 ? 22.263 -22.809 5.218 1.00 87.69 763 PHE A C 1
ATOM 6013 O O . PHE A 1 763 ? 22.626 -21.947 4.417 1.00 87.69 763 PHE A O 1
ATOM 6020 N N . ASN A 1 764 ? 22.844 -22.943 6.418 1.00 82.75 764 ASN A N 1
ATOM 6021 C CA . ASN A 1 764 ? 23.914 -22.079 6.939 1.00 82.75 764 ASN A CA 1
ATOM 6022 C C . ASN A 1 764 ? 24.870 -22.804 7.903 1.00 82.75 764 ASN A C 1
ATOM 6024 O O . ASN A 1 764 ? 24.447 -23.292 8.951 1.00 82.75 764 ASN A O 1
ATOM 6028 N N . ARG A 1 765 ? 26.177 -22.718 7.645 1.00 78.62 765 ARG A N 1
ATOM 6029 C CA . ARG A 1 765 ? 27.270 -23.355 8.402 1.00 78.62 765 ARG A CA 1
ATOM 6030 C C . ARG A 1 765 ? 27.213 -23.294 9.919 1.00 78.62 765 ARG A C 1
ATOM 6032 O O . ARG A 1 765 ? 27.579 -24.258 10.586 1.00 78.62 765 ARG A O 1
ATOM 6039 N N . HIS A 1 766 ? 26.860 -22.150 10.492 1.00 75.06 766 HIS A N 1
ATOM 6040 C CA . HIS A 1 766 ? 26.992 -21.966 11.939 1.00 75.06 766 HIS A CA 1
ATOM 6041 C C . HIS A 1 766 ? 25.914 -22.703 12.721 1.00 75.06 766 HIS A C 1
ATOM 6043 O O . HIS A 1 766 ? 26.095 -22.993 13.902 1.00 75.06 766 HIS A O 1
ATOM 6049 N N . ARG A 1 767 ? 24.780 -22.955 12.075 1.00 77.94 767 ARG A N 1
ATOM 6050 C CA . ARG A 1 767 ? 23.553 -23.314 12.770 1.00 77.94 767 ARG A CA 1
ATOM 6051 C C . ARG A 1 767 ? 22.818 -24.474 12.116 1.00 77.94 767 ARG A C 1
ATOM 6053 O O . ARG A 1 767 ? 22.431 -25.414 12.799 1.00 77.94 767 ARG A O 1
ATOM 6060 N N . HIS A 1 768 ? 22.682 -24.392 10.803 1.00 83.94 768 HIS A N 1
ATOM 6061 C CA . HIS A 1 768 ? 22.006 -25.340 9.930 1.00 83.94 768 HIS A CA 1
ATOM 6062 C C . HIS A 1 768 ? 22.987 -25.761 8.837 1.00 83.94 768 HIS A C 1
ATOM 6064 O O . HIS A 1 768 ? 22.752 -25.425 7.676 1.00 83.94 768 HIS A O 1
ATOM 6070 N N . PRO A 1 769 ? 24.148 -26.345 9.194 1.00 85.06 769 PRO A N 1
ATOM 6071 C CA . PRO A 1 769 ? 25.237 -26.540 8.247 1.00 85.06 769 PRO A CA 1
ATOM 6072 C C . PRO A 1 769 ? 24.755 -27.335 7.045 1.00 85.06 769 PRO A C 1
ATOM 6074 O O . PRO A 1 769 ? 24.116 -28.375 7.206 1.00 85.06 769 PRO A O 1
ATOM 6077 N N . ARG A 1 770 ? 25.062 -26.850 5.839 1.00 87.81 770 ARG A N 1
ATOM 6078 C CA . ARG A 1 770 ? 24.690 -27.590 4.632 1.00 87.81 770 ARG A CA 1
ATOM 6079 C C . ARG A 1 770 ? 25.494 -28.885 4.578 1.00 87.81 770 ARG A C 1
ATOM 6081 O O . ARG A 1 770 ? 26.693 -28.904 4.869 1.00 87.81 770 ARG A O 1
ATOM 6088 N N . LEU A 1 771 ? 24.833 -29.971 4.191 1.00 86.31 771 LEU A N 1
ATOM 6089 C CA . LEU A 1 771 ? 25.477 -31.276 4.040 1.00 86.31 771 LEU A CA 1
ATOM 6090 C C . LEU A 1 771 ? 26.062 -31.422 2.636 1.00 86.31 771 LEU A C 1
ATOM 6092 O O . LEU A 1 771 ? 27.079 -32.093 2.443 1.00 86.31 771 LEU A O 1
ATOM 6096 N N . THR A 1 772 ? 25.430 -30.776 1.657 1.00 90.75 772 THR A N 1
ATOM 6097 C CA . THR A 1 772 ? 25.820 -30.815 0.250 1.00 90.75 772 THR A CA 1
ATOM 6098 C C . THR A 1 772 ? 25.779 -29.413 -0.382 1.00 90.75 772 THR A C 1
ATOM 6100 O O . THR A 1 772 ? 25.096 -28.524 0.131 1.00 90.75 772 THR A O 1
ATOM 6103 N N . PRO A 1 773 ? 26.516 -29.170 -1.488 1.00 93.56 773 PRO A N 1
ATOM 6104 C CA . PRO A 1 773 ? 26.491 -27.874 -2.165 1.00 93.56 773 PRO A CA 1
ATOM 6105 C C . PRO A 1 773 ? 25.095 -27.562 -2.711 1.00 93.56 773 PRO A C 1
ATOM 6107 O O . PRO A 1 773 ? 24.359 -28.467 -3.113 1.00 93.56 773 PRO A O 1
ATOM 6110 N N . ALA A 1 774 ? 24.751 -26.278 -2.761 1.00 95.38 774 ALA A N 1
ATOM 6111 C CA . ALA A 1 774 ? 23.430 -25.772 -3.127 1.00 95.38 774 ALA A CA 1
ATOM 6112 C C . ALA A 1 774 ? 23.521 -24.721 -4.248 1.00 95.38 774 ALA A C 1
ATOM 6114 O O . ALA A 1 774 ? 24.545 -24.049 -4.384 1.00 95.38 774 ALA A O 1
ATOM 6115 N N . ILE A 1 775 ? 22.460 -24.582 -5.049 1.00 97.06 775 ILE A N 1
ATOM 6116 C CA . ILE A 1 775 ? 22.355 -23.542 -6.083 1.00 97.06 775 ILE A CA 1
ATOM 6117 C C . ILE A 1 775 ? 21.910 -22.232 -5.433 1.00 97.06 775 ILE A C 1
ATOM 6119 O O . ILE A 1 775 ? 20.885 -22.190 -4.759 1.00 97.06 775 ILE A O 1
ATOM 6123 N N . TYR A 1 776 ? 22.642 -21.152 -5.669 1.00 96.00 776 TYR A N 1
ATOM 6124 C CA . TYR A 1 776 ? 22.234 -19.802 -5.282 1.00 96.00 776 TYR A CA 1
ATOM 6125 C C . TYR A 1 776 ? 21.490 -19.090 -6.412 1.00 96.00 776 TYR A C 1
ATOM 6127 O O . TYR A 1 776 ? 20.491 -18.412 -6.173 1.00 96.00 776 TYR A O 1
ATOM 6135 N N . GLN A 1 777 ? 21.977 -19.253 -7.642 1.00 97.38 777 GLN A N 1
ATOM 6136 C CA . GLN A 1 777 ? 21.481 -18.521 -8.798 1.00 97.38 777 GLN A CA 1
ATOM 6137 C C . GLN A 1 777 ? 21.562 -19.374 -10.066 1.00 97.38 777 GLN A C 1
ATOM 6139 O O . GLN A 1 777 ? 22.552 -20.076 -10.272 1.00 97.38 777 GLN A O 1
ATOM 6144 N N . VAL A 1 778 ? 20.546 -19.252 -10.920 1.00 98.00 778 VAL A N 1
ATOM 6145 C CA . VAL A 1 778 ? 20.536 -19.728 -12.309 1.00 98.00 778 VAL A CA 1
ATOM 6146 C C . VAL A 1 778 ? 20.314 -18.518 -13.212 1.00 98.00 778 VAL A C 1
ATOM 6148 O O . VAL A 1 778 ? 19.328 -17.806 -13.045 1.00 98.00 778 VAL A O 1
ATOM 6151 N N . SER A 1 779 ? 21.213 -18.274 -14.158 1.00 97.50 779 SER A N 1
ATOM 6152 C CA . SER A 1 779 ? 21.083 -17.214 -15.160 1.00 97.50 779 SER A CA 1
ATOM 6153 C C . SER A 1 779 ? 21.042 -17.831 -16.552 1.00 97.50 779 SER A C 1
ATOM 6155 O O . SER A 1 779 ? 21.830 -18.724 -16.841 1.00 97.50 779 SER A O 1
ATOM 6157 N N . ILE A 1 780 ? 20.132 -17.374 -17.408 1.00 96.00 780 ILE A N 1
ATOM 6158 C CA . ILE A 1 780 ? 20.034 -17.802 -18.811 1.00 96.00 780 ILE A CA 1
ATOM 6159 C C . ILE A 1 780 ? 20.129 -16.548 -19.671 1.00 96.00 780 ILE A C 1
ATOM 6161 O O . ILE A 1 780 ? 19.338 -15.632 -19.463 1.00 96.00 780 ILE A O 1
ATOM 6165 N N . VAL A 1 781 ? 21.081 -16.492 -20.604 1.00 95.31 781 VAL A N 1
ATOM 6166 C CA . VAL A 1 781 ? 21.334 -15.335 -21.481 1.00 95.31 781 VAL A CA 1
ATOM 6167 C C . VAL A 1 781 ? 21.400 -15.782 -22.941 1.00 95.31 781 VAL A C 1
ATOM 6169 O O . VAL A 1 781 ? 22.129 -16.711 -23.272 1.00 95.31 781 VAL A O 1
ATOM 6172 N N . GLY A 1 782 ? 20.674 -15.119 -23.838 1.00 92.06 782 GLY A N 1
ATOM 6173 C CA . GLY A 1 782 ? 20.669 -15.444 -25.265 1.00 92.06 782 GLY A CA 1
ATOM 6174 C C . GLY A 1 782 ? 19.527 -14.769 -26.038 1.00 92.06 782 GLY A C 1
ATOM 6175 O O . GLY A 1 782 ? 18.853 -13.889 -25.497 1.00 92.06 782 GLY A O 1
ATOM 6176 N N . PRO A 1 783 ? 19.299 -15.165 -27.299 1.00 92.62 783 PRO A N 1
ATOM 6177 C CA . PRO A 1 783 ? 20.103 -16.125 -28.060 1.00 92.62 783 PRO A CA 1
ATOM 6178 C C . PRO A 1 783 ? 21.392 -15.482 -28.610 1.00 92.62 783 PRO A C 1
ATOM 6180 O O . PRO A 1 783 ? 21.402 -14.318 -29.005 1.00 92.62 783 PRO A O 1
ATOM 6183 N N . PHE A 1 784 ? 22.492 -16.235 -28.656 1.00 91.88 784 PHE A N 1
ATOM 6184 C CA . PHE A 1 784 ? 23.757 -15.821 -29.285 1.00 91.88 784 PHE A CA 1
ATOM 6185 C C . PHE A 1 784 ? 23.851 -16.213 -30.765 1.00 91.88 784 PHE A C 1
ATOM 6187 O O . PHE A 1 784 ? 24.520 -15.525 -31.534 1.00 91.88 784 PHE A O 1
ATOM 6194 N N . ALA A 1 785 ? 23.195 -17.307 -31.153 1.00 91.38 785 ALA A N 1
ATOM 6195 C CA . ALA A 1 785 ? 23.098 -17.797 -32.525 1.00 91.38 785 ALA A CA 1
ATOM 6196 C C . ALA A 1 785 ? 21.618 -18.074 -32.842 1.00 91.38 785 ALA A C 1
ATOM 6198 O O . ALA A 1 785 ? 21.181 -19.216 -32.722 1.00 91.38 785 ALA A O 1
ATOM 6199 N N . PRO A 1 786 ? 20.820 -17.027 -33.121 1.00 91.94 786 PRO A N 1
ATOM 6200 C CA . PRO A 1 786 ? 19.392 -17.181 -33.373 1.00 91.94 786 PRO A CA 1
ATOM 6201 C C . PRO A 1 786 ? 19.114 -17.864 -34.717 1.00 91.94 786 PRO A C 1
ATOM 6203 O O . PRO A 1 786 ? 19.670 -17.475 -35.744 1.00 91.94 786 PRO A O 1
ATOM 6206 N N . GLU A 1 787 ? 18.218 -18.847 -34.705 1.00 92.88 787 GLU A N 1
ATOM 6207 C CA . GLU A 1 787 ? 17.765 -19.617 -35.873 1.00 92.88 787 GLU A CA 1
ATOM 6208 C C . GLU A 1 787 ? 16.364 -19.195 -36.345 1.00 92.88 787 GLU A C 1
ATOM 6210 O O . GLU A 1 787 ? 15.969 -19.493 -37.472 1.00 92.88 787 GLU A O 1
ATOM 6215 N N . GLY A 1 788 ? 15.626 -18.458 -35.508 1.00 88.94 788 GLY A N 1
ATOM 6216 C CA . GLY A 1 788 ? 14.322 -17.885 -35.831 1.00 88.94 788 GLY A CA 1
ATOM 6217 C C . GLY A 1 788 ? 13.281 -18.070 -34.721 1.00 88.94 788 GLY A C 1
ATOM 6218 O O . GLY A 1 788 ? 13.522 -18.772 -33.742 1.00 88.94 788 GLY A O 1
ATOM 6219 N N . PRO A 1 789 ? 12.099 -17.449 -34.862 1.00 88.44 789 PRO A N 1
ATOM 6220 C CA . PRO A 1 789 ? 11.065 -17.418 -33.822 1.00 88.44 789 PRO A CA 1
ATOM 6221 C C . PRO A 1 789 ? 10.264 -18.723 -33.661 1.00 88.44 789 PRO A C 1
ATOM 6223 O O . PRO A 1 789 ? 9.477 -18.835 -32.725 1.00 88.44 789 PRO A O 1
ATOM 6226 N N . GLY A 1 790 ? 10.449 -19.704 -34.552 1.00 86.06 790 GLY A N 1
ATOM 6227 C CA . GLY A 1 790 ? 9.791 -21.014 -34.486 1.00 86.06 790 GLY A CA 1
ATOM 6228 C C . GLY A 1 790 ? 8.256 -20.970 -34.556 1.00 86.06 790 GLY A C 1
ATOM 6229 O O . GLY A 1 790 ? 7.643 -19.947 -34.869 1.00 86.06 790 GLY A O 1
ATOM 6230 N N . ILE A 1 791 ? 7.627 -22.113 -34.268 1.00 87.00 791 ILE A N 1
ATOM 6231 C CA . ILE A 1 791 ? 6.175 -22.224 -34.069 1.00 87.00 791 ILE A CA 1
ATOM 6232 C C . ILE A 1 791 ? 5.944 -22.348 -32.566 1.00 87.00 791 ILE A C 1
ATOM 6234 O O . ILE A 1 791 ? 6.230 -23.386 -31.977 1.00 87.00 791 ILE A O 1
ATOM 6238 N N . THR A 1 792 ? 5.438 -21.285 -31.943 1.00 91.19 792 THR A N 1
ATOM 6239 C CA . THR A 1 792 ? 5.193 -21.232 -30.496 1.00 91.19 792 THR A CA 1
ATOM 6240 C C . THR A 1 792 ? 3.715 -21.001 -30.208 1.00 91.19 792 THR A C 1
ATOM 6242 O O . THR A 1 792 ? 3.005 -20.407 -31.019 1.00 91.19 792 THR A O 1
ATOM 6245 N N . THR A 1 793 ? 3.247 -21.402 -29.023 1.00 91.94 793 THR A N 1
ATOM 6246 C CA . THR A 1 793 ? 1.867 -21.132 -28.582 1.00 91.94 793 THR A CA 1
ATOM 6247 C C . THR A 1 793 ? 1.549 -19.635 -28.581 1.00 91.94 793 THR A C 1
ATOM 6249 O O . THR A 1 793 ? 0.441 -19.244 -28.930 1.00 91.94 793 THR A O 1
ATOM 6252 N N . SER A 1 794 ? 2.533 -18.786 -28.260 1.00 93.50 794 SER A N 1
ATOM 6253 C CA . SER A 1 794 ? 2.391 -17.326 -28.331 1.00 93.50 794 SER A CA 1
ATOM 6254 C C . SER A 1 794 ? 2.156 -16.843 -29.759 1.00 93.50 794 SER A C 1
ATOM 6256 O O . SER A 1 794 ? 1.206 -16.111 -30.034 1.00 93.50 794 SER A O 1
ATOM 6258 N N . ARG A 1 795 ? 2.959 -17.329 -30.712 1.00 92.81 795 ARG A N 1
ATOM 6259 C CA . ARG A 1 795 ? 2.764 -17.005 -32.128 1.00 92.81 795 ARG A CA 1
ATOM 6260 C C . ARG A 1 795 ? 1.437 -17.539 -32.654 1.00 92.81 795 ARG A C 1
ATOM 6262 O O . ARG A 1 795 ? 0.766 -16.828 -33.386 1.00 92.81 795 ARG A O 1
ATOM 6269 N N . GLN A 1 796 ? 1.000 -18.725 -32.244 1.00 93.12 796 GLN A N 1
ATOM 6270 C CA . GLN A 1 796 ? -0.327 -19.233 -32.608 1.00 93.12 796 GLN A CA 1
ATOM 6271 C C . GLN A 1 796 ? -1.453 -18.368 -32.018 1.00 93.12 796 GLN A C 1
ATOM 6273 O O . GLN A 1 796 ? -2.430 -18.091 -32.708 1.00 93.12 796 GLN A O 1
ATOM 6278 N N . ALA A 1 797 ? -1.301 -17.866 -30.788 1.00 92.88 797 ALA A N 1
ATOM 6279 C CA . ALA A 1 797 ? -2.263 -16.948 -30.177 1.00 92.88 797 ALA A CA 1
ATOM 6280 C C . ALA A 1 797 ? -2.350 -15.597 -30.918 1.00 92.88 797 ALA A C 1
ATOM 6282 O O . ALA A 1 797 ? -3.435 -15.015 -31.021 1.00 92.88 797 ALA A O 1
ATOM 6283 N N . ILE A 1 798 ? -1.237 -15.109 -31.476 1.00 94.62 798 ILE A N 1
ATOM 6284 C CA . ILE A 1 798 ? -1.151 -13.834 -32.213 1.00 94.62 798 ILE A CA 1
ATOM 6285 C C . ILE A 1 798 ? -1.551 -13.984 -33.686 1.00 94.62 798 ILE A C 1
ATOM 6287 O O . ILE A 1 798 ? -2.340 -13.191 -34.190 1.00 94.62 798 ILE A O 1
ATOM 6291 N N . PHE A 1 799 ? -1.046 -14.999 -34.379 1.00 92.75 799 PHE A N 1
ATOM 6292 C CA . PHE A 1 799 ? -1.155 -15.136 -35.832 1.00 92.75 799 PHE A CA 1
ATOM 6293 C C . PHE A 1 799 ? -2.142 -16.226 -36.292 1.00 92.75 799 PHE A C 1
ATOM 6295 O O . PHE A 1 799 ? -2.523 -16.254 -37.458 1.00 92.75 799 PHE A O 1
ATOM 6302 N N . GLY A 1 800 ? -2.582 -17.110 -35.391 1.00 89.19 800 GLY A N 1
ATOM 6303 C CA . GLY A 1 800 ? -3.427 -18.271 -35.694 1.00 89.19 800 GLY A CA 1
ATOM 6304 C C . GLY A 1 800 ? -2.638 -19.573 -35.903 1.00 89.19 800 GLY A C 1
ATOM 6305 O O . GLY A 1 800 ? -1.440 -19.562 -36.183 1.00 89.19 800 GLY A O 1
ATOM 6306 N N . GLU A 1 801 ? -3.314 -20.721 -35.766 1.00 81.44 801 GLU A N 1
ATOM 6307 C CA . GLU A 1 801 ? -2.687 -22.060 -35.766 1.00 81.44 801 GLU A CA 1
ATOM 6308 C C . GLU A 1 801 ? -1.969 -22.428 -37.076 1.00 81.44 801 GLU A C 1
ATOM 6310 O O . GLU A 1 801 ? -0.991 -23.171 -37.046 1.00 81.44 801 GLU A O 1
ATOM 6315 N N . ASN A 1 802 ? -2.424 -21.886 -38.210 1.00 78.62 802 ASN A N 1
ATOM 6316 C CA . ASN A 1 802 ? -1.919 -22.205 -39.551 1.00 78.62 802 ASN A CA 1
ATOM 6317 C C . ASN A 1 802 ? -1.092 -21.066 -40.171 1.00 78.62 802 ASN A C 1
ATOM 6319 O O . ASN A 1 802 ? -1.046 -20.920 -41.393 1.00 78.62 802 ASN A O 1
ATOM 6323 N N . TRP A 1 803 ? -0.468 -20.227 -39.343 1.00 81.94 803 TRP A N 1
ATOM 6324 C CA . TRP A 1 803 ? 0.334 -19.107 -39.826 1.00 81.94 803 TRP A CA 1
ATOM 6325 C C . TRP A 1 803 ? 1.618 -19.570 -40.528 1.00 81.94 803 TRP A C 1
ATOM 6327 O O . TRP A 1 803 ? 2.515 -20.118 -39.888 1.00 81.94 803 TRP A O 1
ATOM 6337 N N . SER A 1 804 ? 1.739 -19.299 -41.832 1.00 74.94 804 SER A N 1
ATOM 6338 C CA . SER A 1 804 ? 2.983 -19.491 -42.597 1.00 74.94 804 SER A CA 1
ATOM 6339 C C . SER A 1 804 ? 3.781 -18.197 -42.793 1.00 74.94 804 SER A C 1
ATOM 6341 O O . SER A 1 804 ? 4.959 -18.254 -43.137 1.00 74.94 804 SER A O 1
ATOM 6343 N N . GLY A 1 805 ? 3.151 -17.031 -42.607 1.00 75.06 805 GLY A N 1
ATOM 6344 C CA . GLY A 1 805 ? 3.734 -15.719 -42.917 1.00 75.06 805 GLY A CA 1
ATOM 6345 C C . GLY A 1 805 ? 3.925 -15.439 -44.414 1.00 75.06 805 GLY A C 1
ATOM 6346 O O . GLY A 1 805 ? 4.325 -14.337 -44.787 1.00 75.06 805 GLY A O 1
ATOM 6347 N N . GLU A 1 806 ? 3.626 -16.402 -45.291 1.00 71.00 806 GLU A N 1
ATOM 6348 C CA . GLU A 1 806 ? 3.750 -16.239 -46.738 1.00 71.00 806 GLU A CA 1
ATOM 6349 C C . GLU A 1 806 ? 2.638 -15.323 -47.270 1.00 71.00 806 GLU A C 1
ATOM 6351 O O . GLU A 1 806 ? 1.454 -15.612 -47.111 1.00 71.00 806 GLU A O 1
ATOM 6356 N N . ASN A 1 807 ? 3.019 -14.229 -47.941 1.00 69.44 807 ASN A N 1
ATOM 6357 C CA . ASN A 1 807 ? 2.112 -13.189 -48.456 1.00 69.44 807 ASN A CA 1
ATOM 6358 C C . ASN A 1 807 ? 1.318 -12.429 -47.376 1.00 69.44 807 ASN A C 1
ATOM 6360 O O . ASN A 1 807 ? 0.265 -11.873 -47.679 1.00 69.44 807 ASN A O 1
ATOM 6364 N N . ALA A 1 808 ? 1.819 -12.383 -46.136 1.00 82.12 808 ALA A N 1
ATOM 6365 C CA . ALA A 1 808 ? 1.239 -11.560 -45.081 1.00 82.12 808 ALA A CA 1
ATOM 6366 C C . ALA A 1 808 ? 1.238 -10.077 -45.488 1.00 82.12 808 ALA A C 1
ATOM 6368 O O . ALA A 1 808 ? 2.290 -9.487 -45.749 1.00 82.12 808 ALA A O 1
ATOM 6369 N N . ASP A 1 809 ? 0.049 -9.486 -45.554 1.00 86.44 809 ASP A N 1
ATOM 6370 C CA . ASP A 1 809 ? -0.170 -8.115 -45.993 1.00 86.44 809 ASP A CA 1
ATOM 6371 C C . ASP A 1 809 ? -0.916 -7.295 -44.933 1.00 86.44 809 ASP A C 1
ATOM 6373 O O . ASP A 1 809 ? -1.267 -7.760 -43.845 1.00 86.44 809 ASP A O 1
ATOM 6377 N N . ARG A 1 810 ? -1.154 -6.027 -45.254 1.00 90.75 810 ARG A N 1
ATOM 6378 C CA . ARG A 1 810 ? -1.812 -5.087 -44.351 1.00 90.75 810 ARG A CA 1
ATOM 6379 C C . ARG A 1 810 ? -3.237 -5.516 -43.965 1.00 90.75 810 ARG A C 1
ATOM 6381 O O . ARG A 1 810 ? -3.680 -5.191 -42.863 1.00 90.75 810 ARG A O 1
ATOM 6388 N N . ASP A 1 811 ? -3.948 -6.244 -44.827 1.00 91.00 811 ASP A N 1
ATOM 6389 C CA . ASP A 1 811 ? -5.303 -6.725 -44.533 1.00 91.00 811 ASP A CA 1
ATOM 6390 C C . ASP A 1 811 ? -5.274 -7.869 -43.517 1.00 91.00 811 ASP A C 1
ATOM 6392 O O . ASP A 1 811 ? -6.132 -7.943 -42.634 1.00 91.00 811 ASP A O 1
ATOM 6396 N N . GLU A 1 812 ? -4.262 -8.731 -43.584 1.00 92.00 812 GLU A N 1
ATOM 6397 C CA . GLU A 1 812 ? -4.061 -9.779 -42.588 1.00 92.00 812 GLU A CA 1
ATOM 6398 C C . GLU A 1 812 ? -3.667 -9.201 -41.219 1.00 92.00 812 GLU A C 1
ATOM 6400 O O . GLU A 1 812 ? -4.236 -9.593 -40.196 1.00 92.00 812 GLU A O 1
ATOM 6405 N N . ALA A 1 813 ? -2.794 -8.184 -41.190 1.00 93.75 813 ALA A N 1
ATOM 6406 C CA . ALA A 1 813 ? -2.486 -7.442 -39.962 1.00 93.75 813 ALA A CA 1
ATOM 6407 C C . ALA A 1 813 ? -3.747 -6.833 -39.333 1.00 93.75 813 ALA A C 1
ATOM 6409 O O . ALA A 1 813 ? -3.961 -6.948 -38.125 1.00 93.75 813 ALA A O 1
ATOM 6410 N N . LYS A 1 814 ? -4.633 -6.263 -40.158 1.00 95.69 814 LYS A N 1
ATOM 6411 C CA . LYS A 1 814 ? -5.909 -5.708 -39.701 1.00 95.69 814 LYS A CA 1
ATOM 6412 C C . LYS A 1 814 ? -6.789 -6.764 -39.025 1.00 95.69 814 LYS A C 1
ATOM 6414 O O . LYS A 1 814 ? -7.365 -6.479 -37.973 1.00 95.69 814 LYS A O 1
ATOM 6419 N N . LYS A 1 815 ? -6.890 -7.982 -39.576 1.00 94.25 815 LYS A N 1
ATOM 6420 C CA . LYS A 1 815 ? -7.651 -9.088 -38.954 1.00 94.25 815 LYS A CA 1
ATOM 6421 C C . LYS A 1 815 ? -7.047 -9.510 -37.616 1.00 94.25 815 LYS A C 1
ATOM 6423 O O . LYS A 1 815 ? -7.782 -9.665 -36.640 1.00 94.25 815 LYS A O 1
ATOM 6428 N N . ILE A 1 816 ? -5.720 -9.655 -37.562 1.00 95.88 816 ILE A N 1
ATOM 6429 C CA . ILE A 1 816 ? -4.984 -10.013 -36.342 1.00 95.88 816 ILE A CA 1
ATOM 6430 C C . ILE A 1 816 ? -5.228 -8.972 -35.245 1.00 95.88 816 ILE A C 1
ATOM 6432 O O . ILE A 1 816 ? -5.671 -9.324 -34.150 1.00 95.88 816 ILE A O 1
ATOM 6436 N N . LEU A 1 817 ? -5.004 -7.691 -35.547 1.00 97.12 817 LEU A N 1
ATOM 6437 C CA . LEU A 1 817 ? -5.138 -6.607 -34.576 1.00 97.12 817 LEU A CA 1
ATOM 6438 C C . LEU A 1 817 ? -6.587 -6.394 -34.138 1.00 97.12 817 LEU A C 1
ATOM 6440 O O . LEU A 1 817 ? -6.810 -6.140 -32.962 1.00 97.12 817 LEU A O 1
ATOM 6444 N N . THR A 1 818 ? -7.573 -6.588 -35.020 1.00 96.38 818 THR A N 1
ATOM 6445 C CA . THR A 1 818 ? -8.999 -6.537 -34.639 1.00 96.38 818 THR A CA 1
ATOM 6446 C C . THR A 1 818 ? -9.330 -7.596 -33.587 1.00 96.38 818 THR A C 1
ATOM 6448 O O . THR A 1 818 ? -9.943 -7.293 -32.566 1.00 96.38 818 THR A O 1
ATOM 6451 N N . ARG A 1 819 ? -8.891 -8.844 -33.798 1.00 94.81 819 ARG A N 1
ATOM 6452 C CA . ARG A 1 819 ? -9.131 -9.943 -32.852 1.00 94.81 819 ARG A CA 1
ATOM 6453 C C . ARG A 1 819 ? -8.433 -9.702 -31.512 1.00 94.81 819 ARG A C 1
ATOM 6455 O O . ARG A 1 819 ? -9.036 -9.889 -30.459 1.00 94.81 819 ARG A O 1
ATOM 6462 N N . LEU A 1 820 ? -7.170 -9.276 -31.543 1.00 97.00 820 LEU A N 1
ATOM 6463 C CA . LEU A 1 820 ? -6.395 -9.022 -30.326 1.00 97.00 820 LEU A CA 1
ATOM 6464 C C . LEU A 1 820 ? -6.931 -7.816 -29.548 1.00 97.00 820 LEU A C 1
ATOM 6466 O O . LEU A 1 820 ? -7.069 -7.903 -28.330 1.00 97.00 820 LEU A O 1
ATOM 6470 N N . ALA A 1 821 ? -7.280 -6.726 -30.235 1.00 97.12 821 ALA A N 1
ATOM 6471 C CA . ALA A 1 821 ? -7.850 -5.535 -29.617 1.00 97.12 821 ALA A CA 1
ATOM 6472 C C . ALA A 1 821 ? -9.227 -5.818 -29.006 1.00 97.12 821 ALA A C 1
ATOM 6474 O O . ALA A 1 821 ? -9.475 -5.368 -27.891 1.00 97.12 821 ALA A O 1
ATOM 6475 N N . ARG A 1 822 ? -10.083 -6.629 -29.652 1.00 96.00 822 ARG A N 1
ATOM 6476 C CA . ARG A 1 822 ? -11.377 -7.038 -29.073 1.00 96.00 822 ARG A CA 1
ATOM 6477 C C . ARG A 1 822 ? -11.196 -7.693 -27.703 1.00 96.00 822 ARG A C 1
ATOM 6479 O O . ARG A 1 822 ? -11.834 -7.289 -26.733 1.00 96.00 822 ARG A O 1
ATOM 6486 N N . ARG A 1 823 ? -10.282 -8.666 -27.603 1.00 96.19 823 ARG A N 1
ATOM 6487 C CA . ARG A 1 823 ? -9.979 -9.346 -26.332 1.00 96.19 823 ARG A CA 1
ATOM 6488 C C . ARG A 1 823 ? -9.325 -8.412 -25.315 1.00 96.19 823 ARG A C 1
ATOM 6490 O O . ARG A 1 823 ? -9.719 -8.393 -24.154 1.00 96.19 823 ARG A O 1
ATOM 6497 N N . ALA A 1 824 ? -8.330 -7.636 -25.743 1.00 96.69 824 ALA A N 1
ATOM 6498 C CA . ALA A 1 824 ? -7.557 -6.752 -24.874 1.00 96.69 824 ALA A CA 1
ATOM 6499 C C . ALA A 1 824 ? -8.399 -5.608 -24.288 1.00 96.69 824 ALA A C 1
ATOM 6501 O O . ALA A 1 824 ? -8.246 -5.257 -23.118 1.00 96.69 824 ALA A O 1
ATOM 6502 N N . TYR A 1 825 ? -9.300 -5.043 -25.089 1.00 95.69 825 TYR A N 1
ATOM 6503 C CA . TYR A 1 825 ? -10.171 -3.937 -24.691 1.00 95.69 825 TYR A CA 1
ATOM 6504 C C . TYR A 1 825 ? -11.512 -4.420 -24.127 1.00 95.69 825 TYR A C 1
ATOM 6506 O O . TYR A 1 825 ? -12.284 -3.600 -23.643 1.00 95.69 825 TYR A O 1
ATOM 6514 N N . ARG A 1 826 ? -11.762 -5.742 -24.124 1.00 95.50 826 ARG A N 1
ATOM 6515 C CA . ARG A 1 826 ? -12.964 -6.402 -23.572 1.00 95.50 826 ARG A CA 1
ATOM 6516 C C . ARG A 1 826 ? -14.277 -5.979 -24.240 1.00 95.50 826 ARG A C 1
ATOM 6518 O O . ARG A 1 826 ? -15.336 -6.073 -23.630 1.00 95.50 826 ARG A O 1
ATOM 6525 N N . ARG A 1 827 ? -14.203 -5.473 -25.471 1.00 93.69 827 ARG A N 1
ATOM 6526 C CA . ARG A 1 827 ? -15.350 -5.001 -26.256 1.00 93.69 827 ARG A CA 1
ATOM 6527 C C . ARG A 1 827 ? -14.998 -4.948 -27.742 1.00 93.69 827 ARG A C 1
ATOM 6529 O O . ARG A 1 827 ? -13.810 -4.947 -28.077 1.00 93.69 827 ARG A O 1
ATOM 6536 N N . PRO A 1 828 ? -15.988 -4.824 -28.639 1.00 92.56 828 PRO A N 1
ATOM 6537 C CA . PRO A 1 828 ? -15.734 -4.551 -30.046 1.00 92.56 828 PRO A CA 1
ATOM 6538 C C . PRO A 1 828 ? -14.823 -3.328 -30.231 1.00 92.56 828 PRO A C 1
ATOM 6540 O O . PRO A 1 828 ? -15.020 -2.277 -29.614 1.00 92.56 828 PRO A O 1
ATOM 6543 N N . THR A 1 829 ? -13.802 -3.485 -31.072 1.00 91.50 829 THR A N 1
ATOM 6544 C CA . THR A 1 829 ? -12.830 -2.432 -31.396 1.00 91.50 829 THR A CA 1
ATOM 6545 C C . THR A 1 829 ? -13.446 -1.419 -32.357 1.00 91.50 829 THR A C 1
ATOM 6547 O O . THR A 1 829 ? -14.073 -1.817 -33.343 1.00 91.50 829 THR A O 1
ATOM 6550 N N . THR A 1 830 ? -13.260 -0.119 -32.107 1.00 92.75 830 THR A N 1
ATOM 6551 C CA . THR A 1 830 ? -13.744 0.917 -33.036 1.00 92.75 830 THR A CA 1
ATOM 6552 C C . THR A 1 830 ? -12.816 1.082 -34.243 1.00 92.75 830 THR A C 1
ATOM 6554 O O . THR A 1 830 ? -11.677 0.605 -34.261 1.00 92.75 830 THR A O 1
ATOM 6557 N N . ALA A 1 831 ? -13.298 1.767 -35.285 1.00 93.88 831 ALA A N 1
ATOM 6558 C CA . ALA A 1 831 ? -12.498 2.027 -36.479 1.00 93.88 831 ALA A CA 1
ATOM 6559 C C . ALA A 1 831 ? -11.285 2.924 -36.174 1.00 93.88 831 ALA A C 1
ATOM 6561 O O . ALA A 1 831 ? -10.215 2.705 -36.738 1.00 93.88 831 ALA A O 1
ATOM 6562 N N . GLU A 1 832 ? -11.443 3.890 -35.268 1.00 94.06 832 GLU A N 1
ATOM 6563 C CA . GLU A 1 832 ? -10.399 4.820 -34.828 1.00 94.06 832 GLU A CA 1
ATOM 6564 C C . GLU A 1 832 ? -9.312 4.096 -34.029 1.00 94.06 832 GLU A C 1
ATOM 6566 O O . GLU A 1 832 ? -8.123 4.266 -34.296 1.00 94.06 832 GLU A O 1
ATOM 6571 N N . GLU A 1 833 ? -9.712 3.232 -33.093 1.00 94.12 833 GLU A N 1
ATOM 6572 C CA . GLU A 1 833 ? -8.783 2.424 -32.296 1.00 94.12 833 GLU A CA 1
ATOM 6573 C C . GLU A 1 833 ? -7.967 1.475 -33.172 1.00 94.12 833 GLU A C 1
ATOM 6575 O O . GLU A 1 833 ? -6.763 1.312 -32.972 1.00 94.12 833 GLU A O 1
ATOM 6580 N N . LEU A 1 834 ? -8.611 0.866 -34.170 1.00 96.50 834 LEU A N 1
ATOM 6581 C CA . LEU A 1 834 ? -7.932 -0.002 -35.122 1.00 96.50 834 LEU A CA 1
ATOM 6582 C C . LEU A 1 834 ? -6.999 0.787 -36.046 1.00 96.50 834 LEU A C 1
ATOM 6584 O O . LEU A 1 834 ? -5.898 0.317 -36.314 1.00 96.50 834 LEU A O 1
ATOM 6588 N N . ALA A 1 835 ? -7.409 1.965 -36.526 1.00 95.94 835 ALA A N 1
ATOM 6589 C C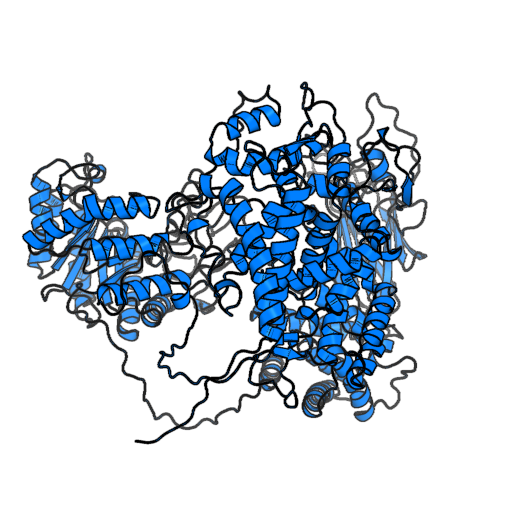A . ALA A 1 835 ? -6.572 2.813 -37.377 1.00 95.94 835 ALA A CA 1
ATOM 6590 C C . ALA A 1 835 ? -5.261 3.184 -36.673 1.00 95.94 835 ALA A C 1
ATOM 6592 O O . ALA A 1 835 ? -4.192 2.984 -37.238 1.00 95.94 835 ALA A O 1
ATOM 6593 N N . LEU A 1 836 ? -5.342 3.587 -35.406 1.00 94.62 836 LEU A N 1
ATOM 6594 C CA . LEU A 1 836 ? -4.178 3.883 -34.580 1.00 94.62 836 LEU A CA 1
ATOM 6595 C C . LEU A 1 836 ? -3.222 2.685 -34.446 1.00 94.62 836 LEU A C 1
ATOM 6597 O O . LEU A 1 836 ? -2.013 2.833 -34.600 1.00 94.62 836 LEU A O 1
ATOM 6601 N N . LEU A 1 837 ? -3.740 1.485 -34.160 1.00 96.75 837 LEU A N 1
ATOM 6602 C CA . LEU A 1 837 ? -2.898 0.283 -34.087 1.00 96.75 837 LEU A CA 1
ATOM 6603 C C . LEU A 1 837 ? -2.253 -0.041 -35.444 1.00 96.75 837 LEU A C 1
ATOM 6605 O O . LEU A 1 837 ? -1.114 -0.507 -35.486 1.00 96.75 837 LEU A O 1
ATOM 6609 N N . MET A 1 838 ? -2.967 0.220 -36.543 1.00 96.69 838 MET A N 1
ATOM 6610 C CA . MET A 1 838 ? -2.444 0.055 -37.897 1.00 96.69 838 MET A CA 1
ATOM 6611 C C . MET A 1 838 ? -1.348 1.073 -38.234 1.00 96.69 838 MET A C 1
ATOM 6613 O O . MET A 1 838 ? -0.432 0.709 -38.962 1.00 96.69 838 MET A O 1
ATOM 6617 N N . ASP A 1 839 ? -1.379 2.289 -37.683 1.00 95.00 839 ASP A N 1
ATOM 6618 C CA . ASP A 1 839 ? -0.305 3.273 -37.875 1.00 95.00 839 ASP A CA 1
ATOM 6619 C C . ASP A 1 839 ? 1.010 2.777 -37.249 1.00 95.00 839 ASP A C 1
ATOM 6621 O O . ASP A 1 839 ? 2.052 2.765 -37.906 1.00 95.00 839 ASP A O 1
ATOM 6625 N N . PHE A 1 840 ? 0.959 2.249 -36.019 1.00 93.50 840 PHE A N 1
ATOM 6626 C CA . PHE A 1 840 ? 2.126 1.615 -35.386 1.00 93.50 840 PHE A CA 1
ATOM 6627 C C . PHE A 1 840 ? 2.601 0.364 -36.138 1.00 93.50 840 PHE A C 1
ATOM 6629 O O . PHE A 1 840 ? 3.806 0.097 -36.200 1.00 93.50 840 PHE A O 1
ATOM 6636 N N . PHE A 1 841 ? 1.673 -0.405 -36.717 1.00 95.19 841 PHE A N 1
ATOM 6637 C CA . PHE A 1 841 ? 2.027 -1.509 -37.607 1.00 95.19 841 PHE A CA 1
ATOM 6638 C C . PHE A 1 841 ? 2.771 -1.004 -38.846 1.00 95.19 841 PHE A C 1
ATOM 6640 O O . PHE A 1 841 ? 3.841 -1.524 -39.157 1.00 95.19 841 PHE A O 1
ATOM 6647 N N . ASP A 1 842 ? 2.243 0.017 -39.524 1.00 92.50 842 ASP A N 1
ATOM 6648 C CA . ASP A 1 842 ? 2.809 0.573 -40.753 1.00 92.50 842 ASP A CA 1
ATOM 6649 C C . ASP A 1 842 ? 4.215 1.161 -40.503 1.00 92.50 842 ASP A C 1
ATOM 6651 O O . ASP A 1 842 ? 5.117 0.965 -41.323 1.00 92.50 842 ASP A O 1
ATOM 6655 N N . GLU A 1 843 ? 4.451 1.789 -39.343 1.00 87.81 843 GLU A N 1
ATOM 6656 C CA . GLU A 1 843 ? 5.784 2.241 -38.915 1.00 87.81 843 GLU A CA 1
ATOM 6657 C C . GLU A 1 843 ? 6.784 1.075 -38.799 1.00 87.81 843 GLU A C 1
ATOM 6659 O O . GLU A 1 843 ? 7.894 1.136 -39.349 1.00 87.81 843 GLU A O 1
ATOM 6664 N N . GLY A 1 844 ? 6.392 -0.006 -38.113 1.00 85.00 844 GLY A N 1
ATOM 6665 C CA . GLY A 1 844 ? 7.232 -1.191 -37.905 1.00 85.00 844 GLY A CA 1
ATOM 6666 C C . GLY A 1 844 ? 7.394 -2.078 -39.146 1.00 85.00 844 GLY A C 1
ATOM 6667 O O . GLY A 1 844 ? 8.400 -2.768 -39.280 1.00 85.00 844 GLY A O 1
ATOM 6668 N N . PHE A 1 845 ? 6.451 -2.028 -40.090 1.00 86.38 845 PHE A N 1
ATOM 6669 C CA . PHE A 1 845 ? 6.432 -2.853 -41.304 1.00 86.38 845 PHE A CA 1
ATOM 6670 C C . PHE A 1 845 ? 7.503 -2.464 -42.348 1.00 86.38 845 PHE A C 1
ATOM 6672 O O . PHE A 1 845 ? 7.723 -3.181 -43.333 1.00 86.38 845 PHE A O 1
ATOM 6679 N N . SER A 1 846 ? 8.204 -1.345 -42.139 1.00 71.06 846 SER A N 1
ATOM 6680 C CA . SER A 1 846 ? 9.259 -0.820 -43.013 1.00 71.06 846 SER A CA 1
ATOM 6681 C C . SER A 1 846 ? 10.224 -1.917 -43.520 1.00 71.06 846 SER A C 1
ATOM 6683 O O . SER A 1 846 ? 10.891 -2.594 -42.743 1.00 71.06 846 SER A O 1
ATOM 6685 N N . ALA A 1 847 ? 10.326 -2.068 -44.850 1.00 58.97 847 ALA A N 1
ATOM 6686 C CA . ALA A 1 847 ? 11.111 -3.093 -45.568 1.00 58.97 847 ALA A CA 1
ATOM 6687 C C . ALA A 1 847 ? 10.570 -4.547 -45.553 1.00 58.97 847 ALA A C 1
ATOM 6689 O O . ALA A 1 847 ? 11.327 -5.478 -45.827 1.00 58.97 847 ALA A O 1
ATOM 6690 N N . GLY A 1 848 ? 9.266 -4.748 -45.320 1.00 60.66 848 GLY A N 1
ATOM 6691 C CA . GLY A 1 848 ? 8.586 -6.038 -45.530 1.00 60.66 848 GLY A CA 1
ATOM 6692 C C . GLY A 1 848 ? 8.667 -7.000 -44.344 1.00 60.66 848 GLY A C 1
ATOM 6693 O O . GLY A 1 848 ? 8.531 -8.211 -44.515 1.00 60.66 848 GLY A O 1
ATOM 6694 N N . LYS A 1 849 ? 8.906 -6.477 -43.139 1.00 80.69 849 LYS A N 1
ATOM 6695 C CA . LYS A 1 849 ? 9.044 -7.266 -41.912 1.00 80.69 849 LYS A CA 1
ATOM 6696 C C . LYS A 1 849 ? 7.744 -7.260 -41.110 1.00 80.69 849 LYS A C 1
ATOM 6698 O O . LYS A 1 849 ? 7.568 -6.474 -40.183 1.00 80.69 849 LYS A O 1
ATOM 6703 N N . PHE A 1 850 ? 6.834 -8.153 -41.485 1.00 89.62 850 PHE A N 1
ATOM 6704 C CA . PHE A 1 850 ? 5.496 -8.259 -40.896 1.00 89.62 850 PHE A CA 1
ATOM 6705 C C . PHE A 1 850 ? 5.501 -8.372 -39.361 1.00 89.62 850 PHE A C 1
ATOM 6707 O O . PHE A 1 850 ? 4.789 -7.634 -38.683 1.00 89.62 850 PHE A O 1
ATOM 6714 N N . ASP A 1 851 ? 6.354 -9.238 -38.811 1.00 89.38 851 ASP A N 1
ATOM 6715 C CA . ASP A 1 851 ? 6.440 -9.486 -37.368 1.00 89.38 851 ASP A CA 1
ATOM 6716 C C . ASP A 1 851 ? 6.904 -8.249 -36.573 1.00 89.38 851 ASP A C 1
ATOM 6718 O O . ASP A 1 851 ? 6.423 -8.035 -35.464 1.00 89.38 851 ASP A O 1
ATOM 6722 N N . GLU A 1 852 ? 7.780 -7.405 -37.140 1.00 89.19 852 GLU A N 1
ATOM 6723 C CA . GLU A 1 852 ? 8.210 -6.139 -36.511 1.00 89.19 852 GLU A CA 1
ATOM 6724 C C . GLU A 1 852 ? 7.065 -5.109 -36.499 1.00 89.19 852 GLU A C 1
ATOM 6726 O O . GLU A 1 852 ? 6.890 -4.389 -35.516 1.00 89.19 852 GLU A O 1
ATOM 6731 N N . GLY A 1 853 ? 6.225 -5.090 -37.542 1.00 92.75 853 GLY A N 1
ATOM 6732 C CA . GLY A 1 853 ? 4.979 -4.316 -37.549 1.00 92.75 853 GLY A CA 1
ATOM 6733 C C . GLY A 1 853 ? 4.023 -4.759 -36.437 1.00 92.75 853 GLY A C 1
ATOM 6734 O O . GLY A 1 853 ? 3.506 -3.933 -35.683 1.00 92.75 853 GLY A O 1
ATOM 6735 N N . ILE A 1 854 ? 3.822 -6.071 -36.278 1.00 95.12 854 ILE A N 1
ATOM 6736 C CA . ILE A 1 854 ? 2.971 -6.614 -35.210 1.00 95.12 854 ILE A CA 1
ATOM 6737 C C . ILE A 1 854 ? 3.583 -6.376 -33.818 1.00 95.12 854 ILE A C 1
ATOM 6739 O O . ILE A 1 854 ? 2.832 -6.061 -32.900 1.00 95.12 854 ILE A O 1
ATOM 6743 N N . GLU A 1 855 ? 4.912 -6.438 -33.641 1.00 93.88 855 GLU A N 1
ATOM 6744 C CA . GLU A 1 855 ? 5.593 -6.071 -32.379 1.00 93.88 855 GLU A CA 1
ATOM 6745 C C . GLU A 1 855 ? 5.255 -4.633 -31.955 1.00 93.88 855 GLU A C 1
ATOM 6747 O O . GLU A 1 855 ? 4.891 -4.389 -30.798 1.00 93.88 855 GLU A O 1
ATOM 6752 N N . SER A 1 856 ? 5.343 -3.681 -32.890 1.00 93.69 856 SER A N 1
ATOM 6753 C CA . SER A 1 856 ? 5.038 -2.267 -32.642 1.00 93.69 856 SER A CA 1
ATOM 6754 C C . SER A 1 856 ? 3.566 -2.051 -32.291 1.00 93.69 856 SER A C 1
ATOM 6756 O O . SER A 1 856 ? 3.259 -1.405 -31.286 1.00 93.69 856 SER A O 1
ATOM 6758 N N . ALA A 1 857 ? 2.649 -2.648 -33.056 1.00 96.25 857 ALA A N 1
ATOM 6759 C CA . ALA A 1 857 ? 1.217 -2.544 -32.791 1.00 96.25 857 ALA A CA 1
ATOM 6760 C C . ALA A 1 857 ? 0.812 -3.215 -31.465 1.00 96.25 857 ALA A C 1
ATOM 6762 O O . ALA A 1 857 ? 0.024 -2.656 -30.703 1.00 96.25 857 ALA A O 1
ATOM 6763 N N . LEU A 1 858 ? 1.395 -4.372 -31.131 1.00 96.88 858 LEU A N 1
ATOM 6764 C CA . LEU A 1 858 ? 1.201 -5.027 -29.834 1.00 96.88 858 LEU A CA 1
ATOM 6765 C C . LEU A 1 858 ? 1.726 -4.172 -28.682 1.00 96.88 858 LEU A C 1
ATOM 6767 O O . LEU A 1 858 ? 1.073 -4.080 -27.646 1.00 96.88 858 LEU A O 1
ATOM 6771 N N . THR A 1 859 ? 2.876 -3.518 -28.856 1.00 95.69 859 THR A N 1
ATOM 6772 C CA . THR A 1 859 ? 3.405 -2.587 -27.852 1.00 95.69 859 THR A CA 1
ATOM 6773 C C . THR A 1 859 ? 2.399 -1.471 -27.572 1.00 95.69 859 THR A C 1
ATOM 6775 O O . THR A 1 859 ? 2.115 -1.201 -26.407 1.00 95.69 859 THR A O 1
ATOM 6778 N N . ALA A 1 860 ? 1.828 -0.864 -28.619 1.00 95.75 860 ALA A N 1
ATOM 6779 C CA . ALA A 1 860 ? 0.812 0.181 -28.493 1.00 95.75 860 ALA A CA 1
ATOM 6780 C C . ALA A 1 860 ? -0.476 -0.333 -27.825 1.00 95.75 860 ALA A C 1
ATOM 6782 O O . ALA A 1 860 ? -1.024 0.325 -26.942 1.00 95.75 860 ALA A O 1
ATOM 6783 N N . LEU A 1 861 ? -0.924 -1.538 -28.187 1.00 97.75 861 LEU A N 1
ATOM 6784 C CA . LEU A 1 861 ? -2.093 -2.190 -27.595 1.00 97.75 861 LEU A CA 1
ATOM 6785 C C . LEU A 1 861 ? -1.912 -2.433 -26.087 1.00 97.75 861 LEU A C 1
ATOM 6787 O O . LEU A 1 861 ? -2.820 -2.147 -25.310 1.00 97.75 861 LEU A O 1
ATOM 6791 N N . LEU A 1 862 ? -0.736 -2.902 -25.654 1.00 96.62 862 LEU A N 1
ATOM 6792 C CA . LEU A 1 862 ? -0.449 -3.239 -24.251 1.00 96.62 862 LEU A CA 1
ATOM 6793 C C . LEU A 1 862 ? -0.224 -2.027 -23.328 1.00 96.62 862 LEU A C 1
ATOM 6795 O O . LEU A 1 862 ? -0.164 -2.201 -22.109 1.00 96.62 862 LEU A O 1
ATOM 6799 N N . VAL A 1 863 ? -0.082 -0.819 -23.877 1.00 94.19 863 VAL A N 1
ATOM 6800 C CA . VAL A 1 863 ? -0.018 0.438 -23.101 1.00 94.19 863 VAL A CA 1
ATOM 6801 C C . VAL A 1 863 ? -1.275 1.288 -23.253 1.00 94.19 863 VAL A C 1
ATOM 6803 O O . VAL A 1 863 ? -1.376 2.349 -22.641 1.00 94.19 863 VAL A O 1
ATOM 6806 N N . ASN A 1 864 ? -2.233 0.838 -24.066 1.00 94.31 864 ASN A N 1
ATOM 6807 C CA . ASN A 1 864 ? -3.464 1.569 -24.306 1.00 94.31 864 ASN A CA 1
ATOM 6808 C C . ASN A 1 864 ? -4.307 1.641 -23.016 1.00 94.31 864 ASN A C 1
ATOM 6810 O O . ASN A 1 864 ? -4.434 0.627 -22.320 1.00 94.31 864 ASN A O 1
ATOM 6814 N N . PRO A 1 865 ? -4.940 2.787 -22.702 1.00 91.31 865 PRO A N 1
ATOM 6815 C CA . PRO A 1 865 ? -5.821 2.904 -21.544 1.00 91.31 865 PRO A CA 1
ATOM 6816 C C . PRO A 1 865 ? -6.946 1.860 -21.506 1.00 91.31 865 PRO A C 1
ATOM 6818 O O . PRO A 1 865 ? -7.222 1.327 -20.439 1.00 91.31 865 PRO A O 1
ATOM 6821 N N . ASN A 1 866 ? -7.527 1.480 -22.650 1.00 92.31 866 ASN A N 1
ATOM 6822 C CA . ASN A 1 866 ? -8.555 0.430 -22.716 1.00 92.31 866 ASN A CA 1
ATOM 6823 C C . ASN A 1 866 ? -8.018 -0.972 -22.358 1.00 92.31 866 ASN A C 1
ATOM 6825 O O . ASN A 1 866 ? -8.789 -1.884 -22.053 1.00 92.31 866 ASN A O 1
ATOM 6829 N N . PHE A 1 867 ? -6.698 -1.177 -22.418 1.00 95.25 867 PHE A N 1
ATOM 6830 C CA . PHE A 1 867 ? -6.061 -2.394 -21.922 1.00 95.25 867 PHE A CA 1
ATOM 6831 C C . PHE A 1 867 ? -5.659 -2.265 -20.450 1.00 95.25 867 PHE A C 1
ATOM 6833 O O . PHE A 1 867 ? -5.931 -3.170 -19.664 1.00 95.25 867 PHE A O 1
ATOM 6840 N N . LEU A 1 868 ? -5.014 -1.162 -20.063 1.00 92.62 868 LEU A N 1
ATOM 6841 C CA . LEU A 1 868 ? -4.500 -0.976 -18.702 1.00 92.62 868 LEU A CA 1
ATOM 6842 C C . LEU A 1 868 ? -5.603 -0.752 -17.665 1.00 92.62 868 LEU A C 1
ATOM 6844 O O . LEU A 1 868 ? -5.426 -1.134 -16.507 1.00 92.62 868 LEU A O 1
ATOM 6848 N N . PHE A 1 869 ? -6.725 -0.163 -18.075 1.00 90.69 869 PHE A N 1
ATOM 6849 C CA . PHE A 1 869 ? -7.860 0.145 -17.220 1.00 90.69 869 PHE A CA 1
ATOM 6850 C C . PHE A 1 869 ? -9.097 -0.645 -17.633 1.00 90.69 869 PHE A C 1
ATOM 6852 O O . PHE A 1 869 ? -9.377 -0.864 -18.810 1.00 90.69 869 PHE A O 1
ATOM 6859 N N . ARG A 1 870 ? -9.883 -1.026 -16.631 1.00 87.69 870 ARG A N 1
ATOM 6860 C CA . ARG A 1 870 ? -11.287 -1.385 -16.793 1.00 87.69 870 ARG A CA 1
ATOM 6861 C C . ARG A 1 870 ? -12.074 -0.087 -16.694 1.00 87.69 870 ARG A C 1
ATOM 6863 O O . ARG A 1 870 ? -12.064 0.554 -15.643 1.00 87.69 870 ARG A O 1
ATOM 6870 N N . ILE A 1 871 ? -12.677 0.308 -17.806 1.00 84.56 871 ILE A N 1
ATOM 6871 C CA . ILE A 1 871 ? -13.438 1.547 -17.935 1.00 84.56 871 ILE A CA 1
ATOM 6872 C C . ILE A 1 871 ? -14.910 1.164 -18.014 1.00 84.56 871 ILE A C 1
ATOM 6874 O O . ILE A 1 871 ? -15.278 0.340 -18.849 1.00 84.56 871 ILE A O 1
ATOM 6878 N N . GLU A 1 872 ? -15.733 1.751 -17.151 1.00 82.50 872 GLU A N 1
ATOM 6879 C CA . GLU A 1 872 ? -17.182 1.558 -17.171 1.00 82.50 872 GLU A CA 1
ATOM 6880 C C . GLU A 1 872 ? -17.875 2.857 -17.591 1.00 82.50 872 GLU A C 1
ATOM 6882 O O . GLU A 1 872 ? -17.875 3.865 -16.877 1.00 82.50 872 GLU A O 1
ATOM 6887 N N . SER A 1 873 ? -18.502 2.832 -18.758 1.00 70.69 873 SER A N 1
ATOM 6888 C CA . SER A 1 873 ? -19.114 3.976 -19.435 1.00 70.69 873 SER A CA 1
ATOM 6889 C C . SER A 1 873 ? -20.638 3.937 -19.336 1.00 70.69 873 SER A C 1
ATOM 6891 O O . SER A 1 873 ? -21.247 2.881 -19.169 1.00 70.69 873 SER A O 1
ATOM 6893 N N . VAL A 1 874 ? -21.283 5.104 -19.309 1.00 65.69 874 VAL A N 1
ATOM 6894 C CA . VAL A 1 874 ? -22.752 5.150 -19.316 1.00 65.69 874 VAL A CA 1
ATOM 6895 C C . VAL A 1 874 ? -23.189 4.863 -20.744 1.00 65.69 874 VAL A C 1
ATOM 6897 O O . VAL A 1 874 ? -22.764 5.566 -21.658 1.00 65.69 874 VAL A O 1
ATOM 6900 N N . ASP A 1 875 ? -23.995 3.820 -20.933 1.00 61.91 875 ASP A N 1
ATOM 6901 C CA . ASP A 1 875 ? -24.584 3.523 -22.238 1.00 61.91 875 ASP A CA 1
ATOM 6902 C C . ASP A 1 875 ? -25.441 4.732 -22.672 1.00 61.91 875 ASP A C 1
ATOM 6904 O O . ASP A 1 875 ? -26.358 5.105 -21.933 1.00 61.91 875 ASP A O 1
ATOM 6908 N N . PRO A 1 876 ? -25.159 5.366 -23.826 1.00 52.78 876 PRO A N 1
ATOM 6909 C CA . PRO A 1 876 ? -25.940 6.503 -24.310 1.00 52.78 876 PRO A CA 1
ATOM 6910 C C . PRO A 1 876 ? -27.428 6.171 -24.498 1.00 52.78 876 PRO A C 1
ATOM 6912 O O . PRO A 1 876 ? -28.266 7.067 -24.398 1.00 52.78 876 PRO A O 1
ATOM 6915 N N . ASP A 1 877 ? -27.754 4.896 -24.747 1.00 49.47 877 ASP A N 1
ATOM 6916 C CA . ASP A 1 877 ? -29.121 4.404 -24.943 1.00 49.47 877 ASP A CA 1
ATOM 6917 C C . ASP A 1 877 ? -29.776 3.923 -23.635 1.00 49.47 877 ASP A C 1
ATOM 6919 O O . ASP A 1 877 ? -30.964 3.575 -23.620 1.00 49.47 877 ASP A O 1
ATOM 6923 N N . ALA A 1 878 ? -29.044 3.902 -22.514 1.00 55.94 878 ALA A N 1
ATOM 6924 C CA . ALA A 1 878 ? -29.642 3.596 -21.225 1.00 55.94 878 ALA A CA 1
ATOM 6925 C C . ALA A 1 878 ? -30.561 4.747 -20.814 1.00 55.94 878 ALA A C 1
ATOM 6927 O O . ALA A 1 878 ? -30.118 5.816 -20.393 1.00 55.94 878 ALA A O 1
ATOM 6928 N N . SER A 1 879 ? -31.873 4.505 -20.869 1.00 47.59 879 SER A N 1
ATOM 6929 C CA . SER A 1 879 ? -32.838 5.340 -20.169 1.00 47.59 879 SER A CA 1
ATOM 6930 C C . SER A 1 879 ? -32.556 5.224 -18.671 1.00 47.59 879 SER A C 1
ATOM 6932 O O . SER A 1 879 ? -33.078 4.330 -18.000 1.00 47.59 879 SER A O 1
ATOM 6934 N N . ALA A 1 880 ? -31.712 6.105 -18.133 1.00 47.78 880 ALA A N 1
ATOM 6935 C CA . ALA A 1 880 ? -31.711 6.365 -16.708 1.00 47.78 880 ALA A CA 1
ATOM 6936 C C . ALA A 1 880 ? -33.161 6.704 -16.359 1.00 47.78 880 ALA A C 1
ATOM 6938 O O . ALA A 1 880 ? -33.728 7.660 -16.894 1.00 47.78 880 ALA A O 1
ATOM 6939 N N . THR A 1 881 ? -33.811 5.904 -15.515 1.00 46.22 881 THR A N 1
ATOM 6940 C CA . THR A 1 881 ? -35.032 6.387 -14.880 1.00 46.22 881 THR A CA 1
ATOM 6941 C C . THR A 1 881 ? -34.592 7.615 -14.096 1.00 46.22 881 THR A C 1
ATOM 6943 O O . THR A 1 881 ? -33.891 7.470 -13.093 1.00 46.22 881 THR A O 1
ATOM 6946 N N . GLN A 1 882 ? -34.933 8.808 -14.595 1.00 42.09 882 GLN A N 1
ATOM 6947 C CA . GLN A 1 882 ? -34.520 10.108 -14.047 1.00 42.09 882 GLN A CA 1
ATOM 6948 C C . GLN A 1 882 ? -34.827 10.251 -12.543 1.00 42.09 882 GLN A C 1
ATOM 6950 O O . GLN A 1 882 ? -34.299 11.141 -11.894 1.00 42.09 882 GLN A O 1
ATOM 6955 N N . GLU A 1 883 ? -35.636 9.353 -11.978 1.00 46.00 883 GLU A N 1
ATOM 6956 C CA . GLU A 1 883 ? -36.005 9.302 -10.566 1.00 46.00 883 GLU A CA 1
ATOM 6957 C C . GLU A 1 883 ? -34.999 8.596 -9.628 1.00 46.00 883 GLU A C 1
ATOM 6959 O O . GLU A 1 883 ? -35.191 8.694 -8.419 1.00 46.00 883 GLU A O 1
ATOM 6964 N N . LYS A 1 884 ? -33.962 7.867 -10.100 1.00 55.84 884 LYS A N 1
ATOM 6965 C CA . LYS A 1 884 ? -33.146 7.003 -9.199 1.00 55.84 884 LYS A CA 1
ATOM 6966 C C . LYS A 1 884 ? -31.611 7.060 -9.297 1.00 55.84 884 LYS A C 1
ATOM 6968 O O . LYS A 1 884 ? -30.976 6.412 -8.478 1.00 55.84 884 LYS A O 1
ATOM 6973 N N . ASN A 1 885 ? -30.990 7.779 -10.240 1.00 72.19 885 ASN A N 1
ATOM 6974 C CA . ASN A 1 885 ? -29.514 7.836 -10.410 1.00 72.19 885 ASN A CA 1
ATOM 6975 C C . ASN A 1 885 ? -28.786 6.467 -10.490 1.00 72.19 885 ASN A C 1
ATOM 6977 O O . ASN A 1 885 ? -27.577 6.394 -10.286 1.00 72.19 885 ASN A O 1
ATOM 6981 N N . VAL A 1 886 ? -29.493 5.381 -10.817 1.00 79.62 886 VAL A N 1
ATOM 6982 C CA . VAL A 1 886 ? -28.950 4.017 -10.927 1.00 79.62 886 VAL A CA 1
ATOM 6983 C C . VAL A 1 886 ? -29.038 3.541 -12.374 1.00 79.62 886 VAL A C 1
ATOM 6985 O O . VAL A 1 886 ? -30.092 3.660 -13.000 1.00 79.62 886 VAL A O 1
ATOM 6988 N N . VAL A 1 887 ? -27.954 2.958 -12.892 1.00 82.88 887 VAL A N 1
ATOM 6989 C CA . VAL A 1 887 ? -27.910 2.332 -14.223 1.00 82.88 887 VAL A CA 1
ATOM 6990 C C . VAL A 1 887 ? -27.404 0.900 -14.167 1.00 82.88 887 VAL A C 1
ATOM 6992 O O . VAL A 1 887 ? -26.620 0.529 -13.294 1.00 82.88 887 VAL A O 1
ATOM 6995 N N . ALA A 1 888 ? -27.860 0.091 -15.120 1.00 86.19 888 ALA A N 1
ATOM 6996 C CA . ALA A 1 888 ? -27.331 -1.248 -15.328 1.00 86.19 888 ALA A CA 1
ATOM 6997 C C . ALA A 1 888 ? -25.923 -1.181 -15.933 1.00 86.19 888 ALA A C 1
ATOM 6999 O O . ALA A 1 888 ? -25.644 -0.339 -16.785 1.00 86.19 888 ALA A O 1
ATOM 7000 N N . VAL A 1 889 ? -25.069 -2.108 -15.514 1.00 88.75 889 VAL A N 1
ATOM 7001 C CA . VAL A 1 889 ? -23.782 -2.392 -16.152 1.00 88.75 889 VAL A CA 1
ATOM 7002 C C . VAL A 1 889 ? -24.064 -3.075 -17.491 1.00 88.75 889 VAL A C 1
ATOM 7004 O O . VAL A 1 889 ? -24.912 -3.974 -17.555 1.00 88.75 889 VAL A O 1
ATOM 7007 N N . ASN A 1 890 ? -23.411 -2.639 -18.570 1.00 88.69 890 ASN A N 1
ATOM 7008 C CA . ASN A 1 890 ? -23.644 -3.248 -19.884 1.00 88.69 890 ASN A CA 1
ATOM 7009 C C . ASN A 1 890 ? -23.006 -4.647 -19.975 1.00 88.69 890 ASN A C 1
ATOM 7011 O O . ASN A 1 890 ? -22.161 -5.009 -19.160 1.00 88.69 890 ASN A O 1
ATOM 7015 N N . ASP A 1 891 ? -23.408 -5.460 -20.954 1.00 93.94 891 ASP A N 1
ATOM 7016 C CA . ASP A 1 891 ? -22.966 -6.855 -21.031 1.00 93.94 891 ASP A CA 1
ATOM 7017 C C . ASP A 1 891 ? -21.436 -7.017 -21.198 1.00 93.94 891 ASP A C 1
ATOM 7019 O O . ASP A 1 891 ? -20.866 -7.953 -20.641 1.00 93.94 891 ASP A O 1
ATOM 7023 N N . ASN A 1 892 ? -20.748 -6.098 -21.889 1.00 93.50 892 ASN A N 1
ATOM 7024 C CA . ASN A 1 892 ? -19.283 -6.137 -22.047 1.00 93.50 892 ASN A CA 1
ATOM 7025 C C . ASN A 1 892 ? -18.557 -5.785 -20.737 1.00 93.50 892 ASN A C 1
ATOM 7027 O O . ASN A 1 892 ? -17.583 -6.433 -20.345 1.00 93.50 892 ASN A O 1
ATOM 7031 N N . GLU A 1 893 ? -19.065 -4.796 -20.007 1.00 92.81 893 GLU A N 1
ATOM 7032 C CA . GLU A 1 893 ? -18.588 -4.462 -18.665 1.00 92.81 893 GLU A CA 1
ATOM 7033 C C . GLU A 1 893 ? -18.872 -5.601 -17.677 1.00 92.81 893 GLU A C 1
ATOM 7035 O O . GLU A 1 893 ? -18.008 -5.939 -16.869 1.00 92.81 893 GLU A O 1
ATOM 7040 N N . LEU A 1 894 ? -20.028 -6.263 -17.784 1.00 94.81 894 LEU A N 1
ATOM 7041 C CA . LEU A 1 894 ? -20.385 -7.421 -16.965 1.00 94.81 894 LEU A CA 1
ATOM 7042 C C . LEU A 1 894 ? -19.464 -8.620 -17.245 1.00 94.81 894 LEU A C 1
ATOM 7044 O O . LEU A 1 894 ? -18.998 -9.259 -16.301 1.00 94.81 894 LEU A O 1
ATOM 7048 N N . ALA A 1 895 ? -19.130 -8.882 -18.513 1.00 97.19 895 ALA A N 1
ATOM 7049 C CA . ALA A 1 895 ? -18.126 -9.873 -18.902 1.00 97.19 895 ALA A CA 1
ATOM 7050 C C . ALA A 1 895 ? -16.751 -9.558 -18.292 1.00 97.19 895 ALA A C 1
ATOM 7052 O O . ALA A 1 895 ? -16.086 -10.437 -17.739 1.00 97.19 895 ALA A O 1
ATOM 7053 N N . SER A 1 896 ? -16.341 -8.287 -18.338 1.00 95.25 896 SER A N 1
ATOM 7054 C CA . SER A 1 896 ? -15.092 -7.808 -17.737 1.00 95.25 896 SER A CA 1
ATOM 7055 C C . SER A 1 896 ? -15.082 -7.966 -16.208 1.00 95.25 896 SER A C 1
ATOM 7057 O O . SER A 1 896 ? -14.098 -8.463 -15.649 1.00 95.25 896 SER A O 1
ATOM 7059 N N . ARG A 1 897 ? -16.184 -7.621 -15.522 1.00 94.50 897 ARG A N 1
ATOM 7060 C CA . ARG A 1 897 ? -16.353 -7.837 -14.074 1.00 94.50 897 ARG A CA 1
ATOM 7061 C C . ARG A 1 897 ? -16.251 -9.321 -13.724 1.00 94.50 897 ARG A C 1
ATOM 7063 O O . ARG A 1 897 ? -15.507 -9.674 -12.813 1.00 94.50 897 ARG A O 1
ATOM 7070 N N . LEU A 1 898 ? -16.939 -10.191 -14.468 1.00 97.44 898 LEU A N 1
ATOM 7071 C CA . LEU A 1 898 ? -16.950 -11.634 -14.224 1.00 97.44 898 LEU A CA 1
ATOM 7072 C C . LEU A 1 898 ? -15.559 -12.261 -14.404 1.00 97.44 898 LEU A C 1
ATOM 7074 O O . LEU A 1 898 ? -15.091 -12.991 -13.531 1.00 97.44 898 LEU A O 1
ATOM 7078 N N . ALA A 1 899 ? -14.862 -11.929 -15.492 1.00 97.69 899 ALA A N 1
ATOM 7079 C CA . ALA A 1 899 ? -13.515 -12.430 -15.761 1.00 97.69 899 ALA A CA 1
ATOM 7080 C C . ALA A 1 899 ? -12.479 -11.925 -14.750 1.00 97.69 899 ALA A C 1
ATOM 7082 O O . ALA A 1 899 ? -11.620 -12.681 -14.294 1.00 97.69 899 ALA A O 1
ATOM 7083 N N . SER A 1 900 ? -12.569 -10.662 -14.339 1.00 94.81 900 SER A N 1
ATOM 7084 C CA . SER A 1 900 ? -11.666 -10.125 -13.325 1.00 94.81 900 SER A CA 1
ATOM 7085 C C . SER A 1 900 ? -11.945 -10.705 -11.937 1.00 94.81 900 SER A C 1
ATOM 7087 O O . SER A 1 900 ? -10.996 -10.998 -11.211 1.00 94.81 900 SER A O 1
ATOM 7089 N N . PHE A 1 901 ? -13.210 -10.947 -11.591 1.00 97.38 901 PHE A N 1
ATOM 7090 C CA . PHE A 1 901 ? -13.573 -11.590 -10.333 1.00 97.38 901 PHE A CA 1
ATOM 7091 C C . PHE A 1 901 ? -13.097 -13.048 -10.279 1.00 97.38 901 PHE A C 1
ATOM 7093 O O . PHE A 1 901 ? -12.363 -13.424 -9.366 1.00 97.38 901 PHE A O 1
ATOM 7100 N N . LEU A 1 902 ? -13.476 -13.871 -11.260 1.00 98.06 902 LEU A N 1
ATOM 7101 C CA . LEU A 1 902 ? -13.250 -15.318 -11.191 1.00 98.06 902 LEU A CA 1
ATOM 7102 C C . LEU A 1 902 ? -11.856 -15.739 -11.648 1.00 98.06 902 LEU A C 1
ATOM 7104 O O . LEU A 1 902 ? -11.313 -16.692 -11.099 1.00 98.06 902 LEU A O 1
ATOM 7108 N N . TRP A 1 903 ? -11.267 -15.039 -12.621 1.00 98.06 903 TRP A N 1
ATOM 7109 C CA . TRP A 1 903 ? -9.983 -15.406 -13.236 1.00 98.06 903 TRP A CA 1
ATOM 7110 C C . TRP A 1 903 ? -8.864 -14.391 -12.998 1.00 98.06 903 TRP A C 1
ATOM 7112 O O . TRP A 1 903 ? -7.717 -14.651 -13.375 1.00 98.06 903 TRP A O 1
ATOM 7122 N N . SER A 1 904 ? -9.168 -13.226 -12.406 1.00 96.81 904 SER A N 1
ATOM 7123 C CA . SER A 1 904 ? -8.232 -12.095 -12.322 1.00 96.81 904 SER A CA 1
ATOM 7124 C C . SER A 1 904 ? -7.580 -11.803 -13.677 1.00 96.81 904 SER A C 1
ATOM 7126 O O . SER A 1 904 ? -6.358 -11.675 -13.749 1.00 96.81 904 SER A O 1
ATOM 7128 N N . SER A 1 905 ? -8.365 -11.817 -14.760 1.00 96.50 905 SER A N 1
ATOM 7129 C CA . SER A 1 905 ? -7.856 -11.756 -16.135 1.00 96.50 905 SER A CA 1
ATOM 7130 C C . SER A 1 905 ? -8.899 -11.216 -17.129 1.00 96.50 905 SER A C 1
ATOM 7132 O O . SER A 1 905 ? -9.935 -10.681 -16.732 1.00 96.50 905 SER A O 1
ATOM 7134 N N . LEU A 1 906 ? -8.602 -11.332 -18.427 1.00 96.56 906 LEU A N 1
ATOM 7135 C CA . LEU A 1 906 ? -9.481 -10.978 -19.543 1.00 96.56 906 LEU A CA 1
ATOM 7136 C C . LEU A 1 906 ? -10.630 -11.995 -19.716 1.00 96.56 906 LEU A C 1
ATOM 7138 O O . LEU A 1 906 ? -10.422 -13.189 -19.476 1.00 96.56 906 LEU A O 1
ATOM 7142 N N . PRO A 1 907 ? -11.810 -11.557 -20.196 1.00 97.75 907 PRO A N 1
ATOM 7143 C CA . PRO A 1 907 ? -12.862 -12.454 -20.659 1.00 97.75 907 PRO A CA 1
ATOM 7144 C C . PRO A 1 907 ? -12.377 -13.270 -21.864 1.00 97.75 907 PRO A C 1
ATOM 7146 O O . PRO A 1 907 ? -11.540 -12.822 -22.657 1.00 97.75 907 PRO A O 1
ATOM 7149 N N . ASP A 1 908 ? -12.876 -14.498 -21.983 1.00 97.12 908 ASP A N 1
ATOM 7150 C CA . ASP A 1 908 ? -12.638 -15.331 -23.159 1.00 97.12 908 ASP A CA 1
ATOM 7151 C C . ASP A 1 908 ? -13.654 -15.049 -24.273 1.00 97.12 908 ASP A C 1
ATOM 7153 O O . ASP A 1 908 ? -14.576 -14.253 -24.106 1.00 97.12 908 ASP A O 1
ATOM 7157 N N . GLU A 1 909 ? -13.445 -15.668 -25.438 1.00 95.19 909 GLU A N 1
ATOM 7158 C CA . GLU A 1 909 ? -14.279 -15.426 -26.623 1.00 95.19 909 GLU A CA 1
ATOM 7159 C C . GLU A 1 909 ? -15.747 -15.779 -26.369 1.00 95.19 909 GLU A C 1
ATOM 7161 O O . GLU A 1 909 ? -16.614 -14.996 -26.727 1.00 95.19 909 GLU A O 1
ATOM 7166 N N . GLU A 1 910 ? -16.037 -16.891 -25.682 1.00 97.56 910 GLU A N 1
ATOM 7167 C CA . GLU A 1 910 ? -17.417 -17.285 -25.363 1.00 97.56 910 GLU A CA 1
ATOM 7168 C C . GLU A 1 910 ? -18.137 -16.207 -24.539 1.00 97.56 910 GLU A C 1
ATOM 7170 O O . GLU A 1 910 ? -19.276 -15.844 -24.839 1.00 97.56 910 GLU A O 1
ATOM 7175 N N . LEU A 1 911 ? -17.462 -15.653 -23.527 1.00 97.62 911 LEU A N 1
ATOM 7176 C CA . LEU A 1 911 ? -18.041 -14.617 -22.681 1.00 97.62 911 LEU A CA 1
ATOM 7177 C C . LEU A 1 911 ? -18.227 -13.289 -23.434 1.00 97.62 911 LEU A C 1
ATOM 7179 O O . LEU A 1 911 ? -19.249 -12.627 -23.256 1.00 97.62 911 LEU A O 1
ATOM 7183 N N . LEU A 1 912 ? -17.275 -12.920 -24.299 1.00 97.50 912 LEU A N 1
ATOM 7184 C CA . LEU A 1 912 ? -17.385 -11.741 -25.165 1.00 97.50 912 LEU A CA 1
ATOM 7185 C C . LEU A 1 912 ? -18.477 -11.903 -26.234 1.00 97.50 912 LEU A C 1
ATOM 7187 O O . LEU A 1 912 ? -19.188 -10.950 -26.528 1.00 97.50 912 LEU A O 1
ATOM 7191 N N . ASP A 1 913 ? -18.654 -13.098 -26.795 1.00 97.50 913 ASP A N 1
ATOM 7192 C CA . ASP A 1 913 ? -19.685 -13.381 -27.798 1.00 97.50 913 ASP A CA 1
ATOM 7193 C C . ASP A 1 913 ? -21.092 -13.281 -27.196 1.00 97.50 913 ASP A C 1
ATOM 7195 O O . ASP A 1 913 ? -21.989 -12.687 -27.799 1.00 97.50 913 ASP A O 1
ATOM 7199 N N . LEU A 1 914 ? -21.284 -13.798 -25.978 1.00 97.94 914 LEU A N 1
ATOM 7200 C CA . LEU A 1 914 ? -22.531 -13.627 -25.226 1.00 97.94 914 LEU A CA 1
ATOM 7201 C C . LEU A 1 914 ? -22.790 -12.160 -24.873 1.00 97.94 914 LEU A C 1
ATOM 7203 O O . LEU A 1 914 ? -23.944 -11.715 -24.908 1.00 97.94 914 LEU A O 1
ATOM 7207 N N . ALA A 1 915 ? -21.731 -11.415 -24.549 1.00 95.94 915 ALA A N 1
ATOM 7208 C CA . ALA A 1 915 ? -21.831 -10.000 -24.236 1.00 95.94 915 ALA A CA 1
ATOM 7209 C C . ALA A 1 915 ? -22.218 -9.159 -25.461 1.00 95.94 915 ALA A C 1
ATOM 7211 O O . ALA A 1 915 ? -23.165 -8.373 -25.403 1.00 95.94 915 ALA A O 1
ATOM 7212 N N . ASP A 1 916 ? -21.572 -9.401 -26.601 1.00 93.69 916 ASP A N 1
ATOM 7213 C CA . ASP A 1 916 ? -21.888 -8.752 -27.874 1.00 93.69 916 ASP A CA 1
ATOM 7214 C C . ASP A 1 916 ? -23.302 -9.105 -28.365 1.00 93.69 916 ASP A C 1
ATOM 7216 O O . ASP A 1 916 ? -23.993 -8.269 -28.954 1.00 93.69 916 ASP A O 1
ATOM 7220 N N . ALA A 1 917 ? -23.780 -10.316 -28.060 1.00 95.75 917 ALA A N 1
ATOM 7221 C CA . ALA A 1 917 ? -25.150 -10.746 -28.326 1.00 95.75 917 ALA A CA 1
ATOM 7222 C C . ALA A 1 917 ? -26.190 -10.209 -27.318 1.00 95.75 917 ALA A C 1
ATOM 7224 O O . ALA A 1 917 ? -27.382 -10.485 -27.487 1.00 95.75 917 ALA A O 1
ATOM 7225 N N . LYS A 1 918 ? -25.774 -9.453 -26.287 1.00 95.00 918 LYS A N 1
ATOM 7226 C CA . LYS A 1 918 ? -26.618 -8.927 -25.193 1.00 95.00 918 LYS A CA 1
ATOM 7227 C C . LYS A 1 918 ? -27.399 -10.014 -24.439 1.00 95.00 918 LYS A C 1
ATOM 7229 O O . LYS A 1 918 ? -28.561 -9.827 -24.073 1.00 95.00 918 LYS A O 1
ATOM 7234 N N . GLN A 1 919 ? -26.784 -11.183 -24.263 1.00 96.31 919 GLN A N 1
ATOM 7235 C CA . GLN A 1 919 ? -27.394 -12.338 -23.597 1.00 96.31 919 GLN A CA 1
ATOM 7236 C C . GLN A 1 919 ? -26.919 -12.511 -22.151 1.00 96.31 919 GLN A C 1
ATOM 7238 O O . GLN A 1 919 ? -27.571 -13.218 -21.383 1.00 96.31 919 GLN A O 1
ATOM 7243 N N . LEU A 1 920 ? -25.814 -11.871 -21.763 1.00 93.94 920 LEU A N 1
ATOM 7244 C CA . LEU A 1 920 ? -25.142 -12.115 -20.487 1.00 93.94 920 LEU A CA 1
ATOM 7245 C C . LEU A 1 920 ? -25.930 -11.581 -19.284 1.00 93.94 920 LEU A C 1
ATOM 7247 O O . LEU A 1 920 ? -25.766 -12.064 -18.171 1.00 93.94 920 LEU A O 1
ATOM 7251 N N . ARG A 1 921 ? -26.832 -10.619 -19.491 1.00 91.81 921 ARG A N 1
ATOM 7252 C CA . ARG A 1 921 ? -27.738 -10.130 -18.438 1.00 91.81 921 ARG A CA 1
ATOM 7253 C C . ARG A 1 921 ? -28.898 -11.075 -18.105 1.00 91.81 921 ARG A C 1
ATOM 7255 O O . ARG A 1 921 ? -29.619 -10.785 -17.149 1.00 91.81 921 ARG A O 1
ATOM 7262 N N . ASN A 1 922 ? -29.104 -12.155 -18.861 1.00 95.56 922 ASN A N 1
ATOM 7263 C CA . ASN A 1 922 ? -30.067 -13.198 -18.512 1.00 95.56 922 ASN A CA 1
ATOM 7264 C C . ASN A 1 922 ? -29.533 -14.033 -17.336 1.00 95.56 922 ASN A C 1
ATOM 7266 O O . ASN A 1 922 ? -28.415 -14.536 -17.402 1.00 95.56 922 ASN A O 1
ATOM 7270 N N . ASP A 1 923 ? -30.338 -14.193 -16.286 1.00 96.19 923 ASP A N 1
ATOM 7271 C CA . ASP A 1 923 ? -29.907 -14.835 -15.038 1.00 96.19 923 ASP A CA 1
ATOM 7272 C C . ASP A 1 923 ? -29.438 -16.292 -15.240 1.00 96.19 923 ASP A C 1
ATOM 7274 O O . ASP A 1 923 ? -28.417 -16.678 -14.673 1.00 96.19 923 ASP A O 1
ATOM 7278 N N . ASP A 1 924 ? -30.113 -17.077 -16.092 1.00 96.81 924 ASP A N 1
ATOM 7279 C CA . ASP A 1 924 ? -29.743 -18.475 -16.368 1.00 96.81 924 ASP A CA 1
ATOM 7280 C C . ASP A 1 924 ? -28.436 -18.566 -17.170 1.00 96.81 924 ASP A C 1
ATOM 7282 O O . ASP A 1 924 ? -27.579 -19.408 -16.891 1.00 96.81 924 ASP A O 1
ATOM 7286 N N . VAL A 1 925 ? -28.257 -17.678 -18.156 1.00 97.81 925 VAL A N 1
ATOM 7287 C CA . VAL A 1 925 ? -27.020 -17.595 -18.953 1.00 97.81 925 VAL A CA 1
ATOM 7288 C C . VAL A 1 925 ? -25.849 -17.186 -18.064 1.00 97.81 925 VAL A C 1
ATOM 7290 O O . VAL A 1 925 ? -24.789 -17.810 -18.118 1.00 97.81 925 VAL A O 1
ATOM 7293 N N . LEU A 1 926 ? -26.042 -16.169 -17.223 1.00 96.81 926 LEU A N 1
ATOM 7294 C CA . LEU A 1 926 ? -25.015 -15.659 -16.323 1.00 96.81 926 LEU A CA 1
ATOM 7295 C C . LEU A 1 926 ? -24.585 -16.717 -15.302 1.00 96.81 926 LEU A C 1
ATOM 7297 O O . LEU A 1 926 ? -23.390 -16.959 -15.143 1.00 96.81 926 LEU A O 1
ATOM 7301 N N . ALA A 1 927 ? -25.544 -17.398 -14.668 1.00 96.38 927 ALA A N 1
ATOM 7302 C CA . ALA A 1 927 ? -25.265 -18.496 -13.745 1.00 96.38 927 ALA A CA 1
ATOM 7303 C C . ALA A 1 927 ? -24.548 -19.669 -14.444 1.00 96.38 927 ALA A C 1
ATOM 7305 O O . ALA A 1 927 ? -23.608 -20.244 -13.892 1.00 96.38 927 ALA A O 1
ATOM 7306 N N . GLY A 1 928 ? -24.934 -19.989 -15.685 1.00 97.81 928 GLY A N 1
ATOM 7307 C CA . GLY A 1 928 ? -24.248 -20.989 -16.507 1.00 97.81 928 GLY A CA 1
ATOM 7308 C C . GLY A 1 928 ? -22.789 -20.623 -16.801 1.00 97.81 928 GLY A C 1
ATOM 7309 O O . GLY A 1 928 ? -21.909 -21.480 -16.708 1.00 97.81 928 GLY A O 1
ATOM 7310 N N . GLN A 1 929 ? -22.511 -19.347 -17.090 1.00 98.38 929 GLN A N 1
ATOM 7311 C CA . GLN A 1 929 ? -21.144 -18.858 -17.286 1.00 98.38 929 GLN A CA 1
ATOM 7312 C C . GLN A 1 929 ? -20.329 -18.883 -15.989 1.00 98.38 929 GLN A C 1
ATOM 7314 O O . GLN A 1 929 ? -19.174 -19.293 -16.029 1.00 98.38 929 GLN A O 1
ATOM 7319 N N . VAL A 1 930 ? -20.914 -18.544 -14.835 1.00 98.19 930 VAL A N 1
ATOM 7320 C CA . VAL A 1 930 ? -20.239 -18.690 -13.531 1.00 98.19 930 VAL A CA 1
ATOM 7321 C C . VAL A 1 930 ? -19.787 -20.136 -13.316 1.00 98.19 930 VAL A C 1
ATOM 7323 O O . VAL A 1 930 ? -18.614 -20.360 -13.028 1.00 98.19 930 VAL A O 1
ATOM 7326 N N . ALA A 1 931 ? -20.674 -21.117 -13.509 1.00 97.12 931 ALA A N 1
ATOM 7327 C CA . ALA A 1 931 ? -20.336 -22.532 -13.339 1.00 97.12 931 ALA A CA 1
ATOM 7328 C C . ALA A 1 931 ? -19.203 -22.974 -14.282 1.00 97.12 931 ALA A C 1
ATOM 7330 O O . ALA A 1 931 ? -18.196 -23.514 -13.827 1.00 97.12 931 ALA A O 1
ATOM 7331 N N . ARG A 1 932 ? -19.311 -22.649 -15.580 1.00 97.69 932 ARG A N 1
ATOM 7332 C CA . ARG A 1 932 ? -18.261 -22.925 -16.577 1.00 97.69 932 ARG A CA 1
ATOM 7333 C C . ARG A 1 932 ? -16.919 -22.323 -16.167 1.00 97.69 932 ARG A C 1
ATOM 7335 O O . ARG A 1 932 ? -15.878 -22.958 -16.308 1.00 97.69 932 ARG A O 1
ATOM 7342 N N . MET A 1 933 ? -16.937 -21.081 -15.691 1.00 98.12 933 MET A N 1
ATOM 7343 C CA . MET A 1 933 ? -15.721 -20.361 -15.341 1.00 98.12 933 MET A CA 1
ATOM 7344 C C . MET A 1 933 ? -15.078 -20.875 -14.055 1.00 98.12 933 MET A C 1
ATOM 7346 O O . MET A 1 933 ? -13.856 -20.810 -13.955 1.00 98.12 933 MET A O 1
ATOM 7350 N N . LEU A 1 934 ? -15.860 -21.395 -13.105 1.00 97.38 934 LEU A N 1
ATOM 7351 C CA . LEU A 1 934 ? -15.351 -22.054 -11.899 1.00 97.38 934 LEU A CA 1
ATOM 7352 C C . LEU A 1 934 ? -14.709 -23.421 -12.197 1.00 97.38 934 LEU A C 1
ATOM 7354 O O . LEU A 1 934 ? -13.743 -23.781 -11.526 1.00 97.38 934 LEU A O 1
ATOM 7358 N N . ASP A 1 935 ? -15.184 -24.131 -13.226 1.00 96.81 935 ASP A N 1
ATOM 7359 C CA . ASP A 1 935 ? -14.586 -25.387 -13.709 1.00 96.81 935 ASP A CA 1
ATOM 7360 C C . ASP A 1 935 ? -13.283 -25.172 -14.512 1.00 96.81 935 ASP A C 1
ATOM 7362 O O . ASP A 1 935 ? -12.497 -26.104 -14.717 1.00 96.81 935 ASP A O 1
ATOM 7366 N N . ASP A 1 936 ? -13.022 -23.945 -14.975 1.00 97.81 936 ASP A N 1
ATOM 7367 C CA . ASP A 1 936 ? -11.809 -23.598 -15.718 1.00 97.81 936 ASP A CA 1
ATOM 7368 C C . ASP A 1 936 ? -10.587 -23.497 -14.775 1.00 97.81 936 ASP A C 1
ATOM 7370 O O . ASP A 1 936 ? -10.666 -22.856 -13.723 1.00 97.81 936 ASP A O 1
ATOM 7374 N N . PRO A 1 937 ? -9.404 -24.034 -15.147 1.00 96.19 937 PRO A N 1
ATOM 7375 C CA . PRO A 1 937 ? -8.184 -23.923 -14.341 1.00 96.19 937 PRO A CA 1
ATOM 7376 C C . PRO A 1 937 ? -7.798 -22.491 -13.937 1.00 96.19 937 PRO A C 1
ATOM 7378 O O . PRO A 1 937 ? -7.097 -22.300 -12.938 1.00 96.19 937 PRO A O 1
ATOM 7381 N N . ARG A 1 938 ? -8.235 -21.473 -14.689 1.00 96.75 938 ARG A N 1
ATOM 7382 C CA . ARG A 1 938 ? -8.033 -20.058 -14.359 1.00 96.75 938 ARG A CA 1
ATOM 7383 C C . ARG A 1 938 ? -8.735 -19.646 -13.065 1.00 96.75 938 ARG A C 1
ATOM 7385 O O . ARG A 1 938 ? -8.213 -18.758 -12.397 1.00 96.75 938 ARG A O 1
ATOM 7392 N N . ALA A 1 939 ? -9.804 -20.330 -12.640 1.00 97.06 939 ALA A N 1
ATOM 7393 C CA . ALA A 1 939 ? -10.468 -20.102 -11.349 1.00 97.06 939 ALA A CA 1
ATOM 7394 C C . ALA A 1 939 ? -9.545 -20.319 -10.143 1.00 97.06 939 ALA A C 1
ATOM 7396 O O . ALA A 1 939 ? -9.809 -19.820 -9.049 1.00 97.06 939 ALA A O 1
ATOM 7397 N N . ASN A 1 940 ? -8.400 -20.987 -10.333 1.00 96.44 940 ASN A N 1
ATOM 7398 C CA . ASN A 1 940 ? -7.354 -21.070 -9.320 1.00 96.44 940 ASN A CA 1
ATOM 7399 C C . ASN A 1 940 ? -6.827 -19.683 -8.883 1.00 96.44 940 ASN A C 1
ATOM 7401 O O . ASN A 1 940 ? -6.196 -19.584 -7.831 1.00 96.44 940 ASN A O 1
ATOM 7405 N N . SER A 1 941 ? -7.111 -18.595 -9.613 1.00 96.19 941 SER A N 1
ATOM 7406 C CA . SER A 1 941 ? -6.885 -17.231 -9.115 1.00 96.19 941 SER A CA 1
ATOM 7407 C C . SER A 1 941 ? -7.688 -16.915 -7.852 1.00 96.19 941 SER A C 1
ATOM 7409 O O . SER A 1 941 ? -7.196 -16.173 -7.010 1.00 96.19 941 SER A O 1
ATOM 7411 N N . LEU A 1 942 ? -8.865 -17.509 -7.628 1.00 97.81 942 LEU A N 1
ATOM 7412 C CA . LEU A 1 942 ? -9.573 -17.358 -6.349 1.00 97.81 942 LEU A CA 1
ATOM 7413 C C . LEU A 1 942 ? -8.754 -17.929 -5.176 1.00 97.81 942 LEU A C 1
ATOM 7415 O O . LEU A 1 942 ? -8.838 -17.445 -4.051 1.00 97.81 942 LEU A O 1
ATOM 7419 N N . VAL A 1 943 ? -7.894 -18.913 -5.441 1.00 97.81 943 VAL A N 1
ATOM 7420 C CA . VAL A 1 943 ? -6.988 -19.511 -4.452 1.00 97.81 943 VAL A CA 1
ATOM 7421 C C . VAL A 1 943 ? -5.716 -18.663 -4.286 1.00 97.81 943 VAL A C 1
ATOM 7423 O O . VAL A 1 943 ? -5.333 -18.266 -3.181 1.00 97.81 943 VAL A O 1
ATOM 7426 N N . THR A 1 944 ? -5.025 -18.380 -5.393 1.00 95.50 944 THR A N 1
ATOM 7427 C CA . THR A 1 944 ? -3.695 -17.740 -5.384 1.00 95.50 944 THR A CA 1
ATOM 7428 C C . THR A 1 944 ? -3.750 -16.217 -5.276 1.00 95.50 944 THR A C 1
ATOM 7430 O O . THR A 1 944 ? -2.772 -15.586 -4.868 1.00 95.50 944 THR A O 1
ATOM 7433 N N . ASN A 1 945 ? -4.894 -15.616 -5.606 1.00 95.38 945 ASN A N 1
ATOM 7434 C CA . ASN A 1 945 ? -5.154 -14.189 -5.500 1.00 95.38 945 ASN A CA 1
ATOM 7435 C C . ASN A 1 945 ? -6.096 -13.897 -4.326 1.00 95.38 945 ASN A C 1
ATOM 7437 O O . ASN A 1 945 ? -5.613 -13.460 -3.287 1.00 95.38 945 ASN A O 1
ATOM 7441 N N . PHE A 1 946 ? -7.392 -14.206 -4.440 1.00 97.31 946 PHE A N 1
ATOM 7442 C CA . PHE A 1 946 ? -8.389 -13.851 -3.419 1.00 97.31 946 PHE A CA 1
ATOM 7443 C C . PHE A 1 946 ? -8.069 -14.435 -2.031 1.00 97.31 946 PHE A C 1
ATOM 7445 O O . PHE A 1 946 ? -7.819 -13.677 -1.096 1.00 97.31 946 PHE A O 1
ATOM 7452 N N . ALA A 1 947 ? -8.004 -15.764 -1.886 1.00 97.50 947 ALA A N 1
ATOM 7453 C CA . ALA A 1 947 ? -7.794 -16.401 -0.582 1.00 97.50 947 ALA A CA 1
ATOM 7454 C C . ALA A 1 947 ? -6.420 -16.061 0.014 1.00 97.50 947 ALA A C 1
ATOM 7456 O O . ALA A 1 947 ? -6.279 -15.892 1.223 1.00 97.50 947 ALA A O 1
ATOM 7457 N N . SER A 1 948 ? -5.403 -15.906 -0.839 1.00 96.69 948 SER A N 1
ATOM 7458 C CA . SER A 1 948 ? -4.057 -15.523 -0.402 1.00 96.69 948 SER A CA 1
ATOM 7459 C C . SER A 1 948 ? -3.977 -14.077 0.108 1.00 96.69 948 SER A C 1
ATOM 7461 O O . SER A 1 948 ? -3.099 -13.782 0.920 1.00 96.69 948 SER A O 1
ATOM 7463 N N . GLN A 1 949 ? -4.869 -13.190 -0.342 1.00 96.12 949 GLN A N 1
ATOM 7464 C CA . GLN A 1 949 ? -5.013 -11.826 0.174 1.00 96.12 949 GLN A CA 1
ATOM 7465 C C . GLN A 1 949 ? -5.887 -11.789 1.431 1.00 96.12 949 GLN A C 1
ATOM 7467 O O . GLN A 1 949 ? -5.420 -11.335 2.473 1.00 96.12 949 GLN A O 1
ATOM 7472 N N . TRP A 1 950 ? -7.089 -12.376 1.369 1.00 96.94 950 TRP A N 1
ATOM 7473 C CA . TRP A 1 950 ? -8.016 -12.457 2.502 1.00 96.94 950 TRP A CA 1
ATOM 7474 C C . TRP A 1 950 ? -7.353 -13.068 3.743 1.00 96.94 950 TRP A C 1
ATOM 7476 O O . TRP A 1 950 ? -7.383 -12.481 4.820 1.00 96.94 950 TRP A O 1
ATOM 7486 N N . LEU A 1 951 ? -6.675 -14.206 3.588 1.00 97.00 951 LEU A N 1
ATOM 7487 C CA . LEU A 1 951 ? -6.014 -14.905 4.693 1.00 97.00 951 LEU A CA 1
ATOM 7488 C C . LEU A 1 951 ? -4.579 -14.411 4.953 1.00 97.00 951 LEU A C 1
ATOM 7490 O O . LEU A 1 951 ? -3.836 -15.048 5.699 1.00 97.00 951 LEU A O 1
ATOM 7494 N N . GLN A 1 952 ? -4.170 -13.300 4.329 1.00 95.88 952 GLN A N 1
ATOM 7495 C CA . GLN A 1 952 ? -2.859 -12.658 4.490 1.00 95.88 952 GLN A CA 1
ATOM 7496 C C . GLN A 1 952 ? -1.650 -13.563 4.184 1.00 95.88 952 GLN A C 1
ATOM 7498 O O . GLN A 1 952 ? -0.533 -13.307 4.634 1.00 95.88 952 GLN A O 1
ATOM 7503 N N . LEU A 1 953 ? -1.824 -14.606 3.365 1.00 95.88 953 LEU A N 1
ATOM 7504 C CA . LEU A 1 953 ? -0.759 -15.559 3.029 1.00 95.88 953 LEU A CA 1
ATOM 7505 C C . LEU A 1 953 ? 0.420 -14.892 2.305 1.00 95.88 953 LEU A C 1
ATOM 7507 O O . LEU A 1 953 ? 1.550 -15.356 2.406 1.00 95.88 953 LEU A O 1
ATOM 7511 N N . ARG A 1 954 ? 0.187 -13.775 1.609 1.00 91.25 954 ARG A N 1
ATOM 7512 C CA . ARG A 1 954 ? 1.255 -12.991 0.962 1.00 91.25 954 ARG A CA 1
ATOM 7513 C C . ARG A 1 954 ? 2.219 -12.334 1.952 1.00 91.25 954 ARG A C 1
ATOM 7515 O O . ARG A 1 954 ? 3.336 -11.996 1.573 1.00 91.25 954 ARG A O 1
ATOM 7522 N N . ASN A 1 955 ? 1.817 -12.175 3.212 1.00 92.38 955 ASN A N 1
ATOM 7523 C CA . ASN A 1 955 ? 2.669 -11.594 4.248 1.00 92.38 955 ASN A CA 1
ATOM 7524 C C . ASN A 1 955 ? 3.686 -12.610 4.784 1.00 92.38 955 ASN A C 1
ATOM 7526 O O . ASN A 1 955 ? 4.657 -12.207 5.424 1.00 92.38 955 ASN A O 1
ATOM 7530 N N . LEU A 1 956 ? 3.527 -13.908 4.483 1.00 93.38 956 LEU A N 1
ATOM 7531 C CA . LEU A 1 956 ? 4.455 -14.955 4.916 1.00 93.38 956 LEU A CA 1
ATOM 7532 C C . LEU A 1 956 ? 5.899 -14.631 4.522 1.00 93.38 956 LEU A C 1
ATOM 7534 O O . LEU A 1 956 ? 6.790 -14.853 5.333 1.00 93.38 956 LEU A O 1
ATOM 7538 N N . ASP A 1 957 ? 6.139 -14.069 3.337 1.00 88.56 957 ASP A N 1
ATOM 7539 C CA . ASP A 1 957 ? 7.491 -13.752 2.854 1.00 88.56 957 ASP A CA 1
ATOM 7540 C C . ASP A 1 957 ? 8.178 -12.633 3.653 1.00 88.56 957 ASP A C 1
ATOM 7542 O O . ASP A 1 957 ? 9.404 -12.598 3.743 1.00 88.56 957 ASP A O 1
ATOM 7546 N N . SER A 1 958 ? 7.404 -11.747 4.289 1.00 86.88 958 SER A N 1
ATOM 7547 C CA . SER A 1 958 ? 7.940 -10.668 5.136 1.00 86.88 958 SER A CA 1
ATOM 7548 C C . SER A 1 958 ? 8.291 -11.104 6.563 1.00 86.88 958 SER A C 1
ATOM 7550 O O . SER A 1 958 ? 8.991 -10.383 7.274 1.00 86.88 958 SER A O 1
ATOM 7552 N N . ILE A 1 959 ? 7.848 -12.286 7.000 1.00 88.50 959 ILE A N 1
ATOM 7553 C CA . ILE A 1 959 ? 8.017 -12.734 8.386 1.00 88.50 959 ILE A CA 1
ATOM 7554 C C . ILE A 1 959 ? 9.263 -13.601 8.499 1.00 88.50 959 ILE A C 1
ATOM 7556 O O . ILE A 1 959 ? 9.373 -14.645 7.864 1.00 88.50 959 ILE A O 1
ATOM 7560 N N . THR A 1 960 ? 10.206 -13.227 9.358 1.00 88.56 960 THR A N 1
ATOM 7561 C CA . THR A 1 960 ? 11.404 -14.039 9.622 1.00 88.56 960 THR A CA 1
ATOM 7562 C C . THR A 1 960 ? 11.397 -14.500 11.075 1.00 88.56 960 THR A C 1
ATOM 7564 O O . THR A 1 960 ? 11.796 -13.720 11.940 1.00 88.56 960 THR A O 1
ATOM 7567 N N . PRO A 1 961 ? 10.943 -15.735 11.371 1.00 91.31 961 PRO A N 1
ATOM 7568 C CA . PRO A 1 961 ? 11.015 -16.285 12.720 1.00 91.31 961 PRO A CA 1
ATOM 7569 C C . PRO A 1 961 ? 12.443 -16.250 13.266 1.00 91.31 961 PRO A C 1
ATOM 7571 O O . PRO A 1 961 ? 13.408 -16.483 12.530 1.00 91.31 961 PRO A O 1
ATOM 7574 N N . ASP A 1 962 ? 12.591 -15.992 14.566 1.00 89.94 962 ASP A N 1
ATOM 7575 C CA . ASP A 1 962 ? 13.890 -16.077 15.219 1.00 89.94 962 ASP A CA 1
ATOM 7576 C C . ASP A 1 962 ? 14.339 -17.530 15.180 1.00 89.94 962 ASP A C 1
ATOM 7578 O O . ASP A 1 962 ? 13.854 -18.397 15.915 1.00 89.94 962 ASP A O 1
ATOM 7582 N N . LEU A 1 963 ? 15.320 -17.782 14.321 1.00 87.75 963 LEU A N 1
ATOM 7583 C CA . LEU A 1 963 ? 15.850 -19.111 14.124 1.00 87.75 963 LEU A CA 1
ATOM 7584 C C . LEU A 1 963 ? 16.306 -19.709 15.463 1.00 87.75 963 LEU A C 1
ATOM 7586 O O . LEU A 1 963 ? 16.257 -20.922 15.596 1.00 87.75 963 LEU A O 1
ATOM 7590 N N . ARG A 1 964 ? 16.744 -18.921 16.477 1.00 86.31 964 ARG A N 1
ATOM 7591 C CA . ARG A 1 964 ? 17.205 -19.398 17.816 1.00 86.31 964 ARG A CA 1
ATOM 7592 C C . ARG A 1 964 ? 16.129 -20.199 18.506 1.00 86.31 964 ARG A C 1
ATOM 7594 O O . ARG A 1 964 ? 16.441 -21.274 19.008 1.00 86.31 964 ARG A O 1
ATOM 7601 N N . LEU A 1 965 ? 14.909 -19.702 18.437 1.00 87.19 965 LEU A N 1
ATOM 7602 C CA . LEU A 1 965 ? 13.738 -20.319 19.029 1.00 87.19 965 LEU A CA 1
ATOM 7603 C C . LEU A 1 965 ? 13.145 -21.381 18.098 1.00 87.19 965 LEU A C 1
ATOM 7605 O O . LEU A 1 965 ? 12.694 -22.422 18.568 1.00 87.19 965 LEU A O 1
ATOM 7609 N N . PHE A 1 966 ? 13.236 -21.171 16.782 1.00 91.50 966 PHE A N 1
ATOM 7610 C CA . PHE A 1 966 ? 12.666 -22.058 15.766 1.00 91.50 966 PHE A CA 1
ATOM 7611 C C . PHE A 1 966 ? 13.748 -22.588 14.811 1.00 91.50 966 PHE A C 1
ATOM 7613 O O . PHE A 1 966 ? 13.786 -22.197 13.646 1.00 91.50 966 PHE A O 1
ATOM 7620 N N . PRO A 1 967 ? 14.646 -23.478 15.278 1.00 89.62 967 PRO A N 1
ATOM 7621 C CA . PRO A 1 967 ? 15.788 -23.931 14.485 1.00 89.62 967 PRO A CA 1
ATOM 7622 C C . PRO A 1 967 ? 15.365 -24.664 13.208 1.00 89.62 967 PRO A C 1
ATOM 7624 O O . PRO A 1 967 ? 15.950 -24.452 12.160 1.00 89.62 967 PRO A O 1
ATOM 7627 N N . ASP A 1 968 ? 14.315 -25.478 13.246 1.00 91.62 968 ASP A N 1
ATOM 7628 C CA . ASP A 1 968 ? 13.832 -26.184 12.055 1.00 91.62 968 ASP A CA 1
ATOM 7629 C C . ASP A 1 968 ? 12.902 -25.328 11.187 1.00 91.62 968 ASP A C 1
ATOM 7631 O O . ASP A 1 968 ? 11.966 -25.858 10.598 1.00 91.62 968 ASP A O 1
ATOM 7635 N N . PHE A 1 969 ? 13.074 -24.007 11.145 1.00 94.12 969 PHE A N 1
ATOM 7636 C CA . PHE A 1 969 ? 12.340 -23.141 10.224 1.00 94.12 969 PHE A CA 1
ATOM 7637 C C . PHE A 1 969 ? 13.220 -22.780 9.020 1.00 94.12 969 PHE A C 1
ATOM 7639 O O . PHE A 1 969 ? 14.369 -22.377 9.183 1.00 94.12 969 PHE A O 1
ATOM 7646 N N . ASP A 1 970 ? 12.680 -22.945 7.813 1.00 93.75 970 ASP A N 1
ATOM 7647 C CA . ASP A 1 970 ? 13.336 -22.661 6.536 1.00 93.75 970 ASP A CA 1
ATOM 7648 C C . ASP A 1 970 ? 12.304 -22.252 5.469 1.00 93.75 970 ASP A C 1
ATOM 7650 O O . ASP A 1 970 ? 11.095 -22.410 5.668 1.00 93.75 970 ASP A O 1
ATOM 7654 N N . ASP A 1 971 ? 12.765 -21.752 4.317 1.00 94.56 971 ASP A N 1
ATOM 7655 C CA . ASP A 1 971 ? 11.872 -21.350 3.216 1.00 94.56 971 ASP A CA 1
ATOM 7656 C C . ASP A 1 971 ? 10.995 -22.521 2.733 1.00 94.56 971 ASP A C 1
ATOM 7658 O O . ASP A 1 971 ? 9.821 -22.346 2.426 1.00 94.56 971 ASP A O 1
ATOM 7662 N N . ASN A 1 972 ? 11.510 -23.757 2.748 1.00 95.00 972 ASN A N 1
ATOM 7663 C CA . ASN A 1 972 ? 10.729 -24.939 2.370 1.00 95.00 972 ASN A CA 1
ATOM 7664 C C . ASN A 1 972 ? 9.487 -25.131 3.254 1.00 95.00 972 ASN A C 1
ATOM 7666 O O . ASN A 1 972 ? 8.430 -25.522 2.751 1.00 95.00 972 ASN A O 1
ATOM 7670 N N . LEU A 1 973 ? 9.604 -24.872 4.559 1.00 96.50 973 LEU A N 1
ATOM 7671 C CA . LEU A 1 973 ? 8.475 -24.921 5.481 1.00 96.50 973 LEU A CA 1
ATOM 7672 C C . LEU A 1 973 ? 7.505 -23.760 5.254 1.00 96.50 973 LEU A C 1
ATOM 7674 O O . LEU A 1 973 ? 6.302 -24.000 5.206 1.00 96.50 973 LEU A O 1
ATOM 7678 N N . ARG A 1 974 ? 8.015 -22.541 5.035 1.00 96.94 974 ARG A N 1
ATOM 7679 C CA . ARG A 1 974 ? 7.199 -21.360 4.696 1.00 96.94 974 ARG A CA 1
ATOM 7680 C C . ARG A 1 974 ? 6.328 -21.609 3.463 1.00 96.94 974 ARG A C 1
ATOM 7682 O O . ARG A 1 974 ? 5.112 -21.441 3.525 1.00 96.94 974 ARG A O 1
ATOM 7689 N N . GLN A 1 975 ? 6.937 -22.081 2.376 1.00 95.56 975 GLN A N 1
ATOM 7690 C CA . GLN A 1 975 ? 6.229 -22.438 1.143 1.00 95.56 975 GLN A CA 1
ATOM 7691 C C . GLN A 1 975 ? 5.222 -23.571 1.386 1.00 95.56 975 GLN A C 1
ATOM 7693 O O . GLN A 1 975 ? 4.128 -23.574 0.822 1.00 95.56 975 GLN A O 1
ATOM 7698 N N . SER A 1 976 ? 5.555 -24.521 2.269 1.00 97.38 976 SER A N 1
ATOM 7699 C CA . SER A 1 976 ? 4.646 -25.621 2.594 1.00 97.38 976 SER A CA 1
ATOM 7700 C C . SER A 1 976 ? 3.417 -25.162 3.383 1.00 97.38 976 SER A C 1
ATOM 7702 O O . SER A 1 976 ? 2.321 -25.635 3.098 1.00 97.38 976 SER A O 1
ATOM 7704 N N . PHE A 1 977 ? 3.573 -24.211 4.310 1.00 98.19 977 PHE A N 1
ATOM 7705 C CA . PHE A 1 977 ? 2.454 -23.579 5.016 1.00 98.19 977 PHE A CA 1
ATOM 7706 C C . PHE A 1 977 ? 1.506 -22.861 4.061 1.00 98.19 977 PHE A C 1
ATOM 7708 O O . PHE A 1 977 ? 0.292 -23.030 4.147 1.00 98.19 977 PHE A O 1
ATOM 7715 N N . GLN A 1 978 ? 2.049 -22.070 3.134 1.00 97.81 978 GLN A N 1
ATOM 7716 C CA . GLN A 1 978 ? 1.231 -21.383 2.139 1.00 97.81 978 GLN A CA 1
ATOM 7717 C C . GLN A 1 978 ? 0.459 -22.387 1.274 1.00 97.81 978 GLN A C 1
ATOM 7719 O O . GLN A 1 978 ? -0.743 -22.226 1.053 1.00 97.81 978 GLN A O 1
ATOM 7724 N N . ARG A 1 979 ? 1.144 -23.441 0.810 1.00 97.75 979 ARG A N 1
ATOM 7725 C CA . ARG A 1 979 ? 0.556 -24.440 -0.083 1.00 97.75 979 ARG A CA 1
ATOM 7726 C C . ARG A 1 979 ? -0.523 -25.284 0.594 1.00 97.75 979 ARG A C 1
ATOM 7728 O O . ARG A 1 979 ? -1.512 -25.586 -0.065 1.00 97.75 979 ARG A O 1
ATOM 7735 N N . GLU A 1 980 ? -0.373 -25.626 1.873 1.00 98.25 980 GLU A N 1
ATOM 7736 C CA . GLU A 1 980 ? -1.403 -26.323 2.662 1.00 98.25 980 GLU A CA 1
ATOM 7737 C C . GLU A 1 980 ? -2.730 -25.551 2.649 1.00 98.25 980 GLU A C 1
ATOM 7739 O O . GLU A 1 980 ? -3.763 -26.089 2.249 1.00 98.25 980 GLU A O 1
ATOM 7744 N N . THR A 1 981 ? -2.695 -24.266 3.012 1.00 98.44 981 THR A N 1
ATOM 7745 C CA . THR A 1 981 ? -3.891 -23.411 3.061 1.00 98.44 981 THR A CA 1
ATOM 7746 C C . THR A 1 981 ? -4.508 -23.203 1.686 1.00 98.44 981 THR A C 1
ATOM 7748 O O . THR A 1 981 ? -5.726 -23.290 1.537 1.00 98.44 981 THR A O 1
ATOM 7751 N N . GLN A 1 982 ? -3.678 -22.995 0.661 1.00 98.31 982 GLN A N 1
ATOM 7752 C CA . GLN A 1 982 ? -4.151 -22.896 -0.719 1.00 98.31 982 GLN A CA 1
ATOM 7753 C C . GLN A 1 982 ? -4.831 -24.187 -1.185 1.00 98.31 982 GLN A C 1
ATOM 7755 O O . GLN A 1 982 ? -5.873 -24.120 -1.823 1.00 98.31 982 GLN A O 1
ATOM 7760 N N . LEU A 1 983 ? -4.278 -25.359 -0.863 1.00 98.12 983 LEU A N 1
ATOM 7761 C CA . LEU A 1 983 ? -4.866 -26.641 -1.249 1.00 98.12 983 LEU A CA 1
ATOM 7762 C C . LEU A 1 983 ? -6.188 -26.921 -0.532 1.00 98.12 983 LEU A C 1
ATOM 7764 O O . LEU A 1 983 ? -7.103 -27.435 -1.167 1.00 98.12 983 LEU A O 1
ATOM 7768 N N . LEU A 1 984 ? -6.319 -26.552 0.747 1.00 98.06 984 LEU A N 1
ATOM 7769 C CA . LEU A 1 984 ? -7.597 -26.673 1.451 1.00 98.06 984 LEU A CA 1
ATOM 7770 C C . LEU A 1 984 ? -8.666 -25.773 0.821 1.00 98.06 984 LEU A C 1
ATOM 7772 O O . LEU A 1 984 ? -9.761 -26.243 0.527 1.00 98.06 984 LEU A O 1
ATOM 7776 N N . PHE A 1 985 ? -8.341 -24.508 0.547 1.00 98.00 985 PHE A N 1
ATOM 7777 C CA . PHE A 1 985 ? -9.276 -23.606 -0.129 1.00 98.00 985 PHE A CA 1
ATOM 7778 C C . PHE A 1 985 ? -9.617 -24.095 -1.546 1.00 98.00 985 PHE A C 1
ATOM 7780 O O . PHE A 1 985 ? -10.777 -24.073 -1.949 1.00 98.00 985 PHE A O 1
ATOM 7787 N N . GLN A 1 986 ? -8.624 -24.604 -2.284 1.00 97.56 986 GLN A N 1
ATOM 7788 C CA . GLN A 1 986 ? -8.822 -25.210 -3.600 1.00 97.56 986 GLN A CA 1
ATOM 7789 C C . GLN A 1 986 ? -9.746 -26.436 -3.540 1.00 97.56 986 GLN A C 1
ATOM 7791 O O . GLN A 1 986 ? -10.585 -26.589 -4.423 1.00 97.56 986 GLN A O 1
ATOM 7796 N N . ASP A 1 987 ? -9.625 -27.293 -2.521 1.00 96.88 987 ASP A N 1
ATOM 7797 C CA . ASP A 1 987 ? -10.504 -28.454 -2.316 1.00 96.88 987 ASP A CA 1
ATOM 7798 C C . ASP A 1 987 ? -11.946 -28.025 -2.033 1.00 96.88 987 ASP A C 1
ATOM 7800 O O . ASP A 1 987 ? -12.865 -28.612 -2.602 1.00 96.88 987 ASP A O 1
ATOM 7804 N N . VAL A 1 988 ? -12.144 -26.982 -1.217 1.00 96.50 988 VAL A N 1
ATOM 7805 C CA . VAL A 1 988 ? -13.477 -26.426 -0.936 1.00 96.50 988 VAL A CA 1
ATOM 7806 C C . VAL A 1 988 ? -14.106 -25.831 -2.196 1.00 96.50 988 VAL A C 1
ATOM 7808 O O . VAL A 1 988 ? -15.277 -26.085 -2.459 1.00 96.50 988 VAL A O 1
ATOM 7811 N N . LEU A 1 989 ? -13.328 -25.106 -3.004 1.00 95.38 989 LEU A N 1
ATOM 7812 C CA . LEU A 1 989 ? -13.790 -24.522 -4.264 1.00 95.38 989 LEU A CA 1
ATOM 7813 C C . LEU A 1 989 ? -14.122 -25.592 -5.316 1.00 95.38 989 LEU A C 1
ATOM 7815 O O . LEU A 1 989 ? -15.211 -25.592 -5.874 1.00 95.38 989 LEU A O 1
ATOM 7819 N N . THR A 1 990 ? -13.191 -26.512 -5.576 1.00 94.31 990 THR A N 1
ATOM 7820 C CA . THR A 1 990 ? -13.284 -27.471 -6.696 1.00 94.31 990 THR A CA 1
ATOM 7821 C C . THR A 1 990 ? -14.317 -28.567 -6.441 1.00 94.31 990 THR A C 1
ATOM 7823 O O . THR A 1 990 ? -14.919 -29.078 -7.377 1.00 94.31 990 THR A O 1
ATOM 7826 N N . ASN A 1 991 ? -14.522 -28.957 -5.179 1.00 94.75 991 ASN A N 1
ATOM 7827 C CA . ASN A 1 991 ? -15.515 -29.974 -4.815 1.00 94.75 991 ASN A CA 1
ATOM 7828 C C . ASN A 1 991 ? -16.839 -29.362 -4.329 1.00 94.75 991 ASN A C 1
ATOM 7830 O O . ASN A 1 991 ? -17.631 -30.083 -3.725 1.00 94.75 991 ASN A O 1
ATOM 7834 N N . ASP A 1 992 ? -17.034 -28.054 -4.535 1.00 93.81 992 ASP A N 1
ATOM 7835 C CA . ASP A 1 992 ? -18.204 -27.278 -4.107 1.00 93.81 992 ASP A CA 1
ATOM 7836 C C . ASP A 1 992 ? -18.652 -27.608 -2.672 1.00 93.81 992 ASP A C 1
ATOM 7838 O O . ASP A 1 992 ? -19.788 -27.997 -2.404 1.00 93.81 992 ASP A O 1
ATOM 7842 N N . ARG A 1 993 ? -17.708 -27.530 -1.729 1.00 95.06 993 ARG A N 1
ATOM 7843 C CA . ARG A 1 993 ? -17.964 -27.810 -0.310 1.00 95.06 993 ARG A CA 1
ATOM 7844 C C . ARG A 1 993 ? -18.455 -26.554 0.405 1.00 95.06 993 ARG A C 1
ATOM 7846 O O . ARG A 1 993 ? -18.254 -25.431 -0.060 1.00 95.06 993 ARG A O 1
ATOM 7853 N N . SER A 1 994 ? -19.071 -26.751 1.570 1.00 96.44 994 SER A N 1
ATOM 7854 C CA . SER A 1 994 ? -19.441 -25.644 2.458 1.00 96.44 994 SER A CA 1
ATOM 7855 C C . SER A 1 994 ? -18.207 -24.832 2.835 1.00 96.44 994 SER A C 1
ATOM 7857 O O . SER A 1 994 ? -17.160 -25.404 3.149 1.00 96.44 994 SER A O 1
ATOM 7859 N N . VAL A 1 995 ? -18.338 -23.506 2.909 1.00 96.94 995 VAL A N 1
ATOM 7860 C CA . VAL A 1 995 ? -17.270 -22.654 3.450 1.00 96.94 995 VAL A CA 1
ATOM 7861 C C . VAL A 1 995 ? -16.876 -23.063 4.868 1.00 96.94 995 VAL A C 1
ATOM 7863 O O . VAL A 1 995 ? -15.703 -22.965 5.211 1.00 96.94 995 VAL A O 1
ATOM 7866 N N . THR A 1 996 ? -17.796 -23.609 5.672 1.00 96.75 996 THR A N 1
ATOM 7867 C CA . THR A 1 996 ? -17.512 -24.084 7.041 1.00 96.75 996 THR A CA 1
ATOM 7868 C C . THR A 1 996 ? -16.444 -25.176 7.093 1.00 96.75 996 THR A C 1
ATOM 7870 O O . THR A 1 996 ? -15.785 -25.335 8.119 1.00 96.75 996 THR A O 1
ATOM 7873 N N . ASP A 1 997 ? -16.219 -25.893 5.989 1.00 96.69 997 ASP A N 1
ATOM 7874 C CA . ASP A 1 997 ? -15.161 -26.899 5.888 1.00 96.69 997 ASP A CA 1
ATOM 7875 C C . ASP A 1 997 ? -13.758 -26.273 5.897 1.00 96.69 997 ASP A C 1
ATOM 7877 O O . ASP A 1 997 ? -12.786 -26.973 6.161 1.00 96.69 997 ASP A O 1
ATOM 7881 N N . LEU A 1 998 ? -13.628 -24.956 5.688 1.00 97.56 998 LEU A N 1
ATOM 7882 C CA . LEU A 1 998 ? -12.382 -24.232 5.950 1.00 97.56 998 LEU A CA 1
ATOM 7883 C C . LEU A 1 998 ? -12.051 -24.195 7.448 1.00 97.56 998 LEU A C 1
ATOM 7885 O O . LEU A 1 998 ? -10.877 -24.153 7.802 1.00 97.56 998 LEU A O 1
ATOM 7889 N N . ILE A 1 999 ? -13.061 -24.222 8.321 1.00 97.44 999 ILE A N 1
ATOM 7890 C CA . ILE A 1 999 ? -12.908 -24.122 9.779 1.00 97.44 999 ILE A CA 1
ATOM 7891 C C . ILE A 1 999 ? -12.812 -25.509 10.406 1.00 97.44 999 ILE A C 1
ATOM 7893 O O . ILE A 1 999 ? -11.859 -25.785 11.123 1.00 97.44 999 ILE A O 1
ATOM 7897 N N . ALA A 1 1000 ? -13.743 -26.407 10.085 1.00 92.75 1000 ALA A N 1
ATOM 7898 C CA . ALA A 1 1000 ? -13.837 -27.729 10.707 1.00 92.75 1000 ALA A CA 1
ATOM 7899 C C . ALA A 1 1000 ? -13.486 -28.875 9.739 1.00 92.75 1000 ALA A C 1
ATOM 7901 O O . ALA A 1 1000 ? -14.223 -29.855 9.608 1.00 92.75 1000 ALA A O 1
ATOM 7902 N N . SER A 1 1001 ? -12.345 -28.773 9.049 1.00 93.75 1001 SER A N 1
ATOM 7903 C CA . SER A 1 1001 ? -11.858 -29.859 8.188 1.00 93.75 1001 SER A CA 1
ATOM 7904 C C . SER A 1 1001 ? -11.275 -31.018 9.001 1.00 93.75 1001 SER A C 1
ATOM 7906 O O . SER A 1 1001 ? -10.433 -30.821 9.872 1.00 93.75 1001 SER A O 1
ATOM 7908 N N . GLN A 1 1002 ? -11.650 -32.248 8.640 1.00 89.44 1002 GLN A N 1
ATOM 7909 C CA . GLN A 1 1002 ? -11.026 -33.489 9.132 1.00 89.44 1002 GLN A CA 1
ATOM 7910 C C . GLN A 1 1002 ? -9.855 -33.958 8.252 1.00 89.44 1002 GLN A C 1
ATOM 7912 O O . GLN A 1 1002 ? -9.277 -35.024 8.474 1.00 89.44 1002 GLN A O 1
ATOM 7917 N N . ASP A 1 1003 ? -9.520 -33.173 7.231 1.00 93.06 1003 ASP A N 1
ATOM 7918 C CA . ASP A 1 1003 ? -8.424 -33.422 6.310 1.00 93.06 1003 ASP A CA 1
ATOM 7919 C C . ASP A 1 1003 ? -7.497 -32.206 6.251 1.00 93.06 1003 ASP A C 1
ATOM 7921 O O . ASP A 1 1003 ? -7.951 -31.063 6.306 1.00 93.06 1003 ASP A O 1
ATOM 7925 N N . THR A 1 1004 ? -6.208 -32.454 6.053 1.00 95.44 1004 THR A N 1
ATOM 7926 C CA . THR A 1 1004 ? -5.244 -31.424 5.649 1.00 95.44 1004 THR A CA 1
ATOM 7927 C C . THR A 1 1004 ? -4.383 -31.924 4.484 1.00 95.44 1004 THR A C 1
ATOM 7929 O O . THR A 1 1004 ? -4.452 -33.092 4.090 1.00 95.44 1004 THR A O 1
ATOM 7932 N N . PHE A 1 1005 ? -3.576 -31.046 3.898 1.00 97.62 1005 PHE A N 1
ATOM 7933 C CA . PHE A 1 1005 ? -2.709 -31.335 2.769 1.00 97.62 1005 PHE A CA 1
ATOM 7934 C C . PHE A 1 1005 ? -1.248 -31.287 3.192 1.00 97.62 1005 PHE A C 1
ATOM 7936 O O . PHE A 1 1005 ? -0.718 -30.232 3.527 1.00 97.62 1005 PHE A O 1
ATOM 7943 N N . LEU A 1 1006 ? -0.565 -32.431 3.122 1.00 97.69 1006 LEU A N 1
ATOM 7944 C CA . LEU A 1 1006 ? 0.799 -32.567 3.632 1.00 97.69 1006 LEU A CA 1
ATOM 7945 C C . LEU A 1 1006 ? 1.768 -33.067 2.565 1.00 97.69 1006 LEU A C 1
ATOM 7947 O O . LEU A 1 1006 ? 1.480 -34.010 1.821 1.00 97.69 1006 LEU A O 1
ATOM 7951 N N . ASN A 1 1007 ? 2.963 -32.486 2.567 1.00 96.94 1007 ASN A N 1
ATOM 7952 C CA . ASN A 1 1007 ? 4.183 -33.122 2.079 1.00 96.94 1007 ASN A CA 1
ATOM 7953 C C . ASN A 1 1007 ? 5.021 -33.629 3.274 1.00 96.94 1007 ASN A C 1
ATOM 7955 O O . ASN A 1 1007 ? 4.672 -33.397 4.431 1.00 96.94 1007 ASN A O 1
ATOM 7959 N N . GLU A 1 1008 ? 6.139 -34.318 3.019 1.00 95.50 1008 GLU A N 1
ATOM 7960 C CA . GLU A 1 1008 ? 7.024 -34.822 4.090 1.00 95.50 1008 GLU A CA 1
ATOM 7961 C C . GLU A 1 1008 ? 7.523 -33.702 5.008 1.00 95.50 1008 GLU A C 1
ATOM 7963 O O . GLU A 1 1008 ? 7.558 -33.871 6.223 1.00 95.50 1008 GLU A O 1
ATOM 7968 N N . ARG A 1 1009 ? 7.891 -32.545 4.443 1.00 95.06 1009 ARG A N 1
ATOM 7969 C CA . ARG A 1 1009 ? 8.464 -31.429 5.208 1.00 95.06 1009 ARG A CA 1
ATOM 7970 C C . ARG A 1 1009 ? 7.489 -30.906 6.263 1.00 95.06 1009 ARG A C 1
ATOM 7972 O O . ARG A 1 1009 ? 7.895 -30.678 7.404 1.00 95.06 1009 ARG A O 1
ATOM 7979 N N . LEU A 1 1010 ? 6.232 -30.728 5.869 1.00 96.88 1010 LEU A N 1
ATOM 7980 C CA . LEU A 1 1010 ? 5.160 -30.245 6.727 1.00 96.88 1010 LEU A CA 1
ATOM 7981 C C . LEU A 1 1010 ? 4.682 -31.323 7.702 1.00 96.88 1010 LEU A C 1
ATOM 7983 O O . LEU A 1 1010 ? 4.501 -31.044 8.883 1.00 96.88 1010 LEU A O 1
ATOM 7987 N N . ALA A 1 1011 ? 4.561 -32.571 7.241 1.00 96.62 1011 ALA A N 1
ATOM 7988 C CA . ALA A 1 1011 ? 4.187 -33.695 8.093 1.00 96.62 1011 ALA A CA 1
ATOM 7989 C C . ALA A 1 1011 ? 5.185 -33.900 9.243 1.00 96.62 1011 ALA A C 1
ATOM 7991 O O . ALA A 1 1011 ? 4.765 -34.054 10.388 1.00 96.62 1011 ALA A O 1
ATOM 7992 N N . THR A 1 1012 ? 6.493 -33.814 8.968 1.00 94.56 1012 THR A N 1
ATOM 7993 C CA . THR A 1 1012 ? 7.534 -33.856 10.007 1.00 94.56 1012 THR A CA 1
ATOM 7994 C C . THR A 1 1012 ? 7.375 -32.707 10.998 1.00 94.56 1012 THR A C 1
ATOM 7996 O O . THR A 1 1012 ? 7.395 -32.941 12.205 1.00 94.56 1012 THR A O 1
ATOM 7999 N N . HIS A 1 1013 ? 7.144 -31.482 10.511 1.00 96.31 1013 HIS A N 1
ATOM 8000 C CA . HIS A 1 1013 ? 6.928 -30.313 11.370 1.00 96.31 1013 HIS A CA 1
ATOM 8001 C C . HIS A 1 1013 ? 5.687 -30.451 12.268 1.00 96.31 1013 HIS A C 1
ATOM 8003 O O . HIS A 1 1013 ? 5.691 -29.979 13.403 1.00 96.31 1013 HIS A O 1
ATOM 8009 N N . TYR A 1 1014 ? 4.648 -31.137 11.790 1.00 96.12 1014 TYR A N 1
ATOM 8010 C CA . TYR A 1 1014 ? 3.424 -31.417 12.546 1.00 96.12 1014 TYR A CA 1
ATOM 8011 C C . TYR A 1 1014 ? 3.457 -32.708 13.365 1.00 96.12 1014 TYR A C 1
ATOM 8013 O O . TYR A 1 1014 ? 2.512 -32.968 14.103 1.00 96.12 1014 TYR A O 1
ATOM 8021 N N . GLY A 1 1015 ? 4.517 -33.514 13.270 1.00 93.88 1015 GLY A N 1
ATOM 8022 C CA . GLY A 1 1015 ? 4.605 -34.803 13.959 1.00 93.88 1015 GLY A CA 1
ATOM 8023 C C . GLY A 1 1015 ? 3.711 -35.903 13.367 1.00 93.88 1015 GLY A C 1
ATOM 8024 O O . GLY A 1 1015 ? 3.492 -36.929 14.012 1.00 93.88 1015 GLY A O 1
ATOM 8025 N N . ILE A 1 1016 ? 3.216 -35.727 12.138 1.00 94.88 1016 ILE A N 1
ATOM 8026 C CA . ILE A 1 1016 ? 2.349 -36.688 11.445 1.00 94.88 1016 ILE A CA 1
ATOM 8027 C C . ILE A 1 1016 ? 3.217 -37.692 10.680 1.00 94.88 1016 ILE A C 1
ATOM 8029 O O . ILE A 1 1016 ? 4.022 -37.338 9.820 1.00 94.88 1016 ILE A O 1
ATOM 8033 N N . ARG A 1 1017 ? 3.060 -38.981 10.993 1.00 92.56 1017 ARG A N 1
ATOM 8034 C CA . ARG A 1 1017 ? 3.840 -40.071 10.382 1.00 92.56 1017 ARG A CA 1
ATOM 8035 C C . ARG A 1 1017 ? 3.190 -40.578 9.092 1.00 92.56 1017 ARG A C 1
ATOM 8037 O O . ARG A 1 1017 ? 1.993 -40.432 8.887 1.00 92.56 1017 ARG A O 1
ATOM 8044 N N . GLY A 1 1018 ? 3.979 -41.250 8.251 1.00 90.94 1018 GLY A N 1
ATOM 8045 C CA . GLY A 1 1018 ? 3.477 -41.958 7.064 1.00 90.94 1018 GLY A CA 1
ATOM 8046 C C . GLY A 1 1018 ? 3.381 -41.118 5.785 1.00 90.94 1018 GLY A C 1
ATOM 8047 O O . GLY A 1 1018 ? 2.987 -41.646 4.749 1.00 90.94 1018 GLY A O 1
ATOM 8048 N N . VAL A 1 1019 ? 3.787 -39.845 5.823 1.00 94.75 1019 VAL A N 1
ATOM 8049 C CA . VAL A 1 1019 ? 3.861 -38.968 4.644 1.00 94.75 1019 VAL A CA 1
ATOM 8050 C C . VAL A 1 1019 ? 5.322 -38.804 4.222 1.00 94.75 1019 VAL A C 1
ATOM 8052 O O . VAL A 1 1019 ? 6.151 -38.347 5.002 1.00 94.75 1019 VAL A O 1
ATOM 8055 N N . THR A 1 1020 ? 5.647 -39.178 2.983 1.00 92.19 1020 THR A N 1
ATOM 8056 C CA . THR A 1 1020 ? 7.023 -39.144 2.449 1.00 92.19 1020 THR A CA 1
ATOM 8057 C C . THR A 1 1020 ? 7.079 -38.517 1.059 1.00 92.19 1020 THR A C 1
ATOM 8059 O O . THR A 1 1020 ? 6.203 -38.768 0.227 1.00 92.19 1020 THR A O 1
ATOM 8062 N N . GLY A 1 1021 ? 8.142 -37.777 0.755 1.00 91.44 1021 GLY A N 1
ATOM 8063 C CA . GLY A 1 1021 ? 8.334 -37.062 -0.505 1.00 91.44 1021 GLY A CA 1
ATOM 8064 C C . GLY A 1 1021 ? 7.779 -35.634 -0.513 1.00 91.44 1021 GLY A C 1
ATOM 8065 O O . GLY A 1 1021 ? 7.039 -35.216 0.376 1.00 91.44 1021 GLY A O 1
ATOM 8066 N N . SER A 1 1022 ? 8.153 -34.882 -1.548 1.00 92.44 1022 SER A N 1
ATOM 8067 C CA . SER A 1 1022 ? 7.879 -33.444 -1.669 1.00 92.44 1022 SER A CA 1
ATOM 8068 C C . SER A 1 1022 ? 6.466 -33.094 -2.140 1.00 92.44 1022 SER A C 1
ATOM 8070 O O . SER A 1 1022 ? 6.049 -31.963 -1.930 1.00 92.44 1022 SER A O 1
ATOM 8072 N N . HIS A 1 1023 ? 5.744 -34.033 -2.762 1.00 93.38 1023 HIS A N 1
ATOM 8073 C CA . HIS A 1 1023 ? 4.394 -33.784 -3.268 1.00 93.38 1023 HIS A CA 1
ATOM 8074 C C . HIS A 1 1023 ? 3.374 -33.711 -2.131 1.00 93.38 1023 HIS A C 1
ATOM 8076 O O . HIS A 1 1023 ? 3.432 -34.497 -1.175 1.00 93.38 1023 HIS A O 1
ATOM 8082 N N . PHE A 1 1024 ? 2.420 -32.798 -2.264 1.00 96.38 1024 PHE A N 1
ATOM 8083 C CA . PHE A 1 1024 ? 1.293 -32.689 -1.347 1.00 96.38 1024 PHE A CA 1
ATOM 8084 C C . PHE A 1 1024 ? 0.261 -33.785 -1.600 1.00 96.38 1024 PHE A C 1
ATOM 8086 O O . PHE A 1 1024 ? 0.057 -34.226 -2.730 1.00 96.38 1024 PHE A O 1
ATOM 8093 N N . ARG A 1 1025 ? -0.405 -34.228 -0.537 1.00 94.94 1025 ARG A N 1
ATOM 8094 C CA . ARG A 1 1025 ? -1.554 -35.135 -0.620 1.00 94.94 1025 ARG A CA 1
ATOM 8095 C C . ARG A 1 1025 ? -2.550 -34.834 0.486 1.00 94.94 1025 ARG A C 1
ATOM 8097 O O . ARG A 1 1025 ? -2.141 -34.411 1.566 1.00 94.94 1025 ARG A O 1
ATOM 8104 N N . ARG A 1 1026 ? -3.830 -35.088 0.215 1.00 96.44 1026 ARG A N 1
ATOM 8105 C CA . ARG A 1 1026 ? -4.889 -35.048 1.226 1.00 96.44 1026 ARG A CA 1
ATOM 8106 C C . ARG A 1 1026 ? -4.646 -36.161 2.243 1.00 96.44 1026 ARG A C 1
ATOM 8108 O O . ARG A 1 1026 ? -4.443 -37.316 1.865 1.00 96.44 1026 ARG A O 1
ATOM 8115 N N . VAL A 1 1027 ? -4.634 -35.807 3.518 1.00 96.12 1027 VAL A N 1
ATOM 8116 C CA . VAL A 1 1027 ? -4.407 -36.709 4.646 1.00 96.12 1027 VAL A CA 1
ATOM 8117 C C . VAL A 1 1027 ? -5.509 -36.472 5.660 1.00 96.12 1027 VAL A C 1
ATOM 8119 O O . VAL A 1 1027 ? -5.671 -35.357 6.153 1.00 96.12 1027 VAL A O 1
ATOM 8122 N N . LYS A 1 1028 ? -6.223 -37.543 6.000 1.00 95.19 1028 LYS A N 1
ATOM 8123 C CA . LYS A 1 1028 ? -7.171 -37.525 7.106 1.00 95.19 1028 LYS A CA 1
ATOM 8124 C C . LYS A 1 1028 ? -6.406 -37.424 8.418 1.00 95.19 1028 LYS A C 1
ATOM 8126 O O . LYS A 1 1028 ? -5.541 -38.259 8.694 1.00 95.19 1028 LYS A O 1
ATOM 8131 N N . VAL A 1 1029 ? -6.714 -36.405 9.203 1.00 92.88 1029 VAL A N 1
ATOM 8132 C CA . VAL A 1 1029 ? -6.045 -36.132 10.475 1.00 92.88 1029 VAL A CA 1
ATOM 8133 C C . VAL A 1 1029 ? -6.807 -36.783 11.619 1.00 92.88 1029 VAL A C 1
ATOM 8135 O O . VAL A 1 1029 ? -8.034 -36.863 11.603 1.00 92.88 1029 VAL A O 1
ATOM 8138 N N . SER A 1 1030 ? -6.073 -37.318 12.594 1.00 91.00 1030 SER A N 1
ATOM 8139 C CA . SER A 1 1030 ? -6.677 -37.798 13.836 1.00 91.00 1030 SER A CA 1
ATOM 8140 C C . SER A 1 1030 ? -6.763 -36.645 14.843 1.00 91.00 1030 SER A C 1
ATOM 8142 O O . SER A 1 1030 ? -5.928 -35.734 14.773 1.00 91.00 1030 SER A O 1
ATOM 8144 N N . PRO A 1 1031 ? -7.714 -36.662 15.794 1.00 86.06 1031 PRO A N 1
ATOM 8145 C CA . PRO A 1 1031 ? -7.823 -35.616 16.814 1.00 86.06 1031 PRO A CA 1
ATOM 8146 C C . PRO A 1 1031 ? -6.513 -35.376 17.584 1.00 86.06 1031 PRO A C 1
ATOM 8148 O O . PRO A 1 1031 ? -6.158 -34.239 17.877 1.00 86.06 1031 PRO A O 1
ATOM 8151 N N . GLU A 1 1032 ? -5.725 -36.429 17.819 1.00 87.38 1032 GLU A N 1
ATOM 8152 C CA . GLU A 1 1032 ? -4.438 -36.365 18.530 1.00 87.38 1032 GLU A CA 1
ATOM 8153 C C . GLU A 1 1032 ? -3.344 -35.617 17.754 1.00 87.38 1032 GLU A C 1
ATOM 8155 O O . GLU A 1 1032 ? -2.305 -35.280 18.316 1.00 87.38 1032 GLU A O 1
ATOM 8160 N N . SER A 1 1033 ? -3.538 -35.379 16.454 1.00 90.56 1033 SER A N 1
ATOM 8161 C CA . SER A 1 1033 ? -2.607 -34.575 15.658 1.00 90.56 1033 SER A CA 1
ATOM 8162 C C . SER A 1 1033 ? -2.783 -33.072 15.876 1.00 90.56 1033 SER A C 1
ATOM 8164 O O . SER A 1 1033 ? -1.893 -32.303 15.511 1.00 90.56 1033 SER A O 1
ATOM 8166 N N . HIS A 1 1034 ? -3.919 -32.649 16.448 1.00 92.69 1034 HIS A N 1
ATOM 8167 C CA . HIS A 1 1034 ? -4.301 -31.246 16.606 1.00 92.69 1034 HIS A CA 1
ATOM 8168 C C . HIS A 1 1034 ? -4.241 -30.449 15.286 1.00 92.69 1034 HIS A C 1
ATOM 8170 O O . HIS A 1 1034 ? -3.947 -29.255 15.285 1.00 92.69 1034 HIS A O 1
ATOM 8176 N N . ARG A 1 1035 ? -4.493 -31.105 14.145 1.00 94.69 1035 ARG A N 1
ATOM 8177 C CA . ARG A 1 1035 ? -4.574 -30.491 12.808 1.00 94.69 1035 ARG A CA 1
ATOM 8178 C C . ARG A 1 1035 ? -5.983 -30.610 12.247 1.00 94.69 1035 ARG A C 1
ATOM 8180 O O . ARG A 1 1035 ? -6.784 -31.383 12.758 1.00 94.69 1035 ARG A O 1
ATOM 8187 N N . GLY A 1 1036 ? -6.273 -29.823 11.218 1.00 91.50 1036 GLY A N 1
ATOM 8188 C CA . GLY A 1 1036 ? -7.615 -29.662 10.671 1.00 91.50 1036 GLY A CA 1
ATOM 8189 C C . GLY A 1 1036 ? -7.704 -28.357 9.894 1.00 91.50 1036 GLY A C 1
ATOM 8190 O O . GLY A 1 1036 ? -6.772 -28.043 9.163 1.00 91.50 1036 GLY A O 1
ATOM 8191 N N . GLY A 1 1037 ? -8.793 -27.608 10.069 1.00 94.56 1037 GLY A N 1
ATOM 8192 C CA . GLY A 1 1037 ? -9.048 -26.366 9.339 1.00 94.56 1037 GLY A CA 1
ATOM 8193 C C . GLY A 1 1037 ? -8.027 -25.241 9.552 1.00 94.56 1037 GLY A C 1
ATOM 8194 O O . GLY A 1 1037 ? -7.051 -25.344 10.302 1.00 94.56 1037 GLY A O 1
ATOM 8195 N N . ILE A 1 1038 ? -8.272 -24.123 8.866 1.00 97.19 1038 ILE A N 1
ATOM 8196 C CA . ILE A 1 1038 ? -7.308 -23.035 8.654 1.00 97.19 1038 ILE A CA 1
ATOM 8197 C C . ILE A 1 1038 ? -6.791 -22.393 9.946 1.00 97.19 1038 ILE A C 1
ATOM 8199 O O . ILE A 1 1038 ? -5.664 -21.903 9.961 1.00 97.19 1038 ILE A O 1
ATOM 8203 N N . LEU A 1 1039 ? -7.556 -22.436 11.045 1.00 97.25 1039 LEU A N 1
ATOM 8204 C CA . LEU A 1 1039 ? -7.127 -21.905 12.346 1.00 97.25 1039 LEU A CA 1
ATOM 8205 C C . LEU A 1 1039 ? -5.906 -22.652 12.914 1.00 97.25 1039 LEU A C 1
ATOM 8207 O O . LEU A 1 1039 ? -5.169 -22.109 13.735 1.00 97.25 1039 LEU A O 1
ATOM 8211 N N . ARG A 1 1040 ? -5.659 -23.879 12.440 1.00 96.56 1040 ARG A N 1
ATOM 8212 C CA . ARG A 1 1040 ? -4.552 -24.755 12.860 1.00 96.56 1040 ARG A CA 1
ATOM 8213 C C . ARG A 1 1040 ? -3.398 -24.795 11.859 1.00 96.56 1040 ARG A C 1
ATOM 8215 O O . ARG A 1 1040 ? -2.387 -25.458 12.120 1.00 96.56 1040 ARG A O 1
ATOM 8222 N N . HIS A 1 1041 ? -3.541 -24.127 10.713 1.00 97.94 1041 HIS A N 1
ATOM 8223 C CA . HIS A 1 1041 ? -2.526 -24.103 9.666 1.00 97.94 1041 HIS A CA 1
ATOM 8224 C C . HIS A 1 1041 ? -1.347 -23.220 10.071 1.00 97.94 1041 HIS A C 1
ATOM 8226 O O . HIS A 1 1041 ? -1.501 -22.118 10.605 1.00 97.94 1041 HIS A O 1
ATOM 8232 N N . GLY A 1 1042 ? -0.138 -23.677 9.746 1.00 97.75 1042 GLY A N 1
ATOM 8233 C CA . GLY A 1 1042 ? 1.099 -22.971 10.091 1.00 97.75 1042 GLY A CA 1
ATOM 8234 C C . GLY A 1 1042 ? 1.192 -21.589 9.448 1.00 97.75 1042 GLY A C 1
ATOM 8235 O O . GLY A 1 1042 ? 1.809 -20.695 10.020 1.00 97.75 1042 GLY A O 1
ATOM 8236 N N . SER A 1 1043 ? 0.529 -21.380 8.303 1.00 97.75 1043 SER A N 1
ATOM 8237 C CA . SER A 1 1043 ? 0.495 -20.074 7.646 1.00 97.75 1043 SER A CA 1
ATOM 8238 C C . SER A 1 1043 ? -0.230 -19.038 8.496 1.00 97.75 1043 SER A C 1
ATOM 8240 O O . SER A 1 1043 ? 0.319 -17.967 8.724 1.00 97.75 1043 SER A O 1
ATOM 8242 N N . ILE A 1 1044 ? -1.428 -19.369 8.995 1.00 97.81 1044 ILE A N 1
ATOM 8243 C CA . ILE A 1 1044 ? -2.261 -18.451 9.783 1.00 97.81 1044 ILE A CA 1
ATOM 8244 C C . ILE A 1 1044 ? -1.600 -18.186 11.131 1.00 97.81 1044 ILE A C 1
ATOM 8246 O O . ILE A 1 1044 ? -1.430 -17.038 11.537 1.00 97.81 1044 ILE A O 1
ATOM 8250 N N . LEU A 1 1045 ? -1.133 -19.250 11.784 1.00 97.75 1045 LEU A N 1
ATOM 8251 C CA . LEU A 1 1045 ? -0.461 -19.169 13.078 1.00 97.75 1045 LEU A CA 1
ATOM 8252 C C . LEU A 1 1045 ? 0.825 -18.334 13.019 1.00 97.75 1045 LEU A C 1
ATOM 8254 O O . LEU A 1 1045 ? 1.148 -17.665 14.001 1.00 97.75 1045 LEU A O 1
ATOM 8258 N N . MET A 1 1046 ? 1.527 -18.335 11.880 1.00 96.50 1046 MET A N 1
ATOM 8259 C CA . MET A 1 1046 ? 2.730 -17.527 11.684 1.00 96.50 1046 MET A CA 1
ATOM 8260 C C . MET A 1 1046 ? 2.420 -16.069 11.328 1.00 96.50 1046 MET A C 1
ATOM 8262 O O . MET A 1 1046 ? 3.038 -15.186 11.916 1.00 96.50 1046 MET A O 1
ATOM 8266 N N . VAL A 1 1047 ? 1.468 -15.783 10.424 1.00 95.88 1047 VAL A N 1
ATOM 8267 C CA . VAL A 1 1047 ? 1.118 -14.382 10.076 1.00 95.88 1047 VAL A CA 1
ATOM 8268 C C . VAL A 1 1047 ? 0.488 -13.613 11.231 1.00 95.88 1047 VAL A C 1
ATOM 8270 O O . VAL A 1 1047 ? 0.537 -12.389 11.256 1.00 95.88 1047 VAL A O 1
ATOM 8273 N N . THR A 1 1048 ? -0.038 -14.333 12.218 1.00 95.81 1048 THR A N 1
ATOM 8274 C CA . THR A 1 1048 ? -0.633 -13.773 13.435 1.00 95.81 1048 THR A CA 1
ATOM 8275 C C . THR A 1 1048 ? 0.303 -13.811 14.652 1.00 95.81 1048 THR A C 1
ATOM 8277 O O . THR A 1 1048 ? -0.144 -13.667 15.790 1.00 95.81 1048 THR A O 1
ATOM 8280 N N . SER A 1 1049 ? 1.608 -14.009 14.446 1.00 93.00 1049 SER A N 1
ATOM 8281 C CA . SER A 1 1049 ? 2.615 -14.065 15.516 1.00 93.00 1049 SER A CA 1
ATOM 8282 C C . SER A 1 1049 ? 3.779 -13.103 15.264 1.00 93.00 1049 SER A C 1
ATOM 8284 O O . SER A 1 1049 ? 4.033 -12.677 14.140 1.00 93.00 1049 SER A O 1
ATOM 8286 N N . TYR A 1 1050 ? 4.533 -12.784 16.318 1.00 89.62 1050 TYR A N 1
ATOM 8287 C CA . TYR A 1 1050 ? 5.822 -12.104 16.183 1.00 89.62 1050 TYR A CA 1
ATOM 8288 C C . TYR A 1 1050 ? 6.926 -13.109 15.836 1.00 89.62 1050 TYR A C 1
ATOM 8290 O O . TYR A 1 1050 ? 6.803 -14.307 16.088 1.00 89.62 1050 TYR A O 1
ATOM 8298 N N . ALA A 1 1051 ? 8.068 -12.613 15.350 1.00 85.69 1051 ALA A N 1
ATOM 8299 C CA . ALA A 1 1051 ? 9.227 -13.448 15.025 1.00 85.69 1051 ALA A CA 1
ATOM 8300 C C . ALA A 1 1051 ? 9.709 -14.323 16.198 1.00 85.69 1051 ALA A C 1
ATOM 8302 O O . ALA A 1 1051 ? 10.252 -15.403 15.980 1.00 85.69 1051 ALA A O 1
ATOM 8303 N N . THR A 1 1052 ? 9.526 -13.872 17.440 1.00 84.00 1052 THR A N 1
ATOM 8304 C CA . THR A 1 1052 ? 10.045 -14.536 18.644 1.00 84.00 1052 THR A CA 1
ATOM 8305 C C . THR A 1 1052 ? 8.975 -15.242 19.477 1.00 84.00 1052 THR A C 1
ATOM 8307 O O . THR A 1 1052 ? 9.322 -16.066 20.322 1.00 84.00 1052 THR A O 1
ATOM 8310 N N . ARG A 1 1053 ? 7.685 -14.932 19.293 1.00 85.69 1053 ARG A N 1
ATOM 8311 C CA . ARG A 1 1053 ? 6.614 -15.390 20.194 1.00 85.69 1053 ARG A CA 1
ATOM 8312 C C . ARG A 1 1053 ? 5.222 -15.319 19.572 1.00 85.69 1053 ARG A C 1
ATOM 8314 O O . ARG A 1 1053 ? 4.999 -14.604 18.599 1.00 85.69 1053 ARG A O 1
ATOM 8321 N N . THR A 1 1054 ? 4.286 -16.029 20.195 1.00 90.75 1054 THR A N 1
ATOM 8322 C CA . THR A 1 1054 ? 2.853 -15.954 19.888 1.00 90.75 1054 THR A CA 1
ATOM 8323 C C . THR A 1 1054 ? 2.253 -14.609 20.302 1.00 90.75 1054 THR A C 1
ATOM 8325 O O . THR A 1 1054 ? 2.850 -13.859 21.081 1.00 90.75 1054 THR A O 1
ATOM 8328 N N . SER A 1 1055 ? 1.074 -14.298 19.762 1.00 91.94 1055 SER A N 1
ATOM 8329 C CA . SER A 1 1055 ? 0.300 -13.109 20.121 1.00 91.94 1055 SER A CA 1
ATOM 8330 C C . SER A 1 1055 ? -1.202 -13.425 20.110 1.00 91.94 1055 SER A C 1
ATOM 8332 O O . SER A 1 1055 ? -1.814 -13.394 19.039 1.00 91.94 1055 SER A O 1
ATOM 8334 N N . PRO A 1 1056 ? -1.818 -13.717 21.275 1.00 92.31 1056 PRO A N 1
ATOM 8335 C CA . PRO A 1 1056 ? -3.265 -13.907 21.388 1.00 92.31 1056 PRO A CA 1
ATOM 8336 C C . PRO A 1 1056 ? -4.042 -12.718 20.842 1.00 92.31 1056 PRO A C 1
ATOM 8338 O O . PRO A 1 1056 ? -5.009 -12.904 20.121 1.00 92.31 1056 PRO A O 1
ATOM 8341 N N . THR A 1 1057 ? -3.575 -11.496 21.090 1.00 90.69 1057 THR A N 1
ATOM 8342 C CA . THR A 1 1057 ? -4.247 -10.291 20.602 1.00 90.69 1057 THR A CA 1
ATOM 8343 C C . THR A 1 1057 ? -4.279 -10.230 19.071 1.00 90.69 1057 THR A C 1
ATOM 8345 O O . THR A 1 1057 ? -5.331 -9.993 18.486 1.00 90.69 1057 THR A O 1
ATOM 8348 N N . ILE A 1 1058 ? -3.158 -10.502 18.386 1.00 92.69 1058 ILE A N 1
ATOM 8349 C CA . ILE A 1 1058 ? -3.134 -10.494 16.909 1.00 92.69 1058 ILE A CA 1
ATOM 8350 C C . ILE A 1 1058 ? -3.966 -11.658 16.354 1.00 92.69 1058 ILE A C 1
ATOM 8352 O O . ILE A 1 1058 ? -4.725 -11.469 15.405 1.00 92.69 1058 ILE A O 1
ATOM 8356 N N . ARG A 1 1059 ? -3.868 -12.847 16.962 1.00 95.06 1059 ARG A N 1
ATOM 8357 C CA . ARG A 1 1059 ? -4.654 -14.035 16.589 1.00 95.06 1059 ARG A CA 1
ATOM 8358 C C . ARG A 1 1059 ? -6.154 -13.801 16.732 1.00 95.06 1059 ARG A C 1
ATOM 8360 O O . ARG A 1 1059 ? -6.899 -14.025 15.785 1.00 95.06 1059 ARG A O 1
ATOM 8367 N N . GLY A 1 1060 ? -6.583 -13.311 17.889 1.00 95.00 1060 GLY A N 1
ATOM 8368 C CA . GLY A 1 1060 ? -7.973 -12.989 18.180 1.00 95.00 1060 GLY A CA 1
ATOM 8369 C C . GLY A 1 1060 ? -8.510 -11.909 17.251 1.00 95.00 1060 GLY A C 1
ATOM 8370 O O . GLY A 1 1060 ? -9.593 -12.066 16.699 1.00 95.00 1060 GLY A O 1
ATOM 8371 N N . ASN A 1 1061 ? -7.725 -10.860 16.982 1.00 93.50 1061 ASN A N 1
ATOM 8372 C CA . ASN A 1 1061 ? -8.149 -9.795 16.078 1.00 93.50 1061 ASN A CA 1
ATOM 8373 C C . ASN A 1 1061 ? -8.294 -10.319 14.645 1.00 93.50 1061 ASN A C 1
ATOM 8375 O O . ASN A 1 1061 ? -9.267 -10.004 13.964 1.00 93.50 1061 ASN A O 1
ATOM 8379 N N . TRP A 1 1062 ? -7.374 -11.185 14.211 1.00 95.81 1062 TRP A N 1
ATOM 8380 C CA . TRP A 1 1062 ? -7.476 -11.853 12.919 1.00 95.81 1062 TRP A CA 1
ATOM 8381 C C . TRP A 1 1062 ? -8.736 -12.724 12.825 1.00 95.81 1062 TRP A C 1
ATOM 8383 O O . TRP A 1 1062 ? -9.406 -12.684 11.795 1.00 95.81 1062 TRP A O 1
ATOM 8393 N N . VAL A 1 1063 ? -9.099 -13.458 13.887 1.00 96.44 1063 VAL A N 1
ATOM 8394 C CA . VAL A 1 1063 ? -10.346 -14.245 13.950 1.00 96.44 1063 VAL A CA 1
ATOM 8395 C C . VAL A 1 1063 ? -11.575 -13.328 13.897 1.00 96.44 1063 VAL A C 1
ATOM 8397 O O . VAL A 1 1063 ? -12.495 -13.573 13.117 1.00 96.44 1063 VAL A O 1
ATOM 8400 N N . MET A 1 1064 ? -11.584 -12.229 14.649 1.00 93.38 1064 MET A N 1
ATOM 8401 C CA . MET A 1 1064 ? -12.680 -11.254 14.638 1.00 93.38 1064 MET A CA 1
ATOM 8402 C C . MET A 1 1064 ? -12.888 -10.618 13.262 1.00 93.38 1064 MET A C 1
ATOM 8404 O O . MET A 1 1064 ? -14.022 -10.485 12.808 1.00 93.38 1064 MET A O 1
ATOM 8408 N N . GLU A 1 1065 ? -11.804 -10.261 12.575 1.00 93.00 1065 GLU A N 1
ATOM 8409 C CA . GLU A 1 1065 ? -11.858 -9.619 11.262 1.00 93.00 1065 GLU A CA 1
ATOM 8410 C C . GLU A 1 1065 ? -12.175 -10.602 10.125 1.00 93.00 1065 GLU A C 1
ATOM 8412 O O . GLU A 1 1065 ? -12.979 -10.288 9.245 1.00 93.00 1065 GLU A O 1
ATOM 8417 N N . ASN A 1 1066 ? -11.541 -11.779 10.110 1.00 95.00 1066 ASN A N 1
ATOM 8418 C CA . ASN A 1 1066 ? -11.589 -12.693 8.965 1.00 95.00 1066 ASN A CA 1
ATOM 8419 C C . ASN A 1 1066 ? -12.601 -13.827 9.114 1.00 95.00 1066 ASN A C 1
ATOM 8421 O O . ASN A 1 1066 ? -12.953 -14.426 8.100 1.00 95.00 1066 ASN A O 1
ATOM 8425 N N . ILE A 1 1067 ? -13.077 -14.111 10.331 1.00 95.31 1067 ILE A N 1
ATOM 8426 C CA . ILE A 1 1067 ? -14.058 -15.171 10.597 1.00 95.31 1067 ILE A CA 1
ATOM 8427 C C . ILE A 1 1067 ? -15.410 -14.572 11.003 1.00 95.31 1067 ILE A C 1
ATOM 8429 O O . ILE A 1 1067 ? -16.414 -14.829 10.342 1.00 95.31 1067 ILE A O 1
ATOM 8433 N N . PHE A 1 1068 ? -15.450 -13.725 12.036 1.00 93.19 1068 PHE A N 1
ATOM 8434 C CA . PHE A 1 1068 ? -16.710 -13.132 12.520 1.00 93.19 1068 PHE A CA 1
ATOM 8435 C C . PHE A 1 1068 ? -17.148 -11.874 11.750 1.00 93.19 1068 PHE A C 1
ATOM 8437 O O . PHE A 1 1068 ? -18.314 -11.485 11.809 1.00 93.19 1068 PHE A O 1
ATOM 8444 N N . GLY A 1 1069 ? -16.225 -11.223 11.035 1.00 91.06 1069 GLY A N 1
ATOM 8445 C CA . GLY A 1 1069 ? -16.496 -10.004 10.268 1.00 91.06 1069 GLY A CA 1
ATOM 8446 C C . GLY A 1 1069 ? -16.757 -8.771 11.141 1.00 91.06 1069 GLY A C 1
ATOM 8447 O O . GLY A 1 1069 ? -17.206 -7.738 10.659 1.00 91.06 1069 GLY A O 1
ATOM 8448 N N . THR A 1 1070 ? -16.467 -8.840 12.436 1.00 88.38 1070 THR A N 1
ATOM 8449 C CA . THR A 1 1070 ? -16.641 -7.737 13.386 1.00 88.38 1070 THR A CA 1
ATOM 8450 C C . THR A 1 1070 ? -15.277 -7.289 13.897 1.00 88.38 1070 THR A C 1
ATOM 8452 O O . THR A 1 1070 ? -14.938 -7.607 15.035 1.00 88.38 1070 THR A O 1
ATOM 8455 N N . PRO A 1 1071 ? -14.456 -6.593 13.087 1.00 82.44 1071 PRO A N 1
ATOM 8456 C CA . PRO A 1 1071 ? -13.128 -6.177 13.523 1.00 82.44 1071 PRO A CA 1
ATOM 8457 C C . PRO A 1 1071 ? -13.211 -5.377 14.828 1.00 82.44 1071 PRO A C 1
ATOM 8459 O O . PRO A 1 1071 ? -14.178 -4.637 15.077 1.00 82.44 1071 PRO A O 1
ATOM 8462 N N . ALA A 1 1072 ? -12.201 -5.555 15.675 1.00 75.69 1072 ALA A N 1
ATOM 8463 C CA . ALA A 1 1072 ? -12.081 -4.754 16.877 1.00 75.69 1072 ALA A CA 1
ATOM 8464 C C . ALA A 1 1072 ? -11.889 -3.273 16.509 1.00 75.69 1072 ALA A C 1
ATOM 8466 O O . ALA A 1 1072 ? -11.333 -2.969 15.446 1.00 75.69 1072 ALA A O 1
ATOM 8467 N N . PRO A 1 1073 ? -12.349 -2.335 17.354 1.00 68.94 1073 PRO A N 1
ATOM 8468 C CA . PRO A 1 1073 ? -12.010 -0.933 17.165 1.00 68.94 1073 PRO A CA 1
ATOM 8469 C C . PRO A 1 1073 ? -10.480 -0.760 17.166 1.00 68.94 1073 PRO A C 1
ATOM 8471 O O . PRO A 1 1073 ? -9.772 -1.532 17.822 1.00 68.94 1073 PRO A O 1
ATOM 8474 N N . PRO A 1 1074 ? -9.949 0.228 16.422 1.00 63.50 1074 PRO A N 1
ATOM 8475 C CA . PRO A 1 1074 ? -8.518 0.492 16.422 1.00 63.50 1074 PRO A CA 1
ATOM 8476 C C . PRO A 1 1074 ? -8.042 0.770 17.855 1.00 63.50 1074 PRO A C 1
ATOM 8478 O O . PRO A 1 1074 ? -8.785 1.380 18.633 1.00 63.50 1074 PRO A O 1
ATOM 8481 N N . PRO A 1 1075 ? -6.825 0.329 18.223 1.00 55.56 1075 PRO A N 1
ATOM 8482 C CA . PRO A 1 1075 ? -6.327 0.511 19.575 1.00 55.56 1075 PRO A CA 1
ATOM 8483 C C . PRO A 1 1075 ? -6.291 2.005 19.933 1.00 55.56 1075 PRO A C 1
ATOM 8485 O O . PRO A 1 1075 ? -5.993 2.837 19.068 1.00 55.56 1075 PRO A O 1
ATOM 8488 N N . PRO A 1 1076 ? -6.560 2.363 21.199 1.00 55.22 1076 PRO A N 1
ATOM 8489 C CA . PRO A 1 1076 ? -6.417 3.732 21.670 1.00 55.22 1076 PRO A CA 1
ATOM 8490 C C . PRO A 1 1076 ? -5.008 4.281 21.374 1.00 55.22 1076 PRO A C 1
ATOM 8492 O O . PRO A 1 1076 ? -4.028 3.535 21.473 1.00 55.22 1076 PRO A O 1
ATOM 8495 N N . PRO A 1 1077 ? -4.857 5.579 21.057 1.00 46.09 1077 PRO A N 1
ATOM 8496 C CA . PRO A 1 1077 ? -3.537 6.190 20.923 1.00 46.09 1077 PRO A CA 1
ATOM 8497 C C . PRO A 1 1077 ? -2.726 6.025 22.222 1.00 46.09 1077 PRO A C 1
ATOM 8499 O O . PRO A 1 1077 ? -3.276 6.179 23.312 1.00 46.09 1077 PRO A O 1
ATOM 8502 N N . ASN A 1 1078 ? -1.413 5.781 22.124 1.00 43.12 1078 ASN A N 1
ATOM 8503 C CA . ASN A 1 1078 ? -0.469 5.652 23.254 1.00 43.12 1078 ASN A CA 1
ATOM 8504 C C . ASN A 1 1078 ? -0.528 4.363 24.101 1.00 43.12 1078 ASN A C 1
ATOM 8506 O O . ASN A 1 1078 ? -0.122 4.393 25.266 1.00 43.12 1078 ASN A O 1
ATOM 8510 N N . VAL A 1 1079 ? -0.970 3.219 23.568 1.00 45.84 1079 VAL A N 1
ATOM 8511 C CA . VAL A 1 1079 ? -0.829 1.941 24.294 1.00 45.84 1079 VAL A CA 1
ATOM 8512 C C . VAL A 1 1079 ? 0.644 1.494 24.271 1.00 45.84 1079 VAL A C 1
ATOM 8514 O O . VAL A 1 1079 ? 1.174 1.180 23.205 1.00 45.84 1079 VAL A O 1
ATOM 8517 N N . PRO A 1 1080 ? 1.354 1.456 25.416 1.00 47.03 1080 PRO A N 1
ATOM 8518 C CA . PRO A 1 1080 ? 2.737 1.005 25.438 1.00 47.03 1080 PRO A CA 1
ATOM 8519 C C . PRO A 1 1080 ? 2.807 -0.489 25.112 1.00 47.03 1080 PRO A C 1
ATOM 8521 O O . PRO A 1 1080 ? 2.064 -1.286 25.688 1.00 47.03 1080 PRO A O 1
ATOM 8524 N N . ASN A 1 1081 ? 3.764 -0.883 24.265 1.00 48.16 1081 ASN A N 1
ATOM 8525 C CA . ASN A 1 1081 ? 4.105 -2.293 24.084 1.00 48.16 1081 ASN A CA 1
ATOM 8526 C C . ASN A 1 1081 ? 4.355 -2.947 25.452 1.00 48.16 1081 ASN A C 1
ATOM 8528 O O . ASN A 1 1081 ? 5.006 -2.362 26.326 1.00 48.16 1081 ASN A O 1
ATOM 8532 N N . LEU A 1 1082 ? 3.847 -4.170 25.630 1.00 50.81 1082 LEU A N 1
ATOM 8533 C CA . LEU A 1 1082 ? 4.098 -5.004 26.806 1.00 50.81 1082 LEU A CA 1
ATOM 8534 C C . LEU A 1 1082 ? 5.613 -5.045 27.088 1.00 50.81 1082 LEU A C 1
ATOM 8536 O O . LEU A 1 1082 ? 6.369 -5.664 26.342 1.00 50.81 1082 LEU A O 1
ATOM 8540 N N . LYS A 1 1083 ? 6.061 -4.321 28.128 1.00 42.12 1083 LYS A N 1
ATOM 8541 C CA . LYS A 1 1083 ? 7.486 -4.079 28.413 1.00 42.12 1083 LYS A CA 1
ATOM 8542 C C . LYS A 1 1083 ? 8.213 -5.396 28.682 1.00 42.12 1083 LYS A C 1
ATOM 8544 O O . LYS A 1 1083 ? 7.908 -6.072 29.654 1.00 42.12 1083 LYS A O 1
ATOM 8549 N N . GLU A 1 1084 ? 9.245 -5.698 27.902 1.00 44.31 1084 GLU A N 1
ATOM 8550 C CA . GLU A 1 1084 ? 10.087 -6.899 28.044 1.00 44.31 1084 GLU A CA 1
ATOM 8551 C C . GLU A 1 1084 ? 11.178 -6.757 29.124 1.00 44.31 1084 GLU A C 1
ATOM 8553 O O . GLU A 1 1084 ? 12.326 -7.138 28.915 1.00 44.31 1084 GLU A O 1
ATOM 8558 N N . LYS A 1 1085 ? 10.881 -6.171 30.292 1.00 35.34 1085 LYS A N 1
ATOM 8559 C CA . LYS A 1 1085 ? 11.904 -6.116 31.350 1.00 35.34 1085 LYS A CA 1
ATOM 8560 C C . LYS A 1 1085 ? 12.102 -7.501 31.973 1.00 35.34 1085 LYS A C 1
ATOM 8562 O O . LYS A 1 1085 ? 11.127 -8.144 32.358 1.00 35.34 1085 LYS A O 1
ATOM 8567 N N . ASP A 1 1086 ? 13.373 -7.876 32.142 1.00 38.84 1086 ASP A N 1
ATOM 8568 C CA . ASP A 1 1086 ? 13.949 -9.114 32.711 1.00 38.84 1086 ASP A CA 1
ATOM 8569 C C . ASP A 1 1086 ? 13.332 -9.644 34.031 1.00 38.84 1086 ASP A C 1
ATOM 8571 O O . ASP A 1 1086 ? 13.711 -10.706 34.517 1.00 38.84 1086 ASP A O 1
ATOM 8575 N N . THR A 1 1087 ? 12.359 -8.952 34.627 1.00 39.41 1087 THR A N 1
ATOM 8576 C CA . THR A 1 1087 ? 11.580 -9.400 35.792 1.00 39.41 1087 THR A CA 1
ATOM 8577 C C . THR A 1 1087 ? 10.309 -10.190 35.436 1.00 39.41 1087 THR A C 1
ATOM 8579 O O . THR A 1 1087 ? 9.698 -10.755 36.335 1.00 39.41 1087 THR A O 1
ATOM 8582 N N . LEU A 1 1088 ? 9.906 -10.253 34.157 1.00 47.75 1088 LEU A N 1
ATOM 8583 C CA . LEU A 1 1088 ? 8.701 -10.962 33.672 1.00 47.75 1088 LEU A CA 1
ATOM 8584 C C . LEU A 1 1088 ? 8.970 -12.375 33.117 1.00 47.75 1088 LEU A C 1
ATOM 8586 O O . LEU A 1 1088 ? 8.055 -13.022 32.615 1.00 47.75 1088 LEU A O 1
ATOM 8590 N N . ALA A 1 1089 ? 10.204 -12.879 33.205 1.00 49.78 1089 ALA A N 1
ATOM 8591 C CA . ALA A 1 1089 ? 10.605 -14.166 32.620 1.00 49.78 1089 ALA A CA 1
ATOM 8592 C C . ALA A 1 1089 ? 9.924 -15.410 33.243 1.00 49.78 1089 ALA A C 1
ATOM 8594 O O . ALA A 1 1089 ? 10.124 -16.517 32.751 1.00 49.78 1089 ALA A O 1
ATOM 8595 N N . ALA A 1 1090 ? 9.134 -15.244 34.310 1.00 60.44 1090 ALA A N 1
ATOM 8596 C CA . ALA A 1 1090 ? 8.446 -16.321 35.025 1.00 60.44 1090 ALA A CA 1
ATOM 8597 C C . ALA A 1 1090 ? 6.907 -16.267 34.904 1.00 60.44 1090 ALA A C 1
ATOM 8599 O O . ALA A 1 1090 ? 6.227 -16.827 35.758 1.00 60.44 1090 ALA A O 1
ATOM 8600 N N . MET A 1 1091 ? 6.360 -15.581 33.892 1.00 70.75 1091 MET A N 1
ATOM 8601 C CA . MET A 1 1091 ? 4.911 -15.425 33.690 1.00 70.75 1091 MET A CA 1
ATOM 8602 C C . MET A 1 1091 ? 4.479 -15.873 32.291 1.00 70.75 1091 MET A C 1
ATOM 8604 O O . MET A 1 1091 ? 5.178 -15.617 31.308 1.00 70.75 1091 MET A O 1
ATOM 8608 N N . THR A 1 1092 ? 3.303 -16.488 32.195 1.00 76.25 1092 THR A N 1
ATOM 8609 C CA . THR A 1 1092 ? 2.672 -16.881 30.924 1.00 76.25 1092 THR A CA 1
ATOM 8610 C C . THR A 1 1092 ? 2.253 -15.657 30.098 1.00 76.25 1092 THR A C 1
ATOM 8612 O O . THR A 1 1092 ? 2.107 -14.543 30.617 1.00 76.25 1092 THR A O 1
ATOM 8615 N N . VAL A 1 1093 ? 2.028 -15.822 28.788 1.00 78.44 1093 VAL A N 1
ATOM 8616 C CA . VAL A 1 1093 ? 1.406 -14.773 27.946 1.00 78.44 1093 VAL A CA 1
ATOM 8617 C C . VAL A 1 1093 ? 0.084 -14.276 28.542 1.00 78.44 1093 VAL A C 1
ATOM 8619 O O . VAL A 1 1093 ? -0.147 -13.067 28.565 1.00 78.44 1093 VAL A O 1
ATOM 8622 N N . ARG A 1 1094 ? -0.757 -15.181 29.060 1.00 83.69 1094 ARG A N 1
ATOM 8623 C CA . ARG A 1 1094 ? -2.048 -14.832 29.666 1.00 83.69 1094 ARG A CA 1
ATOM 8624 C C . ARG A 1 1094 ? -1.885 -13.901 30.855 1.00 83.69 1094 ARG A C 1
ATOM 8626 O O . ARG A 1 1094 ? -2.540 -12.868 30.903 1.00 83.69 1094 ARG A O 1
ATOM 8633 N N . GLU A 1 1095 ? -0.999 -14.225 31.792 1.00 81.69 1095 GLU A N 1
ATOM 8634 C CA . GLU A 1 1095 ? -0.798 -13.387 32.979 1.00 81.69 1095 GLU A CA 1
ATOM 8635 C C . GLU A 1 1095 ? -0.226 -12.012 32.608 1.00 81.69 1095 GLU A C 1
ATOM 8637 O O . GLU A 1 1095 ? -0.615 -10.994 33.182 1.00 81.69 1095 GLU A O 1
ATOM 8642 N N . ARG A 1 1096 ? 0.655 -11.961 31.599 1.00 77.62 1096 ARG A N 1
ATOM 8643 C CA . ARG A 1 1096 ? 1.171 -10.698 31.052 1.00 77.62 1096 ARG A CA 1
ATOM 8644 C C . ARG A 1 1096 ? 0.057 -9.846 30.436 1.00 77.62 1096 ARG A C 1
ATOM 8646 O O . ARG A 1 1096 ? -0.000 -8.647 30.703 1.00 77.62 1096 ARG A O 1
ATOM 8653 N N . LEU A 1 1097 ? -0.834 -10.447 29.647 1.00 79.81 1097 LEU A N 1
ATOM 8654 C CA . LEU A 1 1097 ? -1.995 -9.753 29.081 1.00 79.81 1097 LEU A CA 1
ATOM 8655 C C . LEU A 1 1097 ? -3.006 -9.354 30.159 1.00 79.81 1097 LEU A C 1
ATOM 8657 O O . LEU A 1 1097 ? -3.529 -8.251 30.097 1.00 79.81 1097 LEU A O 1
ATOM 8661 N N . ALA A 1 1098 ? -3.220 -10.168 31.193 1.00 82.19 1098 ALA A N 1
ATOM 8662 C CA . ALA A 1 1098 ? -4.085 -9.816 32.319 1.00 82.19 1098 ALA A CA 1
ATOM 8663 C C . ALA A 1 1098 ? -3.578 -8.567 33.061 1.00 82.19 1098 ALA A C 1
ATOM 8665 O O . ALA A 1 1098 ? -4.359 -7.677 33.388 1.00 82.19 1098 ALA A O 1
ATOM 8666 N N . MET A 1 1099 ? -2.259 -8.437 33.253 1.00 74.75 1099 MET A N 1
ATOM 8667 C CA . MET A 1 1099 ? -1.663 -7.202 33.783 1.00 74.75 1099 MET A CA 1
ATOM 8668 C C . MET A 1 1099 ? -1.882 -6.001 32.857 1.00 74.75 1099 MET A C 1
ATOM 8670 O O . MET A 1 1099 ? -2.061 -4.885 33.339 1.00 74.75 1099 MET A O 1
ATOM 8674 N N . HIS A 1 1100 ? -1.866 -6.216 31.540 1.00 74.06 1100 HIS A N 1
ATOM 8675 C CA . HIS A 1 1100 ? -2.143 -5.173 30.553 1.00 74.06 1100 HIS A CA 1
ATOM 8676 C C . HIS A 1 1100 ? -3.628 -4.755 30.554 1.00 74.06 1100 HIS A C 1
ATOM 8678 O O . HIS A 1 1100 ? -3.935 -3.565 30.522 1.00 74.06 1100 HIS A O 1
ATOM 8684 N N . ARG A 1 1101 ? -4.539 -5.727 30.684 1.00 77.50 1101 ARG A N 1
ATOM 8685 C CA . ARG A 1 1101 ? -5.999 -5.556 30.780 1.00 77.50 1101 ARG A CA 1
ATOM 8686 C C . ARG A 1 1101 ? -6.469 -4.958 32.105 1.00 77.50 1101 ARG A C 1
ATOM 8688 O O . ARG A 1 1101 ? -7.598 -4.501 32.184 1.00 77.50 1101 ARG A O 1
ATOM 8695 N N . ALA A 1 1102 ? -5.613 -4.879 33.127 1.00 76.88 1102 ALA A N 1
ATOM 8696 C CA . ALA A 1 1102 ? -5.948 -4.188 34.375 1.00 76.88 1102 ALA A CA 1
ATOM 8697 C C . ALA A 1 1102 ? -6.275 -2.692 34.170 1.00 76.88 1102 ALA A C 1
ATOM 8699 O O . ALA A 1 1102 ? -6.858 -2.067 35.054 1.00 76.88 1102 ALA A O 1
ATOM 8700 N N . ASN A 1 1103 ? -5.902 -2.110 33.022 1.00 72.31 1103 ASN A N 1
ATOM 8701 C CA . ASN A 1 1103 ? -6.386 -0.804 32.592 1.00 72.31 1103 ASN A CA 1
ATOM 8702 C C . ASN A 1 1103 ? -7.746 -0.945 31.868 1.00 72.31 1103 ASN A C 1
ATOM 8704 O O . ASN A 1 1103 ? -7.772 -1.545 30.789 1.00 72.31 1103 ASN A O 1
ATOM 8708 N N . PRO A 1 1104 ? -8.840 -0.339 32.376 1.00 72.50 1104 PRO A N 1
ATOM 8709 C CA . PRO A 1 1104 ? -10.168 -0.401 31.752 1.00 72.50 1104 PRO A CA 1
ATOM 8710 C C . PRO A 1 1104 ? -10.195 0.025 30.276 1.00 72.50 1104 PRO A C 1
ATOM 8712 O O . PRO A 1 1104 ? -10.936 -0.539 29.475 1.00 72.50 1104 PRO A O 1
ATOM 8715 N N . THR A 1 1105 ? -9.343 0.977 29.879 1.00 68.00 1105 THR A N 1
ATOM 8716 C CA . THR A 1 1105 ? -9.232 1.416 28.480 1.00 68.00 1105 THR A CA 1
ATOM 8717 C C . THR A 1 1105 ? -8.723 0.297 27.568 1.00 68.00 1105 THR A C 1
ATOM 8719 O O . THR A 1 1105 ? -9.209 0.153 26.449 1.00 68.00 1105 THR A O 1
ATOM 8722 N N . CYS A 1 1106 ? -7.788 -0.530 28.046 1.00 72.12 1106 CYS A N 1
ATOM 8723 C CA . CYS A 1 1106 ? -7.292 -1.689 27.304 1.00 72.12 1106 CYS A CA 1
ATOM 8724 C C . CYS A 1 1106 ? -8.291 -2.856 27.350 1.00 72.12 1106 CYS A C 1
ATOM 8726 O O . CYS A 1 1106 ? -8.468 -3.539 26.342 1.00 72.12 1106 CYS A O 1
ATOM 8728 N N . ALA A 1 1107 ? -8.962 -3.063 28.489 1.00 75.88 1107 ALA A N 1
ATOM 8729 C CA . ALA A 1 1107 ? -9.963 -4.118 28.668 1.00 75.88 1107 ALA A CA 1
ATOM 8730 C C . ALA A 1 1107 ? -11.078 -4.041 27.611 1.00 75.88 1107 ALA A C 1
ATOM 8732 O O . ALA A 1 1107 ? -11.345 -5.035 26.947 1.00 75.88 1107 ALA A O 1
ATOM 8733 N N . SER A 1 1108 ? -11.595 -2.837 27.327 1.00 70.94 1108 SER A N 1
ATOM 8734 C CA . SER A 1 1108 ? -12.683 -2.609 26.355 1.00 70.94 1108 SER A CA 1
ATOM 8735 C C . SER A 1 1108 ? -12.510 -3.297 24.988 1.00 70.94 1108 SER A C 1
ATOM 8737 O O . SER A 1 1108 ? -13.484 -3.726 24.377 1.00 70.94 1108 SER A O 1
ATOM 8739 N N . CYS A 1 1109 ? -11.271 -3.418 24.500 1.00 73.38 1109 CYS A N 1
ATOM 8740 C CA . CYS A 1 1109 ? -10.960 -4.112 23.249 1.00 73.38 1109 CYS A CA 1
ATOM 8741 C C . CYS A 1 1109 ? -10.496 -5.550 23.510 1.00 73.38 1109 CYS A C 1
ATOM 8743 O O . CYS A 1 1109 ? -10.903 -6.486 22.825 1.00 73.38 1109 CYS A O 1
ATOM 8745 N N . HIS A 1 1110 ? -9.628 -5.738 24.503 1.00 83.50 1110 HIS A N 1
ATOM 8746 C CA . HIS A 1 1110 ? -8.987 -7.020 24.774 1.00 83.50 1110 HIS A CA 1
ATOM 8747 C C . HIS A 1 1110 ? -9.934 -8.077 25.353 1.00 83.50 1110 HIS A C 1
ATOM 8749 O O . HIS A 1 1110 ? -9.686 -9.263 25.152 1.00 83.50 1110 HIS A O 1
ATOM 8755 N N . ASP A 1 1111 ? -11.018 -7.674 26.015 1.00 80.88 1111 ASP A N 1
ATOM 8756 C CA . ASP A 1 1111 ? -12.035 -8.584 26.550 1.00 80.88 1111 ASP A CA 1
ATOM 8757 C C . ASP A 1 1111 ? -12.757 -9.343 25.431 1.00 80.88 1111 ASP A C 1
ATOM 8759 O O . ASP A 1 1111 ? -13.137 -10.491 25.617 1.00 80.88 1111 ASP A O 1
ATOM 8763 N N . LEU A 1 1112 ? -12.849 -8.748 24.238 1.00 81.94 1112 LEU A N 1
ATOM 8764 C CA . LEU A 1 1112 ? -13.416 -9.384 23.049 1.00 81.94 1112 LEU A CA 1
ATOM 8765 C C . LEU A 1 1112 ? -12.362 -10.141 22.221 1.00 81.94 1112 LEU A C 1
ATOM 8767 O O . LEU A 1 1112 ? -12.651 -11.170 21.615 1.00 81.94 1112 LEU A O 1
ATOM 8771 N N . ILE A 1 1113 ? -11.134 -9.620 22.163 1.00 89.25 1113 ILE A N 1
ATOM 8772 C CA . ILE A 1 1113 ? -10.081 -10.115 21.266 1.00 89.25 1113 ILE A CA 1
ATOM 8773 C C . ILE A 1 1113 ? -9.305 -11.281 21.882 1.00 89.25 1113 ILE A C 1
ATOM 8775 O O . ILE A 1 1113 ? -9.167 -12.344 21.272 1.00 89.25 1113 ILE A O 1
ATOM 8779 N N . ASP A 1 1114 ? -8.735 -11.069 23.069 1.00 91.06 1114 ASP A N 1
ATOM 8780 C CA . ASP A 1 1114 ? -7.759 -11.990 23.648 1.00 91.06 1114 ASP A CA 1
ATOM 8781 C C . ASP A 1 1114 ? -8.344 -13.381 23.932 1.00 91.06 1114 ASP A C 1
ATOM 8783 O O . ASP A 1 1114 ? -7.634 -14.352 23.656 1.00 91.06 1114 ASP A O 1
ATOM 8787 N N . PRO A 1 1115 ? -9.599 -13.538 24.417 1.00 92.19 1115 PRO A N 1
ATOM 8788 C CA . PRO A 1 1115 ? -10.178 -14.860 24.658 1.00 92.19 1115 PRO A CA 1
ATOM 8789 C C . PRO A 1 1115 ? -10.202 -15.761 23.421 1.00 92.19 1115 PRO A C 1
ATOM 8791 O O . PRO A 1 1115 ? -9.869 -16.941 23.522 1.00 92.19 1115 PRO A O 1
ATOM 8794 N N . LEU A 1 1116 ? -10.500 -15.210 22.242 1.00 94.06 1116 LEU A N 1
ATOM 8795 C CA . LEU A 1 1116 ? -10.445 -15.955 20.980 1.00 94.06 1116 LEU A CA 1
ATOM 8796 C C . LEU A 1 1116 ? -9.010 -16.343 20.612 1.00 94.06 1116 LEU A C 1
ATOM 8798 O O . LEU A 1 1116 ? -8.752 -17.447 20.135 1.00 94.06 1116 LEU A O 1
ATOM 8802 N N . GLY A 1 1117 ? -8.056 -15.443 20.859 1.00 94.56 1117 GLY A N 1
ATOM 8803 C CA . GLY A 1 1117 ? -6.637 -15.703 20.645 1.00 94.56 1117 GLY A CA 1
ATOM 8804 C C . GLY A 1 1117 ? -6.062 -16.773 21.570 1.00 94.56 1117 GLY A C 1
ATOM 8805 O O . GLY A 1 1117 ? -5.220 -17.564 21.141 1.00 94.56 1117 GLY A O 1
ATOM 8806 N N . PHE A 1 1118 ? -6.521 -16.824 22.823 1.00 94.94 1118 PHE A N 1
ATOM 8807 C CA . PHE A 1 1118 ? -6.075 -17.809 23.805 1.00 94.94 1118 PHE A CA 1
ATOM 8808 C C . PHE A 1 1118 ? -6.408 -19.243 23.400 1.00 94.94 1118 PHE A C 1
ATOM 8810 O O . PHE A 1 1118 ? -5.564 -20.120 23.590 1.00 94.94 1118 PHE A O 1
ATOM 8817 N N . ALA A 1 1119 ? -7.549 -19.471 22.745 1.00 95.38 1119 ALA A N 1
ATOM 8818 C CA . ALA A 1 1119 ? -7.918 -20.783 22.208 1.00 95.38 1119 ALA A CA 1
ATOM 8819 C C . ALA A 1 1119 ? -6.860 -21.370 21.248 1.00 95.38 1119 ALA A C 1
ATOM 8821 O O . ALA A 1 1119 ? -6.795 -22.585 21.058 1.00 95.38 1119 ALA A O 1
ATOM 8822 N N . LEU A 1 1120 ? -5.991 -20.526 20.676 1.00 95.88 1120 LEU A N 1
ATOM 8823 C CA . LEU A 1 1120 ? -4.923 -20.909 19.753 1.00 95.88 1120 LEU A CA 1
ATOM 8824 C C . LEU A 1 1120 ? -3.534 -21.009 20.417 1.00 95.88 1120 LEU A C 1
ATOM 8826 O O . LEU A 1 1120 ? -2.564 -21.372 19.750 1.00 95.88 1120 LEU A O 1
ATOM 8830 N N . GLU A 1 1121 ? -3.384 -20.723 21.716 1.00 93.44 1121 GLU A N 1
ATOM 8831 C CA . GLU A 1 1121 ? -2.061 -20.611 22.361 1.00 93.44 1121 GLU A CA 1
ATOM 8832 C C . GLU A 1 1121 ? -1.292 -21.923 22.528 1.00 93.44 1121 GLU A C 1
ATOM 8834 O O . GLU A 1 1121 ? -0.064 -21.903 22.714 1.00 93.44 1121 GLU A O 1
ATOM 8839 N N . ASN A 1 1122 ? -1.965 -23.065 22.369 1.00 94.75 1122 ASN A N 1
ATOM 8840 C CA . ASN A 1 1122 ? -1.289 -24.353 22.242 1.00 94.75 1122 ASN A CA 1
ATOM 8841 C C . ASN A 1 1122 ? -0.472 -24.477 20.949 1.00 94.75 1122 ASN A C 1
ATOM 8843 O O . ASN A 1 1122 ? 0.292 -25.428 20.817 1.00 94.75 1122 ASN A O 1
ATOM 8847 N N . PHE A 1 1123 ? -0.568 -23.530 20.016 1.00 95.94 1123 PHE A N 1
ATOM 8848 C CA . PHE A 1 1123 ? 0.325 -23.447 18.868 1.00 95.94 1123 PHE A CA 1
ATOM 8849 C C . PHE A 1 1123 ? 1.380 -22.355 19.050 1.00 95.94 1123 PHE A C 1
ATOM 8851 O O . PHE A 1 1123 ? 1.040 -21.196 19.285 1.00 95.94 1123 PHE A O 1
ATOM 8858 N N . ASP A 1 1124 ? 2.660 -22.692 18.876 1.00 93.94 1124 ASP A N 1
ATOM 8859 C CA . ASP A 1 1124 ? 3.761 -21.723 18.890 1.00 93.94 1124 ASP A CA 1
ATOM 8860 C C . ASP A 1 1124 ? 3.755 -20.785 17.660 1.00 93.94 1124 ASP A C 1
ATOM 8862 O O . ASP A 1 1124 ? 2.872 -20.853 16.801 1.00 93.94 1124 ASP A O 1
ATOM 8866 N N . ALA A 1 1125 ? 4.734 -19.877 17.571 1.00 93.06 1125 ALA A N 1
ATOM 8867 C CA . ALA A 1 1125 ? 4.792 -18.861 16.513 1.00 93.06 1125 ALA A CA 1
ATOM 8868 C C . ALA A 1 1125 ? 5.015 -19.430 15.097 1.00 93.06 1125 ALA A C 1
ATOM 8870 O O . ALA A 1 1125 ? 4.767 -18.740 14.115 1.00 93.06 1125 ALA A O 1
ATOM 8871 N N . VAL A 1 1126 ? 5.471 -20.682 14.974 1.00 95.25 1126 VAL A N 1
ATOM 8872 C CA . VAL A 1 1126 ? 5.605 -21.398 13.692 1.00 95.25 1126 VAL A CA 1
ATOM 8873 C C . VAL A 1 1126 ? 4.608 -22.558 13.598 1.00 95.25 1126 VAL A C 1
ATOM 8875 O O . VAL A 1 1126 ? 4.779 -23.491 12.811 1.00 95.25 1126 VAL A O 1
ATOM 8878 N N . GLY A 1 1127 ? 3.559 -22.517 14.418 1.00 95.44 1127 GLY A N 1
ATOM 8879 C CA . GLY A 1 1127 ? 2.431 -23.427 14.391 1.00 95.44 1127 GLY A CA 1
ATOM 8880 C C . GLY A 1 1127 ? 2.697 -24.836 14.918 1.00 95.44 1127 GLY A C 1
ATOM 8881 O O . GLY A 1 1127 ? 1.921 -25.729 14.589 1.00 95.44 1127 GLY A O 1
ATOM 8882 N N . ARG A 1 1128 ? 3.748 -25.096 15.706 1.00 94.88 1128 ARG A N 1
ATOM 8883 C CA . ARG A 1 1128 ? 3.916 -26.392 16.399 1.00 94.88 1128 ARG A CA 1
ATOM 8884 C C . ARG A 1 1128 ? 3.031 -26.463 17.632 1.00 94.88 1128 ARG A C 1
ATOM 8886 O O . ARG A 1 1128 ? 2.877 -25.472 18.337 1.00 94.88 1128 ARG A O 1
ATOM 8893 N N . TRP A 1 1129 ? 2.507 -27.650 17.913 1.00 94.69 1129 TRP A N 1
ATOM 8894 C CA . TRP A 1 1129 ? 1.768 -27.892 19.147 1.00 94.69 1129 TRP A CA 1
ATOM 8895 C C . TRP A 1 1129 ? 2.702 -27.874 20.366 1.00 94.69 1129 TRP A C 1
ATOM 8897 O O . TRP A 1 1129 ? 3.794 -28.447 20.324 1.00 94.69 1129 TRP A O 1
ATOM 8907 N N . ARG A 1 1130 ? 2.259 -27.251 21.460 1.00 92.12 1130 ARG A N 1
ATOM 8908 C CA . ARG A 1 1130 ? 2.956 -27.172 22.748 1.00 92.12 1130 ARG A CA 1
ATOM 8909 C C . ARG A 1 1130 ? 1.974 -27.287 23.917 1.00 92.12 1130 ARG A C 1
ATOM 8911 O O . ARG A 1 1130 ? 0.878 -26.731 23.895 1.00 92.12 1130 ARG A O 1
ATOM 8918 N N . GLN A 1 1131 ? 2.417 -27.979 24.964 1.00 90.88 1131 GLN A N 1
ATOM 8919 C CA . GLN A 1 1131 ? 1.743 -28.010 26.269 1.00 90.88 1131 GLN A CA 1
ATOM 8920 C C . GLN A 1 1131 ? 2.292 -26.946 27.225 1.00 90.88 1131 GLN A C 1
ATOM 8922 O O . GLN A 1 1131 ? 1.575 -26.502 28.113 1.00 90.88 1131 GLN A O 1
ATOM 8927 N N . PHE A 1 1132 ? 3.541 -26.516 27.015 1.00 87.00 1132 PHE A N 1
ATOM 8928 C CA . PHE A 1 1132 ? 4.242 -25.601 27.909 1.00 87.00 1132 PHE A CA 1
ATOM 8929 C C . PHE A 1 1132 ? 4.760 -24.362 27.169 1.00 87.00 1132 PHE A C 1
ATOM 8931 O O . PHE A 1 1132 ? 5.281 -24.466 26.053 1.00 87.00 1132 PHE A O 1
ATOM 8938 N N . GLU A 1 1133 ? 4.683 -23.199 27.816 1.00 80.31 1133 GLU A N 1
ATOM 8939 C CA . GLU A 1 1133 ? 5.454 -22.001 27.483 1.00 80.31 1133 GLU A CA 1
ATOM 8940 C C . GLU A 1 1133 ? 6.679 -21.947 28.408 1.00 80.31 1133 GLU A C 1
ATOM 8942 O O . GLU A 1 1133 ? 6.587 -21.627 29.594 1.00 80.31 1133 GLU A O 1
ATOM 8947 N N . GLY A 1 1134 ? 7.848 -22.327 27.885 1.00 78.06 1134 GLY A N 1
ATOM 8948 C CA . GLY A 1 1134 ? 9.027 -22.541 28.725 1.00 78.06 1134 GLY A CA 1
ATOM 8949 C C . GLY A 1 1134 ? 8.803 -23.711 29.689 1.00 78.06 1134 GLY A C 1
ATOM 8950 O O . GLY A 1 1134 ? 8.875 -24.865 29.276 1.00 78.06 1134 GLY A O 1
ATOM 8951 N N . THR A 1 1135 ? 8.542 -23.413 30.963 1.00 79.12 1135 THR A N 1
ATOM 8952 C CA . THR A 1 1135 ? 8.239 -24.405 32.015 1.00 79.12 1135 THR A CA 1
ATOM 8953 C C . THR A 1 1135 ? 6.817 -24.309 32.566 1.00 79.12 1135 THR A C 1
ATOM 8955 O O . THR A 1 1135 ? 6.494 -25.047 33.492 1.00 79.12 1135 THR A O 1
ATOM 8958 N N . LEU A 1 1136 ? 5.996 -23.385 32.061 1.00 83.94 1136 LEU A N 1
ATOM 8959 C CA . LEU A 1 1136 ? 4.641 -23.134 32.557 1.00 83.94 1136 LEU A CA 1
ATOM 8960 C C . LEU A 1 1136 ? 3.613 -23.798 31.642 1.00 83.94 1136 LEU A C 1
ATOM 8962 O O . LEU A 1 1136 ? 3.802 -23.793 30.427 1.00 83.94 1136 LEU A O 1
ATOM 8966 N N . ASP A 1 1137 ? 2.542 -24.349 32.210 1.00 89.56 1137 ASP A N 1
ATOM 8967 C CA . ASP A 1 1137 ? 1.425 -24.900 31.436 1.00 89.56 1137 ASP A CA 1
ATOM 8968 C C . ASP A 1 1137 ? 0.748 -23.807 30.598 1.00 89.56 1137 ASP A C 1
ATOM 8970 O O . ASP A 1 1137 ? 0.555 -22.675 31.050 1.00 89.56 1137 ASP A O 1
ATOM 8974 N N . VAL A 1 1138 ? 0.386 -24.146 29.362 1.00 89.81 1138 VAL A N 1
ATOM 8975 C CA . VAL A 1 1138 ? -0.403 -23.265 28.499 1.00 89.81 1138 VAL A CA 1
ATOM 8976 C C . VAL A 1 1138 ? -1.875 -23.385 28.878 1.00 89.81 1138 VAL A C 1
ATOM 8978 O O . VAL A 1 1138 ? -2.469 -24.450 28.736 1.00 89.81 1138 VAL A O 1
ATOM 8981 N N . ASP A 1 1139 ? -2.466 -22.269 29.292 1.00 90.31 1139 ASP A N 1
ATOM 8982 C CA . ASP A 1 1139 ? -3.911 -22.119 29.441 1.00 90.31 1139 ASP A CA 1
ATOM 8983 C C . ASP A 1 1139 ? -4.504 -21.556 28.142 1.00 90.31 1139 ASP A C 1
ATOM 8985 O O . ASP A 1 1139 ? -4.315 -20.374 27.824 1.00 90.31 1139 ASP A O 1
ATOM 8989 N N . SER A 1 1140 ? -5.218 -22.403 27.401 1.00 91.94 1140 SER A N 1
ATOM 8990 C CA . SER A 1 1140 ? -5.923 -22.058 26.163 1.00 91.94 1140 SER A CA 1
ATOM 8991 C C . SER A 1 1140 ? -7.419 -21.793 26.346 1.00 91.94 1140 SER A C 1
ATOM 8993 O O . SER A 1 1140 ? -8.138 -21.663 25.359 1.00 91.94 1140 SER A O 1
ATOM 8995 N N . SER A 1 1141 ? -7.897 -21.650 27.586 1.00 93.62 1141 SER A N 1
ATOM 8996 C CA . SER A 1 1141 ? -9.298 -21.305 27.835 1.00 93.62 1141 SER A CA 1
ATOM 8997 C C . SER A 1 1141 ? -9.657 -19.921 27.279 1.00 93.62 1141 SER A C 1
ATOM 8999 O O . SER A 1 1141 ? -8.895 -18.961 27.375 1.00 93.62 1141 SER A O 1
ATOM 9001 N N . GLY A 1 1142 ? -10.822 -19.772 26.683 1.00 92.00 1142 GLY A N 1
ATOM 9002 C CA . GLY A 1 1142 ? -11.247 -18.548 26.024 1.00 92.00 1142 GLY A CA 1
ATOM 9003 C C . GLY A 1 1142 ? -12.737 -18.331 26.182 1.00 92.00 1142 GLY A C 1
ATOM 9004 O O . GLY A 1 1142 ? -13.387 -18.941 27.028 1.00 92.00 1142 GLY A O 1
ATOM 9005 N N . GLN A 1 1143 ? -13.274 -17.466 25.338 1.00 91.81 1143 GLN A N 1
ATOM 9006 C CA . GLN A 1 1143 ? -14.694 -17.167 25.299 1.00 91.81 1143 GLN A CA 1
ATOM 9007 C C . GLN A 1 1143 ? -15.069 -16.718 23.888 1.00 91.81 1143 GLN A C 1
ATOM 9009 O O . GLN A 1 1143 ? -14.278 -16.041 23.224 1.00 91.81 1143 GLN A O 1
ATOM 9014 N N . LEU A 1 1144 ? -16.250 -17.114 23.422 1.00 90.06 1144 LEU A N 1
ATOM 9015 C CA . LEU A 1 1144 ? -16.869 -16.542 22.229 1.00 90.06 1144 LEU A CA 1
ATOM 9016 C C . LEU A 1 1144 ? -17.456 -15.157 22.537 1.00 90.06 1144 LEU A C 1
ATOM 9018 O O . LEU A 1 1144 ? -17.698 -14.837 23.701 1.00 90.06 1144 LEU A O 1
ATOM 9022 N N . PRO A 1 1145 ? -17.752 -14.345 21.505 1.00 85.62 1145 PRO A N 1
ATOM 9023 C CA . PRO A 1 1145 ? -18.376 -13.040 21.702 1.00 85.62 1145 PRO A CA 1
ATOM 9024 C C . PRO A 1 1145 ? -19.719 -13.077 22.450 1.00 85.62 1145 PRO A C 1
ATOM 9026 O O . PRO A 1 1145 ? -20.081 -12.082 23.063 1.00 85.62 1145 PRO A O 1
ATOM 9029 N N . ASP A 1 1146 ? -20.426 -14.213 22.414 1.00 84.44 1146 ASP A N 1
ATOM 9030 C CA . ASP A 1 1146 ? -21.709 -14.445 23.093 1.00 84.44 1146 ASP A CA 1
ATOM 9031 C C . ASP A 1 1146 ? -21.575 -14.863 24.571 1.00 84.44 1146 ASP A C 1
ATOM 9033 O O . ASP A 1 1146 ? -22.571 -15.131 25.240 1.00 84.44 1146 ASP A O 1
ATOM 9037 N N . GLY A 1 1147 ? -20.345 -14.945 25.085 1.00 85.75 1147 GLY A N 1
ATOM 9038 C CA . GLY A 1 1147 ? -20.066 -15.365 26.452 1.00 85.75 1147 GLY A CA 1
ATOM 9039 C C . GLY A 1 1147 ? -19.842 -16.872 26.635 1.00 85.75 1147 GLY A C 1
ATOM 9040 O O . GLY A 1 1147 ? -19.476 -17.292 27.734 1.00 85.75 1147 GLY A O 1
ATOM 9041 N N . THR A 1 1148 ? -20.002 -17.695 25.595 1.00 89.50 1148 THR A N 1
ATOM 9042 C CA . THR A 1 1148 ? -19.748 -19.141 25.672 1.00 89.50 1148 THR A CA 1
ATOM 9043 C C . THR A 1 1148 ? -18.283 -19.402 26.004 1.00 89.50 1148 THR A C 1
ATOM 9045 O O . THR A 1 1148 ? -17.390 -19.009 25.252 1.00 89.50 1148 THR A O 1
ATOM 9048 N N . GLU A 1 1149 ? -18.025 -20.072 27.127 1.00 93.19 1149 GLU A N 1
ATOM 9049 C CA . GLU A 1 1149 ? -16.674 -20.461 27.533 1.00 93.19 1149 GLU A CA 1
ATOM 9050 C C . GLU A 1 1149 ? -16.073 -21.476 26.555 1.00 93.19 1149 GLU A C 1
ATOM 9052 O O . GLU A 1 1149 ? -16.750 -22.393 26.089 1.00 93.19 1149 GLU A O 1
ATOM 9057 N N . LEU A 1 1150 ? -14.781 -21.319 26.276 1.00 94.44 1150 LEU A N 1
ATOM 9058 C CA . LEU A 1 1150 ? -13.998 -22.202 25.420 1.00 94.44 1150 LEU A CA 1
ATOM 9059 C C . LEU A 1 1150 ? -12.858 -22.814 26.229 1.00 94.44 1150 LEU A C 1
ATOM 9061 O O . LEU A 1 1150 ? -12.222 -22.127 27.021 1.00 94.44 1150 LEU A O 1
ATOM 9065 N N . GLN A 1 1151 ? -12.535 -24.077 25.987 1.00 93.00 1151 GLN A N 1
ATOM 9066 C CA . GLN A 1 1151 ? -11.376 -24.753 26.579 1.00 93.00 1151 GLN A CA 1
ATOM 9067 C C . GLN A 1 1151 ? -10.250 -24.983 25.568 1.00 93.00 1151 GLN A C 1
ATOM 9069 O O . GLN A 1 1151 ? -9.124 -25.281 25.957 1.00 93.00 1151 GLN A O 1
ATOM 9074 N N . SER A 1 1152 ? -10.540 -24.898 24.266 1.00 92.12 1152 SER A N 1
ATOM 9075 C CA . SER A 1 1152 ? -9.568 -25.192 23.211 1.00 92.12 1152 SER A CA 1
ATOM 9076 C C . SER A 1 1152 ? -9.998 -24.650 21.846 1.00 92.12 1152 SER A C 1
ATOM 9078 O O . SER A 1 1152 ? -11.132 -24.208 21.652 1.00 92.12 1152 SER A O 1
ATOM 9080 N N . VAL A 1 1153 ? -9.100 -24.769 20.863 1.00 94.69 1153 VAL A N 1
ATOM 9081 C CA . VAL A 1 1153 ? -9.405 -24.535 19.443 1.00 94.69 1153 VAL A CA 1
ATOM 9082 C C . VAL A 1 1153 ? -10.537 -25.429 18.914 1.00 94.69 1153 VAL A C 1
ATOM 9084 O O . VAL A 1 1153 ? -11.277 -24.989 18.040 1.00 94.69 1153 VAL A O 1
ATOM 9087 N N . ASP A 1 1154 ? -10.715 -26.649 19.444 1.00 93.75 1154 ASP A N 1
ATOM 9088 C CA . ASP A 1 1154 ? -11.797 -27.550 19.015 1.00 93.75 1154 ASP A CA 1
ATOM 9089 C C . ASP A 1 1154 ? -13.172 -26.935 19.330 1.00 93.75 1154 ASP A C 1
ATOM 9091 O O . ASP A 1 1154 ? -14.080 -26.960 18.500 1.00 93.75 1154 ASP A O 1
ATOM 9095 N N . GLU A 1 1155 ? -13.308 -26.329 20.511 1.00 95.12 1155 GLU A N 1
ATOM 9096 C CA . GLU A 1 1155 ? -14.540 -25.658 20.935 1.00 95.12 1155 GLU A CA 1
ATOM 9097 C C . GLU A 1 1155 ? -14.741 -24.319 20.214 1.00 95.12 1155 GLU A C 1
ATOM 9099 O O . GLU A 1 1155 ? -15.874 -23.979 19.878 1.00 95.12 1155 GLU A O 1
ATOM 9104 N N . LEU A 1 1156 ? -13.659 -23.593 19.891 1.00 95.62 1156 LEU A N 1
ATOM 9105 C CA . LEU A 1 1156 ? -13.733 -22.390 19.052 1.00 95.62 1156 LEU A CA 1
ATOM 9106 C C . LEU A 1 1156 ? -14.295 -22.719 17.659 1.00 95.62 1156 LEU A C 1
ATOM 9108 O O . LEU A 1 1156 ? -15.221 -22.059 17.188 1.00 95.62 1156 LEU A O 1
ATOM 9112 N N . GLU A 1 1157 ? -13.756 -23.748 17.002 1.00 95.94 1157 GLU A N 1
ATOM 9113 C CA . GLU A 1 1157 ? -14.231 -24.204 15.691 1.00 95.94 1157 GLU A CA 1
ATOM 9114 C C . GLU A 1 1157 ? -15.685 -24.689 15.760 1.00 95.94 1157 GLU A C 1
ATOM 9116 O O . GLU A 1 1157 ? -16.490 -24.329 14.899 1.00 95.94 1157 GLU A O 1
ATOM 9121 N N . ALA A 1 1158 ? -16.048 -25.449 16.799 1.00 95.19 1158 ALA A N 1
ATOM 9122 C CA . ALA A 1 1158 ? -17.423 -25.890 17.018 1.00 95.19 1158 ALA A CA 1
ATOM 9123 C C . ALA A 1 1158 ? -18.389 -24.706 17.200 1.00 95.19 1158 ALA A C 1
ATOM 9125 O O . ALA A 1 1158 ? -19.475 -24.716 16.621 1.00 95.19 1158 ALA A O 1
ATOM 9126 N N . GLY A 1 1159 ? -17.978 -23.671 17.938 1.00 94.06 1159 GLY A N 1
ATOM 9127 C CA . GLY A 1 1159 ? -18.744 -22.438 18.123 1.00 94.06 1159 GLY A CA 1
ATOM 9128 C C . GLY A 1 1159 ? -18.988 -21.679 16.819 1.00 94.06 1159 GLY A C 1
ATOM 9129 O O . GLY A 1 1159 ? -20.114 -21.276 16.535 1.00 94.06 1159 GLY A O 1
ATOM 9130 N N . ILE A 1 1160 ? -17.959 -21.554 15.974 1.00 94.44 1160 ILE A N 1
ATOM 9131 C CA . ILE A 1 1160 ? -18.086 -20.933 14.645 1.00 94.44 1160 ILE A CA 1
ATOM 9132 C C . ILE A 1 1160 ? -19.048 -21.740 13.758 1.00 94.44 1160 ILE A C 1
ATOM 9134 O O . ILE A 1 1160 ? -19.910 -21.171 13.091 1.00 94.44 1160 ILE A O 1
ATOM 9138 N N . VAL A 1 1161 ? -18.935 -23.072 13.758 1.00 95.50 1161 VAL A N 1
ATOM 9139 C CA . VAL A 1 1161 ? -19.773 -23.954 12.924 1.00 95.50 1161 VAL A CA 1
ATOM 9140 C C . VAL A 1 1161 ? -21.214 -24.053 13.432 1.00 95.50 1161 VAL A C 1
ATOM 9142 O O . VAL A 1 1161 ? -22.115 -24.303 12.635 1.00 95.50 1161 VAL A O 1
ATOM 9145 N N . ALA A 1 1162 ? -21.465 -23.812 14.721 1.00 93.56 1162 ALA A N 1
ATOM 9146 C CA . ALA A 1 1162 ? -22.818 -23.738 15.272 1.00 93.56 1162 ALA A CA 1
ATOM 9147 C C . ALA A 1 1162 ? -23.620 -22.541 14.723 1.00 93.56 1162 ALA A C 1
ATOM 9149 O O . ALA A 1 1162 ? -24.851 -22.586 14.699 1.00 93.56 1162 ALA A O 1
ATOM 9150 N N . ARG A 1 1163 ? -22.932 -21.493 14.247 1.00 91.00 1163 ARG A N 1
ATOM 9151 C CA . ARG A 1 1163 ? -23.508 -20.286 13.631 1.00 91.00 1163 ARG A CA 1
ATOM 9152 C C . ARG A 1 1163 ? -22.893 -20.032 12.249 1.00 91.00 1163 ARG A C 1
ATOM 9154 O O . ARG A 1 1163 ? -22.191 -19.038 12.039 1.00 91.00 1163 ARG A O 1
ATOM 9161 N N . PRO A 1 1164 ? -23.139 -20.939 11.285 1.00 94.25 1164 PRO A N 1
ATOM 9162 C CA . PRO A 1 1164 ? -22.459 -20.925 9.992 1.00 94.25 1164 PRO A CA 1
ATOM 9163 C C . PRO A 1 1164 ? -22.826 -19.698 9.146 1.00 94.25 1164 PRO A C 1
ATOM 9165 O O . PRO A 1 1164 ? -22.051 -19.296 8.281 1.00 94.25 1164 PRO A O 1
ATOM 9168 N N . ASP A 1 1165 ? -23.977 -19.080 9.419 1.00 93.88 1165 ASP A N 1
ATOM 9169 C CA . ASP A 1 1165 ? -24.450 -17.848 8.796 1.00 93.88 1165 ASP A CA 1
ATOM 9170 C C . ASP A 1 1165 ? -23.494 -16.670 9.021 1.00 93.88 1165 ASP A C 1
ATOM 9172 O O . ASP A 1 1165 ? -23.250 -15.911 8.085 1.00 93.88 1165 ASP A O 1
ATOM 9176 N N . ILE A 1 1166 ? -22.896 -16.554 10.214 1.00 93.44 1166 ILE A N 1
ATOM 9177 C CA . ILE A 1 1166 ? -21.957 -15.472 10.541 1.00 93.44 1166 ILE A CA 1
ATOM 9178 C C . ILE A 1 1166 ? -20.686 -15.608 9.701 1.00 93.44 1166 ILE A C 1
ATOM 9180 O O . ILE A 1 1166 ? -20.248 -14.650 9.063 1.00 93.44 1166 ILE A O 1
ATOM 9184 N N . PHE A 1 1167 ? -20.112 -16.814 9.647 1.00 96.44 1167 PHE A N 1
ATOM 9185 C CA . PHE A 1 1167 ? -18.917 -17.047 8.841 1.00 96.44 1167 PHE A CA 1
ATOM 9186 C C . PHE A 1 1167 ? -19.211 -16.909 7.343 1.00 96.44 1167 PHE A C 1
ATOM 9188 O O . PHE A 1 1167 ? -18.457 -16.251 6.628 1.00 96.44 1167 PHE A O 1
ATOM 9195 N N . ALA A 1 1168 ? -20.335 -17.451 6.865 1.00 97.44 1168 ALA A N 1
ATOM 9196 C CA . ALA A 1 1168 ? -20.753 -17.304 5.473 1.00 97.44 1168 ALA A CA 1
ATOM 9197 C C . ALA A 1 1168 ? -20.969 -15.835 5.080 1.00 97.44 1168 ALA A C 1
ATOM 9199 O O . ALA A 1 1168 ? -20.593 -15.445 3.975 1.00 97.44 1168 ALA A O 1
ATOM 9200 N N . GLN A 1 1169 ? -21.512 -15.008 5.981 1.00 96.88 1169 GLN A N 1
ATOM 9201 C CA . GLN A 1 1169 ? -21.629 -13.567 5.775 1.00 96.88 1169 GLN A CA 1
ATOM 9202 C C . GLN A 1 1169 ? -20.256 -12.901 5.632 1.00 96.88 1169 GLN A C 1
ATOM 9204 O O . GLN A 1 1169 ? -20.047 -12.152 4.679 1.00 96.88 1169 GLN A O 1
ATOM 9209 N N . THR A 1 1170 ? -19.300 -13.206 6.512 1.00 96.75 1170 THR A N 1
ATOM 9210 C CA . THR A 1 1170 ? -17.932 -12.673 6.409 1.00 96.75 1170 THR A CA 1
ATOM 9211 C C . THR A 1 1170 ? -17.264 -13.076 5.094 1.00 96.75 1170 THR A C 1
ATOM 9213 O O . THR A 1 1170 ? -16.647 -12.243 4.429 1.00 96.75 1170 THR A O 1
ATOM 9216 N N . VAL A 1 1171 ? -17.421 -14.335 4.670 1.00 97.81 1171 VAL A N 1
ATOM 9217 C CA . VAL A 1 1171 ? -16.899 -14.811 3.380 1.00 97.81 1171 VAL A CA 1
ATOM 9218 C C . VAL A 1 1171 ? -17.562 -14.076 2.214 1.00 97.81 1171 VAL A C 1
ATOM 9220 O O . VAL A 1 1171 ? -16.860 -13.640 1.301 1.00 97.81 1171 VAL A O 1
ATOM 9223 N N . ALA A 1 1172 ? -18.886 -13.892 2.251 1.00 98.06 1172 ALA A N 1
ATOM 9224 C CA . ALA A 1 1172 ? -19.624 -13.146 1.234 1.00 98.06 1172 ALA A CA 1
ATOM 9225 C C . ALA A 1 1172 ? -19.137 -11.693 1.131 1.00 98.06 1172 ALA A C 1
ATOM 9227 O O . ALA A 1 1172 ? -18.902 -11.211 0.030 1.00 98.06 1172 ALA A O 1
ATOM 9228 N N . GLU A 1 1173 ? -18.910 -11.017 2.258 1.00 97.12 1173 GLU A N 1
ATOM 9229 C CA . GLU A 1 1173 ? -18.389 -9.646 2.299 1.00 97.12 1173 GLU A CA 1
ATOM 9230 C C . GLU A 1 1173 ? -16.978 -9.531 1.719 1.00 97.12 1173 GLU A C 1
ATOM 9232 O O . GLU A 1 1173 ? -16.704 -8.628 0.924 1.00 97.12 1173 GLU A O 1
ATOM 9237 N N . LYS A 1 1174 ? -16.078 -10.456 2.077 1.00 97.75 1174 LYS A N 1
ATOM 9238 C CA . LYS A 1 1174 ? -14.709 -10.485 1.544 1.00 97.75 1174 LYS A CA 1
ATOM 9239 C C . LYS A 1 1174 ? -14.714 -10.782 0.043 1.00 97.75 1174 LYS A C 1
ATOM 9241 O O . LYS A 1 1174 ? -14.037 -10.084 -0.710 1.00 97.75 1174 LYS A O 1
ATOM 9246 N N . LEU A 1 1175 ? -15.505 -11.760 -0.409 1.00 97.88 1175 LEU A N 1
ATOM 9247 C CA . LEU A 1 1175 ? -15.674 -12.071 -1.834 1.00 97.88 1175 LEU A CA 1
ATOM 9248 C C . LEU A 1 1175 ? -16.268 -10.893 -2.606 1.00 97.88 1175 LEU A C 1
ATOM 9250 O O . LEU A 1 1175 ? -15.777 -10.567 -3.680 1.00 97.88 1175 LEU A O 1
ATOM 9254 N N . MET A 1 1176 ? -17.296 -10.241 -2.066 1.00 97.25 1176 MET A N 1
ATOM 9255 C CA . MET A 1 1176 ? -17.971 -9.117 -2.712 1.00 97.25 1176 MET A CA 1
ATOM 9256 C C . MET A 1 1176 ? -17.070 -7.884 -2.786 1.00 97.25 1176 MET A C 1
ATOM 9258 O O . MET A 1 1176 ? -16.995 -7.258 -3.839 1.00 97.25 1176 MET A O 1
ATOM 9262 N N . THR A 1 1177 ? -16.308 -7.596 -1.726 1.00 95.69 1177 THR A N 1
ATOM 9263 C CA . THR A 1 1177 ? -15.267 -6.551 -1.729 1.00 95.69 1177 THR A CA 1
ATOM 9264 C C . THR A 1 1177 ? -14.272 -6.789 -2.869 1.00 95.69 1177 THR A C 1
ATOM 9266 O O . THR A 1 1177 ? -13.994 -5.896 -3.671 1.00 95.69 1177 THR A O 1
ATOM 9269 N N . TYR A 1 1178 ? -13.783 -8.026 -2.992 1.00 95.75 1178 TYR A N 1
ATOM 9270 C CA . TYR A 1 1178 ? -12.854 -8.415 -4.047 1.00 95.75 1178 TYR A CA 1
ATOM 9271 C C . TYR A 1 1178 ? -13.478 -8.360 -5.452 1.00 95.75 1178 TYR A C 1
ATOM 9273 O O . TYR A 1 1178 ? -12.830 -7.890 -6.389 1.00 95.75 1178 TYR A O 1
ATOM 9281 N N . ALA A 1 1179 ? -14.730 -8.805 -5.600 1.00 95.38 1179 ALA A N 1
ATOM 9282 C CA . ALA A 1 1179 ? -15.463 -8.834 -6.865 1.00 95.38 1179 ALA A CA 1
ATOM 9283 C C . ALA A 1 1179 ? -15.751 -7.427 -7.405 1.00 95.38 1179 ALA A C 1
ATOM 9285 O O . ALA A 1 1179 ? -15.611 -7.182 -8.604 1.00 95.38 1179 ALA A O 1
ATOM 9286 N N . LEU A 1 1180 ? -16.137 -6.505 -6.520 1.00 92.06 1180 LEU A N 1
ATOM 9287 C CA . LEU A 1 1180 ? -16.450 -5.124 -6.880 1.00 92.06 1180 LEU A CA 1
ATOM 9288 C C . LEU A 1 1180 ? -15.181 -4.272 -7.035 1.00 92.06 1180 LEU A C 1
ATOM 9290 O O . LEU A 1 1180 ? -15.163 -3.342 -7.833 1.00 92.06 1180 LEU A O 1
ATOM 9294 N N . GLY A 1 1181 ? -14.096 -4.594 -6.322 1.00 90.00 1181 GLY A N 1
ATOM 9295 C CA . GLY A 1 1181 ? -12.907 -3.737 -6.277 1.00 90.00 1181 GLY A CA 1
ATOM 9296 C C . GLY A 1 1181 ? -13.147 -2.447 -5.484 1.00 90.00 1181 GLY A C 1
ATOM 9297 O O . GLY A 1 1181 ? -12.513 -1.435 -5.755 1.00 90.00 1181 GLY A O 1
ATOM 9298 N N . ARG A 1 1182 ? -14.072 -2.487 -4.518 1.00 90.50 1182 ARG A N 1
ATOM 9299 C CA . ARG A 1 1182 ? -14.338 -1.446 -3.515 1.00 90.50 1182 ARG A CA 1
ATOM 9300 C C . ARG A 1 1182 ? -14.714 -2.105 -2.194 1.00 90.50 1182 ARG A C 1
ATOM 9302 O O . ARG A 1 1182 ? -15.185 -3.241 -2.195 1.00 90.50 1182 ARG A O 1
ATOM 9309 N N . ALA A 1 1183 ? -14.555 -1.396 -1.080 1.00 89.44 1183 ALA A N 1
ATOM 9310 C CA . ALA A 1 1183 ? -15.090 -1.865 0.194 1.00 89.44 1183 ALA A CA 1
ATOM 9311 C C . ALA A 1 1183 ? -16.616 -2.023 0.112 1.00 89.44 1183 ALA A C 1
ATOM 9313 O O . ALA A 1 1183 ? -17.298 -1.203 -0.512 1.00 89.44 1183 ALA A O 1
ATOM 9314 N N . VAL A 1 1184 ? -17.143 -3.070 0.750 1.00 91.69 1184 VAL A N 1
ATOM 9315 C CA . VAL A 1 1184 ? -18.579 -3.148 1.029 1.00 91.69 1184 VAL A CA 1
ATOM 9316 C C . VAL A 1 1184 ? -18.962 -2.042 2.009 1.00 91.69 1184 VAL A C 1
ATOM 9318 O O . VAL A 1 1184 ? -18.276 -1.795 3.003 1.00 91.69 1184 VAL A O 1
ATOM 9321 N N . GLU A 1 1185 ? -20.059 -1.367 1.714 1.00 89.94 1185 GLU A N 1
ATOM 9322 C CA . GLU A 1 1185 ? -20.618 -0.295 2.522 1.00 89.94 1185 GLU A CA 1
ATOM 9323 C C . GLU A 1 1185 ? -21.911 -0.768 3.197 1.00 89.94 1185 GLU A C 1
ATOM 9325 O O . GLU A 1 1185 ? -22.484 -1.786 2.802 1.00 89.94 1185 GLU A O 1
ATOM 9330 N N . PRO A 1 1186 ? -22.433 -0.045 4.202 1.00 87.31 1186 PRO A N 1
ATOM 9331 C CA . PRO A 1 1186 ? -23.661 -0.460 4.877 1.00 87.31 1186 PRO A CA 1
ATOM 9332 C C . PRO A 1 1186 ? -24.852 -0.682 3.936 1.00 87.31 1186 PRO A C 1
ATOM 9334 O O . PRO A 1 1186 ? -25.664 -1.571 4.164 1.00 87.31 1186 PRO A O 1
ATOM 9337 N N . HIS A 1 1187 ? -24.928 0.064 2.832 1.00 87.62 1187 HIS A N 1
ATOM 9338 C CA . HIS A 1 1187 ? -25.992 -0.104 1.845 1.00 87.62 1187 HIS A CA 1
ATOM 9339 C C . HIS A 1 1187 ? -25.907 -1.422 1.045 1.00 87.62 1187 HIS A C 1
ATOM 9341 O O . HIS A 1 1187 ? -26.897 -1.816 0.434 1.00 87.62 1187 HIS A O 1
ATOM 9347 N N . ASP A 1 1188 ? -24.770 -2.128 1.068 1.00 92.56 1188 ASP A N 1
ATOM 9348 C CA . ASP A 1 1188 ? -24.627 -3.468 0.482 1.00 92.56 1188 ASP A CA 1
ATOM 9349 C C . ASP A 1 1188 ? -25.196 -4.572 1.399 1.00 92.56 1188 ASP A C 1
ATOM 9351 O O . ASP A 1 1188 ? -25.436 -5.695 0.943 1.00 92.56 1188 ASP A O 1
ATOM 9355 N N . GLY A 1 1189 ? -25.452 -4.268 2.681 1.00 93.31 1189 GLY A N 1
ATOM 9356 C CA . GLY A 1 1189 ? -25.955 -5.204 3.697 1.00 93.31 1189 GLY A CA 1
ATOM 9357 C C . GLY A 1 1189 ? -27.167 -6.042 3.255 1.00 93.31 1189 GLY A C 1
ATOM 9358 O O . GLY A 1 1189 ? -27.118 -7.272 3.361 1.00 93.31 1189 GLY A O 1
ATOM 9359 N N . PRO A 1 1190 ? -28.225 -5.443 2.672 1.00 92.88 1190 PRO A N 1
ATOM 9360 C CA . PRO A 1 1190 ? -29.371 -6.180 2.133 1.00 92.88 1190 PRO A CA 1
ATOM 9361 C C . PRO A 1 1190 ? -29.004 -7.174 1.020 1.00 92.88 1190 PRO A C 1
ATOM 9363 O O . PRO A 1 1190 ? -29.570 -8.267 0.936 1.00 92.88 1190 PRO A O 1
ATOM 9366 N N . ALA A 1 1191 ? -28.051 -6.830 0.146 1.00 94.62 1191 ALA A N 1
ATOM 9367 C CA . ALA A 1 1191 ? -27.577 -7.745 -0.892 1.00 94.62 1191 ALA A CA 1
ATOM 9368 C C . ALA A 1 1191 ? -26.821 -8.926 -0.268 1.00 94.62 1191 ALA A C 1
ATOM 9370 O O . ALA A 1 1191 ? -27.133 -10.076 -0.577 1.00 94.62 1191 ALA A O 1
ATOM 9371 N N . ILE A 1 1192 ? -25.916 -8.657 0.676 1.00 96.38 1192 ILE A N 1
ATOM 9372 C CA . ILE A 1 1192 ? -25.162 -9.681 1.413 1.00 96.38 1192 ILE A CA 1
ATOM 9373 C C . ILE A 1 1192 ? -26.110 -10.639 2.148 1.00 96.38 1192 ILE A C 1
ATOM 9375 O O . ILE A 1 1192 ? -25.988 -11.856 2.009 1.00 96.38 1192 ILE A O 1
ATOM 9379 N N . ARG A 1 1193 ? -27.114 -10.124 2.869 1.00 94.50 1193 ARG A N 1
ATOM 9380 C CA . ARG A 1 1193 ? -28.113 -10.960 3.555 1.00 94.50 1193 ARG A CA 1
ATOM 9381 C C . ARG A 1 1193 ? -28.902 -11.842 2.592 1.00 94.50 1193 ARG A C 1
ATOM 9383 O O . ARG A 1 1193 ? -29.115 -13.018 2.890 1.00 94.50 1193 ARG A O 1
ATOM 9390 N N . ARG A 1 1194 ? -29.320 -11.311 1.433 1.00 95.12 1194 ARG A N 1
ATOM 9391 C CA . ARG A 1 1194 ? -29.986 -12.105 0.380 1.00 95.12 1194 ARG A CA 1
ATOM 9392 C C . ARG A 1 1194 ? -29.083 -13.231 -0.126 1.00 95.12 1194 ARG A C 1
ATOM 9394 O O . ARG A 1 1194 ? -29.556 -14.357 -0.257 1.00 95.12 1194 ARG A O 1
ATOM 9401 N N . ILE A 1 1195 ? -27.799 -12.948 -0.347 1.00 97.50 1195 ILE A N 1
ATOM 9402 C CA . ILE A 1 1195 ? -26.800 -13.932 -0.791 1.00 97.50 1195 ILE A CA 1
ATOM 9403 C C . ILE A 1 1195 ? -26.648 -15.050 0.243 1.00 97.50 1195 ILE A C 1
ATOM 9405 O O . ILE A 1 1195 ? -26.799 -16.220 -0.100 1.00 97.50 1195 ILE A O 1
ATOM 9409 N N . VAL A 1 1196 ? -26.426 -14.708 1.514 1.00 97.19 1196 VAL A N 1
ATOM 9410 C CA . VAL A 1 1196 ? -26.245 -15.688 2.600 1.00 97.19 1196 VAL A CA 1
ATOM 9411 C C . VAL A 1 1196 ? -27.510 -16.527 2.812 1.00 97.19 1196 VAL A C 1
ATOM 9413 O O . VAL A 1 1196 ? -27.427 -17.745 2.973 1.00 97.19 1196 VAL A O 1
ATOM 9416 N N . ARG A 1 1197 ? -28.697 -15.907 2.755 1.00 95.06 1197 ARG A N 1
ATOM 9417 C CA . ARG A 1 1197 ? -29.987 -16.612 2.856 1.00 95.06 1197 ARG A CA 1
ATOM 9418 C C . ARG A 1 1197 ? -30.237 -17.545 1.668 1.00 95.06 1197 ARG A C 1
ATOM 9420 O O . ARG A 1 1197 ? -30.839 -18.595 1.853 1.00 95.06 1197 ARG A O 1
ATOM 9427 N N . GLY A 1 1198 ? -29.806 -17.174 0.464 1.00 95.75 1198 GLY A N 1
ATOM 9428 C CA . GLY A 1 1198 ? -29.856 -18.057 -0.702 1.00 95.75 1198 GLY A CA 1
ATOM 9429 C C . GLY A 1 1198 ? -28.885 -19.230 -0.560 1.00 95.75 1198 GLY A C 1
ATOM 9430 O O . GLY A 1 1198 ? -29.270 -20.383 -0.738 1.00 95.75 1198 GLY A O 1
ATOM 9431 N N . ALA A 1 1199 ? -27.647 -18.942 -0.156 1.00 96.81 1199 ALA A N 1
ATOM 9432 C CA . ALA A 1 1199 ? -26.584 -19.925 0.018 1.00 96.81 1199 ALA A CA 1
ATOM 9433 C C . ALA A 1 1199 ? -26.881 -20.962 1.112 1.00 96.81 1199 ALA A C 1
ATOM 9435 O O . ALA A 1 1199 ? -26.435 -22.103 1.003 1.00 96.81 1199 ALA A O 1
ATOM 9436 N N . SER A 1 1200 ? -27.677 -20.625 2.133 1.00 96.44 1200 SER A N 1
ATOM 9437 C CA . SER A 1 1200 ? -28.070 -21.583 3.180 1.00 96.44 1200 SER A CA 1
ATOM 9438 C C . SER A 1 1200 ? -28.834 -22.797 2.632 1.00 96.44 1200 SER A C 1
ATOM 9440 O O . SER A 1 1200 ? -28.710 -23.893 3.176 1.00 96.44 1200 SER A O 1
ATOM 9442 N N . GLN A 1 1201 ? -29.553 -22.646 1.512 1.00 95.31 1201 GLN A N 1
ATOM 9443 C CA . GLN A 1 1201 ? -30.259 -23.745 0.835 1.00 95.31 1201 GLN A CA 1
ATOM 9444 C C . GLN A 1 1201 ? -29.297 -24.769 0.223 1.00 95.31 1201 GLN A C 1
ATOM 9446 O O . GLN A 1 1201 ? -29.649 -25.938 0.072 1.00 95.31 1201 GLN A O 1
ATOM 9451 N N . SER A 1 1202 ? -28.076 -24.331 -0.076 1.00 94.19 1202 SER A N 1
ATOM 9452 C CA . SER A 1 1202 ? -26.984 -25.147 -0.596 1.00 94.19 1202 SER A CA 1
ATOM 9453 C C . SER A 1 1202 ? -25.896 -25.362 0.451 1.00 94.19 1202 SER A C 1
ATOM 9455 O O . SER A 1 1202 ? -24.759 -25.613 0.087 1.00 94.19 1202 SER A O 1
ATOM 9457 N N . ASN A 1 1203 ? -26.205 -25.252 1.749 1.00 95.38 1203 ASN A N 1
ATOM 9458 C CA . ASN A 1 1203 ? -25.228 -25.428 2.828 1.00 95.38 1203 ASN A CA 1
ATOM 9459 C C . ASN A 1 1203 ? -23.984 -24.520 2.686 1.00 95.38 1203 ASN A C 1
ATOM 9461 O O . ASN A 1 1203 ? -22.861 -24.953 2.924 1.00 95.38 1203 ASN A O 1
ATOM 9465 N N . TYR A 1 1204 ? -24.184 -23.266 2.275 1.00 97.25 1204 TYR A N 1
ATOM 9466 C CA . TYR A 1 1204 ? -23.157 -22.221 2.202 1.00 97.25 1204 TYR A CA 1
ATOM 9467 C C . TYR A 1 1204 ? -21.936 -22.577 1.338 1.00 97.25 1204 TYR A C 1
ATOM 9469 O O . TYR A 1 1204 ? -20.800 -22.267 1.703 1.00 97.25 1204 TYR A O 1
ATOM 9477 N N . THR A 1 1205 ? -22.130 -23.234 0.193 1.00 97.44 1205 THR A N 1
ATOM 9478 C CA . THR A 1 1205 ? -21.004 -23.529 -0.706 1.00 97.44 1205 THR A CA 1
ATOM 9479 C C . THR A 1 1205 ? -20.432 -22.268 -1.346 1.00 97.44 1205 THR A C 1
ATOM 9481 O O . THR A 1 1205 ? -21.155 -21.289 -1.572 1.00 97.44 1205 THR A O 1
ATOM 9484 N N . LEU A 1 1206 ? -19.137 -22.286 -1.685 1.00 94.94 1206 LEU A N 1
ATOM 9485 C CA . LEU A 1 1206 ? -18.496 -21.159 -2.374 1.00 94.94 1206 LEU A CA 1
ATOM 9486 C C . LEU A 1 1206 ? -19.193 -20.825 -3.697 1.00 94.94 1206 LEU A C 1
ATOM 9488 O O . LEU A 1 1206 ? -19.404 -19.642 -3.965 1.00 94.94 1206 LEU A O 1
ATOM 9492 N N . ALA A 1 1207 ? -19.602 -21.822 -4.493 1.00 95.75 1207 ALA A N 1
ATOM 9493 C CA . ALA A 1 1207 ? -20.291 -21.557 -5.755 1.00 95.75 1207 ALA A CA 1
ATOM 9494 C C . ALA A 1 1207 ? -21.628 -20.836 -5.530 1.00 95.75 1207 ALA A C 1
ATOM 9496 O O . ALA A 1 1207 ? -21.954 -19.908 -6.269 1.00 95.75 1207 ALA A O 1
ATOM 9497 N N . SER A 1 1208 ? -22.375 -21.193 -4.476 1.00 97.31 1208 SER A N 1
ATOM 9498 C CA . SER A 1 1208 ? -23.641 -20.525 -4.147 1.00 97.31 1208 SER A CA 1
ATOM 9499 C C . SER A 1 1208 ? -23.449 -19.059 -3.733 1.00 97.31 1208 SER A C 1
ATOM 9501 O O . SER A 1 1208 ? -24.204 -18.195 -4.182 1.00 97.31 1208 SER A O 1
ATOM 9503 N N . LEU A 1 1209 ? -22.403 -18.753 -2.954 1.00 98.06 1209 LEU A N 1
ATOM 9504 C CA . LEU A 1 1209 ? -22.055 -17.382 -2.566 1.00 98.06 1209 LEU A CA 1
ATOM 9505 C C . LEU A 1 1209 ? -21.595 -16.556 -3.774 1.00 98.06 1209 LEU A C 1
ATOM 9507 O O . LEU A 1 1209 ? -22.071 -15.440 -3.973 1.00 98.06 1209 LEU A O 1
ATOM 9511 N N . ILE A 1 1210 ? -20.712 -17.118 -4.606 1.00 98.12 1210 ILE A N 1
ATOM 9512 C CA . ILE A 1 1210 ? -20.207 -16.483 -5.832 1.00 98.12 1210 ILE A CA 1
ATOM 9513 C C . ILE A 1 1210 ? -21.360 -16.180 -6.795 1.00 98.12 1210 ILE A C 1
ATOM 9515 O O . ILE A 1 1210 ? -21.477 -15.053 -7.275 1.00 98.12 1210 ILE A O 1
ATOM 9519 N N . ASN A 1 1211 ? -22.242 -17.153 -7.036 1.00 97.75 1211 ASN A N 1
ATOM 9520 C CA . ASN A 1 1211 ? -23.404 -16.967 -7.901 1.00 97.75 1211 ASN A CA 1
ATOM 9521 C C . ASN A 1 1211 ? -24.359 -15.903 -7.336 1.00 97.75 1211 ASN A C 1
ATOM 9523 O O . ASN A 1 1211 ? -24.842 -15.046 -8.072 1.00 97.75 1211 ASN A O 1
ATOM 9527 N N . GLY A 1 1212 ? -24.573 -15.897 -6.016 1.00 97.81 1212 GLY A N 1
ATOM 9528 C CA . GLY A 1 1212 ? -25.349 -14.857 -5.344 1.00 97.81 1212 GLY A CA 1
ATOM 9529 C C . GLY A 1 1212 ? -24.770 -13.453 -5.552 1.00 97.81 1212 GLY A C 1
ATOM 9530 O O . GLY A 1 1212 ? -25.525 -12.528 -5.842 1.00 97.81 1212 GLY A O 1
ATOM 9531 N N . ILE A 1 1213 ? -23.445 -13.288 -5.447 1.00 98.25 1213 ILE A N 1
ATOM 9532 C CA . ILE A 1 1213 ? -22.766 -12.005 -5.698 1.00 98.25 1213 ILE A CA 1
ATOM 9533 C C . ILE A 1 1213 ? -22.972 -11.569 -7.148 1.00 98.25 1213 ILE A C 1
ATOM 9535 O O . ILE A 1 1213 ? -23.381 -10.435 -7.385 1.00 98.25 1213 ILE A O 1
ATOM 9539 N N . VAL A 1 1214 ? -22.747 -12.458 -8.116 1.00 97.88 1214 VAL A N 1
ATOM 9540 C CA . VAL A 1 1214 ? -22.861 -12.132 -9.548 1.00 97.88 1214 VAL A CA 1
ATOM 9541 C C . VAL A 1 1214 ? -24.295 -11.745 -9.937 1.00 97.88 1214 VAL A C 1
ATOM 9543 O O . VAL A 1 1214 ? -24.495 -10.853 -10.762 1.00 97.88 1214 VAL A O 1
ATOM 9546 N N . LEU A 1 1215 ? -25.301 -12.361 -9.310 1.00 96.06 1215 LEU A N 1
ATOM 9547 C CA . LEU A 1 1215 ? -26.715 -12.044 -9.529 1.00 96.06 1215 LEU A CA 1
ATOM 9548 C C . LEU A 1 1215 ? -27.203 -10.812 -8.746 1.00 96.06 1215 LEU A C 1
ATOM 9550 O O . LEU A 1 1215 ? -28.311 -10.334 -9.003 1.00 96.06 1215 LEU A O 1
ATOM 9554 N N . SER A 1 1216 ? -26.396 -10.288 -7.819 1.00 95.31 1216 SER A N 1
ATOM 9555 C CA . SER A 1 1216 ? -26.776 -9.186 -6.933 1.00 95.31 1216 SER A CA 1
ATOM 9556 C C . SER A 1 1216 ? -26.824 -7.824 -7.630 1.00 95.31 1216 SER A C 1
ATOM 9558 O O . SER A 1 1216 ? -26.172 -7.578 -8.649 1.00 95.31 1216 SER A O 1
ATOM 9560 N N . GLU A 1 1217 ? -27.586 -6.901 -7.041 1.00 91.69 1217 GLU A N 1
ATOM 9561 C CA . GLU A 1 1217 ? -27.699 -5.531 -7.543 1.00 91.69 1217 GLU A CA 1
ATOM 9562 C C . GLU A 1 1217 ? -26.351 -4.786 -7.580 1.00 91.69 1217 GLU A C 1
ATOM 9564 O O . GLU A 1 1217 ? -26.042 -4.241 -8.639 1.00 91.69 1217 GLU A O 1
ATOM 9569 N N . PRO A 1 1218 ? -25.497 -4.802 -6.533 1.00 92.38 1218 PRO A N 1
ATOM 9570 C CA . PRO A 1 1218 ? -24.215 -4.085 -6.582 1.00 92.38 1218 PRO A CA 1
ATOM 9571 C C . PRO A 1 1218 ? -23.251 -4.590 -7.667 1.00 92.38 1218 PRO A C 1
ATOM 9573 O O . PRO A 1 1218 ? -22.415 -3.835 -8.163 1.00 92.38 1218 PRO A O 1
ATOM 9576 N N . PHE A 1 1219 ? -23.368 -5.857 -8.083 1.00 93.94 1219 PHE A N 1
ATOM 9577 C CA . PHE A 1 1219 ? -22.545 -6.403 -9.166 1.00 93.94 1219 PHE A CA 1
ATOM 9578 C C . PHE A 1 1219 ? -23.090 -6.074 -10.564 1.00 93.94 1219 PHE A C 1
ATOM 9580 O O . PHE A 1 1219 ? -22.310 -5.945 -11.508 1.00 93.94 1219 PHE A O 1
ATOM 9587 N N . ARG A 1 1220 ? -24.411 -5.913 -10.712 1.00 92.00 1220 ARG A N 1
ATOM 9588 C CA . ARG A 1 1220 ? -25.089 -5.718 -12.012 1.00 92.00 1220 ARG A CA 1
ATOM 9589 C C . ARG A 1 1220 ? -25.488 -4.271 -12.299 1.00 92.00 1220 ARG A C 1
ATOM 9591 O O . ARG A 1 1220 ? -25.834 -3.953 -13.437 1.00 92.00 1220 ARG A O 1
ATOM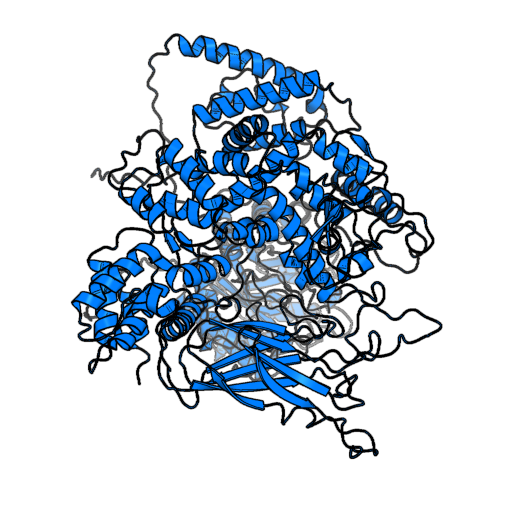 9598 N N . TYR A 1 1221 ? -25.462 -3.408 -11.291 1.00 89.12 1221 TYR A N 1
ATOM 9599 C CA . TYR A 1 1221 ? -25.868 -2.008 -11.369 1.00 89.12 1221 TYR A CA 1
ATOM 9600 C C . TYR A 1 1221 ? -24.826 -1.103 -10.707 1.00 89.12 1221 TYR A C 1
ATOM 9602 O O . TYR A 1 1221 ? -23.953 -1.563 -9.974 1.00 89.12 1221 TYR A O 1
ATOM 9610 N N . ARG A 1 1222 ? -24.917 0.199 -10.982 1.00 84.00 1222 ARG A N 1
ATOM 9611 C CA . ARG A 1 1222 ? -24.082 1.243 -10.378 1.00 84.00 1222 ARG A CA 1
ATOM 9612 C C . ARG A 1 1222 ? -24.836 2.562 -10.260 1.00 84.00 1222 ARG A C 1
ATOM 9614 O O . ARG A 1 1222 ? -25.780 2.808 -11.010 1.00 84.00 1222 ARG A O 1
ATOM 9621 N N . GLU A 1 1223 ? -24.393 3.416 -9.350 1.00 81.44 1223 GLU A N 1
ATOM 9622 C CA . GLU A 1 1223 ? -24.889 4.786 -9.197 1.00 81.44 1223 GLU A CA 1
ATOM 9623 C C . GLU A 1 1223 ? -24.090 5.773 -10.083 1.00 81.44 1223 GLU A C 1
ATOM 9625 O O . GLU A 1 1223 ? -22.866 5.663 -10.172 1.00 81.44 1223 GLU A O 1
ATOM 9630 N N . ILE A 1 1224 ? -24.760 6.735 -10.736 1.00 72.62 1224 ILE A N 1
ATOM 9631 C CA . ILE A 1 1224 ? -24.137 7.817 -11.533 1.00 72.62 1224 ILE A CA 1
ATOM 9632 C C . ILE A 1 1224 ? -24.229 9.147 -10.766 1.00 72.62 1224 ILE A C 1
ATOM 9634 O O . ILE A 1 1224 ? -25.239 9.435 -10.127 1.00 72.62 1224 ILE A O 1
ATOM 9638 N N . ALA A 1 1225 ? -23.197 9.990 -10.864 1.00 56.06 1225 ALA A N 1
ATOM 9639 C CA . ALA A 1 1225 ? -23.255 11.379 -10.410 1.00 56.06 1225 ALA A CA 1
ATOM 9640 C C . ALA A 1 1225 ? -24.250 12.212 -11.251 1.00 56.06 1225 ALA A C 1
ATOM 9642 O O . ALA A 1 1225 ? -24.197 12.202 -12.477 1.00 56.06 1225 ALA A O 1
ATOM 9643 N N . SER A 1 1226 ? -25.147 12.959 -10.605 1.00 43.72 1226 SER A N 1
ATOM 9644 C CA . SER A 1 1226 ? -26.074 13.876 -11.283 1.00 43.72 1226 SER A CA 1
ATOM 9645 C C . SER A 1 1226 ? -25.339 15.110 -11.831 1.00 43.72 1226 SER A C 1
ATOM 9647 O O . SER A 1 1226 ? -24.720 15.838 -11.054 1.00 43.72 1226 SER A O 1
ATOM 9649 N N . GLU A 1 1227 ? -25.423 15.377 -13.140 1.00 29.48 1227 GLU A N 1
ATOM 9650 C CA . GLU A 1 1227 ? -24.892 16.609 -13.749 1.00 29.48 1227 GLU A CA 1
ATOM 9651 C C . GLU A 1 1227 ? -25.706 17.858 -13.332 1.00 29.48 1227 GLU A C 1
ATOM 9653 O O . GLU A 1 1227 ? -26.940 17.795 -13.281 1.00 29.48 1227 GLU A O 1
ATOM 9658 N N . PRO A 1 1228 ? -25.071 19.023 -13.078 1.00 30.19 1228 PRO A N 1
ATOM 9659 C CA . PRO A 1 1228 ? -25.788 20.270 -12.841 1.00 30.19 1228 PRO A CA 1
ATOM 9660 C C . PRO A 1 1228 ? -26.405 20.800 -14.144 1.00 30.19 1228 PRO A C 1
ATOM 9662 O O . PRO A 1 1228 ? -25.723 21.098 -15.124 1.00 30.19 1228 PRO A O 1
ATOM 9665 N N . ASN A 1 1229 ? -27.727 20.948 -14.140 1.00 27.47 1229 ASN A N 1
ATOM 9666 C CA . ASN A 1 1229 ? -28.529 21.370 -15.282 1.00 27.47 1229 ASN A CA 1
ATOM 9667 C C . ASN A 1 1229 ? -28.368 22.888 -15.529 1.00 27.47 1229 ASN A C 1
ATOM 9669 O O . ASN A 1 1229 ? -29.070 23.706 -14.933 1.00 27.47 1229 ASN A O 1
ATOM 9673 N N . ASN A 1 1230 ? -27.438 23.284 -16.404 1.00 28.34 1230 ASN A N 1
ATOM 9674 C CA . ASN A 1 1230 ? -27.240 24.678 -16.821 1.00 28.34 1230 ASN A CA 1
ATOM 9675 C C . ASN A 1 1230 ? -28.405 25.159 -17.708 1.00 28.34 1230 ASN A C 1
ATOM 9677 O O . ASN A 1 1230 ? -28.360 25.078 -18.937 1.00 28.34 1230 ASN A O 1
ATOM 9681 N N . ARG A 1 1231 ? -29.461 25.709 -17.098 1.00 29.55 1231 ARG A N 1
ATOM 9682 C CA . ARG A 1 1231 ? -30.429 26.555 -17.809 1.00 29.55 1231 ARG A CA 1
ATOM 9683 C C . ARG A 1 1231 ? -30.062 28.020 -17.624 1.00 29.55 1231 ARG A C 1
ATOM 9685 O O . ARG A 1 1231 ? -30.358 28.627 -16.602 1.00 29.55 1231 ARG A O 1
ATOM 9692 N N . HIS A 1 1232 ? -29.464 28.593 -18.664 1.00 31.28 1232 HIS A N 1
ATOM 9693 C CA . HIS A 1 1232 ? -29.430 30.035 -18.868 1.00 31.28 1232 HIS A CA 1
ATOM 9694 C C . HIS A 1 1232 ? -30.859 30.595 -18.875 1.00 31.28 1232 HIS A C 1
ATOM 9696 O O . HIS A 1 1232 ? -31.633 30.321 -19.792 1.00 31.28 1232 HIS A O 1
ATOM 9702 N N . THR A 1 1233 ? -31.181 31.444 -17.905 1.00 28.45 1233 THR A N 1
ATOM 9703 C CA . THR A 1 1233 ? -32.212 32.471 -18.071 1.00 28.45 1233 THR A CA 1
ATOM 9704 C C . THR A 1 1233 ? -31.574 33.833 -17.887 1.00 28.45 1233 THR A C 1
ATOM 9706 O O . THR A 1 1233 ? -31.119 34.193 -16.808 1.00 28.45 1233 THR A O 1
ATOM 9709 N N . SER A 1 1234 ? -31.525 34.546 -19.004 1.00 30.11 1234 SER A N 1
ATOM 9710 C CA . SER A 1 1234 ? -31.163 35.943 -19.159 1.00 30.11 1234 SER A CA 1
ATOM 9711 C C . SER A 1 1234 ? -32.047 36.864 -18.320 1.00 30.11 1234 SER A C 1
ATOM 9713 O O . SER A 1 1234 ? -33.261 36.889 -18.534 1.00 30.11 1234 SER A O 1
ATOM 9715 N N . GLN A 1 1235 ? -31.417 37.675 -17.467 1.00 28.41 1235 GLN A N 1
ATOM 9716 C CA . GLN A 1 1235 ? -31.773 39.075 -17.218 1.00 28.41 1235 GLN A CA 1
ATOM 9717 C C . GLN A 1 1235 ? -30.579 39.848 -16.668 1.00 28.41 1235 GLN A C 1
ATOM 9719 O O . GLN A 1 1235 ? -29.874 39.286 -15.802 1.00 28.41 1235 GLN A O 1
#

Radius of gyration: 35.2 Å; chains: 1; bounding box: 102×97×86 Å

=== Feature glossary ===
A reading guide for the features in this record.

Start from the sequence.

  · Sequence gives the chain of amino acids in standard one-letter code (A=alanine, C=cysteine, …, Y=tyrosine), read N→C. It is the only feature that is directly encoded by the gene; all structural features are derived from the folded form of this sequence.

Fold it, and you get atomic coordinates and the backbone conformation that goes with them.

  · The mmCIF table is the protein's shape written out atom by atom. For each backbone N, Cα, C, and carbonyl O, it records an (x, y, z) coordinate triple in Å plus the residue type, chain letter, and residue number.

  · Backbone dihedral angles. Every residue except chain termini has a φ (preceding-C → N → Cα → C) and a ψ (N → Cα → C → next-N). They are reported in degrees following the IUPAC sign convention. Secondary structure is essentially a statement about which (φ, ψ) basin each residue occupies.

  · DSSP 8-state secondary structure assigns each residue one of H (α-helix), G (3₁₀-helix), I (π-helix), E (extended β-strand), B (isolated β-bridge), T (hydrogen-bonded turn), S (bend), or '-' (coil). The assignment is computed from backbone hydrogen-bond geometry via the Kabsch–Sander algorithm.

  · P-SEA three-state annotation labels each residue as helix, strand, or coil based purely on the geometry of the Cα trace. It serves as a fallback when the full backbone (and thus DSSP) is unavailable.

Summarize the fold with a handful of shape descriptors and a per-residue structural alphabet.

  · Radius of gyration (Rg) is the root-mean-square distance of Cα atoms from their centroid — a single number for overall size and compactness. A globular domain of N residues has Rg ≈ 2.2·N^0.38 Å; an extended or disordered chain has a much larger Rg. The Cα contact count is the number of residue pairs whose Cα atoms are within 8 Å and are more than four positions apart in sequence — a standard proxy for tertiary packing density. The bounding box is the smallest axis-aligned box enclosing all Cα atoms.

  · Foldseek's 3Di representation compresses backbone geometry into a per-residue letter drawn from a learned twenty-state alphabet. It captures the tertiary interaction pattern around each residue — which residues are packed against it in space, regardless of where they are in sequence.

  · Accessible surface area quantifies burial. A residue with SASA near zero is packed into the hydrophobic core; one with SASA >100 Å² sits on the surface. Computed here via the Shrake–Rupley numerical algorithm with a 1.4 Å probe.

Ask how reliable the model is.

  · For AlphaFold models, the B-factor field carries pLDDT — the model's own estimate of local accuracy on a 0–100 scale. Regions with pLDDT<50 should be treated as essentially unmodeled; they often correspond to intrinsically disordered segments.

  · For experimental (PDB) structures, the B-factor (temperature factor) quantifies the positional spread of each atom in the crystal — a combination of thermal vibration and static disorder — in units of Å². High B-factors mark flexible loops or poorly resolved regions; low B-factors mark the rigid, well-ordered core.

  · PAE(i, j) answers: if I align the predicted and true structures on residue i, how far off (in Å) do I expect residue j to be? A block-diagonal PAE matrix with low values on the blocks and high values off-diagonal is the signature of a multi-domain protein with confidently predicted domains but uncertain inter-domain orientation.

Place it in context: what it resembles, what it is annotated as, and how it looks.

  · Structural nearest neighbors (via Foldseek easy-search vs the PDB). Reported per hit: target PDB id, E-value, and alignment TM-score. A TM-score above ~0.5 is the conventional threshold for 'same fold'.

  · Functional annotations link the protein to curated databases. InterPro entries identify conserved domains and families by matching the sequence against member-database signatures (Pfam, PROSITE, CDD, …). Gene Ontology (GO) terms describe molecular function, biological process, and cellular component in a controlled vocabulary. CATH places the structure in a hierarchical fold classification (Class/Architecture/Topology/Homologous-superfamily). The organism is the source species.

  · Plot images: a contact map (which residues are close in 3D, as an N×N binary image), a Ramachandran scatter (backbone torsion angles, revealing secondary-structure composition at a glance), and — for AlphaFold structures — a PAE heatmap (pairwise prediction confidence).

  · Structure images are PyMOL renders from six orthogonal camera directions. Cartoon representation draws helices as coils and strands as arrows; sticks shows the backbone as bonds; surface shows the solvent-excluded envelope. Rainbow coloring maps sequence position to hue (blue→red, N→C); chain coloring assigns a distinct color per polypeptide.